Protein AF-0000000070833199 (afdb_homodimer)

Nearest PDB structures (foldseek):
  9csi-assembly1_A  TM=8.867E-01  e=7.851E-19  Acinetobacter baumannii
  9baa-assembly1_B  TM=6.553E-01  e=3.895E-17  Acetivibrio thermocellus ATCC 27405
  7vr5-assembly1_A  TM=7.333E-01  e=3.443E-16  Cyanidioschyzon merolae strain 10D
  3wme-assembly1_A  TM=7.287E-01  e=1.284E-15  Cyanidioschyzon merolae strain 10D
  9baa-assembly1_A  TM=7.705E-01  e=5.854E-10  Acetivibrio thermocellus ATCC 27405

Secondary structure (DSSP, 8-state):
--------SSGGGHHHHHHHHHHHHHH-----HHHHHHHTT--TTS---HHHHHHHHHHTTEEEEEEE--HHHHHT---SS-EEEEEE-TTS-EEEEEEEEEETTEEEEE-TTSSS-EEEEHHHHHHHEEEEEEEEEE------SS--GGGGGGGGGGGHHHHHHHHHHHHHHHHHHHHHHTHHHHHHHHTTT--HHHHHHHHHHHHHHHHHHHHHHHHHHHHHHHHHHHHHHHHHHHHHHHHTT--HHHHHHS-GGGHHHHHHHHHHHHHIIIIIHHHHHHHHHHHHHHHHHHHHH-HHHHHHHHHHHHHHHHHHHHHHHHHHHHHHHHHHHHHHHHHHHHHHHHTHHHHHHTT-HHHHHHHHHHHHHHHHHHHHHHHHHHHHHHHHHHHHHHHHHHHHHHHHHHHHHTTSS-HHHHHHHHHHHHHHHHHHHHHHHHHHTHHHHHHHHHHHHHHHT-------------SS--EEEEEEEEEEETTEEEEEEEEEEEESEEEEE--TTSSHHHHHHHHTTSS---EEEEEETTTEEGGGS-HHHHHHHEEEE-TTPPPPSSBHHHHHTTT-TTS-THHHH-HHHHHHHHHTT--TTPBP-TTTTTS-HHHHHHHHHHHHHTS--SEEEEESTTTTS-HHHHHHHHHHHHHHTTTSEEEEEE--HHHHTT-SEEEEHHHHHHHHH-/--------SSGGGHHHHHHHHHHHHHH-----HHHHHHHTT--TTS---HHHHHHHHHHTTEEEEEEE--HHHHHH---SS-EEEEEE-TTS-EEEEEEEEEETTEEEEE-TTSSS-EEEEHHHHHHHEEEEEEEEEE------SS--GGGGGGGGGGGHHHHHHHHHHHHHHHHHHHHHHTHHHHHHHHTTT--HHHHHHHHHHHHHHHHHHHHHHHHHHHHHHHHHHHHHHHHHHHHHHHHTT--HHHHHHS-GGGHHHHHHHHHHHHHIIIIIHHHHHHHHHHHHHHHHHHHHH-HHHHHHHHHHHHHHHHHHHHHHHHHHHHHHHHHHHHHHHHHHHHHHHHTHHHHHHTT-HHHHHHHHHHHHHHHHHHHHHHHHHHHHHHHHHHHHHHHHHHHHHHHHHHHHHTTSS-HHHHHHHHHHHHHHHHHHHHHHHHHHTHHHHHHHHHHHHHHHT-------------SS--EEEEEEEEEEETTEEEEEEEEEEEESEEEEE--TTSSHHHHHHHHTTSS---EEEEEETTTEEGGGS-HHHHHHHEEEE-TTPPPPSSBHHHHHTTT-TTS-THHHH-HHHHHHHHHTT--TTPBP-TTTTTS-HHHHHHHHHHHHHT---SEEEEESTTTTS-HHHHHHHHHHHHHHTTTSEEEEEE--HHHHTT-SEEEEHHHHHHHHH-

Solvent-accessible surface area (backbone atoms only — not comparable to full-atom values): 72791 Å² total; per-residue (Å²): 136,84,76,60,80,43,65,37,89,49,92,64,30,25,59,49,14,43,48,26,24,49,44,23,51,73,66,68,48,89,60,47,53,65,53,54,34,60,73,65,69,51,73,90,83,56,81,70,48,72,65,55,48,33,53,55,31,45,78,66,32,24,44,51,42,66,30,81,37,52,70,73,54,51,70,68,56,77,61,88,48,49,27,41,32,37,30,45,45,100,86,70,43,83,38,45,28,32,37,56,42,73,56,94,65,27,32,37,30,41,39,15,90,41,93,55,78,39,76,39,46,45,68,62,47,57,71,28,46,65,42,36,37,23,43,51,41,76,46,67,78,53,78,67,94,61,93,52,80,71,61,65,54,59,70,45,59,89,43,48,67,60,52,48,51,51,51,52,52,44,52,52,35,48,51,43,49,54,57,57,53,42,47,62,21,54,49,62,68,37,60,90,69,58,50,74,69,57,50,52,51,52,53,52,52,51,50,49,46,51,52,49,35,53,50,47,48,48,53,47,51,53,52,44,50,54,49,26,51,53,39,35,48,51,55,50,51,41,33,58,54,34,55,70,63,51,44,51,61,58,48,69,70,44,69,72,86,47,51,66,59,50,52,51,31,49,50,49,51,26,41,39,66,38,44,52,49,52,51,52,52,48,36,50,50,46,33,52,55,40,49,56,55,37,62,72,71,39,65,69,60,44,52,53,55,52,51,50,45,50,49,41,50,54,51,20,56,55,47,22,64,53,38,46,57,47,48,52,52,31,51,54,35,48,52,53,32,52,54,41,52,50,48,57,66,73,28,49,66,43,24,53,35,62,62,37,50,53,53,52,49,47,55,41,51,51,40,47,51,50,32,52,51,35,48,47,53,48,52,51,51,50,48,52,52,53,48,53,52,50,52,51,54,53,53,50,51,51,50,51,58,58,58,42,51,61,36,37,76,70,70,73,41,53,74,21,54,52,54,33,47,56,58,46,51,48,43,47,48,49,35,38,49,52,51,25,50,49,49,33,44,41,57,61,52,53,52,35,42,66,72,43,47,70,44,52,50,45,57,68,75,73,72,53,65,89,56,85,72,66,93,69,51,61,32,43,36,37,43,41,31,29,36,64,56,95,85,42,73,66,37,55,55,38,65,51,74,49,55,43,52,32,28,39,30,54,54,49,81,60,42,69,69,56,51,50,31,40,75,67,64,38,38,76,88,60,46,63,47,42,24,41,63,81,68,43,50,56,90,52,45,35,64,69,64,49,36,64,35,34,39,53,43,50,61,82,61,65,41,62,73,39,31,43,46,45,53,24,36,65,77,36,92,82,33,44,63,64,58,64,68,35,67,70,47,46,48,51,31,60,74,47,68,58,57,53,77,43,72,32,44,80,56,36,67,89,48,53,70,27,51,48,30,52,47,53,48,46,21,56,68,18,49,88,50,37,31,39,40,37,35,47,45,53,59,60,40,38,67,70,60,42,52,53,53,52,51,47,47,55,66,75,43,64,86,23,24,33,43,38,35,44,77,54,63,77,62,48,67,75,38,89,36,77,45,52,50,47,61,54,52,54,61,44,75,103,134,84,77,60,80,41,63,37,90,50,90,63,29,26,57,48,14,44,48,25,24,48,43,22,53,75,67,68,48,89,59,48,53,64,53,56,34,61,73,65,68,50,75,88,83,55,79,70,46,72,65,54,48,33,52,56,31,46,78,66,32,24,42,52,43,65,31,81,38,52,72,72,54,51,71,68,58,77,63,88,46,51,25,41,31,36,29,45,45,100,87,70,44,84,38,46,27,31,36,56,40,72,56,92,64,29,33,37,30,41,39,15,91,41,94,54,78,39,76,38,47,45,68,63,46,57,71,27,46,64,41,36,36,23,42,52,42,76,46,68,79,53,79,66,96,62,93,52,78,70,60,64,56,60,70,45,60,88,43,49,68,60,51,50,49,50,50,53,53,46,51,50,35,46,52,43,50,54,56,57,54,44,46,61,21,54,48,60,69,38,61,89,71,58,51,75,69,56,48,54,50,51,53,52,52,50,51,50,47,52,53,50,35,52,50,47,47,48,53,47,52,54,52,44,50,54,49,25,50,53,39,35,48,51,54,50,50,40,33,57,55,33,56,70,64,51,43,51,62,58,48,68,70,45,68,73,86,46,51,65,59,49,54,51,31,49,50,51,53,24,41,39,66,38,43,52,49,52,50,50,51,47,36,50,50,46,33,50,54,42,50,58,55,37,62,72,71,39,64,70,61,44,50,52,54,50,51,51,47,51,50,42,50,53,51,19,55,56,46,21,63,53,38,46,57,47,48,51,53,31,51,54,34,47,51,54,32,52,53,40,52,53,49,57,65,73,29,49,64,44,23,55,36,65,62,36,51,53,53,53,48,48,55,40,51,51,39,47,52,50,32,51,50,35,48,49,51,47,52,50,50,53,48,51,53,52,49,53,52,51,52,52,51,54,53,50,53,50,51,51,56,57,58,42,52,61,37,38,75,72,69,75,40,53,74,21,53,52,53,32,48,57,58,46,50,49,44,47,50,52,36,38,48,52,51,25,50,49,50,34,44,40,58,60,54,53,53,36,42,66,73,42,48,70,44,51,49,45,57,69,74,73,71,53,66,89,55,85,71,66,92,70,52,62,32,42,37,36,43,40,30,27,36,65,57,96,84,42,71,66,37,55,57,39,64,50,75,49,56,42,52,31,29,39,30,54,54,48,83,60,42,70,69,57,52,51,31,41,76,67,63,39,39,79,89,59,44,63,46,43,23,42,64,82,68,44,48,57,89,54,45,35,65,69,63,50,36,65,34,33,40,53,41,51,62,83,62,65,40,64,73,39,30,43,44,45,53,25,35,64,78,36,92,81,33,46,63,66,57,65,68,34,66,70,48,45,49,51,31,59,72,47,70,57,57,54,78,42,72,33,44,81,57,35,68,89,49,54,71,26,53,49,30,50,46,55,49,45,22,57,68,18,48,88,49,37,30,39,41,37,34,47,44,55,58,61,39,39,68,69,59,43,52,52,53,52,50,45,47,56,65,74,43,64,86,24,24,34,43,38,35,44,76,55,65,76,63,49,68,76,38,88,36,76,46,52,51,46,60,54,51,54,60,44,76,102

Structure (mmCIF, N/CA/C/O backbone):
data_AF-0000000070833199-model_v1
#
loop_
_entity.id
_entity.type
_entity.pdbx_description
1 polymer 'Bacteriocin ABC transporter'
#
loop_
_atom_site.group_PDB
_atom_site.id
_atom_site.type_symbol
_atom_site.label_atom_id
_atom_site.label_alt_id
_atom_site.label_comp_id
_atom_site.label_asym_id
_atom_site.label_entity_id
_atom_site.label_seq_id
_atom_site.pdbx_PDB_ins_code
_atom_site.Cartn_x
_atom_site.Cartn_y
_atom_site.Cartn_z
_atom_site.occupancy
_atom_site.B_iso_or_equiv
_atom_site.auth_seq_id
_atom_site.auth_comp_id
_atom_site.auth_asym_id
_atom_site.auth_atom_id
_atom_site.pdbx_PDB_model_num
ATOM 1 N N . MET A 1 1 ? 36.531 -11.039 -6.582 1 52.81 1 MET A N 1
ATOM 2 C CA . MET A 1 1 ? 36.25 -9.617 -6.344 1 52.81 1 MET A CA 1
ATOM 3 C C . MET A 1 1 ? 37.562 -8.859 -6.156 1 52.81 1 MET A C 1
ATOM 5 O O . MET A 1 1 ? 38.438 -9.281 -5.387 1 52.81 1 MET A O 1
ATOM 9 N N . TRP A 1 2 ? 38 -8.07 -7.051 1 72.06 2 TRP A N 1
ATOM 10 C CA . TRP A 1 2 ? 39.219 -7.27 -7.055 1 72.06 2 TRP A CA 1
ATOM 11 C C . TRP A 1 2 ? 39.062 -6.059 -6.141 1 72.06 2 TRP A C 1
ATOM 13 O O . TRP A 1 2 ? 38.094 -5.301 -6.242 1 72.06 2 TRP A O 1
ATOM 23 N N . TYR A 1 3 ? 39.875 -6.086 -5.074 1 80.56 3 TYR A N 1
ATOM 24 C CA . TYR A 1 3 ? 39.906 -4.941 -4.172 1 80.56 3 TYR A CA 1
ATOM 25 C C . TYR A 1 3 ? 41.156 -4.102 -4.391 1 80.56 3 TYR A C 1
ATOM 27 O O . TYR A 1 3 ? 42.281 -4.508 -4.004 1 80.56 3 TYR A O 1
ATOM 35 N N . PRO A 1 4 ? 41 -2.961 -4.992 1 84.81 4 PRO A N 1
ATOM 36 C CA . PRO A 1 4 ? 42.156 -2.098 -5.227 1 84.81 4 PRO A CA 1
ATOM 37 C C . PRO A 1 4 ? 42.75 -1.541 -3.932 1 84.81 4 PRO A C 1
ATOM 39 O O . PRO A 1 4 ? 42.031 -1.306 -2.967 1 84.81 4 PRO A O 1
ATOM 42 N N . PHE A 1 5 ? 44.094 -1.429 -3.924 1 88.81 5 PHE A N 1
ATOM 43 C CA . PHE A 1 5 ? 44.781 -0.857 -2.773 1 88.81 5 PHE A CA 1
ATOM 44 C C . PHE A 1 5 ? 45.812 0.176 -3.217 1 88.81 5 PHE A C 1
ATOM 46 O O . PHE A 1 5 ? 46.562 -0.068 -4.145 1 88.81 5 PHE A O 1
ATOM 53 N N . VAL A 1 6 ? 45.688 1.379 -2.678 1 86.81 6 VAL A N 1
ATOM 54 C CA . VAL A 1 6 ? 46.625 2.461 -2.932 1 86.81 6 VAL A CA 1
ATOM 55 C C . VAL A 1 6 ? 47.25 2.947 -1.612 1 86.81 6 VAL A C 1
ATOM 57 O O . VAL A 1 6 ? 46.5 3.268 -0.674 1 86.81 6 VAL A O 1
ATOM 60 N N . GLN A 1 7 ? 48.531 2.904 -1.512 1 85.56 7 GLN A N 1
ATOM 61 C CA . GLN A 1 7 ? 49.219 3.365 -0.31 1 85.56 7 GLN A CA 1
ATOM 62 C C . GLN A 1 7 ? 49.438 4.879 -0.338 1 85.56 7 GLN A C 1
ATOM 64 O O . GLN A 1 7 ? 49.719 5.449 -1.391 1 85.56 7 GLN A O 1
ATOM 69 N N . GLN A 1 8 ? 49.188 5.449 0.843 1 83.31 8 GLN A N 1
ATOM 70 C CA . GLN A 1 8 ? 49.406 6.891 0.907 1 83.31 8 GLN A CA 1
ATOM 71 C C . GLN A 1 8 ? 50.875 7.25 0.849 1 83.31 8 GLN A C 1
ATOM 73 O O . GLN A 1 8 ? 51.719 6.488 1.313 1 83.31 8 GLN A O 1
ATOM 78 N N . GLU A 1 9 ? 51.281 8.32 0.238 1 75.5 9 GLU A N 1
ATOM 79 C CA . GLU A 1 9 ? 52.656 8.789 0.122 1 75.5 9 GLU A CA 1
ATO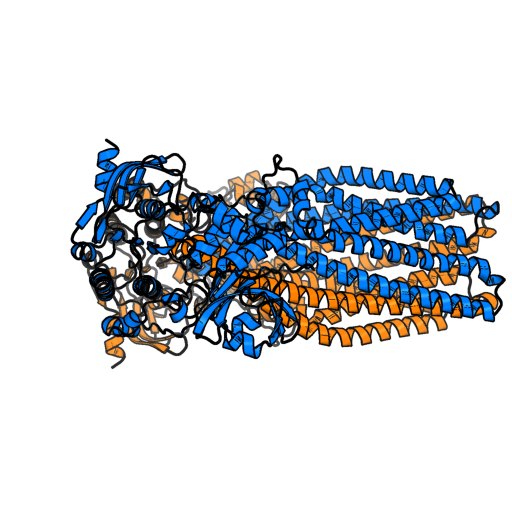M 80 C C . GLU A 1 9 ? 53 9.742 1.261 1 75.5 9 GLU A C 1
ATOM 82 O O . GLU A 1 9 ? 54.094 9.648 1.838 1 75.5 9 GLU A O 1
ATOM 87 N N . GLN A 1 10 ? 52.031 10.594 1.594 1 75.94 10 GLN A N 1
ATOM 88 C CA . GLN A 1 10 ? 52.188 11.531 2.701 1 75.94 10 GLN A CA 1
ATOM 89 C C . GLN A 1 10 ? 51.125 11.289 3.775 1 75.94 10 GLN A C 1
ATOM 91 O O . GLN A 1 10 ? 50.094 10.672 3.514 1 75.94 10 GLN A O 1
ATOM 96 N N . THR A 1 11 ? 51.375 11.68 4.961 1 70.5 11 THR A N 1
ATOM 97 C CA . THR A 1 11 ? 50.5 11.43 6.105 1 70.5 11 THR A CA 1
ATOM 98 C C . THR A 1 11 ? 49.125 12.016 5.875 1 70.5 11 THR A C 1
ATOM 100 O O . THR A 1 11 ? 48.125 11.445 6.316 1 70.5 11 THR A O 1
ATOM 103 N N . ASN A 1 12 ? 49.031 13.062 5.191 1 71.75 12 ASN A N 1
ATOM 104 C CA . ASN A 1 12 ? 47.75 13.734 5.027 1 71.75 12 ASN A CA 1
ATOM 105 C C . ASN A 1 12 ? 47.062 13.305 3.734 1 71.75 12 ASN A C 1
ATOM 107 O O . ASN A 1 12 ? 46.062 13.891 3.344 1 71.75 12 ASN A O 1
ATOM 111 N N . ASP A 1 13 ? 47.562 12.242 3.15 1 80.19 13 ASP A N 1
ATOM 112 C CA . ASP A 1 13 ? 47 11.844 1.855 1 80.19 13 ASP A CA 1
ATOM 113 C C . ASP A 1 13 ? 46 10.703 2.01 1 80.19 13 ASP A C 1
ATOM 115 O O . ASP A 1 13 ? 45.688 10 1.045 1 80.19 13 ASP A O 1
ATOM 119 N N . CYS A 1 14 ? 45.562 10.484 3.189 1 83.75 14 CYS A N 1
ATOM 120 C CA . CYS A 1 14 ? 44.719 9.336 3.395 1 83.75 14 CYS A CA 1
ATOM 121 C C . CYS A 1 14 ? 43.406 9.492 2.627 1 83.75 14 CYS A C 1
ATOM 123 O O . CYS A 1 14 ? 42.906 8.531 2.031 1 83.75 14 CYS A O 1
ATOM 125 N N . ALA A 1 15 ? 42.844 10.648 2.592 1 84.88 15 ALA A N 1
ATOM 126 C CA . ALA A 1 15 ? 41.562 10.883 1.901 1 84.88 15 ALA A CA 1
ATOM 127 C C . ALA A 1 15 ? 41.719 10.68 0.396 1 84.88 15 ALA A C 1
ATOM 129 O O . ALA A 1 15 ? 40.875 10.07 -0.244 1 84.88 15 ALA A O 1
ATOM 130 N N . TYR A 1 16 ? 42.844 11.117 -0.097 1 84 16 TYR A N 1
ATOM 131 C CA . TYR A 1 16 ? 43.094 10.984 -1.528 1 84 16 TYR A CA 1
ATOM 132 C C . TYR A 1 16 ? 43.344 9.523 -1.907 1 84 16 TYR A C 1
ATOM 134 O O . TYR A 1 16 ? 42.906 9.078 -2.971 1 84 16 TYR A O 1
ATOM 142 N N . ALA A 1 17 ? 44.031 8.898 -1.017 1 87.25 17 ALA A N 1
ATOM 143 C CA . ALA A 1 17 ? 44.25 7.473 -1.257 1 87.25 17 ALA A CA 1
ATOM 144 C C . ALA A 1 17 ? 42.938 6.703 -1.285 1 87.25 17 ALA A C 1
ATOM 146 O O . ALA A 1 17 ? 42.719 5.836 -2.141 1 87.25 17 ALA A O 1
ATOM 147 N N . CYS A 1 18 ? 42.062 7.004 -0.346 1 88.88 18 CYS A N 1
ATOM 148 C CA . CYS A 1 18 ? 40.75 6.352 -0.312 1 88.88 18 CYS A CA 1
ATOM 149 C C . CYS A 1 18 ? 39.969 6.648 -1.58 1 88.88 18 CYS A C 1
ATOM 151 O O . CYS A 1 18 ? 39.312 5.762 -2.139 1 88.88 18 CYS A O 1
ATOM 153 N N . LEU A 1 19 ? 40.031 7.848 -1.994 1 87.94 19 LEU A N 1
ATOM 154 C CA . LEU A 1 19 ? 39.344 8.219 -3.221 1 87.94 19 LEU A CA 1
ATOM 155 C C . LEU A 1 19 ? 39.906 7.453 -4.418 1 87.94 19 LEU A C 1
ATOM 157 O O . LEU A 1 19 ? 39.156 6.977 -5.266 1 87.94 19 LEU A O 1
ATOM 161 N N . ALA A 1 20 ? 41.219 7.426 -4.457 1 86.5 20 ALA A N 1
ATOM 162 C CA . ALA A 1 20 ? 41.844 6.672 -5.539 1 86.5 20 ALA A CA 1
ATOM 163 C C . ALA A 1 20 ? 41.406 5.219 -5.535 1 86.5 20 ALA A C 1
ATOM 165 O O . ALA A 1 20 ? 41.062 4.656 -6.586 1 86.5 20 ALA A O 1
ATOM 166 N N . MET A 1 21 ? 41.344 4.707 -4.367 1 90 21 MET A N 1
ATOM 167 C CA . MET A 1 21 ? 40.906 3.316 -4.242 1 90 21 MET A CA 1
ATOM 168 C C . MET A 1 21 ? 39.469 3.15 -4.684 1 90 21 MET A C 1
ATOM 170 O O . MET A 1 21 ? 39.125 2.16 -5.332 1 90 21 MET A O 1
ATOM 174 N N . LEU A 1 22 ? 38.594 4.035 -4.363 1 88.38 22 LEU A N 1
ATOM 175 C CA . LEU A 1 22 ? 37.188 3.988 -4.742 1 88.38 22 LEU A CA 1
ATOM 176 C C . LEU A 1 22 ? 37.031 4.117 -6.25 1 88.38 22 LEU A C 1
ATOM 178 O O . LEU A 1 22 ? 36.25 3.393 -6.859 1 88.38 22 LEU A O 1
ATOM 182 N N . VAL A 1 23 ? 37.781 5.039 -6.832 1 85 23 VAL A N 1
ATOM 183 C CA . VAL A 1 23 ? 37.719 5.23 -8.281 1 85 23 VAL A CA 1
ATOM 184 C C . VAL A 1 23 ? 38.188 3.963 -8.984 1 85 23 VAL A C 1
ATOM 186 O O . VAL A 1 23 ? 37.562 3.525 -9.969 1 85 23 VAL A O 1
ATOM 189 N N . ASN A 1 24 ? 39.281 3.455 -8.414 1 85.81 24 ASN A N 1
ATOM 190 C CA . ASN A 1 24 ? 39.812 2.225 -9 1 85.81 24 ASN A CA 1
ATOM 191 C C . ASN A 1 24 ? 38.812 1.066 -8.844 1 85.81 24 ASN A C 1
ATOM 193 O O . ASN A 1 24 ? 38.719 0.215 -9.734 1 85.81 24 ASN A O 1
ATOM 197 N N . TYR A 1 25 ? 38.094 1.082 -7.793 1 86.06 25 TYR A N 1
ATOM 198 C CA . TYR A 1 25 ? 37.125 0.024 -7.539 1 86.06 25 TYR A CA 1
ATOM 199 C C . TYR A 1 25 ? 35.906 0.152 -8.469 1 86.06 25 TYR A C 1
ATOM 201 O O . TYR A 1 25 ? 35.531 -0.818 -9.125 1 86.06 25 TYR A O 1
ATOM 209 N N . TYR A 1 26 ? 35.312 1.272 -8.617 1 80.62 26 TYR A N 1
ATOM 210 C CA . TYR A 1 26 ? 34.062 1.467 -9.352 1 80.62 26 TYR A CA 1
ATOM 211 C C . TYR A 1 26 ? 34.312 1.62 -10.844 1 80.62 26 TYR A C 1
ATOM 213 O O . TYR A 1 26 ? 33.531 1.175 -11.672 1 80.62 26 TYR A O 1
ATOM 221 N N . HIS A 1 27 ? 35.406 2.297 -11.234 1 77.81 27 HIS A N 1
ATOM 222 C CA . HIS A 1 27 ? 35.656 2.605 -12.633 1 77.81 27 HIS A CA 1
ATOM 223 C C . HIS A 1 27 ? 36.75 1.739 -13.203 1 77.81 27 HIS A C 1
ATOM 225 O O . HIS A 1 27 ? 37.094 1.855 -14.383 1 77.81 27 HIS A O 1
ATOM 231 N N . HIS A 1 28 ? 37.312 0.886 -12.461 1 77.12 28 HIS A N 1
ATOM 232 C CA . HIS A 1 28 ? 38.375 -0.015 -12.867 1 77.12 28 HIS A CA 1
ATOM 233 C C . HIS A 1 28 ? 39.5 0.745 -13.57 1 77.12 28 HIS A C 1
ATOM 235 O O . HIS A 1 28 ? 39.938 0.354 -14.656 1 77.12 28 HIS A O 1
ATOM 241 N N . ARG A 1 29 ? 39.875 1.802 -13.016 1 76.56 29 ARG A N 1
ATOM 242 C CA . ARG A 1 29 ? 41 2.586 -13.477 1 76.56 29 ARG A CA 1
ATOM 243 C C . ARG A 1 29 ? 42.219 2.385 -12.555 1 76.56 29 ARG A C 1
ATOM 245 O O . ARG A 1 29 ? 42.125 1.664 -11.555 1 76.56 29 ARG A O 1
ATOM 252 N N . ASN A 1 30 ? 43.312 2.684 -12.961 1 78.38 30 ASN A N 1
ATOM 253 C CA . ASN A 1 30 ? 44.5 2.66 -12.141 1 78.38 30 ASN A CA 1
ATOM 254 C C . ASN A 1 30 ? 45 4.07 -11.844 1 78.38 30 ASN A C 1
ATOM 256 O O . ASN A 1 30 ? 46.062 4.473 -12.328 1 78.38 30 ASN A O 1
ATOM 260 N N . LEU A 1 31 ? 44.219 4.754 -10.977 1 80.38 31 LEU A N 1
ATOM 261 C CA . LEU A 1 31 ? 44.562 6.129 -10.641 1 80.38 31 LEU A CA 1
ATOM 262 C C . LEU A 1 31 ? 45.5 6.168 -9.43 1 80.38 31 LEU A C 1
ATOM 264 O O . LEU A 1 31 ? 45.312 5.418 -8.469 1 80.38 31 LEU A O 1
ATOM 268 N N . SER A 1 32 ? 46.5 6.945 -9.555 1 80.06 32 SER A N 1
ATOM 269 C CA . SER A 1 32 ? 47.406 7.184 -8.43 1 80.06 32 SER A CA 1
ATOM 270 C C . SER A 1 32 ? 47 8.438 -7.664 1 80.06 32 SER A C 1
ATOM 272 O O . SER A 1 32 ? 46.188 9.234 -8.141 1 80.06 32 SER A O 1
ATOM 274 N N . ILE A 1 33 ? 47.469 8.547 -6.453 1 84.69 33 ILE A N 1
ATOM 275 C CA . ILE A 1 33 ? 47.219 9.703 -5.602 1 84.69 33 ILE A CA 1
ATOM 276 C C . ILE A 1 33 ? 47.688 10.977 -6.305 1 84.69 33 ILE A C 1
ATOM 278 O O . ILE A 1 33 ? 47.031 12.008 -6.266 1 84.69 33 ILE A O 1
ATOM 282 N N . SER A 1 34 ? 48.844 10.867 -6.957 1 77.81 34 SER A N 1
ATOM 283 C CA . SER A 1 34 ? 49.406 12.031 -7.633 1 77.81 34 SER A CA 1
ATOM 284 C C . SER A 1 34 ? 48.5 12.516 -8.766 1 77.81 34 SER A C 1
ATOM 286 O O . SER A 1 34 ? 48.344 13.719 -8.969 1 77.81 34 SER A O 1
ATOM 288 N N . GLU A 1 35 ? 47.906 11.609 -9.367 1 79.81 35 GLU A N 1
ATOM 289 C CA . GLU A 1 35 ? 47 11.969 -10.461 1 79.81 35 GLU A CA 1
ATOM 290 C C . GLU A 1 35 ? 45.781 12.695 -9.945 1 79.81 35 GLU A C 1
ATOM 292 O O . GLU A 1 35 ? 45.312 13.648 -10.57 1 79.81 35 GLU A O 1
ATOM 297 N N . ILE A 1 36 ? 45.281 12.258 -8.867 1 80.88 36 ILE A N 1
ATOM 298 C CA . ILE A 1 36 ? 44.125 12.898 -8.281 1 80.88 36 ILE A CA 1
ATOM 299 C C . ILE A 1 36 ? 44.469 14.32 -7.836 1 80.88 36 ILE A C 1
ATOM 301 O O . ILE A 1 36 ? 43.719 15.258 -8.078 1 80.88 36 ILE A O 1
ATOM 305 N N . LYS A 1 37 ? 45.625 14.453 -7.305 1 77.19 37 LYS A N 1
ATOM 306 C CA . LYS A 1 37 ? 46.062 15.75 -6.809 1 77.19 37 LYS A CA 1
ATOM 307 C C . LYS A 1 37 ? 46.344 16.719 -7.961 1 77.19 37 LYS A C 1
ATOM 309 O O . LYS A 1 37 ? 45.969 17.891 -7.895 1 77.19 37 LYS A O 1
ATOM 314 N N . THR A 1 38 ? 46.938 16.188 -8.93 1 72.94 38 THR A N 1
ATOM 315 C CA . THR A 1 38 ? 47.281 17.016 -10.078 1 72.94 38 THR A CA 1
ATOM 316 C C . THR A 1 38 ? 46.031 17.422 -10.844 1 72.94 38 THR A C 1
ATOM 318 O O . THR A 1 38 ? 45.906 18.578 -11.266 1 72.94 38 THR A O 1
ATOM 321 N N . THR A 1 39 ? 45.156 16.516 -11 1 71.75 39 THR A N 1
ATOM 322 C CA . THR A 1 39 ? 43.969 16.766 -11.789 1 71.75 39 THR A CA 1
ATOM 323 C C . THR A 1 39 ? 43.062 17.781 -11.086 1 71.75 39 THR A C 1
ATOM 325 O O . THR A 1 39 ? 42.406 18.578 -11.742 1 71.75 39 THR A O 1
ATOM 328 N N . ASN A 1 40 ? 42.969 17.719 -9.844 1 70.81 40 ASN A N 1
ATOM 329 C CA . ASN A 1 40 ? 42.062 18.578 -9.109 1 70.81 40 ASN A CA 1
ATOM 330 C C . ASN A 1 40 ? 42.781 19.766 -8.492 1 70.81 40 ASN A C 1
ATOM 332 O O . ASN A 1 40 ? 42.188 20.531 -7.719 1 70.81 40 ASN A O 1
ATOM 336 N N . GLN A 1 41 ? 44.031 20.031 -8.922 1 61.22 41 GLN A N 1
ATOM 337 C CA . GLN A 1 41 ? 44.875 21.156 -8.5 1 61.22 41 GLN A CA 1
ATOM 338 C C . GLN A 1 41 ? 44.812 21.344 -6.984 1 61.22 41 GLN A C 1
ATOM 340 O O . GLN A 1 41 ? 44.625 22.453 -6.5 1 61.22 41 GLN A O 1
ATOM 345 N N . LEU A 1 42 ? 44.781 20.328 -6.285 1 65 42 LEU A N 1
ATOM 346 C CA . LEU A 1 42 ? 44.688 20.391 -4.832 1 65 42 LEU A CA 1
ATOM 347 C C . LEU A 1 42 ? 46.062 20.594 -4.199 1 65 42 LEU A C 1
ATOM 349 O O . LEU A 1 42 ? 47.062 20.094 -4.715 1 65 42 LEU A O 1
ATOM 353 N N . ASN A 1 43 ? 46.156 21.547 -3.283 1 56.72 43 ASN A N 1
ATOM 354 C CA . ASN A 1 43 ? 47.406 21.828 -2.598 1 56.72 43 ASN A CA 1
ATOM 355 C C . ASN A 1 43 ? 47.812 20.688 -1.688 1 56.72 43 ASN A C 1
ATOM 357 O O . ASN A 1 43 ? 46.969 19.984 -1.139 1 56.72 43 ASN A O 1
ATOM 361 N N . SER A 1 44 ? 49.031 20.219 -1.688 1 55 44 SER A N 1
ATOM 362 C CA . SER A 1 44 ? 49.719 19.047 -1.133 1 55 44 SER A CA 1
ATOM 363 C C . SER A 1 44 ? 49.5 18.953 0.375 1 55 44 SER A C 1
ATOM 365 O O . SER A 1 44 ? 49.562 17.859 0.951 1 55 44 SER A O 1
ATOM 367 N N . ASN A 1 45 ? 49.406 20 1.142 1 55.69 45 ASN A N 1
ATOM 368 C CA . ASN A 1 45 ? 49.656 19.891 2.576 1 55.69 45 ASN A CA 1
ATOM 369 C C . ASN A 1 45 ? 48.344 19.969 3.371 1 55.69 45 ASN A C 1
ATOM 371 O O . ASN A 1 45 ? 48.375 20.062 4.602 1 55.69 45 ASN A O 1
ATOM 375 N N . GLY A 1 46 ? 47.125 20.125 2.844 1 53.84 46 GLY A N 1
ATOM 376 C CA . GLY A 1 46 ? 46.031 20.375 3.744 1 53.84 46 GLY A CA 1
ATOM 377 C C . GLY A 1 46 ? 45.156 19.156 3.996 1 53.84 46 GLY A C 1
ATOM 378 O O . GLY A 1 46 ? 45.156 18.219 3.205 1 53.84 46 GLY A O 1
ATOM 379 N N . ASP A 1 47 ? 44.656 19 5.305 1 60.38 47 ASP A N 1
ATOM 380 C CA . ASP A 1 47 ? 43.688 17.984 5.703 1 60.38 47 ASP A CA 1
ATOM 381 C C . ASP A 1 47 ? 42.406 18.125 4.895 1 60.38 47 ASP A C 1
ATOM 383 O O . ASP A 1 47 ? 41.906 19.234 4.703 1 60.38 47 ASP A O 1
ATOM 387 N N . VAL A 1 48 ? 42.062 17.078 4.121 1 67.44 48 VAL A N 1
ATOM 388 C CA . VAL A 1 48 ? 40.844 17.062 3.33 1 67.44 48 VAL A CA 1
ATOM 389 C C . VAL A 1 48 ? 39.656 16.75 4.234 1 67.44 48 VAL A C 1
ATOM 391 O O . VAL A 1 48 ? 39.656 15.766 4.965 1 67.44 48 VAL A O 1
ATOM 394 N N . SER A 1 49 ? 38.844 17.734 4.336 1 66.88 49 SER A N 1
ATOM 395 C CA . SER A 1 49 ? 37.594 17.516 5.082 1 66.88 49 SER A CA 1
ATOM 396 C C . SER A 1 49 ? 36.688 16.531 4.363 1 66.88 49 SER A C 1
ATOM 398 O O . SER A 1 49 ? 36.875 16.25 3.18 1 66.88 49 SER A O 1
ATOM 400 N N . ILE A 1 50 ? 35.812 15.859 5.137 1 74.31 50 ILE A N 1
ATOM 401 C CA . ILE A 1 50 ? 34.844 14.938 4.586 1 74.31 50 ILE A CA 1
ATOM 402 C C . ILE A 1 50 ? 34.062 15.609 3.449 1 74.31 50 ILE A C 1
ATOM 404 O O . ILE A 1 50 ? 33.812 14.992 2.416 1 74.31 50 ILE A O 1
ATOM 408 N N . TYR A 1 51 ? 33.844 16.828 3.605 1 66.69 51 TYR A N 1
ATOM 409 C CA . TYR A 1 51 ? 33.094 17.578 2.602 1 66.69 51 TYR A CA 1
ATOM 410 C C . TYR A 1 51 ? 33.875 17.656 1.295 1 66.69 51 TYR A C 1
ATOM 412 O O . TYR A 1 51 ? 33.312 17.484 0.213 1 66.69 51 TYR A O 1
ATOM 420 N N . GLU A 1 52 ? 35.156 18 1.449 1 69 52 GLU A N 1
ATOM 421 C CA . GLU A 1 52 ? 36 18.094 0.267 1 69 52 GLU A CA 1
ATOM 422 C C . GLU A 1 52 ? 36.125 16.734 -0.439 1 69 52 GLU A C 1
ATOM 424 O O . GLU A 1 52 ? 36.125 16.672 -1.67 1 69 52 GLU A O 1
ATOM 429 N N . LEU A 1 53 ? 36.125 15.734 0.431 1 78.94 53 LEU A N 1
ATOM 430 C CA . LEU A 1 53 ? 36.219 14.398 -0.134 1 78.94 53 LEU A CA 1
ATOM 431 C C . LEU A 1 53 ? 34.969 14.055 -0.921 1 78.94 53 LEU A C 1
ATOM 433 O O . LEU A 1 53 ? 35.031 13.469 -2.002 1 78.94 53 LEU A O 1
ATOM 437 N N . VAL A 1 54 ? 33.875 14.352 -0.375 1 75.44 54 VAL A N 1
ATOM 438 C CA . VAL A 1 54 ? 32.594 14.102 -1.034 1 75.44 54 VAL A CA 1
ATOM 439 C C . VAL A 1 54 ? 32.531 14.836 -2.369 1 75.44 54 VAL A C 1
ATOM 441 O O . VAL A 1 54 ? 32.125 14.273 -3.385 1 75.44 54 VAL A O 1
ATOM 444 N N . LYS A 1 55 ? 33.094 16.016 -2.4 1 70.69 55 LYS A N 1
ATOM 445 C CA . LYS A 1 55 ? 33.125 16.828 -3.613 1 70.69 55 LYS A CA 1
ATOM 446 C C . LYS A 1 55 ? 34.031 16.219 -4.664 1 70.69 55 LYS A C 1
ATOM 448 O O . LYS A 1 55 ? 33.688 16.156 -5.844 1 70.69 55 LYS A O 1
ATOM 453 N N . LEU A 1 56 ? 35.156 15.883 -4.152 1 76.88 56 LEU A N 1
ATOM 454 C CA . LEU A 1 56 ? 36.125 15.312 -5.059 1 76.88 56 LEU A CA 1
ATOM 455 C C . LEU A 1 56 ? 35.625 14.023 -5.688 1 76.88 56 LEU A C 1
ATOM 457 O O . LEU A 1 56 ? 35.875 13.766 -6.867 1 76.88 56 LEU A O 1
ATOM 461 N N . ALA A 1 57 ? 34.906 13.336 -4.867 1 81.25 57 ALA A N 1
ATOM 462 C CA . ALA A 1 57 ? 34.375 12.055 -5.348 1 81.25 57 ALA A CA 1
ATOM 463 C C . ALA A 1 57 ? 33.344 12.258 -6.457 1 81.25 57 ALA A C 1
ATOM 465 O O . ALA A 1 57 ? 33.25 11.453 -7.383 1 81.25 57 ALA A O 1
ATOM 466 N N . GLN A 1 58 ? 32.625 13.273 -6.375 1 73.75 58 GLN A N 1
ATOM 467 C CA . GLN A 1 58 ? 31.594 13.562 -7.383 1 73.75 58 GLN A CA 1
ATOM 468 C C . GLN A 1 58 ? 32.25 13.781 -8.75 1 73.75 58 GLN A C 1
ATOM 470 O O . GLN A 1 58 ? 31.641 13.438 -9.781 1 73.75 58 GLN A O 1
ATOM 475 N N . ASN A 1 59 ? 33.5 14.359 -8.742 1 72.06 59 ASN A N 1
ATOM 476 C CA . ASN A 1 59 ? 34.219 14.555 -9.984 1 72.06 59 ASN A CA 1
ATOM 477 C C . ASN A 1 59 ? 34.531 13.227 -10.672 1 72.06 59 ASN A C 1
ATOM 479 O O . ASN A 1 59 ? 34.75 13.188 -11.883 1 72.06 59 ASN A O 1
ATOM 483 N N . TYR A 1 60 ? 34.531 12.305 -9.875 1 76.88 60 TYR A N 1
ATOM 484 C CA . TYR A 1 60 ? 34.844 10.984 -10.414 1 76.88 60 TYR A CA 1
ATOM 485 C C . TYR A 1 60 ? 33.562 10.125 -10.484 1 76.88 60 TYR A C 1
ATOM 487 O O . TYR A 1 60 ? 33.656 8.891 -10.484 1 76.88 60 TYR A O 1
ATOM 495 N N . GLN A 1 61 ? 32.344 10.766 -10.453 1 73.69 61 GLN A N 1
ATOM 496 C CA . GLN A 1 61 ? 31.047 10.117 -10.578 1 73.69 61 GLN A CA 1
ATOM 497 C C . GLN A 1 61 ? 30.812 9.125 -9.445 1 73.69 61 GLN A C 1
ATOM 499 O O . GLN A 1 61 ? 30.344 8.008 -9.68 1 73.69 61 GLN A O 1
ATOM 504 N N . ILE A 1 62 ? 31.375 9.414 -8.352 1 80.19 62 ILE A N 1
ATOM 505 C CA . ILE A 1 62 ? 31.125 8.633 -7.148 1 80.19 62 ILE A CA 1
ATOM 506 C C . ILE A 1 62 ? 30.406 9.5 -6.109 1 80.19 62 ILE A C 1
ATOM 508 O O . ILE A 1 62 ? 30.828 10.641 -5.855 1 80.19 62 ILE A O 1
ATOM 512 N N . THR A 1 63 ? 29.359 9.023 -5.727 1 76.31 63 THR A N 1
ATOM 513 C CA . THR A 1 63 ? 28.656 9.734 -4.672 1 76.31 63 THR A CA 1
ATOM 514 C C . THR A 1 63 ? 29 9.172 -3.301 1 76.31 63 THR A C 1
ATOM 516 O O . THR A 1 63 ? 28.953 7.957 -3.09 1 76.31 63 THR A O 1
ATOM 519 N N . LEU A 1 64 ? 29.625 10.086 -2.457 1 76.12 64 LEU A N 1
ATOM 520 C CA . LEU A 1 64 ? 29.906 9.734 -1.07 1 76.12 64 LEU A CA 1
ATOM 521 C C . LEU A 1 64 ? 28.828 10.289 -0.14 1 76.12 64 LEU A C 1
ATOM 523 O O . LEU A 1 64 ? 28.484 11.461 -0.223 1 76.12 64 LEU A O 1
ATOM 527 N N . SER A 1 65 ? 28.234 9.438 0.515 1 71.56 65 SER A N 1
ATOM 528 C CA . SER A 1 65 ? 27.219 9.852 1.48 1 71.56 65 SER A CA 1
ATOM 529 C C . SER A 1 65 ? 27.672 9.578 2.91 1 71.56 65 SER A C 1
ATOM 531 O O . SER A 1 65 ? 27.562 8.445 3.395 1 71.56 65 SER A O 1
ATOM 533 N N . PRO A 1 66 ? 28.297 10.617 3.57 1 71.81 66 PRO A N 1
ATOM 534 C CA . PRO A 1 66 ? 28.75 10.43 4.953 1 71.81 66 PRO A CA 1
ATOM 535 C C . PRO A 1 66 ? 27.578 10.32 5.941 1 71.81 66 PRO A C 1
ATOM 537 O O . PRO A 1 66 ? 26.578 11.016 5.793 1 71.81 66 PRO A O 1
ATOM 540 N N . TYR A 1 67 ? 27.781 9.297 6.793 1 67.06 67 TYR A N 1
ATOM 541 C CA . TYR A 1 67 ? 26.781 9.07 7.828 1 67.06 67 TYR A CA 1
ATOM 542 C C . TYR A 1 67 ? 27.438 8.906 9.195 1 67.06 67 TYR A C 1
ATOM 544 O O . TYR A 1 67 ? 28.5 8.305 9.305 1 67.06 67 TYR A O 1
ATOM 552 N N . GLN A 1 68 ? 26.781 9.594 10.148 1 68.06 68 GLN A N 1
ATOM 553 C CA . GLN A 1 68 ? 27.203 9.289 11.516 1 68.06 68 GLN A CA 1
ATOM 554 C C . GLN A 1 68 ? 26.5 8.039 12.039 1 68.06 68 GLN A C 1
ATOM 556 O O . GLN A 1 68 ? 25.266 7.969 12.039 1 68.06 68 GLN A O 1
ATOM 561 N N . VAL A 1 69 ? 27.203 7.047 12.273 1 70.31 69 VAL A N 1
ATOM 562 C CA . VAL A 1 69 ? 26.641 5.773 12.711 1 70.31 69 VAL A CA 1
ATOM 563 C C . VAL A 1 69 ? 27.25 5.367 14.055 1 70.31 69 VAL A C 1
ATOM 565 O O . VAL A 1 69 ? 28.438 5.566 14.289 1 70.31 69 VAL A O 1
ATOM 568 N N . THR A 1 70 ? 26.375 4.945 14.945 1 68.75 70 THR A N 1
ATOM 569 C CA . THR A 1 70 ? 26.875 4.402 16.203 1 68.75 70 THR A CA 1
ATOM 570 C C . THR A 1 70 ? 27.531 3.045 15.977 1 68.75 70 THR A C 1
ATOM 572 O O . THR A 1 70 ? 27.391 2.449 14.906 1 68.75 70 THR A O 1
ATOM 575 N N . LYS A 1 71 ? 28.344 2.641 16.969 1 75.81 71 LYS A N 1
ATOM 576 C CA . LYS A 1 71 ? 29.047 1.358 16.891 1 75.81 71 LYS A CA 1
ATOM 577 C C . LYS A 1 71 ? 28.047 0.205 16.75 1 75.81 71 LYS A C 1
ATOM 579 O O . LYS A 1 71 ? 28.281 -0.722 15.969 1 75.81 71 LYS A O 1
ATOM 584 N N . THR A 1 72 ? 26.938 0.381 17.391 1 73.44 72 THR A N 1
ATOM 585 C CA . THR A 1 72 ? 25.938 -0.678 17.375 1 73.44 72 THR A CA 1
ATOM 586 C C . THR A 1 72 ? 25.234 -0.719 16.016 1 73.44 72 THR A C 1
ATOM 588 O O . THR A 1 72 ? 24.953 -1.798 15.492 1 73.44 72 THR A O 1
ATOM 591 N N . GLU A 1 73 ? 25.094 0.429 15.516 1 71.88 73 GLU A N 1
ATOM 592 C CA . GLU A 1 73 ? 24.453 0.51 14.211 1 71.88 73 GLU A CA 1
ATOM 593 C C . GLU A 1 73 ? 25.359 -0.016 13.109 1 71.88 73 GLU A C 1
ATOM 595 O O . GLU A 1 73 ? 24.906 -0.664 12.164 1 71.88 73 GLU A O 1
ATOM 600 N N . PHE A 1 74 ? 26.594 0.237 13.266 1 77.19 74 PHE A N 1
ATOM 601 C CA . PHE A 1 74 ? 27.562 -0.156 12.25 1 77.19 74 PHE A CA 1
ATOM 602 C C . PHE A 1 74 ? 27.641 -1.674 12.133 1 77.19 74 PHE A C 1
ATOM 604 O O . PHE A 1 74 ? 27.828 -2.209 11.039 1 77.19 74 PHE A O 1
ATOM 611 N N . LEU A 1 75 ? 27.438 -2.303 13.297 1 76.19 75 LEU A N 1
ATOM 612 C CA . LEU A 1 75 ? 27.531 -3.758 13.32 1 76.19 75 LEU A CA 1
ATOM 613 C C . LEU A 1 75 ? 26.406 -4.391 12.5 1 76.19 75 LEU A C 1
ATOM 615 O O . LEU A 1 75 ? 26.562 -5.492 11.969 1 76.19 75 LEU A O 1
ATOM 619 N N . LYS A 1 76 ? 25.438 -3.643 12.305 1 68.94 76 LYS A N 1
ATOM 620 C CA . LYS A 1 76 ? 24.266 -4.191 11.625 1 68.94 76 LYS A CA 1
ATOM 621 C C . LYS A 1 76 ? 24.297 -3.881 10.125 1 68.94 76 LYS A C 1
ATOM 623 O O . LYS A 1 76 ? 23.484 -4.402 9.359 1 68.94 76 LYS A O 1
ATOM 628 N N . ILE A 1 77 ? 25.266 -3.066 9.797 1 67.5 77 ILE A N 1
ATOM 629 C CA . ILE A 1 77 ? 25.344 -2.652 8.398 1 67.5 77 ILE A CA 1
ATOM 630 C C . ILE A 1 77 ? 25.906 -3.789 7.551 1 67.5 77 ILE A C 1
ATOM 632 O O . ILE A 1 77 ? 26.922 -4.379 7.895 1 67.5 77 ILE A O 1
ATOM 636 N N . LYS A 1 78 ? 25.141 -4.238 6.59 1 63.41 78 LYS A N 1
ATOM 637 C CA . LYS A 1 78 ? 25.672 -5.148 5.578 1 63.41 78 LYS A CA 1
ATOM 638 C C . LYS A 1 78 ? 26.297 -4.375 4.422 1 63.41 78 LYS A C 1
ATOM 640 O O . LYS A 1 78 ? 25.703 -3.414 3.918 1 63.41 78 LYS A O 1
ATOM 645 N N . THR A 1 79 ? 27.531 -4.668 4.168 1 64.62 79 THR A N 1
ATOM 646 C CA . THR A 1 79 ? 28.281 -3.91 3.176 1 64.62 79 THR A CA 1
ATOM 647 C C . THR A 1 79 ? 28.078 -4.492 1.78 1 64.62 79 THR A C 1
ATOM 649 O O . THR A 1 79 ? 28.484 -5.625 1.509 1 64.62 79 THR A O 1
ATOM 652 N N . PHE A 1 80 ? 27.234 -3.861 1.01 1 61.62 80 PHE A N 1
ATOM 653 C CA . PHE A 1 80 ? 27.109 -4.266 -0.386 1 61.62 80 PHE A CA 1
ATOM 654 C C . PHE A 1 80 ? 28.094 -3.498 -1.259 1 61.62 80 PHE A C 1
ATOM 656 O O . PHE A 1 80 ? 28.453 -3.959 -2.344 1 61.62 80 PHE A O 1
ATOM 663 N N . SER A 1 81 ? 28.516 -2.365 -0.843 1 74.94 81 SER A N 1
ATOM 664 C CA . SER A 1 81 ? 29.469 -1.496 -1.531 1 74.94 81 SER A CA 1
ATOM 665 C C . SER A 1 81 ? 30.547 -1.002 -0.58 1 74.94 81 SER A C 1
ATOM 667 O O . SER A 1 81 ? 30.375 -1.024 0.64 1 74.94 81 SER A O 1
ATOM 669 N N . PRO A 1 82 ? 31.703 -0.713 -1.178 1 85.94 82 PRO A N 1
ATOM 670 C CA . PRO A 1 82 ? 32.75 -0.178 -0.307 1 85.94 82 PRO A CA 1
ATOM 671 C C . PRO A 1 82 ? 32.281 1.046 0.484 1 85.94 82 PRO A C 1
ATOM 673 O O . PRO A 1 82 ? 31.516 1.862 -0.026 1 85.94 82 PRO A O 1
ATOM 676 N N . MET A 1 83 ? 32.75 1.07 1.688 1 88 83 MET A N 1
ATOM 677 C CA . MET A 1 83 ? 32.469 2.191 2.57 1 88 83 MET A CA 1
ATOM 678 C C . MET A 1 83 ? 33.719 2.867 3.059 1 88 83 MET A C 1
ATOM 680 O O . MET A 1 83 ? 34.75 2.199 3.295 1 88 83 MET A O 1
ATOM 684 N N . VAL A 1 84 ? 33.719 4.191 3.125 1 88.75 84 VAL A N 1
ATOM 685 C CA . VAL A 1 84 ? 34.812 4.922 3.74 1 88.75 84 VAL A CA 1
ATOM 686 C C . VAL A 1 84 ? 34.5 5.176 5.215 1 88.75 84 VAL A C 1
ATOM 688 O O . VAL A 1 84 ? 33.406 5.637 5.559 1 88.75 84 VAL A O 1
ATOM 691 N N . VAL A 1 85 ? 35.344 4.73 5.992 1 88.19 85 VAL A N 1
ATOM 692 C CA . VAL A 1 85 ? 35.156 4.922 7.426 1 88.19 85 VAL A CA 1
ATOM 693 C C . VAL A 1 85 ? 36.281 5.762 8 1 88.19 85 VAL A C 1
ATOM 695 O O . VAL A 1 85 ? 37.406 5.766 7.469 1 88.19 85 VAL A O 1
ATOM 698 N N . TYR A 1 86 ? 35.906 6.492 8.977 1 85.19 86 TYR A N 1
ATOM 699 C CA . TYR A 1 86 ? 36.844 7.332 9.688 1 85.19 86 TYR A CA 1
ATOM 700 C C . TYR A 1 86 ? 37.344 6.652 10.969 1 85.19 86 TYR A C 1
ATOM 702 O O . TYR A 1 86 ? 36.531 6.359 11.859 1 85.19 86 TYR A O 1
ATOM 710 N N . LEU A 1 87 ? 38.656 6.254 11.016 1 86.5 87 LEU A N 1
ATOM 711 C CA . LEU A 1 87 ? 39.25 5.562 12.164 1 86.5 87 LEU A CA 1
ATOM 712 C C . LEU A 1 87 ? 40.312 6.426 12.844 1 86.5 87 LEU A C 1
ATOM 714 O O . LEU A 1 87 ? 40.875 7.305 12.211 1 86.5 87 LEU A O 1
ATOM 718 N N . LEU A 1 88 ? 40.438 6.168 14.109 1 82.75 88 LEU A N 1
ATOM 719 C CA . LEU A 1 88 ? 41.531 6.789 14.844 1 82.75 88 LEU A CA 1
ATOM 720 C C . LEU A 1 88 ? 42.781 5.898 14.82 1 82.75 88 LEU A C 1
ATOM 722 O O . LEU A 1 88 ? 42.688 4.699 15.094 1 82.75 88 LEU A O 1
ATOM 726 N N . THR A 1 89 ? 43.938 6.449 14.32 1 77 89 THR A N 1
ATOM 727 C CA . THR A 1 89 ? 45.188 5.695 14.328 1 77 89 THR A CA 1
ATOM 728 C C . THR A 1 89 ? 45.719 5.547 15.75 1 77 89 THR A C 1
ATOM 730 O O . THR A 1 89 ? 45.219 6.176 16.688 1 77 89 THR A O 1
ATOM 733 N N . LYS A 1 90 ? 46.75 4.676 16.016 1 73.19 90 LYS A N 1
ATOM 734 C CA . LYS A 1 90 ? 47.375 4.441 17.297 1 73.19 90 LYS A CA 1
ATOM 735 C C . LYS A 1 90 ? 47.969 5.734 17.875 1 73.19 90 LYS A C 1
ATOM 737 O O . LYS A 1 90 ? 48.062 5.906 19.094 1 73.19 90 LYS A O 1
ATOM 742 N N . GLU A 1 91 ? 48.219 6.758 16.969 1 70.5 91 GLU A N 1
ATOM 743 C CA . GLU A 1 91 ? 48.812 8.039 17.359 1 70.5 91 GLU A CA 1
ATOM 744 C C . GLU A 1 91 ? 47.719 9.055 17.672 1 70.5 91 GLU A C 1
ATOM 746 O O . GLU A 1 91 ? 48 10.203 18.016 1 70.5 91 GLU A O 1
ATOM 751 N N . GLY A 1 92 ? 46.406 8.664 17.609 1 70.19 92 GLY A N 1
ATOM 752 C CA . GLY A 1 92 ? 45.312 9.531 17.953 1 70.19 92 GLY A CA 1
ATOM 753 C C . GLY A 1 92 ? 44.875 10.445 16.828 1 70.19 92 GLY A C 1
ATOM 754 O O . GLY A 1 92 ? 44.219 11.453 17.047 1 70.19 92 GLY A O 1
ATOM 755 N N . GLN A 1 93 ? 45.375 10.242 15.648 1 75.06 93 GLN A N 1
ATOM 756 C CA . GLN A 1 93 ? 45 11.086 14.516 1 75.06 93 GLN A CA 1
ATOM 757 C C . GLN A 1 93 ? 43.906 10.438 13.703 1 75.06 93 GLN A C 1
ATOM 759 O O . GLN A 1 93 ? 43.844 9.219 13.562 1 75.06 93 GLN A O 1
ATOM 764 N N . GLY A 1 94 ? 42.938 11.234 13.305 1 78.38 94 GLY A N 1
ATOM 765 C CA . GLY A 1 94 ? 41.875 10.758 12.438 1 78.38 94 GLY A CA 1
ATOM 766 C C . GLY A 1 94 ? 42.344 10.328 11.07 1 78.38 94 GLY A C 1
ATOM 767 O O . GLY A 1 94 ? 43.219 10.961 10.492 1 78.38 94 GLY A O 1
ATOM 768 N N . HIS A 1 95 ? 41.906 9.109 10.641 1 81.88 95 HIS A N 1
ATOM 769 C CA . HIS A 1 95 ? 42.344 8.508 9.391 1 81.88 95 HIS A CA 1
ATOM 770 C C . HIS A 1 95 ? 41.188 7.906 8.625 1 81.88 95 HIS A C 1
ATOM 772 O O . HIS A 1 95 ? 40.312 7.262 9.219 1 81.88 95 HIS A O 1
ATOM 778 N N . PHE A 1 96 ? 41.156 8.172 7.266 1 87.81 96 PHE A N 1
ATOM 779 C CA . PHE A 1 96 ? 40.156 7.562 6.41 1 87.81 96 PHE A CA 1
ATOM 780 C C . PHE A 1 96 ? 40.625 6.191 5.93 1 87.81 96 PHE A C 1
ATOM 782 O O . PHE A 1 96 ? 41.75 6.02 5.531 1 87.81 96 PHE A O 1
ATOM 789 N N . VAL A 1 97 ? 39.75 5.215 6.043 1 89.12 97 VAL A N 1
ATOM 790 C CA . VAL A 1 97 ? 40.031 3.869 5.539 1 89.12 97 VAL A CA 1
ATOM 791 C C . VAL A 1 97 ? 38.812 3.357 4.77 1 89.12 97 VAL A C 1
ATOM 793 O O . VAL A 1 97 ? 37.688 3.836 4.973 1 89.12 97 VAL A O 1
ATOM 796 N N . ILE A 1 98 ? 39.062 2.469 3.812 1 91.12 98 ILE A N 1
ATOM 797 C CA . ILE A 1 98 ? 37.969 1.878 3.049 1 91.12 98 ILE A CA 1
ATOM 798 C C . ILE A 1 98 ? 37.625 0.496 3.605 1 91.12 98 ILE A C 1
ATOM 800 O O . ILE A 1 98 ? 38.531 -0.3 3.885 1 91.12 98 ILE A O 1
ATOM 804 N N . LEU A 1 99 ? 36.375 0.348 3.807 1 89.44 99 LEU A N 1
ATOM 805 C CA . LEU A 1 99 ? 35.875 -0.959 4.184 1 89.44 99 LEU A CA 1
ATOM 806 C C . LEU A 1 99 ? 35.25 -1.66 2.982 1 89.44 99 LEU A C 1
ATOM 808 O O . LEU A 1 99 ? 34.25 -1.176 2.416 1 89.44 99 LEU A O 1
ATOM 812 N N . TYR A 1 100 ? 35.781 -2.818 2.586 1 86.81 100 TYR A N 1
ATOM 813 C CA . TYR A 1 100 ? 35.312 -3.49 1.378 1 86.81 100 TYR A CA 1
ATOM 814 C C . TYR A 1 100 ? 34.281 -4.566 1.712 1 86.81 100 TYR A C 1
ATOM 816 O O . TYR A 1 100 ? 33.281 -4.711 1.013 1 86.81 100 TYR A O 1
ATOM 824 N N . GLN A 1 101 ? 34.594 -5.363 2.727 1 83.88 101 GLN A N 1
ATOM 825 C CA . GLN A 1 101 ? 33.75 -6.504 3.018 1 83.88 101 GLN A CA 1
ATOM 826 C C . GLN A 1 101 ? 33.781 -6.848 4.504 1 83.88 101 GLN A C 1
ATOM 828 O O . GLN A 1 101 ? 34.75 -6.559 5.195 1 83.88 101 GLN A O 1
ATOM 833 N N . LYS A 1 102 ? 32.625 -7.312 4.906 1 81.12 102 LYS A N 1
ATOM 834 C CA . LYS A 1 102 ? 32.531 -7.844 6.262 1 81.12 102 LYS A CA 1
ATOM 835 C C . LYS A 1 102 ? 32.312 -9.359 6.246 1 81.12 102 LYS A C 1
ATOM 837 O O . LYS A 1 102 ? 31.422 -9.867 5.566 1 81.12 102 LYS A O 1
ATOM 842 N N . LYS A 1 103 ? 33.281 -10.156 6.805 1 76.06 103 LYS A N 1
ATOM 843 C CA . LYS A 1 103 ? 33.188 -11.609 6.926 1 76.06 103 LYS A CA 1
ATOM 844 C C . LYS A 1 103 ? 33.188 -12.039 8.391 1 76.06 103 LYS A C 1
ATOM 846 O O . LYS A 1 103 ? 34.188 -11.93 9.07 1 76.06 103 LYS A O 1
ATOM 851 N N . ARG A 1 104 ? 32.188 -12.586 8.922 1 77.38 104 ARG A N 1
ATOM 852 C CA . ARG A 1 104 ? 32.031 -13 10.312 1 77.38 104 ARG A CA 1
ATOM 853 C C . ARG A 1 104 ? 32.344 -11.859 11.266 1 77.38 104 ARG A C 1
ATOM 855 O O . ARG A 1 104 ? 31.734 -10.797 11.219 1 77.38 104 ARG A O 1
ATOM 862 N N . HIS A 1 105 ? 33.344 -11.977 11.969 1 82.56 105 HIS A N 1
ATOM 863 C CA . HIS A 1 105 ? 33.75 -10.969 12.945 1 82.56 105 HIS A CA 1
ATOM 864 C C . HIS A 1 105 ? 35 -10.227 12.5 1 82.56 105 HIS A C 1
ATOM 866 O O . HIS A 1 105 ? 35.75 -9.734 13.336 1 82.56 105 HIS A O 1
ATOM 872 N N . HIS A 1 106 ? 35.219 -10.133 11.188 1 88.56 106 HIS A N 1
ATOM 873 C CA . HIS A 1 106 ? 36.344 -9.391 10.648 1 88.56 106 HIS A CA 1
ATOM 874 C C . HIS A 1 106 ? 35.906 -8.477 9.508 1 88.56 106 HIS A C 1
ATOM 876 O O . HIS A 1 106 ? 34.969 -8.781 8.781 1 88.56 106 HIS A O 1
ATOM 882 N N . TYR A 1 107 ? 36.562 -7.348 9.406 1 89 107 TYR A N 1
ATOM 883 C CA . TYR A 1 107 ? 36.312 -6.395 8.328 1 89 107 TYR A CA 1
ATOM 884 C C . TYR A 1 107 ? 37.531 -6.32 7.41 1 89 107 TYR A C 1
ATOM 886 O O . TYR A 1 107 ? 38.688 -6.277 7.879 1 89 107 TYR A O 1
ATOM 894 N N . LEU A 1 108 ? 37.344 -6.465 6.184 1 89.25 108 LEU A N 1
ATOM 895 C CA . LEU A 1 108 ? 38.438 -6.227 5.227 1 89.25 108 LEU A CA 1
ATOM 896 C C . LEU A 1 108 ? 38.625 -4.734 4.992 1 89.25 108 LEU A C 1
ATOM 898 O O . LEU A 1 108 ? 37.781 -4.078 4.387 1 89.25 108 LEU A O 1
ATOM 902 N N . ILE A 1 109 ? 39.719 -4.242 5.465 1 89.94 109 ILE A N 1
ATOM 903 C CA . ILE A 1 109 ? 39.938 -2.805 5.438 1 89.94 109 ILE A CA 1
ATOM 904 C C . ILE A 1 109 ? 41.156 -2.502 4.555 1 89.94 109 ILE A C 1
ATOM 906 O O . ILE A 1 109 ? 42.156 -3.24 4.57 1 89.94 109 ILE A O 1
ATOM 910 N N . ALA A 1 110 ? 41.031 -1.457 3.787 1 90.56 110 ALA A N 1
ATOM 911 C CA . ALA A 1 110 ? 42.156 -0.881 3.045 1 90.56 110 ALA A CA 1
ATOM 912 C C . ALA A 1 110 ? 42.656 0.39 3.719 1 90.56 110 ALA A C 1
ATOM 914 O O . ALA A 1 110 ? 42.125 1.478 3.494 1 90.56 110 ALA A O 1
ATOM 915 N N . ASN A 1 111 ? 43.594 0.263 4.5 1 85.94 111 ASN A N 1
ATOM 916 C CA . ASN A 1 111 ? 44.25 1.392 5.168 1 85.94 111 ASN A CA 1
ATOM 917 C C . ASN A 1 111 ? 45.375 1.968 4.328 1 85.94 111 ASN A C 1
ATOM 919 O O . ASN A 1 111 ? 46.406 1.306 4.113 1 85.94 111 ASN A O 1
ATOM 923 N N . PRO A 1 112 ? 45.125 3.15 3.877 1 86 112 PRO A N 1
ATOM 924 C CA . PRO A 1 112 ? 46.188 3.744 3.053 1 86 112 PRO A CA 1
ATOM 925 C C . PRO A 1 112 ? 47.531 3.877 3.795 1 86 112 PRO A C 1
ATOM 927 O O . PRO A 1 112 ? 48.562 3.979 3.166 1 86 112 PRO A O 1
ATOM 930 N N . GLY A 1 113 ? 47.469 3.939 5.098 1 79.56 113 GLY A N 1
ATOM 931 C CA . GLY A 1 113 ? 48.688 4.031 5.883 1 79.56 113 GLY A CA 1
ATOM 932 C C . GLY A 1 113 ? 49.438 2.709 5.996 1 79.56 113 GLY A C 1
ATOM 933 O O . GLY A 1 113 ? 50.625 2.68 6.328 1 79.56 113 GLY A O 1
ATOM 934 N N . ALA A 1 114 ? 48.75 1.711 5.691 1 79.12 114 ALA A N 1
ATOM 935 C CA . ALA A 1 114 ? 49.375 0.386 5.75 1 79.12 114 ALA A CA 1
ATOM 936 C C . ALA A 1 114 ? 49.844 -0.066 4.371 1 79.12 114 ALA A C 1
ATOM 938 O O . ALA A 1 114 ? 49.688 0.671 3.391 1 79.12 114 ALA A O 1
ATOM 939 N N . GLN A 1 115 ? 50.562 -1.135 4.344 1 74.31 115 GLN A N 1
ATOM 940 C CA . GLN A 1 115 ? 51.156 -1.579 3.088 1 74.31 115 GLN A CA 1
ATOM 941 C C . GLN A 1 115 ? 50.188 -2.473 2.312 1 74.31 115 GLN A C 1
ATOM 943 O O . GLN A 1 115 ? 50.375 -2.703 1.115 1 74.31 115 GLN A O 1
ATOM 948 N N . SER A 1 116 ? 49.156 -3.018 2.844 1 77.5 116 SER A N 1
ATOM 949 C CA . SER A 1 116 ? 48.281 -3.924 2.137 1 77.5 116 SER A CA 1
ATOM 950 C C . SER A 1 116 ? 46.906 -3.979 2.805 1 77.5 116 SER A C 1
ATOM 952 O O . SER A 1 116 ? 46.688 -3.35 3.844 1 77.5 116 SER A O 1
ATOM 954 N N . LEU A 1 117 ? 45.969 -4.688 2.062 1 87.62 117 LEU A N 1
ATOM 955 C CA . LEU A 1 117 ? 44.656 -4.984 2.617 1 87.62 117 LEU A CA 1
ATOM 956 C C . LEU A 1 117 ? 44.781 -5.816 3.891 1 87.62 117 LEU A C 1
ATOM 958 O O . LEU A 1 117 ? 45.625 -6.723 3.969 1 87.62 117 LEU A O 1
ATOM 962 N N . GLN A 1 118 ? 44.156 -5.391 4.93 1 86.75 118 GLN A N 1
ATOM 963 C CA . GLN A 1 118 ? 44.25 -6.098 6.207 1 86.75 118 GLN A CA 1
ATOM 964 C C . GLN A 1 118 ? 42.875 -6.488 6.715 1 86.75 118 GLN A C 1
ATOM 966 O O . GLN A 1 118 ? 41.906 -5.754 6.52 1 86.75 118 GLN A O 1
ATOM 971 N N . TRP A 1 119 ? 42.781 -7.652 7.215 1 89.12 119 TRP A N 1
ATOM 972 C CA . TRP A 1 119 ? 41.594 -8.062 7.941 1 89.12 119 TRP A CA 1
ATOM 973 C C . TRP A 1 119 ? 41.625 -7.598 9.391 1 89.12 119 TRP A C 1
ATOM 975 O O . TRP A 1 119 ? 42.562 -7.938 10.125 1 89.12 119 TRP A O 1
ATOM 985 N N . MET A 1 120 ? 40.844 -6.691 9.719 1 88.31 120 MET A N 1
ATOM 986 C CA . MET A 1 120 ? 40.812 -6.145 11.07 1 88.31 120 MET A CA 1
ATOM 987 C C . MET A 1 120 ? 39.688 -6.793 11.875 1 88.31 120 MET A C 1
ATOM 989 O O . MET A 1 120 ? 38.531 -6.895 11.398 1 88.31 120 MET A O 1
ATOM 993 N N . PRO A 1 121 ? 40.031 -7.352 13.039 1 89.5 121 PRO A N 1
ATOM 994 C CA . PRO A 1 121 ? 38.938 -7.887 13.883 1 89.5 121 PRO A CA 1
ATOM 995 C C . PRO A 1 121 ? 37.906 -6.832 14.273 1 89.5 121 PRO A C 1
ATOM 997 O O . PRO A 1 121 ? 38.25 -5.648 14.391 1 89.5 121 PRO A O 1
ATOM 1000 N N . GLU A 1 122 ? 36.719 -7.25 14.398 1 88.62 122 GLU A N 1
ATOM 1001 C CA . GLU A 1 122 ? 35.562 -6.398 14.664 1 88.62 122 GLU A CA 1
ATOM 1002 C C . GLU A 1 122 ? 35.781 -5.539 15.906 1 88.62 122 GLU A C 1
ATOM 1004 O O . GLU A 1 122 ? 35.438 -4.352 15.914 1 88.62 122 GLU A O 1
ATOM 1009 N N . ASP A 1 123 ? 36.375 -6.129 17 1 85.44 123 ASP A N 1
ATOM 1010 C CA . ASP A 1 123 ? 36.594 -5.402 18.25 1 85.44 123 ASP A CA 1
ATOM 1011 C C . ASP A 1 123 ? 37.594 -4.254 18.062 1 85.44 123 ASP A C 1
ATOM 1013 O O . ASP A 1 123 ? 37.375 -3.152 18.562 1 85.44 123 ASP A O 1
ATOM 1017 N N . ASP A 1 124 ? 38.656 -4.5 17.359 1 86.75 124 ASP A N 1
ATOM 1018 C CA . ASP A 1 124 ? 39.656 -3.475 17.094 1 86.75 124 ASP A CA 1
ATOM 1019 C C . ASP A 1 124 ? 39.094 -2.361 16.219 1 86.75 124 ASP A C 1
ATOM 1021 O O . ASP A 1 124 ? 39.375 -1.184 16.422 1 86.75 124 ASP A O 1
ATOM 1025 N N . PHE A 1 125 ? 38.312 -2.777 15.297 1 88.94 125 PHE A N 1
ATOM 1026 C CA . PHE A 1 125 ? 37.688 -1.807 14.398 1 88.94 125 PHE A CA 1
ATOM 1027 C C . PHE A 1 125 ? 36.75 -0.888 15.164 1 88.94 125 PHE A C 1
ATOM 1029 O O . PHE A 1 125 ? 36.812 0.335 15.023 1 88.94 125 PHE A O 1
ATOM 1036 N N . LEU A 1 126 ? 35.875 -1.441 15.977 1 86.75 126 LEU A N 1
ATOM 1037 C CA . LEU A 1 126 ? 34.875 -0.662 16.703 1 86.75 126 LEU A CA 1
ATOM 1038 C C . LEU A 1 126 ? 35.562 0.268 17.703 1 86.75 126 LEU A C 1
ATOM 1040 O O . LEU A 1 126 ? 35.031 1.35 18 1 86.75 126 LEU A O 1
ATOM 1044 N N . GLY A 1 127 ? 36.688 -0.207 18.25 1 84.12 127 GLY A N 1
ATOM 1045 C CA . GLY A 1 127 ? 37.438 0.636 19.172 1 84.12 127 GLY A CA 1
ATOM 1046 C C . GLY A 1 127 ? 38 1.872 18.5 1 84.12 127 GLY A C 1
ATOM 1047 O O . GLY A 1 127 ? 38.062 2.938 19.125 1 84.12 127 GLY A O 1
ATOM 1048 N N . ALA A 1 128 ? 38.375 1.781 17.203 1 86.44 128 ALA A N 1
ATOM 1049 C CA . ALA A 1 128 ? 39 2.875 16.484 1 86.44 128 ALA A CA 1
ATOM 1050 C C . ALA A 1 128 ? 38 3.688 15.688 1 86.44 128 ALA A C 1
ATOM 1052 O O . ALA A 1 128 ? 38.281 4.801 15.25 1 86.44 128 ALA A O 1
ATOM 1053 N N . PHE A 1 129 ? 36.875 3.201 15.523 1 87.44 129 PHE A N 1
ATOM 1054 C CA . PHE A 1 129 ? 35.844 3.785 14.68 1 87.44 129 PHE A CA 1
ATOM 1055 C C . PHE A 1 129 ? 35.344 5.09 15.281 1 87.44 129 PHE A C 1
ATOM 1057 O O . PHE A 1 129 ? 35.031 5.148 16.469 1 87.44 129 PHE A O 1
ATOM 1064 N N . GLN A 1 130 ? 35.281 6.219 14.453 1 78.94 130 GLN A N 1
ATOM 1065 C CA . GLN A 1 130 ? 34.875 7.543 14.914 1 78.94 130 GLN A CA 1
ATOM 1066 C C . GLN A 1 130 ? 33.469 7.871 14.469 1 78.94 130 GLN A C 1
ATOM 1068 O O . GLN A 1 130 ? 33.188 9 14.062 1 78.94 130 GLN A O 1
ATOM 1073 N N . HIS A 1 131 ? 32.594 6.914 14.352 1 73.81 131 HIS A N 1
ATOM 1074 C CA . HIS A 1 131 ? 31.156 7.051 14.172 1 73.81 131 HIS A CA 1
ATOM 1075 C C . HIS A 1 131 ? 30.812 7.707 12.836 1 73.81 131 HIS A C 1
ATOM 1077 O O . HIS A 1 131 ? 29.797 8.383 12.711 1 73.81 131 HIS A O 1
ATOM 1083 N N . VAL A 1 132 ? 31.719 7.754 11.914 1 79.56 132 VAL A N 1
ATOM 1084 C CA . VAL A 1 132 ? 31.422 8.297 10.594 1 79.56 132 VAL A CA 1
ATOM 1085 C C . VAL A 1 132 ? 31.609 7.215 9.531 1 79.56 132 VAL A C 1
ATOM 1087 O O . VAL A 1 132 ? 32.688 6.598 9.445 1 79.56 132 VAL A O 1
ATOM 1090 N N . ALA A 1 133 ? 30.578 6.945 8.906 1 82.25 133 ALA A N 1
ATOM 1091 C CA . ALA A 1 133 ? 30.609 6.031 7.77 1 82.25 133 ALA A CA 1
ATOM 1092 C C . ALA A 1 133 ? 30.141 6.727 6.496 1 82.25 133 ALA A C 1
ATOM 1094 O O . ALA A 1 133 ? 29.125 7.438 6.512 1 82.25 133 ALA A O 1
ATOM 1095 N N . ILE A 1 134 ? 30.984 6.594 5.473 1 82.5 134 ILE A N 1
ATOM 1096 C CA . ILE A 1 134 ? 30.656 7.211 4.195 1 82.5 134 ILE A CA 1
ATOM 1097 C C . ILE A 1 134 ? 30.281 6.129 3.182 1 82.5 134 ILE A C 1
ATOM 1099 O O . ILE A 1 134 ? 31.125 5.332 2.777 1 82.5 134 ILE A O 1
ATOM 1103 N N . PHE A 1 135 ? 29.094 6.121 2.826 1 77.38 135 PHE A N 1
ATOM 1104 C CA . PHE A 1 135 ? 28.625 5.184 1.811 1 77.38 135 PHE A CA 1
ATOM 1105 C C . PHE A 1 135 ? 28.969 5.684 0.413 1 77.38 135 PHE A C 1
ATOM 1107 O O . PHE A 1 135 ? 28.938 6.891 0.154 1 77.38 135 PHE A O 1
ATOM 1114 N N . THR A 1 136 ? 29.422 4.758 -0.406 1 79.44 136 THR A N 1
ATOM 1115 C CA . THR A 1 136 ? 29.875 5.137 -1.741 1 79.44 136 THR A CA 1
ATOM 1116 C C . THR A 1 136 ? 28.969 4.527 -2.809 1 79.44 136 THR A C 1
ATOM 1118 O O . THR A 1 136 ? 28.438 3.428 -2.631 1 79.44 136 THR A O 1
ATOM 1121 N N . LYS A 1 137 ? 28.656 5.301 -3.785 1 71.81 137 LYS A N 1
ATOM 1122 C CA . LYS A 1 137 ? 27.891 4.84 -4.945 1 71.81 137 LYS A CA 1
ATOM 1123 C C . LYS A 1 137 ? 28.469 5.414 -6.238 1 71.81 137 LYS A C 1
ATOM 1125 O O . LYS A 1 137 ? 28.906 6.566 -6.277 1 71.81 137 LYS A O 1
ATOM 1130 N N . LYS A 1 138 ? 28.625 4.566 -7.215 1 69.5 138 LYS A N 1
ATOM 1131 C CA . LYS A 1 138 ? 29.031 5.047 -8.531 1 69.5 138 LYS A CA 1
ATOM 1132 C C . LYS A 1 138 ? 27.922 5.824 -9.211 1 69.5 138 LYS A C 1
ATOM 1134 O O . LYS A 1 138 ? 26.781 5.332 -9.312 1 69.5 138 LYS A O 1
ATOM 1139 N N . ASN A 1 139 ? 28.141 7.16 -9.367 1 62.03 139 ASN A N 1
ATOM 1140 C CA . ASN A 1 139 ? 27.172 7.977 -10.109 1 62.03 139 ASN A CA 1
ATOM 1141 C C . ASN A 1 139 ? 27.312 7.777 -11.617 1 62.03 139 ASN A C 1
ATOM 1143 O O . ASN A 1 139 ? 28.406 7.953 -12.172 1 62.03 139 ASN A O 1
ATOM 1147 N N . GLU A 1 140 ? 26.688 6.949 -12.211 1 57 140 GLU A N 1
ATOM 1148 C CA . GLU A 1 140 ? 26.781 6.871 -13.664 1 57 140 GLU A CA 1
ATOM 1149 C C . GLU A 1 140 ? 25.859 7.887 -14.328 1 57 140 GLU A C 1
ATOM 1151 O O . GLU A 1 140 ? 24.703 8.039 -13.93 1 57 140 GLU A O 1
ATOM 1156 N N . ASN A 1 141 ? 26.469 9.031 -14.773 1 55.78 141 ASN A N 1
ATOM 1157 C CA . ASN A 1 141 ? 25.672 9.883 -15.641 1 55.78 141 ASN A CA 1
ATOM 1158 C C . ASN A 1 141 ? 24.984 9.078 -16.734 1 55.78 141 ASN A C 1
ATOM 1160 O O . ASN A 1 141 ? 25.594 8.773 -17.766 1 55.78 141 ASN A O 1
ATOM 1164 N N . LEU A 1 142 ? 23.969 8.43 -16.359 1 58.19 142 LEU A N 1
ATOM 1165 C CA . LEU A 1 142 ? 23.281 7.625 -17.344 1 58.19 142 LEU A CA 1
ATOM 1166 C C . LEU A 1 142 ? 22.453 8.508 -18.281 1 58.19 142 LEU A C 1
ATOM 1168 O O . LEU A 1 142 ? 21.375 8.984 -17.906 1 58.19 142 LEU A O 1
ATOM 1172 N N . LYS A 1 143 ? 23.094 9.266 -19.375 1 59.12 143 LYS A N 1
ATOM 1173 C CA . LYS A 1 143 ? 22.297 9.945 -20.391 1 59.12 143 LYS A CA 1
ATOM 1174 C C . LYS A 1 143 ? 21.906 8.992 -21.516 1 59.12 143 LYS A C 1
ATOM 1176 O O . LYS A 1 143 ? 22.75 8.578 -22.297 1 59.12 143 LYS A O 1
ATOM 1181 N N . PHE A 1 144 ? 20.641 8.43 -21.203 1 64.38 144 PHE A N 1
ATOM 1182 C CA . PHE A 1 144 ? 20.156 7.648 -22.344 1 64.38 144 PHE A CA 1
ATOM 1183 C C . PHE A 1 144 ? 19.625 8.555 -23.438 1 64.38 144 PHE A C 1
ATOM 1185 O O . PHE A 1 144 ? 18.969 9.562 -23.156 1 64.38 144 PHE A O 1
ATOM 1192 N N . LYS A 1 145 ? 20.156 8.57 -24.672 1 57.06 145 LYS A N 1
ATOM 1193 C CA . LYS A 1 145 ? 19.703 9.383 -25.812 1 57.06 145 LYS A CA 1
ATOM 119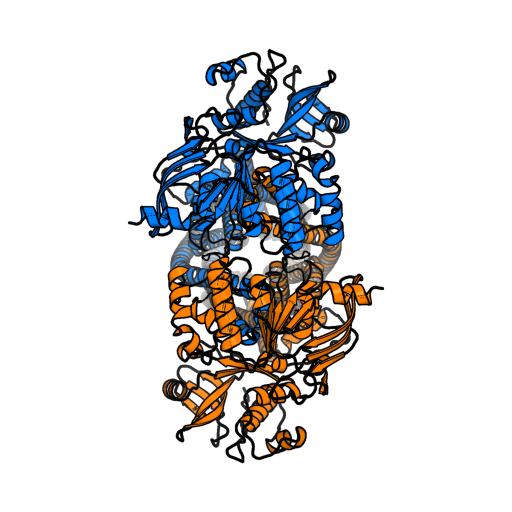4 C C . LYS A 1 145 ? 18.219 9.188 -26.078 1 57.06 145 LYS A C 1
ATOM 1196 O O . LYS A 1 145 ? 17.516 10.117 -26.469 1 57.06 145 LYS A O 1
ATOM 1201 N N . ASN A 1 146 ? 17.703 7.957 -25.766 1 65 146 ASN A N 1
ATOM 1202 C CA . ASN A 1 146 ? 16.312 7.629 -26.047 1 65 146 ASN A CA 1
ATOM 1203 C C . ASN A 1 146 ? 15.578 7.129 -24.797 1 65 146 ASN A C 1
ATOM 1205 O O . ASN A 1 146 ? 16.219 6.703 -23.844 1 65 146 ASN A O 1
ATOM 1209 N N . LYS A 1 147 ? 14.367 7.395 -24.75 1 73.62 147 LYS A N 1
ATOM 1210 C CA . LYS A 1 147 ? 13.5 6.922 -23.672 1 73.62 147 LYS A CA 1
ATOM 1211 C C . LYS A 1 147 ? 12.945 5.535 -23.984 1 73.62 147 LYS A C 1
ATOM 1213 O O . LYS A 1 147 ? 11.75 5.293 -23.812 1 73.62 147 LYS A O 1
ATOM 1218 N N . SER A 1 148 ? 13.773 4.738 -24.312 1 81.75 148 SER A N 1
ATOM 1219 C CA . SER A 1 148 ? 13.336 3.395 -24.688 1 81.75 148 SER A CA 1
ATOM 1220 C C . SER A 1 148 ? 13.242 2.488 -23.453 1 81.75 148 SER A C 1
ATOM 1222 O O . SER A 1 148 ? 13.984 2.664 -22.484 1 81.75 148 SER A O 1
ATOM 1224 N N . PHE A 1 149 ? 12.32 1.461 -23.547 1 88 149 PHE A N 1
ATOM 1225 C CA . PHE A 1 149 ? 12.094 0.483 -22.484 1 88 149 PHE A CA 1
ATOM 1226 C C . PHE A 1 149 ? 13.352 -0.351 -22.25 1 88 149 PHE A C 1
ATOM 1228 O O . PHE A 1 149 ? 13.594 -0.815 -21.125 1 88 149 PHE A O 1
ATOM 1235 N N . ALA A 1 150 ? 14.188 -0.44 -23.156 1 85.56 150 ALA A N 1
ATOM 1236 C CA . ALA A 1 150 ? 15.383 -1.274 -23.109 1 85.56 150 ALA A CA 1
ATOM 1237 C C . ALA A 1 150 ? 16.406 -0.707 -22.109 1 85.56 150 ALA A C 1
ATOM 1239 O O . ALA A 1 150 ? 17.297 -1.418 -21.656 1 85.56 150 ALA A O 1
ATOM 1240 N N . ASN A 1 151 ? 16.281 0.495 -21.703 1 86.69 151 ASN A N 1
ATOM 1241 C CA . ASN A 1 151 ? 17.203 1.13 -20.766 1 86.69 151 ASN A CA 1
ATOM 1242 C C . ASN A 1 151 ? 17.172 0.469 -19.391 1 86.69 151 ASN A C 1
ATOM 1244 O O . ASN A 1 151 ? 18.125 0.597 -18.625 1 86.69 151 ASN A O 1
ATOM 1248 N N . ILE A 1 152 ? 16.094 -0.242 -19.234 1 88.12 152 ILE A N 1
ATOM 1249 C CA . ILE A 1 152 ? 15.953 -0.847 -17.906 1 88.12 152 ILE A CA 1
ATOM 1250 C C . ILE A 1 152 ? 16.984 -1.961 -17.734 1 88.12 152 ILE A C 1
ATOM 1252 O O . ILE A 1 152 ? 17.328 -2.32 -16.609 1 88.12 152 ILE A O 1
ATOM 1256 N N . PHE A 1 153 ? 17.516 -2.422 -18.812 1 89.19 153 PHE A N 1
ATOM 1257 C CA . PHE A 1 153 ? 18.469 -3.518 -18.766 1 89.19 153 PHE A CA 1
ATOM 1258 C C . PHE A 1 153 ? 19.828 -3.025 -18.297 1 89.19 153 PHE A C 1
ATOM 1260 O O . PHE A 1 153 ? 20.75 -3.822 -18.094 1 89.19 153 PHE A O 1
ATOM 1267 N N . TYR A 1 154 ? 19.922 -1.783 -18.062 1 86.69 154 TYR A N 1
ATOM 1268 C CA . TYR A 1 154 ? 21.109 -1.193 -17.469 1 86.69 154 TYR A CA 1
ATOM 1269 C C . TYR A 1 154 ? 21.391 -1.791 -16.094 1 86.69 154 TYR A C 1
ATOM 1271 O O . TYR A 1 154 ? 22.547 -1.959 -15.711 1 86.69 154 TYR A O 1
ATOM 1279 N N . PHE A 1 155 ? 20.422 -2.186 -15.453 1 89.62 155 PHE A N 1
ATOM 1280 C CA . PHE A 1 155 ? 20.547 -2.674 -14.086 1 89.62 155 PHE A CA 1
ATOM 1281 C C . PHE A 1 155 ? 21.047 -4.113 -14.07 1 89.62 155 PHE A C 1
ATOM 1283 O O . PHE A 1 155 ? 21.438 -4.629 -13.016 1 89.62 155 PHE A O 1
ATOM 1290 N N . LEU A 1 156 ? 21.078 -4.707 -15.234 1 90.56 156 LEU A N 1
ATOM 1291 C CA . LEU A 1 156 ? 21.562 -6.082 -15.344 1 90.56 156 LEU A CA 1
ATOM 1292 C C . LEU A 1 156 ? 23.062 -6.117 -15.594 1 90.56 156 LEU A C 1
ATOM 1294 O O . LEU A 1 156 ? 23.703 -7.145 -15.383 1 90.56 156 LEU A O 1
ATOM 1298 N N . LYS A 1 157 ? 23.578 -5.047 -16.016 1 85.88 157 LYS A N 1
ATOM 1299 C CA . LYS A 1 157 ? 24.969 -4.977 -16.453 1 85.88 157 LYS A CA 1
ATOM 1300 C C . LYS A 1 157 ? 25.922 -5.391 -15.344 1 85.88 157 LYS A C 1
ATOM 1302 O O . LYS A 1 157 ? 26.828 -6.199 -15.562 1 85.88 157 LYS A O 1
ATOM 1307 N N . PRO A 1 158 ? 25.688 -4.898 -14.109 1 83.69 158 PRO A N 1
ATOM 1308 C CA . PRO A 1 158 ? 26.625 -5.285 -13.047 1 83.69 158 PRO A CA 1
ATOM 1309 C C . PRO A 1 158 ? 26.531 -6.77 -12.688 1 83.69 158 PRO A C 1
ATOM 1311 O O . PRO A 1 158 ? 27.469 -7.328 -12.117 1 83.69 158 PRO A O 1
ATOM 1314 N N . TYR A 1 159 ? 25.5 -7.477 -13.094 1 89.75 159 TYR A N 1
ATOM 1315 C CA . TYR A 1 159 ? 25.266 -8.859 -12.695 1 89.75 159 TYR A CA 1
ATOM 1316 C C . TYR A 1 159 ? 25.359 -9.797 -13.898 1 89.75 159 TYR A C 1
ATOM 1318 O O . TYR A 1 159 ? 24.703 -10.836 -13.938 1 89.75 159 TYR A O 1
ATOM 1326 N N . TRP A 1 160 ? 26.156 -9.523 -14.859 1 88.94 160 TRP A N 1
ATOM 1327 C CA . TRP A 1 160 ? 26.219 -10.32 -16.078 1 88.94 160 TRP A CA 1
ATOM 1328 C C . TRP A 1 160 ? 26.797 -11.703 -15.797 1 88.94 160 TRP A C 1
ATOM 1330 O O . TRP A 1 160 ? 26.359 -12.695 -16.391 1 88.94 160 TRP A O 1
ATOM 1340 N N . LYS A 1 161 ? 27.75 -11.789 -14.82 1 90.88 161 LYS A N 1
ATOM 1341 C CA . LYS A 1 161 ? 28.312 -13.086 -14.484 1 90.88 161 LYS A CA 1
ATOM 1342 C C . LYS A 1 161 ? 27.297 -13.984 -13.805 1 90.88 161 LYS A C 1
ATOM 1344 O O . LYS A 1 161 ? 27.188 -15.172 -14.117 1 90.88 161 LYS A O 1
ATOM 1349 N N . THR A 1 162 ? 26.594 -13.391 -12.906 1 92.94 162 THR A N 1
ATOM 1350 C CA . THR A 1 162 ? 25.562 -14.164 -12.234 1 92.94 162 THR A CA 1
ATOM 1351 C C . THR A 1 162 ? 24.469 -14.57 -13.211 1 92.94 162 THR A C 1
ATOM 1353 O O . THR A 1 162 ? 23.906 -15.664 -13.109 1 92.94 162 THR A O 1
ATOM 1356 N N . SER A 1 163 ? 24.125 -13.688 -14.148 1 93.06 163 SER A N 1
ATOM 1357 C CA . SER A 1 163 ? 23.125 -14.008 -15.164 1 93.06 163 SER A CA 1
ATOM 1358 C C . SER A 1 163 ? 23.578 -15.164 -16.047 1 93.06 163 SER A C 1
ATOM 1360 O O . SER A 1 163 ? 22.797 -16.062 -16.359 1 93.06 163 SER A O 1
ATOM 1362 N N . LEU A 1 164 ? 24.797 -15.195 -16.375 1 92.94 164 LEU A N 1
ATOM 1363 C CA . LEU A 1 164 ? 25.344 -16.266 -17.188 1 92.94 164 LEU A CA 1
ATOM 1364 C C . LEU A 1 164 ? 25.344 -17.594 -16.422 1 92.94 164 LEU A C 1
ATOM 1366 O O . LEU A 1 164 ? 25.031 -18.641 -16.969 1 92.94 164 LEU A O 1
ATOM 1370 N N . MET A 1 165 ? 25.719 -17.453 -15.18 1 94.31 165 MET A N 1
ATOM 1371 C CA . MET A 1 165 ? 25.688 -18.641 -14.336 1 94.31 165 MET A CA 1
ATOM 1372 C C . MET A 1 165 ? 24.281 -19.219 -14.227 1 94.31 165 MET A C 1
ATOM 1374 O O . MET A 1 165 ? 24.094 -20.422 -14.289 1 94.31 165 MET A O 1
ATOM 1378 N N . LEU A 1 166 ? 23.344 -18.375 -14.133 1 94.88 166 LEU A N 1
ATOM 1379 C CA . LEU A 1 166 ? 21.953 -18.797 -14.047 1 94.88 166 LEU A CA 1
ATOM 1380 C C . LEU A 1 166 ? 21.516 -19.469 -15.344 1 94.88 166 LEU A C 1
ATOM 1382 O O . LEU A 1 166 ? 20.781 -20.453 -15.312 1 94.88 166 LEU A O 1
ATOM 1386 N N . ILE A 1 167 ? 21.984 -18.984 -16.438 1 93.69 167 ILE A N 1
ATOM 1387 C CA . ILE A 1 167 ? 21.641 -19.547 -17.719 1 93.69 167 ILE A CA 1
ATOM 1388 C C . ILE A 1 167 ? 22.281 -20.938 -17.875 1 93.69 167 ILE A C 1
ATOM 1390 O O . ILE A 1 167 ? 21.625 -21.891 -18.297 1 93.69 167 ILE A O 1
ATOM 1394 N N . ILE A 1 168 ? 23.469 -21.078 -17.391 1 93.81 168 ILE A N 1
ATOM 1395 C CA . ILE A 1 168 ? 24.203 -22.344 -17.516 1 93.81 168 ILE A CA 1
ATOM 1396 C C . ILE A 1 168 ? 23.547 -23.391 -16.609 1 93.81 168 ILE A C 1
ATOM 1398 O O . ILE A 1 168 ? 23.25 -24.5 -17.047 1 93.81 168 ILE A O 1
ATOM 1402 N N . ILE A 1 169 ? 23.281 -23.047 -15.422 1 93.94 169 ILE A N 1
ATOM 1403 C CA . ILE A 1 169 ? 22.641 -23.984 -14.508 1 93.94 169 ILE A CA 1
ATOM 1404 C C . ILE A 1 169 ? 21.234 -24.328 -15.008 1 93.94 169 ILE A C 1
ATOM 1406 O O . ILE A 1 169 ? 20.797 -25.469 -14.93 1 93.94 169 ILE A O 1
ATOM 1410 N N . GLY A 1 170 ? 20.594 -23.312 -15.555 1 92.81 170 GLY A N 1
ATOM 1411 C CA . GLY A 1 170 ? 19.266 -23.531 -16.125 1 92.81 170 GLY A CA 1
ATOM 1412 C C . GLY A 1 170 ? 19.281 -24.516 -17.281 1 92.81 170 GLY A C 1
ATOM 1413 O O . GLY A 1 170 ? 18.375 -25.344 -17.406 1 92.81 170 GLY A O 1
ATOM 1414 N N . MET A 1 171 ? 20.281 -24.453 -18.047 1 92.69 171 MET A N 1
ATOM 1415 C CA . MET A 1 171 ? 20.406 -25.375 -19.172 1 92.69 171 MET A CA 1
ATOM 1416 C C . MET A 1 171 ? 20.625 -26.812 -18.672 1 92.69 171 MET A C 1
ATOM 1418 O O . MET A 1 171 ? 20.047 -27.75 -19.219 1 92.69 171 MET A O 1
ATOM 1422 N N . PHE A 1 172 ? 21.375 -26.938 -17.641 1 93.5 172 PHE A N 1
ATOM 1423 C CA . PHE A 1 172 ? 21.625 -28.266 -17.062 1 93.5 172 PHE A CA 1
ATOM 1424 C C . PHE A 1 172 ? 20.359 -28.844 -16.438 1 93.5 172 PHE A C 1
ATOM 1426 O O . PHE A 1 172 ? 20.094 -30.031 -16.562 1 93.5 172 PHE A O 1
ATOM 1433 N N . VAL A 1 173 ? 19.688 -28 -15.805 1 92.56 173 VAL A N 1
ATOM 1434 C CA . VAL A 1 173 ? 18.422 -28.438 -15.203 1 92.56 173 VAL A CA 1
ATOM 1435 C C . VAL A 1 173 ? 17.484 -28.938 -16.297 1 92.56 173 VAL A C 1
ATOM 1437 O O . VAL A 1 173 ? 16.859 -30 -16.141 1 92.56 173 VAL A O 1
ATOM 1440 N N . ASN A 1 174 ? 17.391 -28.219 -17.406 1 92.5 174 ASN A N 1
ATOM 1441 C CA . ASN A 1 174 ? 16.516 -28.594 -18.5 1 92.5 174 ASN A CA 1
ATOM 1442 C C . ASN A 1 174 ? 16.953 -29.906 -19.141 1 92.5 174 ASN A C 1
ATOM 1444 O O . ASN A 1 174 ? 16.125 -30.734 -19.516 1 92.5 174 ASN A O 1
ATOM 1448 N N . PHE A 1 175 ? 18.203 -30.125 -19.172 1 91.94 175 PHE A N 1
ATOM 1449 C CA . PHE A 1 175 ? 18.734 -31.359 -19.734 1 91.94 175 PHE A CA 1
ATOM 1450 C C . PHE A 1 175 ? 18.344 -32.562 -18.875 1 91.94 175 PHE A C 1
ATOM 1452 O O . PHE A 1 175 ? 17.859 -33.562 -19.391 1 91.94 175 PHE A O 1
ATOM 1459 N N . VAL A 1 176 ? 18.469 -32.375 -17.609 1 92.94 176 VAL A N 1
ATOM 1460 C CA . VAL A 1 176 ? 18.141 -33.469 -16.688 1 92.94 176 VAL A CA 1
ATOM 1461 C C . VAL A 1 176 ? 16.641 -33.688 -16.672 1 92.94 176 VAL A C 1
ATOM 1463 O O . VAL A 1 176 ? 16.172 -34.844 -16.531 1 92.94 176 VAL A O 1
ATOM 1466 N N . LEU A 1 177 ? 15.883 -32.625 -16.859 1 91.19 177 LEU A N 1
ATOM 1467 C CA . LEU A 1 177 ? 14.43 -32.75 -16.922 1 91.19 177 LEU A CA 1
ATOM 1468 C C . LEU A 1 177 ? 13.992 -33.562 -18.109 1 91.19 177 LEU A C 1
ATOM 1470 O O . LEU A 1 177 ? 13.086 -34.406 -18 1 91.19 177 LEU A O 1
ATOM 1474 N N . ILE A 1 178 ? 14.625 -33.375 -19.234 1 91.12 178 ILE A N 1
ATOM 1475 C CA . ILE A 1 178 ? 14.305 -34.125 -20.438 1 91.12 178 ILE A CA 1
ATOM 1476 C C . ILE A 1 178 ? 14.68 -35.594 -20.25 1 91.12 178 ILE A C 1
ATOM 1478 O O . ILE A 1 178 ? 13.93 -36.469 -20.641 1 91.12 178 ILE A O 1
ATOM 1482 N N . LEU A 1 179 ? 15.789 -35.781 -19.578 1 90.25 179 LEU A N 1
ATOM 1483 C CA . LEU A 1 179 ? 16.219 -37.156 -19.297 1 90.25 179 LEU A CA 1
ATOM 1484 C C . LEU A 1 179 ? 15.203 -37.875 -18.406 1 90.25 179 LEU A C 1
ATOM 1486 O O . LEU A 1 179 ? 14.914 -39.062 -18.594 1 90.25 179 LEU A O 1
ATOM 1490 N N . ASN A 1 180 ? 14.703 -37.156 -17.5 1 90.25 180 ASN A N 1
ATOM 1491 C CA . ASN A 1 180 ? 13.711 -37.719 -16.594 1 90.25 180 ASN A CA 1
ATOM 1492 C C . ASN A 1 180 ? 12.43 -38.094 -17.344 1 90.25 180 ASN A C 1
ATOM 1494 O O . ASN A 1 180 ? 11.797 -39.094 -17.031 1 90.25 180 ASN A O 1
ATOM 1498 N N . LYS A 1 181 ? 12.023 -37.312 -18.328 1 88.31 181 LYS A N 1
ATOM 1499 C CA . LYS A 1 181 ? 10.797 -37.562 -19.062 1 88.31 181 LYS A CA 1
ATOM 1500 C C . LYS A 1 181 ? 10.953 -38.781 -19.984 1 88.31 181 LYS A C 1
ATOM 1502 O O . LYS A 1 181 ? 9.961 -39.344 -20.438 1 88.31 181 LYS A O 1
ATOM 1507 N N . SER A 1 182 ? 12.211 -39.219 -20.219 1 90.06 182 SER A N 1
ATOM 1508 C CA . SER A 1 182 ? 12.445 -40.406 -21.047 1 90.06 182 SER A CA 1
ATOM 1509 C C . SER A 1 182 ? 12.148 -41.688 -20.297 1 90.06 182 SER A C 1
ATOM 1511 O O . SER A 1 182 ? 12.094 -42.75 -20.891 1 90.06 182 SER A O 1
ATOM 1513 N N . PHE A 1 183 ? 11.891 -41.594 -19.031 1 90.19 183 PHE A N 1
ATOM 1514 C CA . PHE A 1 183 ? 11.625 -42.781 -18.188 1 90.19 183 PHE A CA 1
ATOM 1515 C C . PHE A 1 183 ? 10.453 -43.594 -18.75 1 90.19 183 PHE A C 1
ATOM 1517 O O . PHE A 1 183 ? 10.562 -44.781 -18.922 1 90.19 183 PHE A O 1
ATOM 1524 N N . ILE A 1 184 ? 9.328 -42.844 -19.062 1 88.5 184 ILE A N 1
ATOM 1525 C CA . ILE A 1 184 ? 8.117 -43.562 -19.469 1 88.5 184 ILE A CA 1
ATOM 1526 C C . ILE A 1 184 ? 8.367 -44.281 -20.781 1 88.5 184 ILE A C 1
ATOM 1528 O O . ILE A 1 184 ? 7.895 -45.406 -20.969 1 88.5 184 ILE A O 1
ATOM 1532 N N . LYS A 1 185 ? 9.141 -43.75 -21.656 1 88.19 185 LYS A N 1
ATOM 1533 C CA . LYS A 1 185 ? 9.469 -44.406 -22.938 1 88.19 185 LYS A CA 1
ATOM 1534 C C . LYS A 1 185 ? 10.281 -45.656 -22.703 1 88.19 185 LYS A C 1
ATOM 1536 O O . LYS A 1 185 ? 9.93 -46.75 -23.203 1 88.19 185 LYS A O 1
ATOM 1541 N N . ILE A 1 186 ? 11.32 -45.531 -21.891 1 89.38 186 ILE A N 1
ATOM 1542 C CA . ILE A 1 186 ? 12.211 -46.688 -21.641 1 89.38 186 ILE A CA 1
ATOM 1543 C C . ILE A 1 186 ? 11.453 -47.781 -20.891 1 89.38 186 ILE A C 1
ATOM 1545 O O . ILE A 1 186 ? 11.578 -48.969 -21.219 1 89.38 186 ILE A O 1
ATOM 1549 N N . TYR A 1 187 ? 10.641 -47.344 -19.984 1 88.88 187 TYR A N 1
ATOM 1550 C CA . TYR A 1 187 ? 9.844 -48.281 -19.188 1 88.88 187 TYR A CA 1
ATOM 1551 C C . TYR A 1 187 ? 8.883 -49.062 -20.078 1 88.88 187 TYR A C 1
ATOM 1553 O O . TYR A 1 187 ? 8.82 -50.281 -20 1 88.88 187 TYR A O 1
ATOM 1561 N N . LEU A 1 188 ? 8.141 -48.438 -21 1 87.19 188 LEU A N 1
ATOM 1562 C CA . LEU A 1 188 ? 7.133 -49.094 -21.828 1 87.19 188 LEU A CA 1
ATOM 1563 C C . LEU A 1 188 ? 7.781 -49.938 -22.922 1 87.19 188 LEU A C 1
ATOM 1565 O O . LEU A 1 188 ? 7.273 -51.031 -23.25 1 87.19 188 LEU A O 1
ATOM 1569 N N . ASP A 1 189 ? 8.898 -49.5 -23.391 1 85.31 189 ASP A N 1
ATOM 1570 C CA . ASP A 1 189 ? 9.555 -50.219 -24.484 1 85.31 189 ASP A CA 1
ATOM 1571 C C . ASP A 1 189 ? 10.242 -51.5 -23.953 1 85.31 189 ASP A C 1
ATOM 1573 O O . ASP A 1 189 ? 10.336 -52.5 -24.672 1 85.31 189 ASP A O 1
ATOM 1577 N N . GLN A 1 190 ? 10.688 -51.469 -22.688 1 83.06 190 GLN A N 1
ATOM 1578 C CA . GLN A 1 190 ? 11.484 -52.562 -22.188 1 83.06 190 GLN A CA 1
ATOM 1579 C C . GLN A 1 190 ? 10.664 -53.469 -21.25 1 83.06 190 GLN A C 1
ATOM 1581 O O . GLN A 1 190 ? 11.172 -54.438 -20.719 1 83.06 190 GLN A O 1
ATOM 1586 N N . LEU A 1 191 ? 9.43 -53.125 -21 1 80.38 191 LEU A N 1
ATOM 1587 C CA . LEU A 1 191 ? 8.578 -53.781 -20.016 1 80.38 191 LEU A CA 1
ATOM 1588 C C . LEU A 1 191 ? 8.547 -55.281 -20.25 1 80.38 191 LEU A C 1
ATOM 1590 O O . LEU A 1 191 ? 8.625 -56.062 -19.297 1 80.38 191 LEU A O 1
ATOM 1594 N N . HIS A 1 192 ? 8.469 -55.75 -21.5 1 74.69 192 HIS A N 1
ATOM 1595 C CA . HIS A 1 192 ? 8.289 -57.188 -21.766 1 74.69 192 HIS A CA 1
ATOM 1596 C C . HIS A 1 192 ? 9.625 -57.875 -22 1 74.69 192 HIS A C 1
ATOM 1598 O O . HIS A 1 192 ? 9.688 -59.094 -22.094 1 74.69 192 HIS A O 1
ATOM 1604 N N . LYS A 1 193 ? 10.641 -57.062 -21.984 1 76.88 193 LYS A N 1
ATOM 1605 C CA . LYS A 1 193 ? 11.93 -57.656 -22.328 1 76.88 193 LYS A CA 1
ATOM 1606 C C . LYS A 1 193 ? 12.836 -57.75 -21.109 1 76.88 193 LYS A C 1
ATOM 1608 O O . LYS A 1 193 ? 13.758 -58.562 -21.078 1 76.88 193 LYS A O 1
ATOM 1613 N N . LEU A 1 194 ? 12.562 -56.969 -20.047 1 67.5 194 LEU A N 1
ATOM 1614 C CA . LEU A 1 194 ? 13.562 -56.781 -19.016 1 67.5 194 LEU A CA 1
ATOM 1615 C C . LEU A 1 194 ? 13.508 -57.938 -17.984 1 67.5 194 LEU A C 1
ATOM 1617 O O . LEU A 1 194 ? 12.422 -58.406 -17.641 1 67.5 194 LEU A O 1
ATOM 1621 N N . ILE A 1 195 ? 14.789 -58.312 -17.734 1 78.31 195 ILE A N 1
ATOM 1622 C CA . ILE A 1 195 ? 15.008 -59.25 -16.625 1 78.31 195 ILE A CA 1
ATOM 1623 C C . ILE A 1 195 ? 14.961 -58.469 -15.297 1 78.31 195 ILE A C 1
ATOM 1625 O O . ILE A 1 195 ? 15.062 -57.25 -15.273 1 78.31 195 ILE A O 1
ATOM 1629 N N . HIS A 1 196 ? 14.766 -59.25 -14.266 1 80.06 196 HIS A N 1
ATOM 1630 C CA . HIS A 1 196 ? 14.547 -58.656 -12.945 1 80.06 196 HIS A CA 1
ATOM 1631 C C . HIS A 1 196 ? 15.688 -57.719 -12.547 1 80.06 196 HIS A C 1
ATOM 1633 O O . HIS A 1 196 ? 15.445 -56.625 -12.031 1 80.06 196 HIS A O 1
ATOM 1639 N N . HIS A 1 197 ? 16.859 -58.062 -12.844 1 85.44 197 HIS A N 1
ATOM 1640 C CA . HIS A 1 197 ? 18.016 -57.25 -12.445 1 85.44 197 HIS A CA 1
ATOM 1641 C C . HIS A 1 197 ? 18.078 -55.969 -13.273 1 85.44 197 HIS A C 1
ATOM 1643 O O . HIS A 1 197 ? 18.484 -54.906 -12.758 1 85.44 197 HIS A O 1
ATOM 1649 N N . GLU A 1 198 ? 17.656 -55.938 -14.469 1 87.5 198 GLU A N 1
ATOM 1650 C CA . GLU A 1 198 ? 17.672 -54.781 -15.336 1 87.5 198 GLU A CA 1
ATOM 1651 C C . GLU A 1 198 ? 16.578 -53.781 -14.945 1 87.5 198 GLU A C 1
ATOM 1653 O O . GLU A 1 198 ? 16.766 -52.562 -15.086 1 87.5 198 GLU A O 1
ATOM 1658 N N . ILE A 1 199 ? 15.602 -54.312 -14.359 1 88.19 199 ILE A N 1
ATOM 1659 C CA . ILE A 1 199 ? 14.508 -53.469 -13.906 1 88.19 199 ILE A CA 1
ATOM 1660 C C . ILE A 1 199 ? 14.938 -52.656 -12.68 1 88.19 199 ILE A C 1
ATOM 1662 O O . ILE A 1 199 ? 14.688 -51.469 -12.594 1 88.19 199 ILE A O 1
ATOM 1666 N N . ILE A 1 200 ? 15.625 -53.312 -11.828 1 90.62 200 ILE A N 1
ATOM 1667 C CA . ILE A 1 200 ? 16.109 -52.656 -10.617 1 90.62 200 ILE A CA 1
ATOM 1668 C C . ILE A 1 200 ? 17.109 -51.562 -10.984 1 90.62 200 ILE A C 1
ATOM 1670 O O . ILE A 1 200 ? 17.094 -50.469 -10.414 1 90.62 200 ILE A O 1
ATOM 1674 N N . LEU A 1 201 ? 17.953 -51.844 -11.922 1 90.94 201 LEU A N 1
ATOM 1675 C CA . LEU A 1 201 ? 18.953 -50.875 -12.352 1 90.94 201 LEU A CA 1
ATOM 1676 C C . LEU A 1 201 ? 18.297 -49.656 -12.992 1 90.94 201 LEU A C 1
ATOM 1678 O O . LEU A 1 201 ? 18.734 -48.531 -12.773 1 90.94 201 LEU A O 1
ATOM 1682 N N . LEU A 1 202 ? 17.281 -49.844 -13.719 1 91.62 202 LEU A N 1
ATOM 1683 C CA . LEU A 1 202 ? 16.562 -48.75 -14.359 1 91.62 202 LEU A CA 1
ATOM 1684 C C . LEU A 1 202 ? 15.945 -47.812 -13.32 1 91.62 202 LEU A C 1
ATOM 1686 O O . LEU A 1 202 ? 16.094 -46.594 -13.422 1 91.62 202 LEU A O 1
ATOM 1690 N N . PHE A 1 203 ? 15.383 -48.406 -12.297 1 92.69 203 PHE A N 1
ATOM 1691 C CA . PHE A 1 203 ? 14.711 -47.594 -11.289 1 92.69 203 PHE A CA 1
ATOM 1692 C C . PHE A 1 203 ? 15.727 -46.906 -10.391 1 92.69 203 PHE A C 1
ATOM 1694 O O . PHE A 1 203 ? 15.484 -45.781 -9.93 1 92.69 203 PHE A O 1
ATOM 1701 N N . LEU A 1 204 ? 16.875 -47.562 -10.227 1 94.06 204 LEU A N 1
ATOM 1702 C CA . LEU A 1 204 ? 17.938 -46.906 -9.453 1 94.06 204 LEU A CA 1
ATOM 1703 C C . LEU A 1 204 ? 18.516 -45.719 -10.211 1 94.06 204 LEU A C 1
ATOM 1705 O O . LEU A 1 204 ? 18.766 -44.656 -9.617 1 94.06 204 LEU A O 1
ATOM 1709 N N . VAL A 1 205 ? 18.688 -45.844 -11.484 1 94.19 205 VAL A N 1
ATOM 1710 C CA . VAL A 1 205 ? 19.234 -44.75 -12.312 1 94.19 205 VAL A CA 1
ATOM 1711 C C . VAL A 1 205 ? 18.266 -43.594 -12.336 1 94.19 205 VAL A C 1
ATOM 1713 O O . VAL A 1 205 ? 18.688 -42.438 -12.188 1 94.19 205 VAL A O 1
ATOM 1716 N N . PHE A 1 206 ? 17.031 -43.844 -12.438 1 94.19 206 PHE A N 1
ATOM 1717 C CA . PHE A 1 206 ? 16.078 -42.75 -12.547 1 94.19 206 PHE A CA 1
ATOM 1718 C C . PHE A 1 206 ? 15.805 -42.125 -11.18 1 94.19 206 PHE A C 1
ATOM 1720 O O . PHE A 1 206 ? 15.43 -40.938 -11.094 1 94.19 206 PHE A O 1
ATOM 1727 N N . THR A 1 207 ? 16 -42.938 -10.117 1 95.31 207 THR A N 1
ATOM 1728 C CA . THR A 1 207 ? 15.969 -42.344 -8.781 1 95.31 207 THR A CA 1
ATOM 1729 C C . THR A 1 207 ? 17.094 -41.344 -8.617 1 95.31 207 THR A C 1
ATOM 1731 O O . THR A 1 207 ? 16.875 -40.25 -8.086 1 95.31 207 THR A O 1
ATOM 1734 N N . LEU A 1 208 ? 18.234 -41.688 -9.164 1 95.88 208 LEU A N 1
ATOM 1735 C CA . LEU A 1 208 ? 19.375 -40.781 -9.102 1 95.88 208 LEU A CA 1
ATOM 1736 C C . LEU A 1 208 ? 19.141 -39.531 -9.961 1 95.88 208 LEU A C 1
ATOM 1738 O O . LEU A 1 208 ? 19.531 -38.438 -9.586 1 95.88 208 LEU A O 1
ATOM 1742 N N . ILE A 1 209 ? 18.516 -39.688 -11.055 1 95.75 209 ILE A N 1
ATOM 1743 C CA . ILE A 1 209 ? 18.219 -38.562 -11.953 1 95.75 209 ILE A CA 1
ATOM 1744 C C . ILE A 1 209 ? 17.234 -37.625 -11.289 1 95.75 209 ILE A C 1
ATOM 1746 O O . ILE A 1 209 ? 17.391 -36.406 -11.375 1 95.75 209 ILE A O 1
ATOM 1750 N N . ILE A 1 210 ? 16.281 -38.156 -10.594 1 94.81 210 ILE A N 1
ATOM 1751 C CA . ILE A 1 210 ? 15.273 -37.344 -9.914 1 94.81 210 ILE A CA 1
ATOM 1752 C C . ILE A 1 210 ? 15.93 -36.562 -8.797 1 94.81 210 ILE A C 1
ATOM 1754 O O . ILE A 1 210 ? 15.656 -35.375 -8.633 1 94.81 210 ILE A O 1
ATOM 1758 N N . LEU A 1 211 ? 16.828 -37.188 -8.102 1 95.38 211 LEU A N 1
ATOM 1759 C CA . LEU A 1 211 ? 17.531 -36.5 -7.008 1 95.38 211 LEU A CA 1
ATOM 1760 C C . LEU A 1 211 ? 18.453 -35.406 -7.543 1 95.38 211 LEU A C 1
ATOM 1762 O O . LEU A 1 211 ? 18.516 -34.312 -6.984 1 95.38 211 LEU A O 1
ATOM 1766 N N . LEU A 1 212 ? 19.125 -35.719 -8.633 1 95.06 212 LEU A N 1
ATOM 1767 C CA . LEU A 1 212 ? 20.016 -34.719 -9.258 1 95.06 212 LEU A CA 1
ATOM 1768 C C . LEU A 1 212 ? 19.203 -33.562 -9.797 1 95.06 212 LEU A C 1
ATOM 1770 O O . LEU A 1 212 ? 19.594 -32.406 -9.609 1 95.06 212 LEU A O 1
ATOM 1774 N N . LYS A 1 213 ? 18.141 -33.812 -10.445 1 93.25 213 LYS A N 1
ATOM 1775 C CA . LYS A 1 213 ? 17.25 -32.781 -10.984 1 93.25 213 LYS A CA 1
ATOM 1776 C C . LYS A 1 213 ? 16.75 -31.875 -9.875 1 93.25 213 LYS A C 1
ATOM 1778 O O . LYS A 1 213 ? 16.766 -30.656 -10.016 1 93.25 213 LYS A O 1
ATOM 1783 N N . SER A 1 214 ? 16.328 -32.5 -8.781 1 92.44 214 SER A N 1
ATOM 1784 C CA . SER A 1 214 ? 15.773 -31.75 -7.664 1 92.44 214 SER A CA 1
ATOM 1785 C C . SER A 1 214 ? 16.844 -30.875 -7.012 1 92.44 214 SER A C 1
ATOM 1787 O O . SER A 1 214 ? 16.578 -29.734 -6.621 1 92.44 214 SER A O 1
ATOM 1789 N N . PHE A 1 215 ? 18.016 -31.406 -6.941 1 92.94 215 PHE A N 1
ATOM 1790 C CA . PHE A 1 215 ? 19.125 -30.656 -6.363 1 92.94 215 PHE A CA 1
ATOM 1791 C C . PHE A 1 215 ? 19.484 -29.469 -7.246 1 92.94 215 PHE A C 1
ATOM 1793 O O . PHE A 1 215 ? 19.625 -28.344 -6.754 1 92.94 215 PHE A O 1
ATOM 1800 N N . LEU A 1 216 ? 19.609 -29.672 -8.523 1 93 216 LEU A N 1
ATOM 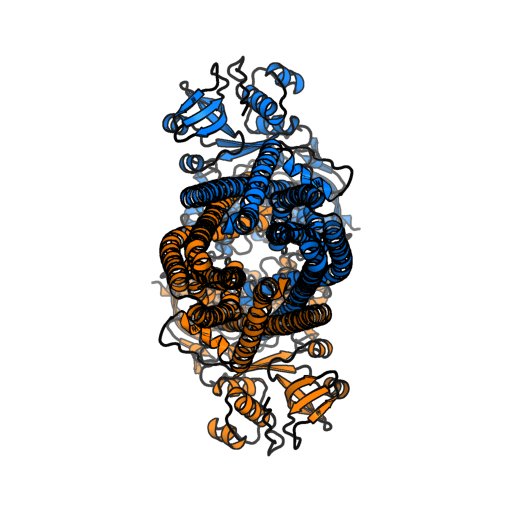1801 C CA . LEU A 1 216 ? 19.953 -28.594 -9.453 1 93 216 LEU A CA 1
ATOM 1802 C C . LEU A 1 216 ? 18.859 -27.531 -9.484 1 93 216 LEU A C 1
ATOM 1804 O O . LEU A 1 216 ? 19.172 -26.328 -9.539 1 93 216 LEU A O 1
ATOM 1808 N N . ASN A 1 217 ? 17.656 -27.984 -9.438 1 92.25 217 ASN A N 1
ATOM 1809 C CA . ASN A 1 217 ? 16.547 -27.047 -9.422 1 92.25 217 ASN A CA 1
ATOM 1810 C C . ASN A 1 217 ? 16.562 -26.188 -8.156 1 92.25 217 ASN A C 1
ATOM 1812 O O . ASN A 1 217 ? 16.25 -25 -8.211 1 92.25 217 ASN A O 1
ATOM 1816 N N . PHE A 1 218 ? 16.922 -26.812 -7.094 1 90.38 218 PHE A N 1
ATOM 1817 C CA . PHE A 1 218 ? 17 -26.094 -5.824 1 90.38 218 PHE A CA 1
ATOM 1818 C C . PHE A 1 218 ? 18.094 -25.031 -5.871 1 90.38 218 PHE A C 1
ATOM 1820 O O . PHE A 1 218 ? 17.875 -23.891 -5.453 1 90.38 218 PHE A O 1
ATOM 1827 N N . CYS A 1 219 ? 19.219 -25.391 -6.371 1 91.25 219 CYS A N 1
ATOM 1828 C CA . CYS A 1 219 ? 20.328 -24.453 -6.48 1 91.25 219 CYS A CA 1
ATOM 1829 C C . CYS A 1 219 ? 19.984 -23.312 -7.422 1 91.25 219 CYS A C 1
ATOM 1831 O O . CYS A 1 219 ? 20.281 -22.156 -7.129 1 91.25 219 CYS A O 1
ATOM 1833 N N . TRP A 1 220 ? 19.328 -23.609 -8.445 1 93.19 220 TRP A N 1
ATOM 1834 C CA . TRP A 1 220 ? 18.938 -22.594 -9.422 1 93.19 220 TRP A CA 1
ATOM 1835 C C . TRP A 1 220 ? 17.953 -21.609 -8.812 1 93.19 220 TRP A C 1
ATOM 1837 O O . TRP A 1 220 ? 18.078 -20.391 -9 1 93.19 220 TRP A O 1
ATOM 1847 N N . GLN A 1 221 ? 17.016 -22.156 -8.07 1 91.88 221 GLN A N 1
ATOM 1848 C CA . GLN A 1 221 ? 16 -21.297 -7.477 1 91.88 221 GLN A CA 1
ATOM 1849 C C . GLN A 1 221 ? 16.609 -20.391 -6.414 1 91.88 221 GLN A C 1
ATOM 1851 O O . GLN A 1 221 ? 16.219 -19.219 -6.301 1 91.88 221 GLN A O 1
ATOM 1856 N N . LYS A 1 222 ? 17.484 -20.953 -5.66 1 91.12 222 LYS A N 1
ATOM 1857 C CA . LYS A 1 222 ? 18.156 -20.156 -4.629 1 91.12 222 LYS A CA 1
ATOM 1858 C C . LYS A 1 222 ? 18.969 -19.031 -5.242 1 91.12 222 LYS A C 1
ATOM 1860 O O . LYS A 1 222 ? 18.906 -17.891 -4.777 1 91.12 222 LYS A O 1
ATOM 1865 N N . LEU A 1 223 ? 19.688 -19.312 -6.277 1 92.94 223 LEU A N 1
ATOM 1866 C CA . LEU A 1 223 ? 20.5 -18.297 -6.945 1 92.94 223 LEU A CA 1
ATOM 1867 C C . LEU A 1 223 ? 19.625 -17.25 -7.633 1 92.94 223 LEU A C 1
ATOM 1869 O O . LEU A 1 223 ? 19.953 -16.062 -7.641 1 92.94 223 LEU A O 1
ATOM 1873 N N . LEU A 1 224 ? 18.578 -17.719 -8.195 1 94.25 224 LEU A N 1
ATOM 1874 C CA . LEU A 1 224 ? 17.656 -16.812 -8.867 1 94.25 224 LEU A CA 1
ATOM 1875 C C . LEU A 1 224 ? 17.047 -15.82 -7.879 1 94.25 224 LEU A C 1
ATOM 1877 O O . LEU A 1 224 ? 16.906 -14.633 -8.18 1 94.25 224 LEU A O 1
ATOM 1881 N N . LEU A 1 225 ? 16.703 -16.312 -6.719 1 92.81 225 LEU A N 1
ATOM 1882 C CA . LEU A 1 225 ? 16.094 -15.469 -5.695 1 92.81 225 LEU A CA 1
ATOM 1883 C C . LEU A 1 225 ? 17.078 -14.406 -5.219 1 92.81 225 LEU A C 1
ATOM 1885 O O . LEU A 1 225 ? 16.703 -13.242 -5.066 1 92.81 225 LEU A O 1
ATOM 1889 N N . LYS A 1 226 ? 18.266 -14.852 -4.984 1 91.12 226 LYS A N 1
ATOM 1890 C CA . LYS A 1 226 ? 19.281 -13.898 -4.559 1 91.12 226 LYS A CA 1
ATOM 1891 C C . LYS A 1 226 ? 19.531 -12.836 -5.629 1 91.12 226 LYS A C 1
ATOM 1893 O O . LYS A 1 226 ? 19.688 -11.656 -5.316 1 91.12 226 LYS A O 1
ATOM 1898 N N . PHE A 1 227 ? 19.547 -13.273 -6.855 1 93.62 227 PHE A N 1
ATOM 1899 C CA . PHE A 1 227 ? 19.734 -12.391 -8 1 93.62 227 PHE A CA 1
ATOM 1900 C C . PHE A 1 227 ? 18.594 -11.383 -8.086 1 93.62 227 PHE A C 1
ATOM 1902 O O . PHE A 1 227 ? 18.828 -10.18 -8.242 1 93.62 227 PHE A O 1
ATOM 1909 N N . GLN A 1 228 ? 17.406 -11.836 -7.953 1 93.69 228 GLN A N 1
ATOM 1910 C CA . GLN A 1 228 ? 16.219 -10.984 -8.039 1 93.69 228 GLN A CA 1
ATOM 1911 C C . GLN A 1 228 ? 16.219 -9.93 -6.934 1 93.69 228 GLN A C 1
ATOM 1913 O O . GLN A 1 228 ? 15.883 -8.773 -7.176 1 93.69 228 GLN A O 1
ATOM 1918 N N . PHE A 1 229 ? 16.656 -10.32 -5.777 1 92.12 229 PHE A N 1
ATOM 1919 C CA . PHE A 1 229 ? 16.609 -9.414 -4.637 1 92.12 229 PHE A CA 1
ATOM 1920 C C . PHE A 1 229 ? 17.688 -8.336 -4.762 1 92.12 229 PHE A C 1
ATOM 1922 O O . PHE A 1 229 ? 17.469 -7.188 -4.383 1 92.12 229 PHE A O 1
ATOM 1929 N N . ARG A 1 230 ? 18.766 -8.711 -5.309 1 89.81 230 ARG A N 1
ATOM 1930 C CA . ARG A 1 230 ? 19.828 -7.727 -5.516 1 89.81 230 ARG A CA 1
ATOM 1931 C C . ARG A 1 230 ? 19.422 -6.691 -6.562 1 89.81 230 ARG A C 1
ATOM 1933 O O . ARG A 1 230 ? 19.641 -5.492 -6.371 1 89.81 230 ARG A O 1
ATOM 1940 N N . ILE A 1 231 ? 18.812 -7.141 -7.578 1 92.94 231 ILE A N 1
ATOM 1941 C CA . ILE A 1 231 ? 18.375 -6.234 -8.633 1 92.94 231 ILE A CA 1
ATOM 1942 C C . ILE A 1 231 ? 17.281 -5.32 -8.102 1 92.94 231 ILE A C 1
ATOM 1944 O O . ILE A 1 231 ? 17.266 -4.117 -8.375 1 92.94 231 ILE A O 1
ATOM 1948 N N . THR A 1 232 ? 16.375 -5.949 -7.375 1 93.94 232 THR A N 1
ATOM 1949 C CA . THR A 1 232 ? 15.289 -5.16 -6.805 1 93.94 232 THR A CA 1
ATOM 1950 C C . THR A 1 232 ? 15.836 -4.055 -5.91 1 93.94 232 THR A C 1
ATOM 1952 O O . THR A 1 232 ? 15.383 -2.91 -5.977 1 93.94 232 THR A O 1
ATOM 1955 N N . HIS A 1 233 ? 16.781 -4.426 -5.121 1 91.69 233 HIS A N 1
ATOM 1956 C CA . HIS A 1 233 ? 17.406 -3.438 -4.246 1 91.69 233 HIS A CA 1
ATOM 1957 C C . HIS A 1 233 ? 18.016 -2.299 -5.051 1 91.69 233 HIS A C 1
ATOM 1959 O O . HIS A 1 233 ? 17.812 -1.124 -4.738 1 91.69 233 HIS A O 1
ATOM 1965 N N . ASP A 1 234 ? 18.688 -2.629 -6.094 1 90.25 234 ASP A N 1
ATOM 1966 C CA . ASP A 1 234 ? 19.391 -1.621 -6.875 1 90.25 234 ASP A CA 1
ATOM 1967 C C . ASP A 1 234 ? 18.422 -0.693 -7.594 1 90.25 234 ASP A C 1
ATOM 1969 O O . ASP A 1 234 ? 18.641 0.519 -7.656 1 90.25 234 ASP A O 1
ATOM 1973 N N . VAL A 1 235 ? 17.406 -1.205 -8.078 1 93.5 235 VAL A N 1
ATOM 1974 C CA . VAL A 1 235 ? 16.422 -0.416 -8.805 1 93.5 235 VAL A CA 1
ATOM 1975 C C . VAL A 1 235 ? 15.734 0.557 -7.859 1 93.5 235 VAL A C 1
ATOM 1977 O O . VAL A 1 235 ? 15.656 1.756 -8.133 1 93.5 235 VAL A O 1
ATOM 1980 N N . VAL A 1 236 ? 15.312 0.07 -6.734 1 93.06 236 VAL A N 1
ATOM 1981 C CA . VAL A 1 236 ? 14.578 0.901 -5.789 1 93.06 236 VAL A CA 1
ATOM 1982 C C . VAL A 1 236 ? 15.516 1.921 -5.152 1 93.06 236 VAL A C 1
ATOM 1984 O O . VAL A 1 236 ? 15.148 3.084 -4.969 1 93.06 236 VAL A O 1
ATOM 1987 N N . ALA A 1 237 ? 16.688 1.444 -4.844 1 88.88 237 ALA A N 1
ATOM 1988 C CA . ALA A 1 237 ? 17.672 2.342 -4.234 1 88.88 237 ALA A CA 1
ATOM 1989 C C . ALA A 1 237 ? 18.016 3.49 -5.176 1 88.88 237 ALA A C 1
ATOM 1991 O O . ALA A 1 237 ? 18.188 4.633 -4.738 1 88.88 237 ALA A O 1
ATOM 1992 N N . SER A 1 238 ? 18.125 3.186 -6.457 1 87.94 238 SER A N 1
ATOM 1993 C CA . SER A 1 238 ? 18.422 4.223 -7.438 1 87.94 238 SER A CA 1
ATOM 1994 C C . SER A 1 238 ? 17.297 5.246 -7.516 1 87.94 238 SER A C 1
ATOM 1996 O O . SER A 1 238 ? 17.547 6.453 -7.559 1 87.94 238 SER A O 1
ATOM 1998 N N . PHE A 1 239 ? 16.109 4.832 -7.523 1 91.44 239 PHE A N 1
ATOM 1999 C CA . PHE A 1 239 ? 14.938 5.695 -7.57 1 91.44 239 PHE A CA 1
ATOM 2000 C C . PHE A 1 239 ? 14.891 6.605 -6.348 1 91.44 239 PHE A C 1
ATOM 2002 O O . PHE A 1 239 ? 14.68 7.812 -6.473 1 91.44 239 PHE A O 1
ATOM 2009 N N . MET A 1 240 ? 15.141 6.008 -5.141 1 88.81 240 MET A N 1
ATOM 2010 C CA . MET A 1 240 ? 15.062 6.754 -3.889 1 88.81 240 MET A CA 1
ATOM 2011 C C . MET A 1 240 ? 16.203 7.758 -3.783 1 88.81 240 MET A C 1
ATOM 2013 O O . MET A 1 240 ? 16.031 8.852 -3.252 1 88.81 240 MET A O 1
ATOM 2017 N N . ASN A 1 241 ? 17.281 7.348 -4.262 1 84.06 241 ASN A N 1
ATOM 2018 C CA . ASN A 1 241 ? 18.422 8.266 -4.25 1 84.06 241 ASN A CA 1
ATOM 2019 C C . ASN A 1 241 ? 18.203 9.453 -5.18 1 84.06 241 ASN A C 1
ATOM 2021 O O . ASN A 1 241 ? 18.547 10.586 -4.84 1 84.06 241 ASN A O 1
ATOM 2025 N N . ASN A 1 242 ? 17.641 9.164 -6.324 1 85.75 242 ASN A N 1
ATOM 2026 C CA . ASN A 1 242 ? 17.375 10.227 -7.289 1 85.75 242 ASN A CA 1
ATOM 2027 C C . ASN A 1 242 ? 16.266 11.156 -6.805 1 85.75 242 ASN A C 1
ATOM 2029 O O . ASN A 1 242 ? 16.203 12.328 -7.203 1 85.75 242 ASN A O 1
ATOM 2033 N N . LEU A 1 243 ? 15.469 10.664 -5.984 1 86.56 243 LEU A N 1
ATOM 2034 C CA . LEU A 1 243 ? 14.43 11.484 -5.383 1 86.56 243 LEU A CA 1
ATOM 2035 C C . LEU A 1 243 ? 15.039 12.625 -4.574 1 86.56 243 LEU A C 1
ATOM 2037 O O . LEU A 1 243 ? 14.508 13.742 -4.559 1 86.56 243 LEU A O 1
ATOM 2041 N N . ASN A 1 244 ? 16.141 12.336 -3.996 1 83.19 244 ASN A N 1
ATOM 2042 C CA . ASN A 1 244 ? 16.812 13.328 -3.152 1 83.19 244 ASN A CA 1
ATOM 2043 C C . ASN A 1 244 ? 17.422 14.445 -3.982 1 83.19 244 ASN A C 1
ATOM 2045 O O . ASN A 1 244 ? 17.703 15.531 -3.461 1 83.19 244 ASN A O 1
ATOM 2049 N N . SER A 1 245 ? 17.562 14.195 -5.215 1 78.44 245 SER A N 1
ATOM 2050 C CA . SER A 1 245 ? 18.188 15.203 -6.066 1 78.44 245 SER A CA 1
ATOM 2051 C C . SER A 1 245 ? 17.141 16.141 -6.672 1 78.44 245 SER A C 1
ATOM 2053 O O . SER A 1 245 ? 17.5 17.156 -7.273 1 78.44 245 SER A O 1
ATOM 2055 N N . LEU A 1 246 ? 15.914 15.93 -6.383 1 80.94 246 LEU A N 1
ATOM 2056 C CA . LEU A 1 246 ? 14.852 16.75 -6.953 1 80.94 246 LEU A CA 1
ATOM 2057 C C . LEU A 1 246 ? 14.781 18.109 -6.254 1 80.94 246 LEU A C 1
ATOM 2059 O O . LEU A 1 246 ? 15.016 18.203 -5.043 1 80.94 246 LEU A O 1
ATOM 2063 N N . SER A 1 247 ? 14.516 19.109 -7.051 1 78.62 247 SER A N 1
ATOM 2064 C CA . SER A 1 247 ? 14.195 20.406 -6.48 1 78.62 247 SER A CA 1
ATOM 2065 C C . SER A 1 247 ? 12.789 20.406 -5.879 1 78.62 247 SER A C 1
ATOM 2067 O O . SER A 1 247 ? 11.992 19.516 -6.145 1 78.62 247 SER A O 1
ATOM 2069 N N . LEU A 1 248 ? 12.555 21.297 -5.051 1 83 248 LEU A N 1
ATOM 2070 C CA . LEU A 1 248 ? 11.234 21.406 -4.441 1 83 248 LEU A CA 1
ATOM 2071 C C . LEU A 1 248 ? 10.156 21.609 -5.504 1 83 248 LEU A C 1
ATOM 2073 O O . LEU A 1 248 ? 9.055 21.062 -5.383 1 83 248 LEU A O 1
ATOM 2077 N N . THR A 1 249 ? 10.492 22.312 -6.539 1 75.06 249 THR A N 1
ATOM 2078 C CA . THR A 1 249 ? 9.523 22.562 -7.605 1 75.06 249 THR A CA 1
ATOM 2079 C C . THR A 1 249 ? 9.188 21.266 -8.344 1 75.06 249 THR A C 1
ATOM 2081 O O . THR A 1 249 ? 8.023 21.031 -8.688 1 75.06 249 THR A O 1
ATOM 2084 N N . GLU A 1 250 ? 10.211 20.531 -8.562 1 76.94 250 GLU A N 1
ATOM 2085 C CA . GLU A 1 250 ? 9.992 19.234 -9.227 1 76.94 250 GLU A CA 1
ATOM 2086 C C . GLU A 1 250 ? 9.211 18.281 -8.328 1 76.94 250 GLU A C 1
ATOM 2088 O O . GLU A 1 250 ? 8.352 17.531 -8.812 1 76.94 250 GLU A O 1
ATOM 2093 N N . TYR A 1 251 ? 9.562 18.359 -7.09 1 81.5 251 TYR A N 1
ATOM 2094 C CA . TYR A 1 251 ? 8.898 17.484 -6.129 1 81.5 251 TYR A CA 1
ATOM 2095 C C . TYR A 1 251 ? 7.422 17.828 -6.008 1 81.5 251 TYR A C 1
ATOM 2097 O O . TYR A 1 251 ? 6.586 16.938 -5.848 1 81.5 251 TYR A O 1
ATOM 2105 N N . GLU A 1 252 ? 7.113 19.094 -6.012 1 74.56 252 GLU A N 1
ATOM 2106 C CA . GLU A 1 252 ? 5.727 19.547 -5.875 1 74.56 252 GLU A CA 1
ATOM 2107 C C . GLU A 1 252 ? 4.891 19.109 -7.074 1 74.56 252 GLU A C 1
ATOM 2109 O O . GLU A 1 252 ? 3.672 18.953 -6.965 1 74.56 252 GLU A O 1
ATOM 2114 N N . LYS A 1 253 ? 5.523 18.906 -8.156 1 68.69 253 LYS A N 1
ATOM 2115 C CA . LYS A 1 253 ? 4.82 18.438 -9.344 1 68.69 253 LYS A CA 1
ATOM 2116 C C . LYS A 1 253 ? 4.578 16.922 -9.289 1 68.69 253 LYS A C 1
ATOM 2118 O O . LYS A 1 253 ? 3.719 16.406 -9.992 1 68.69 253 LYS A O 1
ATOM 2123 N N . PHE A 1 254 ? 5.332 16.406 -8.367 1 69.81 254 PHE A N 1
ATOM 2124 C CA . PHE A 1 254 ? 5.23 14.961 -8.156 1 69.81 254 PHE A CA 1
ATOM 2125 C C . PHE A 1 254 ? 4.039 14.633 -7.27 1 69.81 254 PHE A C 1
ATOM 2127 O O . PHE A 1 254 ? 3.859 15.234 -6.211 1 69.81 254 PHE A O 1
ATOM 2134 N N . ASP A 1 255 ? 3.018 13.906 -7.773 1 65.44 255 ASP A N 1
ATOM 2135 C CA . ASP A 1 255 ? 1.899 13.492 -6.93 1 65.44 255 ASP A CA 1
ATOM 2136 C C . ASP A 1 255 ? 2.35 12.5 -5.863 1 65.44 255 ASP A C 1
ATOM 2138 O O . ASP A 1 255 ? 2.703 11.359 -6.176 1 65.44 255 ASP A O 1
ATOM 2142 N N . HIS A 1 256 ? 2.422 12.969 -4.727 1 64.44 256 HIS A N 1
ATOM 2143 C CA . HIS A 1 256 ? 2.969 12.18 -3.629 1 64.44 256 HIS A CA 1
ATOM 2144 C C . HIS A 1 256 ? 1.968 11.133 -3.154 1 64.44 256 HIS A C 1
ATOM 2146 O O . HIS A 1 256 ? 2.328 10.219 -2.412 1 64.44 256 HIS A O 1
ATOM 2152 N N . SER A 1 257 ? 0.806 11.289 -3.701 1 65.44 257 SER A N 1
ATOM 2153 C CA . SER A 1 257 ? -0.198 10.352 -3.219 1 65.44 257 SER A CA 1
ATOM 2154 C C . SER A 1 257 ? -0.061 8.992 -3.906 1 65.44 257 SER A C 1
ATOM 2156 O O . SER A 1 257 ? -0.593 7.992 -3.428 1 65.44 257 SER A O 1
ATOM 2158 N N . ASP A 1 258 ? 0.814 9.039 -4.922 1 76.25 258 ASP A N 1
ATOM 2159 C CA . ASP A 1 258 ? 0.874 7.793 -5.684 1 76.25 258 ASP A CA 1
ATOM 2160 C C . ASP A 1 258 ? 2.17 7.039 -5.402 1 76.25 258 ASP A C 1
ATOM 2162 O O . ASP A 1 258 ? 2.641 6.266 -6.242 1 76.25 258 ASP A O 1
ATOM 2166 N N . TRP A 1 259 ? 2.852 7.316 -4.25 1 79 259 TRP A N 1
ATOM 2167 C CA . TRP A 1 259 ? 4.145 6.703 -3.975 1 79 259 TRP A CA 1
ATOM 2168 C C . TRP A 1 259 ? 4.016 5.184 -3.893 1 79 259 TRP A C 1
ATOM 2170 O O . TRP A 1 259 ? 4.91 4.453 -4.336 1 79 259 TRP A O 1
ATOM 2180 N N . LEU A 1 260 ? 2.902 4.77 -3.393 1 80.31 260 LEU A N 1
ATOM 2181 C CA . LEU A 1 260 ? 2.684 3.334 -3.275 1 80.31 260 LEU A CA 1
ATOM 2182 C C . LEU A 1 260 ? 2.654 2.676 -4.652 1 80.31 260 LEU A C 1
ATOM 2184 O O . LEU A 1 260 ? 3.246 1.611 -4.848 1 80.31 260 LEU A O 1
ATOM 2188 N N . LYS A 1 261 ? 1.981 3.33 -5.535 1 83 261 LYS A N 1
ATOM 2189 C CA . LYS A 1 261 ? 1.88 2.777 -6.883 1 83 261 LYS A CA 1
ATOM 2190 C C . LYS A 1 261 ? 3.23 2.803 -7.594 1 83 261 LYS A C 1
ATOM 2192 O O . LYS A 1 261 ? 3.545 1.904 -8.375 1 83 261 LYS A O 1
ATOM 2197 N N . ARG A 1 262 ? 4.016 3.748 -7.309 1 85.88 262 ARG A N 1
ATOM 2198 C CA . ARG A 1 262 ? 5.348 3.826 -7.902 1 85.88 262 ARG A CA 1
ATOM 2199 C C . ARG A 1 262 ? 6.254 2.732 -7.352 1 85.88 262 ARG A C 1
ATOM 2201 O O . ARG A 1 262 ? 7.043 2.141 -8.094 1 85.88 262 ARG A O 1
ATOM 2208 N N . MET A 1 263 ? 6.09 2.494 -6.059 1 87.44 263 MET A N 1
ATOM 2209 C CA . MET A 1 263 ? 6.863 1.408 -5.465 1 87.44 263 MET A CA 1
ATOM 2210 C C . MET A 1 263 ? 6.473 0.065 -6.074 1 87.44 263 MET A C 1
ATOM 2212 O O . MET A 1 263 ? 7.328 -0.79 -6.305 1 87.44 263 MET A O 1
ATOM 2216 N N . GLU A 1 264 ? 5.207 -0.072 -6.336 1 87.94 264 GLU A N 1
ATOM 2217 C CA . GLU A 1 264 ? 4.73 -1.294 -6.98 1 87.94 264 GLU A CA 1
ATOM 2218 C C . GLU A 1 264 ? 5.273 -1.418 -8.398 1 87.94 264 GLU A C 1
ATOM 2220 O O . GLU A 1 264 ? 5.629 -2.512 -8.844 1 87.94 264 GLU A O 1
ATOM 2225 N N . ASP A 1 265 ? 5.289 -0.29 -9.109 1 90.75 265 ASP A N 1
ATOM 2226 C CA . ASP A 1 265 ? 5.828 -0.275 -10.469 1 90.75 265 ASP A CA 1
ATOM 2227 C C . ASP A 1 265 ? 7.305 -0.665 -10.477 1 90.75 265 ASP A C 1
ATOM 2229 O O . ASP A 1 265 ? 7.742 -1.438 -11.336 1 90.75 265 ASP A O 1
ATOM 2233 N N . LEU A 1 266 ? 8.062 -0.134 -9.523 1 93.88 266 LEU A N 1
ATOM 2234 C CA . LEU A 1 266 ? 9.484 -0.445 -9.438 1 93.88 266 LEU A CA 1
ATOM 2235 C C . LEU A 1 266 ? 9.703 -1.926 -9.141 1 93.88 266 LEU A C 1
ATOM 2237 O O . LEU A 1 266 ? 10.586 -2.557 -9.727 1 93.88 266 LEU A O 1
ATOM 2241 N N . ALA A 1 267 ? 8.891 -2.428 -8.234 1 90.94 267 ALA A N 1
ATOM 2242 C CA . ALA A 1 267 ? 8.977 -3.852 -7.926 1 90.94 267 ALA A CA 1
ATOM 2243 C C . ALA A 1 267 ? 8.641 -4.699 -9.148 1 90.94 267 ALA A C 1
ATOM 2245 O O . ALA A 1 267 ? 9.281 -5.719 -9.406 1 90.94 267 ALA A O 1
ATOM 2246 N N . LEU A 1 268 ? 7.629 -4.301 -9.938 1 93.25 268 LEU A N 1
ATOM 2247 C CA . LEU A 1 268 ? 7.223 -4.992 -11.156 1 93.25 268 LEU A CA 1
ATOM 2248 C C . LEU A 1 268 ? 8.359 -5.004 -12.18 1 93.25 268 LEU A C 1
ATOM 2250 O O . LEU A 1 268 ? 8.641 -6.039 -12.789 1 93.25 268 LEU A O 1
ATOM 2254 N N . LEU A 1 269 ? 9 -3.873 -12.352 1 94.5 269 LEU A N 1
ATOM 2255 C CA . LEU A 1 269 ? 10.102 -3.76 -13.305 1 94.5 269 LEU A CA 1
ATOM 2256 C C . LEU A 1 269 ? 11.305 -4.582 -12.852 1 94.5 269 LEU A C 1
ATOM 2258 O O . LEU A 1 269 ? 11.945 -5.246 -13.672 1 94.5 269 LEU A O 1
ATOM 2262 N N . ALA A 1 270 ? 11.57 -4.504 -11.555 1 93.94 270 ALA A N 1
ATOM 2263 C CA . ALA A 1 270 ? 12.672 -5.301 -11.016 1 93.94 270 ALA A CA 1
ATOM 2264 C C . ALA A 1 270 ? 12.414 -6.793 -11.211 1 93.94 270 ALA A C 1
ATOM 2266 O O . ALA A 1 270 ? 13.328 -7.547 -11.547 1 93.94 270 ALA A O 1
ATOM 2267 N N . ASN A 1 271 ? 11.195 -7.207 -11.023 1 92.69 271 ASN A N 1
ATOM 2268 C CA . ASN A 1 271 ? 10.828 -8.602 -11.227 1 92.69 271 ASN A CA 1
ATOM 2269 C C . ASN A 1 271 ? 10.93 -8.992 -12.703 1 92.69 271 ASN A C 1
ATOM 2271 O O . ASN A 1 271 ? 11.281 -10.133 -13.023 1 92.69 271 ASN A O 1
ATOM 2275 N N . PHE A 1 272 ? 10.562 -8.102 -13.508 1 93.75 272 PHE A N 1
ATOM 2276 C CA . PHE A 1 272 ? 10.656 -8.352 -14.945 1 93.75 272 PHE A CA 1
ATOM 2277 C C . PHE A 1 272 ? 12.102 -8.633 -15.344 1 93.75 272 PHE A C 1
ATOM 2279 O O . PHE A 1 272 ? 12.383 -9.625 -16.016 1 93.75 272 PHE A O 1
ATOM 2286 N N . ILE A 1 273 ? 13.023 -7.84 -14.867 1 92.69 273 ILE A N 1
ATOM 2287 C CA . ILE A 1 273 ? 14.438 -7.957 -15.227 1 92.69 273 ILE A CA 1
ATOM 2288 C C . ILE A 1 273 ? 15.062 -9.133 -14.477 1 92.69 273 ILE A C 1
ATOM 2290 O O . ILE A 1 273 ? 15.859 -9.883 -15.047 1 92.69 273 ILE A O 1
ATOM 2294 N N . GLY A 1 274 ? 14.711 -9.281 -13.258 1 90.12 274 GLY A N 1
ATOM 2295 C CA . GLY A 1 274 ? 15.375 -10.242 -12.398 1 90.12 274 GLY A CA 1
ATOM 2296 C C . GLY A 1 274 ? 14.859 -11.656 -12.578 1 90.12 274 GLY A C 1
ATOM 2297 O O . GLY A 1 274 ? 15.625 -12.617 -12.484 1 90.12 274 GLY A O 1
ATOM 2298 N N . THR A 1 275 ? 13.531 -11.797 -12.898 1 91.75 275 THR A N 1
ATOM 2299 C CA . THR A 1 275 ? 12.969 -13.141 -12.906 1 91.75 275 THR A CA 1
ATOM 2300 C C . THR A 1 275 ? 12.297 -13.438 -14.242 1 91.75 275 THR A C 1
ATOM 2302 O O . THR A 1 275 ? 12.641 -14.414 -14.906 1 91.75 275 THR A O 1
ATOM 2305 N N . THR A 1 276 ? 11.43 -12.625 -14.727 1 92.25 276 THR A N 1
ATOM 2306 C CA . THR A 1 276 ? 10.602 -12.914 -15.891 1 92.25 276 THR A CA 1
ATOM 2307 C C . THR A 1 276 ? 11.461 -13.07 -17.141 1 92.25 276 THR A C 1
ATOM 2309 O O . THR A 1 276 ? 11.281 -14.016 -17.906 1 92.25 276 THR A O 1
ATOM 2312 N N . MET A 1 277 ? 12.398 -12.219 -17.312 1 90.62 277 MET A N 1
ATOM 2313 C CA . MET A 1 277 ? 13.234 -12.273 -18.516 1 90.62 277 MET A CA 1
ATOM 2314 C C . MET A 1 277 ? 14.141 -13.5 -18.484 1 90.62 277 MET A C 1
ATOM 2316 O O . MET A 1 277 ? 14.305 -14.172 -19.5 1 90.62 277 MET A O 1
ATOM 2320 N N . LEU A 1 278 ? 14.711 -13.82 -17.391 1 90.62 278 LEU A N 1
ATOM 2321 C CA . LEU A 1 278 ? 15.586 -14.984 -17.281 1 90.62 278 LEU A CA 1
ATOM 2322 C C . LEU A 1 278 ? 14.797 -16.281 -17.422 1 90.62 278 LEU A C 1
ATOM 2324 O O . LEU A 1 278 ? 15.266 -17.234 -18.062 1 90.62 278 LEU A O 1
ATOM 2328 N N . THR A 1 279 ? 13.617 -16.328 -16.859 1 91.81 279 THR A N 1
ATOM 2329 C CA . THR A 1 279 ? 12.766 -17.5 -17 1 91.81 279 THR A CA 1
ATOM 2330 C C . THR A 1 279 ? 12.328 -17.672 -18.453 1 91.81 279 THR A C 1
ATOM 2332 O O . THR A 1 279 ? 12.25 -18.797 -18.953 1 91.81 279 THR A O 1
ATOM 2335 N N . ALA A 1 280 ? 12.055 -16.562 -19.094 1 92.12 280 ALA A N 1
ATOM 2336 C CA . ALA A 1 280 ? 11.688 -16.625 -20.5 1 92.12 280 ALA A CA 1
ATOM 2337 C C . ALA A 1 280 ? 12.836 -17.188 -21.344 1 92.12 280 ALA A C 1
ATOM 2339 O O . ALA A 1 280 ? 12.609 -17.984 -22.25 1 92.12 280 ALA A O 1
ATOM 2340 N N . LEU A 1 281 ? 14.016 -16.812 -20.984 1 91.75 281 LEU A N 1
ATOM 2341 C CA . LEU A 1 281 ? 15.188 -17.312 -21.703 1 91.75 281 LEU A CA 1
ATOM 2342 C C . LEU A 1 281 ? 15.375 -18.797 -21.484 1 91.75 281 LEU A C 1
ATOM 2344 O O . LEU A 1 281 ? 15.648 -19.547 -22.422 1 91.75 281 LEU A O 1
ATOM 2348 N N . ILE A 1 282 ? 15.188 -19.203 -20.312 1 92.12 282 ILE A N 1
ATOM 2349 C CA . ILE A 1 282 ? 15.352 -20.625 -19.969 1 92.12 282 ILE A CA 1
ATOM 2350 C C . ILE A 1 282 ? 14.273 -21.453 -20.672 1 92.12 282 ILE A C 1
ATOM 2352 O O . ILE A 1 282 ? 14.539 -22.547 -21.141 1 92.12 282 ILE A O 1
ATOM 2356 N N . ARG A 1 283 ? 13.031 -20.969 -20.688 1 92.06 283 ARG A N 1
ATOM 2357 C CA . ARG A 1 283 ? 11.938 -21.672 -21.344 1 92.06 283 ARG A CA 1
ATOM 2358 C C . ARG A 1 283 ? 12.156 -21.75 -22.844 1 92.06 283 ARG A C 1
ATOM 2360 O O . ARG A 1 283 ? 11.758 -22.719 -23.5 1 92.06 283 ARG A O 1
ATOM 2367 N N . THR A 1 284 ? 12.828 -20.734 -23.422 1 92.56 284 THR A N 1
ATOM 2368 C CA . THR A 1 284 ? 13.18 -20.75 -24.844 1 92.56 284 THR A CA 1
ATOM 2369 C C . THR A 1 284 ? 14.219 -21.828 -25.125 1 92.56 284 THR A C 1
ATOM 2371 O O . THR A 1 284 ? 14.094 -22.578 -26.109 1 92.56 284 THR A O 1
ATOM 2374 N N . ILE A 1 285 ? 15.109 -21.938 -24.219 1 92.5 285 ILE A N 1
ATOM 2375 C CA . ILE A 1 285 ? 16.141 -22.953 -24.375 1 92.5 285 ILE A CA 1
ATOM 2376 C C . ILE A 1 285 ? 15.5 -24.344 -24.281 1 92.5 285 ILE A C 1
ATOM 2378 O O . ILE A 1 285 ? 15.812 -25.234 -25.094 1 92.5 285 ILE A O 1
ATOM 2382 N N . MET A 1 286 ? 14.617 -24.484 -23.344 1 91.88 286 MET A N 1
ATOM 2383 C CA . MET A 1 286 ? 13.914 -25.75 -23.188 1 91.88 286 MET A CA 1
ATOM 2384 C C . MET A 1 286 ? 13.117 -26.078 -24.438 1 91.88 286 MET A C 1
ATOM 2386 O O . MET A 1 286 ? 13.062 -27.234 -24.859 1 91.88 286 MET A O 1
ATOM 2390 N N . MET A 1 287 ? 12.484 -25.109 -25.062 1 90.81 287 MET A N 1
ATOM 2391 C CA . MET A 1 287 ? 11.711 -25.297 -26.281 1 90.81 287 MET A CA 1
ATOM 2392 C C . MET A 1 287 ? 12.617 -25.703 -27.438 1 90.81 287 MET A C 1
ATOM 2394 O O . MET A 1 287 ? 12.273 -26.594 -28.219 1 90.81 287 MET A O 1
ATOM 2398 N N . VAL A 1 288 ? 13.773 -25.141 -27.516 1 91.19 288 VAL A N 1
ATOM 2399 C CA . VAL A 1 288 ? 14.727 -25.453 -28.594 1 91.19 288 VAL A CA 1
ATOM 2400 C C . VAL A 1 288 ? 15.258 -26.875 -28.422 1 91.19 288 VAL A C 1
ATOM 2402 O O . VAL A 1 288 ? 15.336 -27.625 -29.391 1 91.19 288 VAL A O 1
ATOM 2405 N N . MET A 1 289 ? 15.57 -27.234 -27.203 1 90.94 289 MET A N 1
ATOM 2406 C CA . MET A 1 289 ? 16.047 -28.594 -26.938 1 90.94 289 MET A CA 1
ATOM 2407 C C . MET A 1 289 ? 14.969 -29.609 -27.281 1 90.94 289 MET A C 1
ATOM 2409 O O . MET A 1 289 ? 15.273 -30.656 -27.891 1 90.94 289 MET A O 1
ATOM 2413 N N . SER A 1 290 ? 13.758 -29.344 -26.938 1 90.5 290 SER A N 1
ATOM 2414 C CA . SER A 1 290 ? 12.656 -30.25 -27.25 1 90.5 290 SER A CA 1
ATOM 2415 C C . SER A 1 290 ? 12.414 -30.312 -28.75 1 90.5 290 SER A C 1
ATOM 2417 O O . SER A 1 290 ? 12.078 -31.375 -29.281 1 90.5 290 SER A O 1
ATOM 2419 N N . PHE A 1 291 ? 12.555 -29.234 -29.391 1 90.88 291 PHE A N 1
ATOM 2420 C CA . PHE A 1 291 ? 12.406 -29.156 -30.844 1 90.88 291 PHE A CA 1
ATOM 2421 C C . PHE A 1 291 ? 13.398 -30.078 -31.531 1 90.88 291 PHE A C 1
ATOM 2423 O O . PHE A 1 291 ? 13.023 -30.844 -32.438 1 90.88 291 PHE A O 1
ATOM 2430 N N . ILE A 1 292 ? 14.617 -30.094 -31.078 1 90.5 292 ILE A N 1
ATOM 2431 C CA . ILE A 1 292 ? 15.672 -30.922 -31.672 1 90.5 292 ILE A CA 1
ATOM 2432 C C . ILE A 1 292 ? 15.367 -32.406 -31.453 1 90.5 292 ILE A C 1
ATOM 2434 O O . ILE A 1 292 ? 15.5 -33.219 -32.375 1 90.5 292 ILE A O 1
ATOM 2438 N N . LEU A 1 293 ? 14.867 -32.688 -30.344 1 89.38 293 LEU A N 1
ATOM 2439 C CA . LEU A 1 293 ? 14.57 -34.094 -30.031 1 89.38 293 LEU A CA 1
ATOM 2440 C C . LEU A 1 293 ? 13.359 -34.562 -30.828 1 89.38 293 LEU A C 1
ATOM 2442 O O . LEU A 1 293 ? 13.336 -35.719 -31.281 1 89.38 293 LEU A O 1
ATOM 2446 N N . LEU A 1 294 ? 12.367 -33.75 -31 1 88.19 294 LEU A N 1
ATOM 2447 C CA . LEU A 1 294 ? 11.172 -34.125 -31.734 1 88.19 294 LEU A CA 1
ATOM 2448 C C . LEU A 1 294 ? 11.484 -34.312 -33.219 1 88.19 294 LEU A C 1
ATOM 2450 O O . LEU A 1 294 ? 10.852 -35.125 -33.906 1 88.19 294 LEU A O 1
ATOM 2454 N N . LEU A 1 295 ? 12.445 -33.594 -33.75 1 88.44 295 LEU A N 1
ATOM 2455 C CA . LEU A 1 295 ? 12.875 -33.719 -35.125 1 88.44 295 LEU A CA 1
ATOM 2456 C C . LEU A 1 295 ? 13.398 -35.125 -35.406 1 88.44 295 LEU A C 1
ATOM 2458 O O . LEU A 1 295 ? 13.227 -35.656 -36.5 1 88.44 295 LEU A O 1
ATOM 2462 N N . THR A 1 296 ? 13.953 -35.781 -34.344 1 86.5 296 THR A N 1
ATOM 2463 C CA . THR A 1 296 ? 14.523 -37.094 -34.531 1 86.5 296 THR A CA 1
ATOM 2464 C C . THR A 1 296 ? 13.438 -38.156 -34.438 1 86.5 296 THR A C 1
ATOM 2466 O O . THR A 1 296 ? 13.617 -39.281 -34.938 1 86.5 296 THR A O 1
ATOM 2469 N N . ILE A 1 297 ? 12.312 -37.844 -33.906 1 85.62 297 ILE A N 1
ATOM 2470 C CA . ILE A 1 297 ? 11.273 -38.844 -33.719 1 85.62 297 ILE A CA 1
ATOM 2471 C C . ILE A 1 297 ? 10.297 -38.844 -34.875 1 85.62 297 ILE A C 1
ATOM 2473 O O . ILE A 1 297 ? 10.172 -39.844 -35.594 1 85.62 297 ILE A O 1
ATOM 2477 N N . SER A 1 298 ? 9.547 -37.688 -35.156 1 86 298 SER A N 1
ATOM 2478 C CA . SER A 1 298 ? 8.57 -37.594 -36.219 1 86 298 SER A CA 1
ATOM 2479 C C . SER A 1 298 ? 8.422 -36.188 -36.719 1 86 298 SER A C 1
ATOM 2481 O O . SER A 1 298 ? 8.086 -35.281 -35.969 1 86 298 SER A O 1
ATOM 2483 N N . ASN A 1 299 ? 8.414 -36 -38 1 87.56 299 ASN A N 1
ATOM 2484 C CA . ASN A 1 299 ? 8.266 -34.688 -38.625 1 87.56 299 ASN A CA 1
ATOM 2485 C C . ASN A 1 299 ? 6.805 -34.219 -38.625 1 87.56 299 ASN A C 1
ATOM 2487 O O . ASN A 1 299 ? 6.516 -33.031 -38.594 1 87.56 299 ASN A O 1
ATOM 2491 N N . VAL A 1 300 ? 5.922 -35.156 -38.656 1 86.62 300 VAL A N 1
ATOM 2492 C CA . VAL A 1 300 ? 4.504 -34.844 -38.75 1 86.62 300 VAL A CA 1
ATOM 2493 C C . VAL A 1 300 ? 4.016 -34.281 -37.438 1 86.62 300 VAL A C 1
ATOM 2495 O O . VAL A 1 300 ? 3.309 -33.25 -37.406 1 86.62 300 VAL A O 1
ATOM 2498 N N . ILE A 1 301 ? 4.492 -34.875 -36.375 1 87.19 301 ILE A N 1
ATOM 2499 C CA . ILE A 1 301 ? 4.094 -34.406 -35.031 1 87.19 301 ILE A CA 1
ATOM 2500 C C . ILE A 1 301 ? 4.723 -33.031 -34.75 1 87.19 301 ILE A C 1
ATOM 2502 O O . ILE A 1 301 ? 4.086 -32.156 -34.156 1 87.19 301 ILE A O 1
ATOM 2506 N N . LEU A 1 302 ? 5.875 -32.844 -35.25 1 89.06 302 LEU A N 1
ATOM 2507 C CA . LEU A 1 302 ? 6.559 -31.562 -35.062 1 89.06 302 LEU A CA 1
ATOM 2508 C C . LEU A 1 302 ? 5.801 -30.438 -35.75 1 89.06 302 LEU A C 1
ATOM 2510 O O . LEU A 1 302 ? 5.688 -29.328 -35.219 1 89.06 302 LEU A O 1
ATOM 2514 N N . LEU A 1 303 ? 5.273 -30.719 -36.875 1 91.38 303 LEU A N 1
ATOM 2515 C CA . LEU A 1 303 ? 4.523 -29.719 -37.625 1 91.38 303 LEU A CA 1
ATOM 2516 C C . LEU A 1 303 ? 3.273 -29.281 -36.844 1 91.38 303 LEU A C 1
ATOM 2518 O O . LEU A 1 303 ? 2.912 -28.109 -36.875 1 91.38 303 LEU A O 1
ATOM 2522 N N . ILE A 1 304 ? 2.688 -30.172 -36.156 1 90 304 ILE A N 1
ATOM 2523 C CA . ILE A 1 304 ? 1.481 -29.875 -35.375 1 90 304 ILE A CA 1
ATOM 2524 C C . ILE A 1 304 ? 1.835 -29 -34.188 1 90 304 ILE A C 1
ATOM 2526 O O . ILE A 1 304 ? 1.109 -28.047 -33.875 1 90 304 ILE A O 1
ATOM 2530 N N . VAL A 1 305 ? 2.973 -29.328 -33.562 1 89.31 305 VAL A N 1
ATOM 2531 C CA . VAL A 1 305 ? 3.402 -28.578 -32.406 1 89.31 305 VAL A CA 1
ATOM 2532 C C . VAL A 1 305 ? 3.775 -27.141 -32.812 1 89.31 305 VAL A C 1
ATOM 2534 O O . VAL A 1 305 ? 3.484 -26.188 -32.094 1 89.31 305 VAL A O 1
ATOM 2537 N N . ILE A 1 306 ? 4.316 -26.969 -33.969 1 90.12 306 ILE A N 1
ATOM 2538 C CA . ILE A 1 306 ? 4.684 -25.656 -34.469 1 90.12 306 ILE A CA 1
ATOM 2539 C C . ILE A 1 306 ? 3.42 -24.859 -34.781 1 90.12 306 ILE A C 1
ATOM 2541 O O . ILE A 1 306 ? 3.344 -23.656 -34.469 1 90.12 306 ILE A O 1
ATOM 2545 N N . LEU A 1 307 ? 2.457 -25.531 -35.344 1 89.81 307 LEU A N 1
ATOM 2546 C CA . LEU A 1 307 ? 1.193 -24.875 -35.656 1 89.81 307 LEU A CA 1
ATOM 2547 C C . LEU A 1 307 ? 0.496 -24.406 -34.375 1 89.81 307 LEU A C 1
ATOM 2549 O O . LEU A 1 307 ? -0.125 -23.344 -34.344 1 89.81 307 LEU A O 1
ATOM 2553 N N . GLU A 1 308 ? 0.642 -25.188 -33.344 1 88.19 308 GLU A N 1
ATOM 2554 C CA . GLU A 1 308 ? 0.08 -24.812 -32.062 1 88.19 308 GLU A CA 1
ATOM 2555 C C . GLU A 1 308 ? 0.757 -23.562 -31.5 1 88.19 308 GLU A C 1
ATOM 2557 O O . GLU A 1 308 ? 0.088 -22.672 -30.984 1 88.19 308 GLU A O 1
ATOM 2562 N N . THR A 1 309 ? 2.047 -23.484 -31.625 1 89.19 309 THR A N 1
ATOM 2563 C CA . THR A 1 309 ? 2.809 -22.344 -31.109 1 89.19 309 THR A CA 1
ATOM 2564 C C . THR A 1 309 ? 2.445 -21.078 -31.875 1 89.19 309 THR A C 1
ATOM 2566 O O . THR A 1 309 ? 2.307 -20 -31.266 1 89.19 309 THR A O 1
ATOM 2569 N N . ILE A 1 310 ? 2.219 -21.234 -33.125 1 90.69 310 ILE A N 1
ATOM 2570 C CA . ILE A 1 310 ? 1.856 -20.078 -33.938 1 90.69 310 ILE A CA 1
ATOM 2571 C C . ILE A 1 310 ? 0.458 -19.594 -33.562 1 90.69 310 ILE A C 1
ATOM 2573 O O . ILE A 1 310 ? 0.226 -18.391 -33.438 1 90.69 310 ILE A O 1
ATOM 2577 N N . PHE A 1 311 ? -0.392 -20.531 -33.375 1 89.62 311 PHE A N 1
ATOM 2578 C CA . PHE A 1 311 ? -1.753 -20.172 -32.969 1 89.62 311 PHE A CA 1
ATOM 2579 C C . PHE A 1 311 ? -1.764 -19.453 -31.641 1 89.62 311 PHE A C 1
ATOM 2581 O O . PHE A 1 311 ? -2.471 -18.469 -31.469 1 89.62 311 PHE A O 1
ATOM 2588 N N . ASN A 1 312 ? -0.987 -19.953 -30.719 1 89.25 312 ASN A N 1
ATOM 2589 C CA . ASN A 1 312 ? -0.918 -19.344 -29.406 1 89.25 312 ASN A CA 1
ATOM 2590 C C . ASN A 1 312 ? -0.378 -17.922 -29.469 1 89.25 312 ASN A C 1
ATOM 2592 O O . ASN A 1 312 ? -0.838 -17.031 -28.75 1 89.25 312 ASN A O 1
ATOM 2596 N N . PHE A 1 313 ? 0.504 -17.656 -30.344 1 89 313 PHE A N 1
ATOM 2597 C CA . PHE A 1 313 ? 1.069 -16.328 -30.5 1 89 313 PHE A CA 1
ATOM 2598 C C . PHE A 1 313 ? 0.046 -15.375 -31.109 1 89 313 PHE A C 1
ATOM 2600 O O . PHE A 1 313 ? -0.049 -14.219 -30.703 1 89 313 PHE A O 1
ATOM 2607 N N . LEU A 1 314 ? -0.75 -15.867 -32.062 1 91.31 314 LEU A N 1
ATOM 2608 C CA . LEU A 1 314 ? -1.779 -15.047 -32.688 1 91.31 314 LEU A CA 1
ATOM 2609 C C . LEU A 1 314 ? -2.877 -14.695 -31.703 1 91.31 314 LEU A C 1
ATOM 2611 O O . LEU A 1 314 ? -3.342 -13.555 -31.656 1 91.31 314 LEU A O 1
ATOM 2615 N N . LEU A 1 315 ? -3.211 -15.695 -30.953 1 89.81 315 LEU A N 1
ATOM 2616 C CA . LEU A 1 315 ? -4.211 -15.461 -29.922 1 89.81 315 LEU A CA 1
ATOM 2617 C C . LEU A 1 315 ? -3.705 -14.453 -28.891 1 89.81 315 LEU A C 1
ATOM 2619 O O . LEU A 1 315 ? -4.473 -13.625 -28.406 1 89.81 315 LEU A O 1
ATOM 2623 N N . ALA A 1 316 ? -2.43 -14.547 -28.531 1 88.88 316 ALA A N 1
ATOM 2624 C CA . ALA A 1 316 ? -1.828 -13.633 -27.562 1 88.88 316 ALA A CA 1
ATOM 2625 C C . ALA A 1 316 ? -1.871 -12.195 -28.062 1 88.88 316 ALA A C 1
ATOM 2627 O O . ALA A 1 316 ? -2.078 -11.258 -27.281 1 88.88 316 ALA A O 1
ATOM 2628 N N . LEU A 1 317 ? -1.737 -11.977 -29.391 1 90 317 LEU A N 1
ATOM 2629 C CA . LEU A 1 317 ? -1.771 -10.641 -29.969 1 90 317 LEU A CA 1
ATOM 2630 C C . LEU A 1 317 ? -3.176 -10.047 -29.891 1 90 317 LEU A C 1
ATOM 2632 O O . LEU A 1 317 ? -3.342 -8.859 -29.625 1 90 317 LEU A O 1
ATOM 2636 N N . ILE A 1 318 ? -4.164 -10.906 -30.047 1 90.38 318 ILE A N 1
ATOM 2637 C CA . ILE A 1 318 ? -5.551 -10.461 -29.953 1 90.38 318 ILE A CA 1
ATOM 2638 C C . ILE A 1 318 ? -5.867 -10.055 -28.516 1 90.38 318 ILE A C 1
ATOM 2640 O O . ILE A 1 318 ? -6.445 -8.992 -28.281 1 90.38 318 ILE A O 1
ATOM 2644 N N . PHE A 1 319 ? -5.453 -10.859 -27.594 1 89.12 319 PHE A N 1
ATOM 2645 C CA . PHE A 1 319 ? -5.754 -10.586 -26.188 1 89.12 319 PHE A CA 1
ATOM 2646 C C . PHE A 1 319 ? -4.945 -9.398 -25.688 1 89.12 319 PHE A C 1
ATOM 2648 O O . PHE A 1 319 ? -5.355 -8.719 -24.734 1 89.12 319 PHE A O 1
ATOM 2655 N N . TRP A 1 320 ? -3.814 -9.133 -26.281 1 88.69 320 TRP A N 1
ATOM 2656 C CA . TRP A 1 320 ? -3.01 -7.973 -25.922 1 88.69 320 TRP A CA 1
ATOM 2657 C C . TRP A 1 320 ? -3.779 -6.68 -26.172 1 88.69 320 TRP A C 1
ATOM 2659 O O . TRP A 1 320 ? -3.77 -5.773 -25.328 1 88.69 320 TRP A O 1
ATOM 2669 N N . GLN A 1 321 ? -4.52 -6.57 -27.266 1 88.38 321 GLN A N 1
ATOM 2670 C CA . GLN A 1 321 ? -5.277 -5.371 -27.594 1 88.38 321 GLN A CA 1
ATOM 2671 C C . GLN A 1 321 ? -6.426 -5.156 -26.625 1 88.38 321 GLN A C 1
ATOM 2673 O O . GLN A 1 321 ? -6.727 -4.023 -26.234 1 88.38 321 GLN A O 1
ATOM 2678 N N . ILE A 1 322 ? -6.973 -6.223 -26.156 1 89.56 322 ILE A N 1
ATOM 2679 C CA . ILE A 1 322 ? -8.078 -6.137 -25.219 1 89.56 322 ILE A CA 1
ATOM 2680 C C . ILE A 1 322 ? -7.551 -5.785 -23.828 1 89.56 322 ILE A C 1
ATOM 2682 O O . ILE A 1 322 ? -8.094 -4.914 -23.141 1 89.56 322 ILE A O 1
ATOM 2686 N N . ASN A 1 323 ? -6.457 -6.422 -23.469 1 90.06 323 ASN A N 1
ATOM 2687 C CA . ASN A 1 323 ? -5.895 -6.238 -22.141 1 90.06 323 ASN A CA 1
ATOM 2688 C C . ASN A 1 323 ? -5.375 -4.816 -21.938 1 90.06 323 ASN A C 1
ATOM 2690 O O . ASN A 1 323 ? -5.438 -4.277 -20.828 1 90.06 323 ASN A O 1
ATOM 2694 N N . LYS A 1 324 ? -4.922 -4.266 -23 1 89.5 324 LYS A N 1
ATOM 2695 C CA . LYS A 1 324 ? -4.379 -2.91 -22.922 1 89.5 324 LYS A CA 1
ATOM 2696 C C . LYS A 1 324 ? -5.43 -1.924 -22.422 1 89.5 324 LYS A C 1
ATOM 2698 O O . LYS A 1 324 ? -5.164 -1.13 -21.516 1 89.5 324 LYS A O 1
ATOM 2703 N N . ILE A 1 325 ? -6.648 -1.988 -22.891 1 90.12 325 ILE A N 1
ATOM 2704 C CA . ILE A 1 325 ? -7.723 -1.065 -22.547 1 90.12 325 ILE A CA 1
ATOM 2705 C C . ILE A 1 325 ? -8.227 -1.378 -21.141 1 90.12 325 ILE A C 1
ATOM 2707 O O . ILE A 1 325 ? -8.438 -0.469 -20.328 1 90.12 325 ILE A O 1
ATOM 2711 N N . ILE A 1 326 ? -8.383 -2.648 -20.812 1 91.94 326 ILE A N 1
ATOM 2712 C CA . ILE A 1 326 ? -8.922 -3.07 -19.531 1 91.94 326 ILE A CA 1
ATOM 2713 C C . ILE A 1 326 ? -7.938 -2.717 -18.422 1 91.94 326 ILE A C 1
ATOM 2715 O O . ILE A 1 326 ? -8.344 -2.244 -17.344 1 91.94 326 ILE A O 1
ATOM 2719 N N . TYR A 1 327 ? -6.68 -2.844 -18.719 1 89.12 327 TYR A N 1
ATOM 2720 C CA . TYR A 1 327 ? -5.668 -2.557 -17.703 1 89.12 327 TYR A CA 1
ATOM 2721 C C . TYR A 1 327 ? -5.602 -1.063 -17.406 1 89.12 327 TYR A C 1
ATOM 2723 O O . TYR A 1 327 ? -5.434 -0.66 -16.25 1 89.12 327 TYR A O 1
ATOM 2731 N N . TYR A 1 328 ? -5.703 -0.296 -18.484 1 88 328 TYR A N 1
ATOM 2732 C CA . TYR A 1 328 ? -5.672 1.148 -18.281 1 88 328 TYR A CA 1
ATOM 2733 C C . TYR A 1 328 ? -6.816 1.604 -17.391 1 88 328 TYR A C 1
ATOM 2735 O O . TYR A 1 328 ? -6.617 2.404 -16.469 1 88 328 TYR A O 1
ATOM 2743 N N . ARG A 1 329 ? -7.941 1.033 -17.656 1 89.62 329 ARG A N 1
ATOM 2744 C CA . ARG A 1 329 ? -9.102 1.38 -16.844 1 89.62 329 ARG A CA 1
ATOM 2745 C C . ARG A 1 329 ? -8.922 0.916 -15.398 1 89.62 329 ARG A C 1
ATOM 2747 O O . ARG A 1 329 ? -9.25 1.645 -14.461 1 89.62 329 ARG A O 1
ATOM 2754 N N . TRP A 1 330 ? -8.398 -0.234 -15.219 1 92.19 330 TRP A N 1
ATOM 2755 C CA . TRP A 1 330 ? -8.164 -0.769 -13.883 1 92.19 330 TRP A CA 1
ATOM 2756 C C . TRP A 1 330 ? -7.152 0.087 -13.125 1 92.19 330 TRP A C 1
ATOM 2758 O O . TRP A 1 330 ? -7.344 0.383 -11.938 1 92.19 330 TRP A O 1
ATOM 2768 N N . TYR A 1 331 ? -6.133 0.538 -13.844 1 87.94 331 TYR A N 1
ATOM 2769 C CA . TYR A 1 331 ? -5.094 1.337 -13.203 1 87.94 331 TYR A CA 1
ATOM 2770 C C . TYR A 1 331 ? -5.648 2.678 -12.734 1 87.94 331 TYR A C 1
ATOM 2772 O O . TYR A 1 331 ? -5.355 3.123 -11.625 1 87.94 331 TYR A O 1
ATOM 2780 N N . GLU A 1 332 ? -6.457 3.293 -13.555 1 88.12 332 GLU A N 1
ATOM 2781 C CA . GLU A 1 332 ? -7.062 4.574 -13.203 1 88.12 332 GLU A CA 1
ATOM 2782 C C . GLU A 1 332 ? -7.969 4.441 -11.984 1 88.12 332 GLU A C 1
ATOM 2784 O O . GLU A 1 332 ? -7.922 5.273 -11.078 1 88.12 332 GLU A O 1
ATOM 2789 N N . LYS A 1 333 ? -8.773 3.375 -11.977 1 90.62 333 LYS A N 1
ATOM 2790 C CA . LYS A 1 333 ? -9.68 3.164 -10.852 1 90.62 333 LYS A CA 1
ATOM 2791 C C . LYS A 1 333 ? -8.898 2.805 -9.586 1 90.62 333 LYS A C 1
ATOM 2793 O O . LYS A 1 333 ? -9.305 3.172 -8.477 1 90.62 333 LYS A O 1
ATOM 2798 N N . SER A 1 334 ? -7.836 2.092 -9.781 1 90.31 334 SER A N 1
ATOM 2799 C CA . SER A 1 334 ? -6.996 1.734 -8.641 1 90.31 334 SER A CA 1
ATOM 2800 C C . SER A 1 334 ? -6.367 2.973 -8.016 1 90.31 334 SER A C 1
ATOM 2802 O O . SER A 1 334 ? -6.266 3.068 -6.789 1 90.31 334 SER A O 1
ATOM 2804 N N . LEU A 1 335 ? -6.008 3.965 -8.828 1 86.12 335 LEU A N 1
ATOM 2805 C CA . LEU A 1 335 ? -5.426 5.211 -8.344 1 86.12 335 LEU A CA 1
ATOM 2806 C C . LEU A 1 335 ? -6.469 6.043 -7.602 1 86.12 335 LEU A C 1
ATOM 2808 O O . LEU A 1 335 ? -6.191 6.586 -6.531 1 86.12 335 LEU A O 1
ATOM 2812 N N . SER A 1 336 ? -7.598 6.109 -8.203 1 86.31 336 SER A N 1
ATOM 2813 C CA . SER A 1 336 ? -8.68 6.867 -7.578 1 86.31 336 SER A CA 1
ATOM 2814 C C . SER A 1 336 ? -9.078 6.262 -6.238 1 86.31 336 SER A C 1
ATOM 2816 O O . SER A 1 336 ? -9.289 6.984 -5.262 1 86.31 336 SER A O 1
ATOM 2818 N N . TYR A 1 337 ? -9.125 4.934 -6.129 1 89.88 337 TYR A N 1
ATOM 2819 C CA . TYR A 1 337 ? -9.484 4.242 -4.895 1 89.88 337 TYR A CA 1
ATOM 2820 C C . TYR A 1 337 ? -8.445 4.492 -3.811 1 89.88 337 TYR A C 1
ATOM 2822 O O . TYR A 1 337 ? -8.789 4.734 -2.654 1 89.88 337 TYR A O 1
ATOM 2830 N N . GLN A 1 338 ? -7.25 4.406 -4.215 1 85.56 338 GLN A N 1
ATOM 2831 C CA . GLN A 1 338 ? -6.176 4.613 -3.25 1 85.56 338 GLN A CA 1
ATOM 2832 C C . GLN A 1 338 ? -6.246 6.016 -2.645 1 85.56 338 GLN A C 1
ATOM 2834 O O . GLN A 1 338 ? -6.07 6.184 -1.437 1 85.56 338 GLN A O 1
ATOM 2839 N N . SER A 1 339 ? -6.492 6.969 -3.48 1 83.69 339 SER A N 1
ATOM 2840 C CA . SER A 1 339 ? -6.605 8.344 -3.004 1 83.69 339 SER A CA 1
ATOM 2841 C C . SER A 1 339 ? -7.797 8.5 -2.064 1 83.69 339 SER A C 1
ATOM 2843 O O . SER A 1 339 ? -7.699 9.188 -1.041 1 83.69 339 SER A O 1
ATOM 2845 N N . GLN A 1 340 ? -8.906 7.836 -2.395 1 86.62 340 GLN A N 1
ATOM 2846 C CA . GLN A 1 340 ? -10.117 7.957 -1.589 1 86.62 340 GLN A CA 1
ATOM 2847 C C . GLN A 1 340 ? -9.953 7.25 -0.246 1 86.62 340 GLN A C 1
ATOM 2849 O O . GLN A 1 340 ? -10.477 7.711 0.771 1 86.62 340 GLN A O 1
ATOM 2854 N N . VAL A 1 341 ? -9.32 6.125 -0.272 1 86.94 341 VAL A N 1
ATOM 2855 C CA . VAL A 1 341 ? -9.117 5.379 0.965 1 86.94 341 VAL A CA 1
ATOM 2856 C C . VAL A 1 341 ? -8.219 6.176 1.911 1 86.94 341 VAL A C 1
ATOM 2858 O O . VAL A 1 341 ? -8.492 6.254 3.111 1 86.94 341 VAL A O 1
ATOM 2861 N N . LEU A 1 342 ? -7.188 6.746 1.396 1 82.5 342 LEU A N 1
ATOM 2862 C CA . LEU A 1 342 ? -6.309 7.57 2.217 1 82.5 342 LEU A CA 1
ATOM 2863 C C . LEU A 1 342 ? -7.066 8.75 2.812 1 82.5 342 LEU A C 1
ATOM 2865 O O . LEU A 1 342 ? -6.922 9.055 3.998 1 82.5 342 LEU A O 1
ATOM 2869 N N . GLN A 1 343 ? -7.848 9.391 1.986 1 85.69 343 GLN A N 1
ATOM 2870 C CA . GLN A 1 343 ? -8.672 10.5 2.455 1 85.69 343 GLN A CA 1
ATOM 2871 C C . GLN A 1 343 ? -9.633 10.047 3.549 1 85.69 343 GLN A C 1
ATOM 2873 O O . GLN A 1 343 ? -9.828 10.75 4.543 1 85.69 343 GLN A O 1
ATOM 2878 N N . TYR A 1 344 ? -10.211 8.883 3.344 1 87.75 344 TYR A N 1
ATOM 2879 C CA . TYR A 1 344 ? -11.188 8.359 4.289 1 87.75 344 TYR A CA 1
ATOM 2880 C C . TYR A 1 344 ? -10.547 8.125 5.656 1 87.75 344 TYR A C 1
ATOM 2882 O O . TYR A 1 344 ? -11.141 8.461 6.688 1 87.75 344 TYR A O 1
ATOM 2890 N N . PHE A 1 345 ? -9.336 7.668 5.742 1 84.31 345 PHE A N 1
ATOM 2891 C CA . PHE A 1 345 ? -8.664 7.363 7.004 1 84.31 345 PHE A CA 1
ATOM 2892 C C . PHE A 1 345 ? -8.117 8.633 7.645 1 84.31 345 PHE A C 1
ATOM 2894 O O . PHE A 1 345 ? -8.227 8.82 8.859 1 84.31 345 PHE A O 1
ATOM 2901 N N . THR A 1 346 ? -7.625 9.531 6.863 1 81.88 346 THR A N 1
ATOM 2902 C CA . THR A 1 346 ? -6.957 10.703 7.406 1 81.88 346 THR A CA 1
ATOM 2903 C C . THR A 1 346 ? -7.977 11.758 7.832 1 81.88 346 THR A C 1
ATOM 2905 O O . THR A 1 346 ? -7.691 12.594 8.695 1 81.88 346 THR A O 1
ATOM 2908 N N . SER A 1 347 ? -9.203 11.703 7.227 1 88.25 347 SER A N 1
ATOM 2909 C CA . SER A 1 347 ? -10.195 12.742 7.5 1 88.25 347 SER A CA 1
ATOM 2910 C C . SER A 1 347 ? -11.188 12.289 8.57 1 88.25 347 SER A C 1
ATOM 2912 O O . SER A 1 347 ? -12.289 12.828 8.664 1 88.25 347 SER A O 1
ATOM 2914 N N . PHE A 1 348 ? -10.844 11.336 9.375 1 86.12 348 PHE A N 1
ATOM 2915 C CA . PHE A 1 348 ? -11.758 10.734 10.336 1 86.12 348 PHE A CA 1
ATOM 2916 C C . PHE A 1 348 ? -12.352 11.789 11.258 1 86.12 348 PHE A C 1
ATOM 2918 O O . PHE A 1 348 ? -13.578 11.867 11.414 1 86.12 348 PHE A O 1
ATOM 2925 N N . ILE A 1 349 ? -11.531 12.672 11.828 1 84.62 349 ILE A N 1
ATOM 2926 C CA . ILE A 1 349 ? -11.977 13.664 12.797 1 84.62 349 ILE A CA 1
ATOM 2927 C C . ILE A 1 349 ? -12.852 14.703 12.102 1 84.62 349 ILE A C 1
ATOM 2929 O O . ILE A 1 349 ? -13.922 15.055 12.602 1 84.62 349 ILE A O 1
ATOM 2933 N N . SER A 1 350 ? -12.383 15.102 10.953 1 88.25 350 SER A N 1
ATOM 2934 C CA . SER A 1 350 ? -13.109 16.125 10.219 1 88.25 350 SER A CA 1
ATOM 2935 C C . SER A 1 350 ? -14.461 15.609 9.727 1 88.25 350 SER A C 1
ATOM 2937 O O . SER A 1 350 ? -15.453 16.328 9.734 1 88.25 350 SER A O 1
ATOM 2939 N N . ARG A 1 351 ? -14.477 14.375 9.32 1 87.06 351 ARG A N 1
ATOM 2940 C CA . ARG A 1 351 ? -15.719 13.789 8.836 1 87.06 351 ARG A CA 1
ATOM 2941 C C . ARG A 1 351 ? -16.75 13.711 9.953 1 87.06 351 ARG A C 1
ATOM 2943 O O . ARG A 1 351 ? -17.938 14.016 9.742 1 87.06 351 ARG A O 1
ATOM 2950 N N . LYS A 1 352 ? -16.312 13.352 11.055 1 83.44 352 LYS A N 1
ATOM 2951 C CA . LYS A 1 352 ? -17.219 13.227 12.188 1 83.44 352 LYS A CA 1
ATOM 2952 C C . LYS A 1 352 ? -17.656 14.594 12.703 1 83.44 352 LYS A C 1
ATOM 2954 O O . LYS A 1 352 ? -18.828 14.805 12.992 1 83.44 352 LYS A O 1
ATOM 2959 N N . SER A 1 353 ? -16.672 15.477 12.805 1 85.25 353 SER A N 1
ATOM 2960 C CA . SER A 1 353 ? -16.953 16.797 13.359 1 85.25 353 SER A CA 1
ATOM 2961 C C . SER A 1 353 ? -17.875 17.594 12.445 1 85.25 353 SER A C 1
ATOM 2963 O O . SER A 1 353 ? -18.672 18.406 12.922 1 85.25 353 SER A O 1
ATOM 2965 N N . ARG A 1 354 ? -17.828 17.328 11.164 1 85.75 354 ARG A N 1
ATOM 2966 C CA . ARG A 1 354 ? -18.609 18.094 10.195 1 85.75 354 ARG A CA 1
ATOM 2967 C C . ARG A 1 354 ? -19.781 17.281 9.68 1 85.75 354 ARG A C 1
ATOM 2969 O O . ARG A 1 354 ? -20.422 17.656 8.695 1 85.75 354 ARG A O 1
ATOM 2976 N N . ASN A 1 355 ? -20.016 16.203 10.312 1 80.75 355 ASN A N 1
ATOM 2977 C CA . ASN A 1 355 ? -21.156 15.352 9.977 1 80.75 355 ASN A CA 1
ATOM 2978 C C . ASN A 1 355 ? -21.141 14.945 8.508 1 80.75 355 ASN A C 1
ATOM 2980 O O . ASN A 1 355 ? -22.141 15.078 7.812 1 80.75 355 ASN A O 1
ATOM 2984 N N . LEU A 1 356 ? -19.984 14.555 8.039 1 82.44 356 LEU A N 1
ATOM 2985 C CA . LEU A 1 356 ? -19.812 14.164 6.645 1 82.44 356 LEU A CA 1
ATOM 2986 C C . LEU A 1 356 ? -19.5 12.672 6.535 1 82.44 356 LEU A C 1
ATOM 2988 O O . LEU A 1 356 ? -19.031 12.203 5.492 1 82.44 356 LEU A O 1
ATOM 2992 N N . THR A 1 357 ? -19.703 11.875 7.574 1 82.62 357 THR A N 1
ATOM 2993 C CA . THR A 1 357 ? -19.344 10.461 7.609 1 82.62 357 THR A CA 1
ATOM 2994 C C . THR A 1 357 ? -20.109 9.68 6.551 1 82.62 357 THR A C 1
ATOM 2996 O O . THR A 1 357 ? -19.516 8.914 5.785 1 82.62 357 THR A O 1
ATOM 2999 N N . ALA A 1 358 ? -21.328 9.938 6.434 1 74.44 358 ALA A N 1
ATOM 3000 C CA . ALA A 1 358 ? -22.156 9.211 5.48 1 74.44 358 ALA A CA 1
ATOM 3001 C C . ALA A 1 358 ? -21.781 9.57 4.043 1 74.44 358 ALA A C 1
ATOM 3003 O O . ALA A 1 358 ? -21.719 8.695 3.176 1 74.44 358 ALA A O 1
ATOM 3004 N N . HIS A 1 359 ? -21.547 10.797 3.869 1 77.88 359 HIS A N 1
ATOM 3005 C CA . HIS A 1 359 ? -21.219 11.273 2.529 1 77.88 359 HIS A CA 1
ATOM 3006 C C . HIS A 1 359 ? -19.938 10.633 2.018 1 77.88 359 HIS A C 1
ATOM 3008 O O . HIS A 1 359 ? -19.891 10.125 0.896 1 77.88 359 HIS A O 1
ATOM 3014 N N . PHE A 1 360 ? -19.031 10.648 2.797 1 84.88 360 PHE A N 1
ATOM 3015 C CA . PHE A 1 360 ? -17.734 10.18 2.314 1 84.88 360 PHE A CA 1
ATOM 3016 C C . PHE A 1 360 ? -17.656 8.656 2.371 1 84.88 360 PHE A C 1
ATOM 3018 O O . PHE A 1 360 ? -16.859 8.039 1.66 1 84.88 360 PHE A O 1
ATOM 3025 N N . TYR A 1 361 ? -18.438 8.016 3.201 1 83.62 361 TYR A N 1
ATOM 3026 C CA . TYR A 1 361 ? -18.562 6.562 3.119 1 83.62 361 TYR A CA 1
ATOM 3027 C C . TYR A 1 361 ? -19.141 6.137 1.779 1 83.62 361 TYR A C 1
ATOM 3029 O O . TYR A 1 361 ? -18.672 5.176 1.165 1 83.62 361 TYR A O 1
ATOM 3037 N N . TYR A 1 362 ? -20.078 6.914 1.366 1 77.69 362 TYR A N 1
ATOM 3038 C CA . TYR A 1 362 ? -20.703 6.617 0.082 1 77.69 362 TYR A CA 1
ATOM 3039 C C . TYR A 1 362 ? -19.719 6.805 -1.062 1 77.69 362 TYR A C 1
ATOM 3041 O O . TYR A 1 362 ? -19.641 5.965 -1.964 1 77.69 362 TYR A O 1
ATOM 3049 N N . GLN A 1 363 ? -19.109 7.902 -1.016 1 81.38 363 GLN A N 1
ATOM 3050 C CA . GLN A 1 363 ? -18.125 8.172 -2.064 1 81.38 363 GLN A CA 1
ATOM 3051 C C . GLN A 1 363 ? -17.047 7.09 -2.107 1 81.38 363 GLN A C 1
ATOM 3053 O O . GLN A 1 363 ? -16.672 6.633 -3.186 1 81.38 363 GLN A O 1
ATOM 3058 N N . TRP A 1 364 ? -16.609 6.668 -0.952 1 87.56 364 TRP A N 1
ATOM 3059 C CA . TRP A 1 364 ? -15.609 5.609 -0.873 1 87.56 364 TRP A CA 1
ATOM 3060 C C . TRP A 1 364 ? -16.156 4.297 -1.412 1 87.56 364 TRP A C 1
ATOM 3062 O O . TRP A 1 364 ? -15.492 3.605 -2.188 1 87.56 364 TRP A O 1
ATOM 3072 N N . ASN A 1 365 ? -17.359 3.949 -0.979 1 86.12 365 ASN A N 1
ATOM 3073 C CA . ASN A 1 365 ? -17.969 2.688 -1.385 1 86.12 365 ASN A CA 1
ATOM 3074 C C . ASN A 1 365 ? -18.172 2.623 -2.896 1 86.12 365 ASN A C 1
ATOM 3076 O O . ASN A 1 365 ? -18 1.565 -3.504 1 86.12 365 ASN A O 1
ATOM 3080 N N . LYS A 1 366 ? -18.531 3.723 -3.439 1 82.5 366 LYS A N 1
ATOM 3081 C CA . LYS A 1 366 ? -18.703 3.793 -4.887 1 82.5 366 LYS A CA 1
ATOM 3082 C C . LYS A 1 366 ? -17.375 3.533 -5.609 1 82.5 366 LYS A C 1
ATOM 3084 O O . LYS A 1 366 ? -17.328 2.738 -6.551 1 82.5 366 LYS A O 1
ATOM 3089 N N . GLU A 1 367 ? -16.391 4.215 -5.199 1 88.56 367 GLU A N 1
ATOM 3090 C CA . GLU A 1 367 ? -15.086 4.039 -5.82 1 88.56 367 GLU A CA 1
ATOM 3091 C C . GLU A 1 367 ? -14.562 2.619 -5.617 1 88.56 367 GLU A C 1
ATOM 3093 O O . GLU A 1 367 ? -13.898 2.066 -6.496 1 88.56 367 GLU A O 1
ATOM 3098 N N . TYR A 1 368 ? -14.875 2.008 -4.465 1 92.12 368 TYR A N 1
ATOM 3099 C CA . TYR A 1 368 ? -14.438 0.643 -4.184 1 92.12 368 TYR A CA 1
ATOM 3100 C C . TYR A 1 368 ? -15.164 -0.352 -5.086 1 92.12 368 TYR A C 1
ATOM 3102 O O . TYR A 1 368 ? -14.539 -1.276 -5.621 1 92.12 368 TYR A O 1
ATOM 3110 N N . GLN A 1 369 ? -16.422 -0.143 -5.305 1 88.75 369 GLN A N 1
ATOM 3111 C CA . GLN A 1 369 ? -17.172 -1.005 -6.207 1 88.75 369 GLN A CA 1
ATOM 3112 C C . GLN A 1 369 ? -16.656 -0.895 -7.637 1 88.75 369 GLN A C 1
ATOM 3114 O O . GLN A 1 369 ? -16.562 -1.9 -8.344 1 88.75 369 GLN A O 1
ATOM 3119 N N . ASP A 1 370 ? -16.344 0.297 -7.996 1 90.19 370 ASP A N 1
ATOM 3120 C CA . ASP A 1 370 ? -15.789 0.503 -9.328 1 90.19 370 ASP A CA 1
ATOM 3121 C C . ASP A 1 370 ? -14.461 -0.228 -9.492 1 90.19 370 ASP A C 1
ATOM 3123 O O . ASP A 1 370 ? -14.195 -0.817 -10.547 1 90.19 370 ASP A O 1
ATOM 3127 N N . LEU A 1 371 ? -13.695 -0.169 -8.469 1 93.69 371 LEU A N 1
ATOM 3128 C CA . LEU A 1 371 ? -12.414 -0.875 -8.516 1 93.69 371 LEU A CA 1
ATOM 3129 C C . LEU A 1 371 ? -12.633 -2.383 -8.602 1 93.69 371 LEU A C 1
ATOM 3131 O O . LEU A 1 371 ? -11.969 -3.064 -9.383 1 93.69 371 LEU A O 1
ATOM 3135 N N . LEU A 1 372 ? -13.562 -2.912 -7.816 1 92.5 372 LEU A N 1
ATOM 3136 C CA . LEU A 1 372 ? -13.836 -4.344 -7.824 1 92.5 372 LEU A CA 1
ATOM 3137 C C . LEU A 1 372 ? -14.359 -4.789 -9.188 1 92.5 372 LEU A C 1
ATOM 3139 O O . LEU A 1 372 ? -13.984 -5.852 -9.688 1 92.5 372 LEU A O 1
ATOM 3143 N N . GLN A 1 373 ? -15.141 -3.961 -9.789 1 91.06 373 GLN A N 1
ATOM 3144 C CA . GLN A 1 373 ? -15.656 -4.285 -11.117 1 91.06 373 GLN A CA 1
ATOM 3145 C C . GLN A 1 373 ? -14.539 -4.277 -12.156 1 91.06 373 GLN A C 1
ATOM 3147 O O . GLN A 1 373 ? -14.508 -5.141 -13.039 1 91.06 373 GLN A O 1
ATOM 3152 N N . ALA A 1 374 ? -13.695 -3.273 -12.109 1 93.06 374 ALA A N 1
ATOM 3153 C CA . ALA A 1 374 ? -12.562 -3.225 -13.023 1 93.06 374 ALA A CA 1
ATOM 3154 C C . ALA A 1 374 ? -11.633 -4.422 -12.805 1 93.06 374 ALA A C 1
ATOM 3156 O O . ALA A 1 374 ? -11.094 -4.973 -13.773 1 93.06 374 ALA A O 1
ATOM 3157 N N . THR A 1 375 ? -11.484 -4.859 -11.594 1 92.75 375 THR A N 1
ATOM 3158 C CA . THR A 1 375 ? -10.656 -6.023 -11.281 1 92.75 375 THR A CA 1
ATOM 3159 C C . THR A 1 375 ? -11.305 -7.301 -11.805 1 92.75 375 THR A C 1
ATOM 3161 O O . THR A 1 375 ? -10.617 -8.188 -12.32 1 92.75 375 THR A O 1
ATOM 3164 N N . TYR A 1 376 ? -12.586 -7.32 -11.641 1 91.88 376 TYR A N 1
ATOM 3165 C CA . TYR A 1 376 ? -13.336 -8.453 -12.172 1 91.88 376 TYR A CA 1
ATOM 3166 C C . TYR A 1 376 ? -13.133 -8.578 -13.68 1 91.88 376 TYR A C 1
ATOM 3168 O O . TYR A 1 376 ? -12.891 -9.672 -14.188 1 91.88 376 TYR A O 1
ATOM 3176 N N . GLN A 1 377 ? -13.164 -7.531 -14.359 1 91.81 377 GLN A N 1
ATOM 3177 C CA . GLN A 1 377 ? -12.992 -7.551 -15.812 1 91.81 377 GLN A CA 1
ATOM 3178 C C . GLN A 1 377 ? -11.578 -7.973 -16.188 1 91.81 377 GLN A C 1
ATOM 3180 O O . GLN A 1 377 ? -11.375 -8.711 -17.156 1 91.81 377 GLN A O 1
ATOM 3185 N N . LEU A 1 378 ? -10.656 -7.523 -15.453 1 91.56 378 LEU A N 1
ATOM 3186 C CA . LEU A 1 378 ? -9.266 -7.875 -15.711 1 91.56 378 LEU A CA 1
ATOM 3187 C C . LEU A 1 378 ? -9.039 -9.367 -15.5 1 91.56 378 LEU A C 1
ATOM 3189 O O . LEU A 1 378 ? -8.422 -10.031 -16.344 1 91.56 378 LEU A O 1
ATOM 3193 N N . GLU A 1 379 ? -9.539 -9.914 -14.414 1 90.94 379 GLU A N 1
ATOM 3194 C CA . GLU A 1 379 ? -9.375 -11.336 -14.117 1 90.94 379 GLU A CA 1
ATOM 3195 C C . GLU A 1 379 ? -10.164 -12.203 -15.094 1 90.94 379 GLU A C 1
ATOM 3197 O O . GLU A 1 379 ? -9.695 -13.273 -15.5 1 90.94 379 GLU A O 1
ATOM 3202 N N . LYS A 1 380 ? -11.328 -11.727 -15.422 1 90.06 380 LYS A N 1
ATOM 3203 C CA . LYS A 1 380 ? -12.141 -12.445 -16.406 1 90.06 380 LYS A CA 1
ATOM 3204 C C . LYS A 1 380 ? -11.422 -12.547 -17.734 1 90.06 380 LYS A C 1
ATOM 3206 O O . LYS A 1 380 ? -11.43 -13.609 -18.375 1 90.06 380 LYS A O 1
ATOM 3211 N N . ASP A 1 381 ? -10.805 -11.492 -18.141 1 89.88 381 ASP A N 1
ATOM 3212 C CA . ASP A 1 381 ? -10.055 -11.5 -19.406 1 89.88 381 ASP A CA 1
ATOM 3213 C C . ASP A 1 381 ? -8.875 -12.469 -19.328 1 89.88 381 ASP A C 1
ATOM 3215 O O . ASP A 1 381 ? -8.602 -13.18 -20.297 1 89.88 381 ASP A O 1
ATOM 3219 N N . SER A 1 382 ? -8.195 -12.469 -18.219 1 87.56 382 SER A N 1
ATOM 3220 C CA . SER A 1 382 ? -7.082 -13.398 -18.031 1 87.56 382 SER A CA 1
ATOM 3221 C C . SER A 1 382 ? -7.559 -14.844 -18.094 1 87.56 382 SER A C 1
ATOM 3223 O O . SER A 1 382 ? -6.906 -15.695 -18.703 1 87.56 382 SER A O 1
ATOM 3225 N N . TYR A 1 383 ? -8.711 -15.117 -17.562 1 87.94 383 TYR A N 1
ATOM 3226 C CA . TYR A 1 383 ? -9.258 -16.469 -17.578 1 87.94 383 TYR A CA 1
ATOM 3227 C C . TYR A 1 383 ? -9.664 -16.859 -19 1 87.94 383 TYR A C 1
ATOM 3229 O O . TYR A 1 383 ? -9.492 -18.016 -19.406 1 87.94 383 TYR A O 1
ATOM 3237 N N . HIS A 1 384 ? -10.219 -15.883 -19.75 1 90.25 384 HIS A N 1
ATOM 3238 C CA . HIS A 1 384 ? -10.578 -16.156 -21.141 1 90.25 384 HIS A CA 1
ATOM 3239 C C . HIS A 1 384 ? -9.352 -16.531 -21.953 1 90.25 384 HIS A C 1
ATOM 3241 O O . HIS A 1 384 ? -9.391 -17.484 -22.734 1 90.25 384 HIS A O 1
ATOM 3247 N N . GLN A 1 385 ? -8.344 -15.82 -21.719 1 88.19 385 GLN A N 1
ATOM 3248 C CA . GLN A 1 385 ? -7.117 -16.094 -22.453 1 88.19 385 GLN A CA 1
ATOM 3249 C C . GLN A 1 385 ? -6.555 -17.469 -22.094 1 88.19 385 GLN A C 1
ATOM 3251 O O . GLN A 1 385 ? -6.234 -18.266 -22.984 1 88.19 385 GLN A O 1
ATOM 3256 N N . GLN A 1 386 ? -6.473 -17.766 -20.781 1 86.75 386 GLN A N 1
ATOM 3257 C CA . GLN A 1 386 ? -5.91 -19.047 -20.328 1 86.75 386 GLN A CA 1
ATOM 3258 C C . GLN A 1 386 ? -6.77 -20.219 -20.797 1 86.75 386 GLN A C 1
ATOM 3260 O O . GLN A 1 386 ? -6.246 -21.25 -21.203 1 86.75 386 GLN A O 1
ATOM 3265 N N . SER A 1 387 ? -8.094 -20.031 -20.734 1 89 387 SER A N 1
ATOM 3266 C CA . SER A 1 387 ? -9.008 -21.078 -21.172 1 89 387 SER A CA 1
ATOM 3267 C C . SER A 1 387 ? -8.875 -21.344 -22.672 1 89 387 SER A C 1
ATOM 3269 O O . SER A 1 387 ? -8.859 -22.5 -23.109 1 89 387 SER A O 1
ATOM 3271 N N . ALA A 1 388 ? -8.766 -20.297 -23.438 1 89.5 388 ALA A N 1
ATOM 3272 C CA . ALA A 1 388 ? -8.625 -20.453 -24.875 1 89.5 388 ALA A CA 1
ATOM 3273 C C . ALA A 1 388 ? -7.332 -21.188 -25.234 1 89.5 388 ALA A C 1
ATOM 3275 O O . ALA A 1 388 ? -7.332 -22.094 -26.078 1 89.5 388 ALA A O 1
ATOM 3276 N N . LEU A 1 389 ? -6.238 -20.891 -24.562 1 88.81 389 LEU A N 1
ATOM 3277 C CA . LEU A 1 389 ? -4.957 -21.531 -24.797 1 88.81 389 LEU A CA 1
ATOM 3278 C C . LEU A 1 389 ? -5.004 -23 -24.391 1 88.81 389 LEU A C 1
ATOM 3280 O O . LEU A 1 389 ? -4.516 -23.875 -25.125 1 88.81 389 LEU A O 1
ATOM 3284 N N . ASN A 1 390 ? -5.676 -23.25 -23.25 1 87.94 390 ASN A N 1
ATOM 3285 C CA . ASN A 1 390 ? -5.75 -24.625 -22.75 1 87.94 390 ASN A CA 1
ATOM 3286 C C . ASN A 1 390 ? -6.621 -25.5 -23.641 1 87.94 390 ASN A C 1
ATOM 3288 O O . ASN A 1 390 ? -6.289 -26.656 -23.891 1 87.94 390 ASN A O 1
ATOM 3292 N N . ILE A 1 391 ? -7.758 -24.984 -24.141 1 91.12 391 ILE A N 1
ATOM 3293 C CA . ILE A 1 391 ? -8.656 -25.734 -25.016 1 91.12 391 ILE A CA 1
ATOM 3294 C C . ILE A 1 391 ? -7.926 -26.094 -26.312 1 91.12 391 ILE A C 1
ATOM 3296 O O . ILE A 1 391 ? -7.973 -27.25 -26.75 1 91.12 391 ILE A O 1
ATOM 3300 N N . PHE A 1 392 ? -7.277 -25.172 -26.812 1 89.88 392 PHE A N 1
ATOM 3301 C CA . PHE A 1 392 ? -6.578 -25.406 -28.062 1 89.88 392 PHE A CA 1
ATOM 3302 C C . PHE A 1 392 ? -5.469 -26.438 -27.891 1 89.88 392 PHE A C 1
ATOM 3304 O O . PHE A 1 392 ? -5.297 -27.312 -28.734 1 89.88 392 PHE A O 1
ATOM 3311 N N . SER A 1 393 ? -4.719 -26.297 -26.797 1 88.44 393 SER A N 1
ATOM 3312 C CA . SER A 1 393 ? -3.635 -27.234 -26.531 1 88.44 393 SER A CA 1
ATOM 3313 C C . SER A 1 393 ? -4.168 -28.656 -26.359 1 88.44 393 SER A C 1
ATOM 3315 O O . SER A 1 393 ? -3.584 -29.609 -26.875 1 88.44 393 SER A O 1
ATOM 3317 N N . GLN A 1 394 ? -5.285 -28.812 -25.672 1 89.88 394 GLN A N 1
ATOM 3318 C CA . GLN A 1 394 ? -5.852 -30.141 -25.438 1 89.88 394 GLN A CA 1
ATOM 3319 C C . GLN A 1 394 ? -6.414 -30.734 -26.719 1 89.88 394 GLN A C 1
ATOM 3321 O O . GLN A 1 394 ? -6.285 -31.938 -26.969 1 89.88 394 GLN A O 1
ATOM 3326 N N . LEU A 1 395 ? -7.043 -29.953 -27.578 1 91.44 395 LEU A N 1
ATOM 3327 C CA . LEU A 1 395 ? -7.578 -30.438 -28.859 1 91.44 395 LEU A CA 1
ATOM 3328 C C . LEU A 1 395 ? -6.453 -30.875 -29.781 1 91.44 395 LEU A C 1
ATOM 3330 O O . LEU A 1 395 ? -6.566 -31.922 -30.438 1 91.44 395 LEU A O 1
ATOM 3334 N N . LEU A 1 396 ? -5.402 -30.156 -29.75 1 89.69 396 LEU A N 1
ATOM 3335 C CA . LEU A 1 396 ? -4.281 -30.516 -30.609 1 89.69 396 LEU A CA 1
ATOM 3336 C C . LEU A 1 396 ? -3.607 -31.781 -30.125 1 89.69 396 LEU A C 1
ATOM 3338 O O . LEU A 1 396 ? -3.102 -32.594 -30.922 1 89.69 396 LEU A O 1
ATOM 3342 N N . ASN A 1 397 ? -3.566 -31.922 -28.797 1 89.88 397 ASN A N 1
ATOM 3343 C CA . ASN A 1 397 ? -3.039 -33.188 -28.25 1 89.88 397 ASN A CA 1
ATOM 3344 C C . ASN A 1 397 ? -3.854 -34.375 -28.734 1 89.88 397 ASN A C 1
ATOM 3346 O O . ASN A 1 397 ? -3.295 -35.438 -29.031 1 89.88 397 ASN A O 1
ATOM 3350 N N . LEU A 1 398 ? -5.18 -34.25 -28.859 1 91.44 398 LEU A N 1
ATOM 3351 C CA . LEU A 1 398 ? -6.031 -35.312 -29.375 1 91.44 398 LEU A CA 1
ATOM 3352 C C . LEU A 1 398 ? -5.715 -35.625 -30.828 1 91.44 398 LEU A C 1
ATOM 3354 O O . LEU A 1 398 ? -5.711 -36.781 -31.25 1 91.44 398 LEU A O 1
ATOM 3358 N N . VAL A 1 399 ? -5.441 -34.562 -31.531 1 90.44 399 VAL A N 1
ATOM 3359 C CA . VAL A 1 399 ? -5.113 -34.75 -32.938 1 90.44 399 VAL A CA 1
ATOM 3360 C C . VAL A 1 399 ? -3.801 -35.5 -33.094 1 90.44 399 VAL A C 1
ATOM 3362 O O . VAL A 1 399 ? -3.668 -36.375 -33.969 1 90.44 399 VAL A O 1
ATOM 3365 N N . ILE A 1 400 ? -2.857 -35.25 -32.25 1 89.69 400 ILE A N 1
ATOM 3366 C CA . ILE A 1 400 ? -1.574 -35.938 -32.281 1 89.69 400 ILE A CA 1
ATOM 3367 C C . ILE A 1 400 ? -1.785 -37.438 -32 1 89.69 400 ILE A C 1
ATOM 3369 O O . ILE A 1 400 ? -1.24 -38.281 -32.719 1 89.69 400 ILE A O 1
ATOM 3373 N N . PHE A 1 401 ? -2.604 -37.719 -30.969 1 90.88 401 PHE A N 1
ATOM 3374 C CA . PHE A 1 401 ? -2.867 -39.125 -30.641 1 90.88 401 PHE A CA 1
ATOM 3375 C C . PHE A 1 401 ? -3.611 -39.812 -31.766 1 90.88 401 PHE A C 1
ATOM 3377 O O . PHE A 1 401 ? -3.402 -41.031 -32 1 90.88 401 PHE A O 1
ATOM 3384 N N . TYR A 1 402 ? -4.484 -39.094 -32.438 1 89.88 402 TYR A N 1
ATOM 3385 C CA . TYR A 1 402 ? -5.211 -39.656 -33.562 1 89.88 402 TYR A CA 1
ATOM 3386 C C . TYR A 1 402 ? -4.262 -40 -34.688 1 89.88 402 TYR A C 1
ATOM 3388 O O . TYR A 1 402 ? -4.32 -41.125 -35.25 1 89.88 402 TYR A O 1
ATOM 3396 N N . LEU A 1 403 ? -3.381 -39.156 -35.031 1 88.19 403 LEU A N 1
ATOM 3397 C CA . LEU A 1 403 ? -2.439 -39.375 -36.125 1 88.19 403 LEU A CA 1
ATOM 3398 C C . LEU A 1 403 ? -1.434 -40.438 -35.781 1 88.19 403 LEU A C 1
ATOM 3400 O O . LEU A 1 403 ? -0.948 -41.156 -36.656 1 88.19 403 LEU A O 1
ATOM 3404 N N . ALA A 1 404 ? -1.136 -40.594 -34.469 1 88.38 404 ALA A N 1
ATOM 3405 C CA . ALA A 1 404 ? -0.152 -41.594 -34 1 88.38 404 ALA A CA 1
ATOM 3406 C C . ALA A 1 404 ? -0.668 -43 -34.188 1 88.38 404 ALA A C 1
ATOM 3408 O O . ALA A 1 404 ? 0.119 -43.938 -34.25 1 88.38 404 ALA A O 1
ATOM 3409 N N . VAL A 1 405 ? -2.01 -43.188 -34.281 1 85.75 405 VAL A N 1
ATOM 3410 C CA . VAL A 1 405 ? -2.574 -44.531 -34.469 1 85.75 405 VAL A CA 1
ATOM 3411 C C . VAL A 1 405 ? -2.027 -45.156 -35.75 1 85.75 405 VAL A C 1
ATOM 3413 O O . VAL A 1 405 ? -1.561 -46.281 -35.75 1 85.75 405 VAL A O 1
ATOM 3416 N N . ASN A 1 406 ? -2.08 -44.312 -36.75 1 83.88 406 ASN A N 1
ATOM 3417 C CA . ASN A 1 406 ? -1.593 -44.812 -38.062 1 83.88 406 ASN A CA 1
ATOM 3418 C C . ASN A 1 406 ? -0.081 -45.031 -38.031 1 83.88 406 ASN A C 1
ATOM 3420 O O . ASN A 1 406 ? 0.424 -46 -38.625 1 83.88 406 ASN A O 1
ATOM 3424 N N . LEU A 1 407 ? 0.614 -44.281 -37.312 1 86.56 407 LEU A N 1
ATOM 3425 C CA . LEU A 1 407 ? 2.07 -44.375 -37.25 1 86.56 407 LEU A CA 1
ATOM 3426 C C . LEU A 1 407 ? 2.514 -45.594 -36.406 1 86.56 407 LEU A C 1
ATOM 3428 O O . LEU A 1 407 ? 3.551 -46.188 -36.688 1 86.56 407 LEU A O 1
ATOM 3432 N N . ILE A 1 408 ? 1.779 -45.938 -35.438 1 87.12 408 ILE A N 1
ATOM 3433 C CA . ILE A 1 408 ? 2.113 -47.062 -34.562 1 87.12 408 ILE A CA 1
ATOM 3434 C C . ILE A 1 408 ? 1.791 -48.375 -35.281 1 87.12 408 ILE A C 1
ATOM 3436 O O . ILE A 1 408 ? 2.568 -49.312 -35.219 1 87.12 408 ILE A O 1
ATOM 3440 N N . THR A 1 409 ? 0.638 -48.406 -36.031 1 84.12 409 THR A N 1
ATOM 3441 C CA . THR A 1 409 ? 0.229 -49.625 -36.719 1 84.12 409 THR A CA 1
ATOM 3442 C C . THR A 1 409 ? 1.19 -49.938 -37.875 1 84.12 409 THR A C 1
ATOM 3444 O O . THR A 1 409 ? 1.417 -51.094 -38.188 1 84.12 409 THR A O 1
ATOM 3447 N N . THR A 1 410 ? 1.81 -48.875 -38.438 1 84.25 410 THR A N 1
ATOM 3448 C CA . THR A 1 410 ? 2.752 -49.094 -39.531 1 84.25 410 THR A CA 1
ATOM 3449 C C . THR A 1 410 ? 4.164 -49.312 -39 1 84.25 410 THR A C 1
ATOM 3451 O O . THR A 1 410 ? 5.121 -49.406 -39.75 1 84.25 410 THR A O 1
ATOM 3454 N N . GLN A 1 411 ? 4.383 -49.375 -37.625 1 80.44 411 GLN A N 1
ATOM 3455 C CA . GLN A 1 411 ? 5.617 -49.719 -36.906 1 80.44 411 GLN A CA 1
ATOM 3456 C C . GLN A 1 411 ? 6.672 -48.625 -37.125 1 80.44 411 GLN A C 1
ATOM 3458 O O . GLN A 1 411 ? 7.867 -48.906 -37.188 1 80.44 411 GLN A O 1
ATOM 3463 N N . HIS A 1 412 ? 6.23 -47.406 -37.25 1 81.75 412 HIS A N 1
ATOM 3464 C CA . HIS A 1 412 ? 7.156 -46.312 -37.344 1 81.75 412 HIS A CA 1
ATOM 3465 C C . HIS A 1 412 ? 7.352 -45.625 -36 1 81.75 412 HIS A C 1
ATOM 3467 O O . HIS A 1 412 ? 8.336 -44.906 -35.781 1 81.75 412 HIS A O 1
ATOM 3473 N N . LEU A 1 413 ? 6.398 -45.875 -35.125 1 87.19 413 LEU A N 1
ATOM 3474 C CA . LEU A 1 413 ? 6.398 -45.188 -33.844 1 87.19 413 LEU A CA 1
ATOM 3475 C C . LEU A 1 413 ? 5.984 -46.156 -32.719 1 87.19 413 LEU A C 1
ATOM 3477 O O . LEU A 1 413 ? 5.07 -46.969 -32.906 1 87.19 413 LEU A O 1
ATOM 3481 N N . SER A 1 414 ? 6.723 -46.156 -31.609 1 86.88 414 SER A N 1
ATOM 3482 C CA . SER A 1 414 ? 6.332 -47 -30.469 1 86.88 414 SER A CA 1
ATOM 3483 C C . SER A 1 414 ? 5.398 -46.25 -29.531 1 86.88 414 SER A C 1
ATOM 3485 O O . SER A 1 414 ? 5.238 -45.031 -29.656 1 86.88 414 SER A O 1
ATOM 3487 N N . ILE A 1 415 ? 4.742 -47.031 -28.688 1 86.94 415 ILE A N 1
ATOM 3488 C CA . ILE A 1 415 ? 3.902 -46.406 -27.656 1 86.94 415 ILE A CA 1
ATOM 3489 C C . ILE A 1 415 ? 4.754 -45.531 -26.75 1 86.94 415 ILE A C 1
ATOM 3491 O O . ILE A 1 415 ? 4.316 -44.438 -26.344 1 86.94 415 ILE A O 1
ATOM 3495 N N . GLY A 1 416 ? 5.949 -45.938 -26.484 1 85.94 416 GLY A N 1
ATOM 3496 C CA . GLY A 1 416 ? 6.879 -45.125 -25.703 1 85.94 416 GLY A CA 1
ATOM 3497 C C . GLY A 1 416 ? 7.262 -43.812 -26.375 1 85.94 416 GLY A C 1
ATOM 3498 O O . GLY A 1 416 ? 7.332 -42.781 -25.719 1 85.94 416 GLY A O 1
ATOM 3499 N N . ASP A 1 417 ? 7.426 -43.844 -27.656 1 87.75 417 ASP A N 1
ATOM 3500 C CA . ASP A 1 417 ? 7.727 -42.656 -28.406 1 87.75 417 ASP A CA 1
ATOM 3501 C C . ASP A 1 417 ? 6.578 -41.656 -28.328 1 87.75 417 ASP A C 1
ATOM 3503 O O . ASP A 1 417 ? 6.805 -40.438 -28.203 1 87.75 417 ASP A O 1
ATOM 3507 N N . LEU A 1 418 ? 5.387 -42.188 -28.391 1 86.5 418 LEU A N 1
ATOM 3508 C CA . LEU A 1 418 ? 4.215 -41.312 -28.344 1 86.5 418 LEU A CA 1
ATOM 3509 C C . LEU A 1 418 ? 4.105 -40.625 -26.984 1 86.5 418 LEU A C 1
ATOM 3511 O O . LEU A 1 418 ? 3.822 -39.438 -26.922 1 86.5 418 LEU A O 1
ATOM 3515 N N . MET A 1 419 ? 4.375 -41.375 -25.938 1 87.56 419 MET A N 1
ATOM 3516 C CA . MET A 1 419 ? 4.301 -40.781 -24.609 1 87.56 419 MET A CA 1
ATOM 3517 C C . MET A 1 419 ? 5.41 -39.781 -24.391 1 87.56 419 MET A C 1
ATOM 3519 O O . MET A 1 419 ? 5.195 -38.75 -23.734 1 87.56 419 MET A O 1
ATOM 3523 N N . PHE A 1 420 ? 6.48 -40.094 -24.922 1 87.19 420 PHE A N 1
ATOM 3524 C CA . PHE A 1 420 ? 7.598 -39.156 -24.828 1 87.19 420 PHE A CA 1
ATOM 3525 C C . PHE A 1 420 ? 7.305 -37.875 -25.594 1 87.19 420 PHE A C 1
ATOM 3527 O O . PHE A 1 420 ? 7.598 -36.781 -25.125 1 87.19 420 PHE A O 1
ATOM 3534 N N . TYR A 1 421 ? 6.723 -38.062 -26.719 1 85.81 421 TYR A N 1
ATOM 3535 C CA . TYR A 1 421 ? 6.324 -36.906 -27.516 1 85.81 421 TYR A CA 1
ATOM 3536 C C . TYR A 1 421 ? 5.324 -36.031 -26.766 1 85.81 421 TYR A C 1
ATOM 3538 O O . TYR A 1 421 ? 5.426 -34.812 -26.766 1 85.81 421 TYR A O 1
ATOM 3546 N N . SER A 1 422 ? 4.383 -36.688 -26.141 1 84.62 422 SER A N 1
ATOM 3547 C CA . SER A 1 422 ? 3.377 -35.938 -25.391 1 84.62 422 SER A CA 1
ATOM 3548 C C . SER A 1 422 ? 4.008 -35.188 -24.234 1 84.62 422 SER A C 1
ATOM 3550 O O . SER A 1 422 ? 3.586 -34.062 -23.922 1 84.62 422 SER A O 1
ATOM 3552 N N . ALA A 1 423 ? 5.051 -35.719 -23.656 1 86.25 423 ALA A N 1
ATOM 3553 C CA . ALA A 1 423 ? 5.762 -35.062 -22.578 1 86.25 423 ALA A CA 1
ATOM 3554 C C . ALA A 1 423 ? 6.547 -33.875 -23.078 1 86.25 423 ALA A C 1
ATOM 3556 O O . ALA A 1 423 ? 6.586 -32.812 -22.422 1 86.25 423 ALA A O 1
ATOM 3557 N N . LEU A 1 424 ? 7.129 -33.938 -24.234 1 87.31 424 LEU A N 1
ATOM 3558 C CA . LEU A 1 424 ? 7.91 -32.844 -24.812 1 87.31 424 LEU A CA 1
ATOM 3559 C C . LEU A 1 424 ? 7 -31.719 -25.297 1 87.31 424 LEU A C 1
ATOM 3561 O O . LEU A 1 424 ? 7.367 -30.547 -25.219 1 87.31 424 LEU A O 1
ATOM 3565 N N . ALA A 1 425 ? 5.816 -32.094 -25.766 1 85.44 425 ALA A N 1
ATOM 3566 C CA . ALA A 1 425 ? 4.855 -31.109 -26.234 1 85.44 425 ALA A CA 1
ATOM 3567 C C . ALA A 1 425 ? 4.434 -30.172 -25.109 1 85.44 425 ALA A C 1
ATOM 3569 O O . ALA A 1 425 ? 4.098 -29.016 -25.359 1 85.44 425 ALA A O 1
ATOM 3570 N N . LEU A 1 426 ? 4.535 -30.688 -23.891 1 84.38 426 LEU A N 1
ATOM 3571 C CA . LEU A 1 426 ? 4.188 -29.875 -22.734 1 84.38 426 LEU A CA 1
ATOM 3572 C C . LEU A 1 426 ? 5.148 -28.703 -22.594 1 84.38 426 LEU A C 1
ATOM 3574 O O . LEU A 1 426 ? 4.746 -27.609 -22.172 1 84.38 426 LEU A O 1
ATOM 3578 N N . TYR A 1 427 ? 6.383 -28.875 -22.969 1 87.5 427 TYR A N 1
ATOM 3579 C CA . TYR A 1 427 ? 7.367 -27.812 -22.844 1 87.5 427 TYR A CA 1
ATOM 3580 C C . TYR A 1 427 ? 7.117 -26.719 -23.891 1 87.5 427 TYR A C 1
ATOM 3582 O O . TYR A 1 427 ? 7.387 -25.547 -23.641 1 87.5 427 TYR A O 1
ATOM 3590 N N . PHE A 1 428 ? 6.57 -27.109 -25.062 1 86.69 428 PHE A N 1
ATOM 3591 C CA . PHE A 1 428 ? 6.164 -26.125 -26.062 1 86.69 428 PHE A CA 1
ATOM 3592 C C . PHE A 1 428 ? 4.988 -25.297 -25.562 1 86.69 428 PHE A C 1
ATOM 3594 O O . PHE A 1 428 ? 4.945 -24.078 -25.766 1 86.69 428 PHE A O 1
ATOM 3601 N N . ASN A 1 429 ? 4.176 -26.016 -24.906 1 86 429 ASN A N 1
ATOM 3602 C CA . ASN A 1 429 ? 3.023 -25.312 -24.344 1 86 429 ASN A CA 1
ATOM 3603 C C . ASN A 1 429 ? 3.436 -24.328 -23.25 1 86 429 ASN A C 1
ATOM 3605 O O . ASN A 1 429 ? 2.879 -23.234 -23.156 1 86 429 ASN A O 1
ATOM 3609 N N . ASP A 1 430 ? 4.375 -24.75 -22.438 1 87.75 430 ASP A N 1
ATOM 3610 C CA . ASP A 1 430 ? 4.863 -23.875 -21.375 1 87.75 430 ASP A CA 1
ATOM 3611 C C . ASP A 1 430 ? 5.5 -22.609 -21.953 1 87.75 430 ASP A C 1
ATOM 3613 O O . ASP A 1 430 ? 5.281 -21.516 -21.453 1 87.75 430 ASP A O 1
ATOM 3617 N N . PHE A 1 431 ? 6.266 -22.812 -22.953 1 90.44 431 PHE A N 1
ATOM 3618 C CA . PHE A 1 431 ? 6.895 -21.688 -23.641 1 90.44 431 PHE A CA 1
ATOM 3619 C C . PHE A 1 431 ? 5.84 -20.766 -24.234 1 90.44 431 PHE A C 1
ATOM 3621 O O . PHE A 1 431 ? 5.891 -19.547 -24.031 1 90.44 431 PHE A O 1
ATOM 3628 N N . SER A 1 432 ? 4.879 -21.328 -24.891 1 88.31 432 SER A N 1
ATOM 3629 C CA . SER A 1 432 ? 3.842 -20.531 -25.547 1 88.31 432 SER A CA 1
ATOM 3630 C C . SER A 1 432 ? 3.002 -19.781 -24.516 1 88.31 432 SER A C 1
ATOM 3632 O O . SER A 1 432 ? 2.646 -18.625 -24.734 1 88.31 432 SER A O 1
ATOM 3634 N N . ASN A 1 433 ? 2.75 -20.438 -23.438 1 87.06 433 ASN A N 1
ATOM 3635 C CA . ASN A 1 433 ? 1.948 -19.812 -22.391 1 87.06 433 ASN A CA 1
ATOM 3636 C C . ASN A 1 433 ? 2.689 -18.641 -21.75 1 87.06 433 ASN A C 1
ATOM 3638 O O . ASN A 1 433 ? 2.1 -17.578 -21.5 1 87.06 433 ASN A O 1
ATOM 3642 N N . LEU A 1 434 ? 3.924 -18.812 -21.469 1 90 434 LEU A N 1
ATOM 3643 C CA . LEU A 1 434 ? 4.723 -17.75 -20.859 1 90 434 LEU A CA 1
ATOM 3644 C C . LEU A 1 434 ? 4.809 -16.531 -21.781 1 90 434 LEU A C 1
ATOM 3646 O O . LEU A 1 434 ? 4.594 -15.406 -21.344 1 90 434 LEU A O 1
ATOM 3650 N N . PHE A 1 435 ? 5.039 -16.781 -23.016 1 89.06 435 PHE A N 1
ATOM 3651 C CA . PHE A 1 435 ? 5.207 -15.672 -23.953 1 89.06 435 PHE A CA 1
ATOM 3652 C C . PHE A 1 435 ? 3.865 -15.023 -24.25 1 89.06 435 PHE A C 1
ATOM 3654 O O . PHE A 1 435 ? 3.791 -13.805 -24.453 1 89.06 435 PHE A O 1
ATOM 3661 N N . ALA A 1 436 ? 2.838 -15.875 -24.297 1 87.5 436 ALA A N 1
ATOM 3662 C CA . ALA A 1 436 ? 1.506 -15.297 -24.453 1 87.5 436 ALA A CA 1
ATOM 3663 C C . ALA A 1 436 ? 1.164 -14.359 -23.297 1 87.5 436 ALA A C 1
ATOM 3665 O O . ALA A 1 436 ? 0.615 -13.281 -23.516 1 87.5 436 ALA A O 1
ATOM 3666 N N . ASN A 1 437 ? 1.549 -14.797 -22.172 1 85.81 437 ASN A N 1
ATOM 3667 C CA . ASN A 1 437 ? 1.299 -13.969 -21 1 85.81 437 ASN A CA 1
ATOM 3668 C C . ASN A 1 437 ? 2.15 -12.703 -21.016 1 85.81 437 ASN A C 1
ATOM 3670 O O . ASN A 1 437 ? 1.683 -11.633 -20.625 1 85.81 437 ASN A O 1
ATOM 3674 N N . LEU A 1 438 ? 3.359 -12.766 -21.453 1 90.06 438 LEU A N 1
ATOM 3675 C CA . LEU A 1 438 ? 4.254 -11.617 -21.547 1 90.06 438 LEU A CA 1
ATOM 3676 C C . LEU A 1 438 ? 3.727 -10.586 -22.547 1 90.06 438 LEU A C 1
ATOM 3678 O O . LEU A 1 438 ? 3.748 -9.383 -22.266 1 90.06 438 LEU A O 1
ATOM 3682 N N . ILE A 1 439 ? 3.193 -11.133 -23.594 1 88.5 439 ILE A N 1
ATOM 3683 C CA . ILE A 1 439 ? 2.678 -10.242 -24.641 1 88.5 439 ILE A CA 1
ATOM 3684 C C . ILE A 1 439 ? 1.389 -9.578 -24.156 1 88.5 439 ILE A C 1
ATOM 3686 O O . ILE A 1 439 ? 1.21 -8.375 -24.312 1 88.5 439 ILE A O 1
ATOM 3690 N N . ALA A 1 440 ? 0.597 -10.383 -23.5 1 82.94 440 ALA A N 1
ATOM 3691 C CA . ALA A 1 440 ? -0.671 -9.852 -23 1 82.94 440 ALA A CA 1
ATOM 3692 C C . ALA A 1 440 ? -0.441 -8.766 -21.969 1 82.94 440 ALA A C 1
ATOM 3694 O O . ALA A 1 440 ? -1.192 -7.789 -21.891 1 82.94 440 ALA A O 1
ATOM 3695 N N . ASN A 1 441 ? 0.699 -8.891 -21.188 1 84.94 441 ASN A N 1
ATOM 3696 C CA . ASN A 1 441 ? 0.957 -7.949 -20.094 1 84.94 441 ASN A CA 1
ATOM 3697 C C . ASN A 1 441 ? 2.029 -6.93 -20.484 1 84.94 441 ASN A C 1
ATOM 3699 O O . ASN A 1 441 ? 2.594 -6.262 -19.609 1 84.94 441 ASN A O 1
ATOM 3703 N N . LYS A 1 442 ? 2.303 -6.824 -21.688 1 86.44 442 LYS A N 1
ATOM 3704 C CA . LYS A 1 442 ? 3.348 -5.922 -22.156 1 86.44 442 LYS A CA 1
ATOM 3705 C C . LYS A 1 442 ? 3.055 -4.48 -21.75 1 86.44 442 LYS A C 1
ATOM 3707 O O . LYS A 1 442 ? 3.951 -3.762 -21.297 1 86.44 442 LYS A O 1
ATOM 3712 N N . SER A 1 443 ? 1.811 -4.086 -21.828 1 85.06 443 SER A N 1
ATOM 3713 C CA . SER A 1 443 ? 1.431 -2.713 -21.516 1 85.06 443 SER A CA 1
ATOM 3714 C C . SER A 1 443 ? 1.629 -2.402 -20.047 1 85.06 443 SER A C 1
ATOM 3716 O O . SER A 1 443 ? 1.939 -1.268 -19.672 1 85.06 443 SER A O 1
ATOM 3718 N N . HIS A 1 444 ? 1.505 -3.502 -19.25 1 88.69 444 HIS A N 1
ATOM 3719 C CA . HIS A 1 444 ? 1.717 -3.316 -17.812 1 88.69 444 HIS A CA 1
ATOM 3720 C C . HIS A 1 444 ? 3.156 -2.91 -17.516 1 88.69 444 HIS A C 1
ATOM 3722 O O . HIS A 1 444 ? 3.398 -1.99 -16.734 1 88.69 444 HIS A O 1
ATOM 3728 N N . PHE A 1 445 ? 4.09 -3.443 -18.203 1 91.06 445 PHE A N 1
ATOM 3729 C CA . PHE A 1 445 ? 5.508 -3.184 -17.984 1 91.06 445 PHE A CA 1
ATOM 3730 C C . PHE A 1 445 ? 5.918 -1.85 -18.594 1 91.06 445 PHE A C 1
ATOM 3732 O O . PHE A 1 445 ? 6.617 -1.059 -17.953 1 91.06 445 PHE A O 1
ATOM 3739 N N . VAL A 1 446 ? 5.422 -1.605 -19.734 1 88.94 446 VAL A N 1
ATOM 3740 C CA . VAL A 1 446 ? 5.812 -0.396 -20.453 1 88.94 446 VAL A CA 1
ATOM 3741 C C . VAL A 1 446 ? 5.25 0.832 -19.734 1 88.94 446 VAL A C 1
ATOM 3743 O O . VAL A 1 446 ? 5.953 1.829 -19.562 1 88.94 446 VAL A O 1
ATOM 3746 N N . ASN A 1 447 ? 4.008 0.738 -19.328 1 87.62 447 ASN A N 1
ATOM 3747 C CA . ASN A 1 447 ? 3.404 1.859 -18.609 1 87.62 447 ASN A CA 1
ATOM 3748 C C . ASN A 1 447 ? 4.07 2.092 -17.266 1 87.62 447 ASN A C 1
ATOM 3750 O O . ASN A 1 447 ? 4.262 3.236 -16.844 1 87.62 447 ASN A O 1
ATOM 3754 N N . ALA A 1 448 ? 4.363 0.985 -16.609 1 90.56 448 ALA A N 1
ATOM 3755 C CA . ALA A 1 448 ? 5.07 1.119 -15.344 1 90.56 448 ALA A CA 1
ATOM 3756 C C . ALA A 1 448 ? 6.41 1.825 -15.531 1 90.56 448 ALA A C 1
ATOM 3758 O O . ALA A 1 448 ? 6.773 2.701 -14.742 1 90.56 448 ALA A O 1
ATOM 3759 N N . TYR A 1 449 ? 7.082 1.498 -16.578 1 91.75 449 TYR A N 1
ATOM 3760 C CA . TYR A 1 449 ? 8.375 2.105 -16.891 1 91.75 449 TYR A CA 1
ATOM 3761 C C . TYR A 1 449 ? 8.219 3.592 -17.188 1 91.75 449 TYR A C 1
ATOM 3763 O O . TYR A 1 449 ? 8.992 4.414 -16.688 1 91.75 449 TYR A O 1
ATOM 3771 N N . GLN A 1 450 ? 7.281 3.939 -17.906 1 87.56 450 GLN A N 1
ATOM 3772 C CA . GLN A 1 450 ? 7.066 5.332 -18.297 1 87.56 450 GLN A CA 1
ATOM 3773 C C . GLN A 1 450 ? 6.773 6.199 -17.078 1 87.56 450 GLN A C 1
ATOM 3775 O O . GLN A 1 450 ? 7.156 7.371 -17.031 1 87.56 450 GLN A O 1
ATOM 3780 N N . ARG A 1 451 ? 6.227 5.645 -16.141 1 85.56 451 ARG A N 1
ATOM 3781 C CA . ARG A 1 451 ? 5.836 6.406 -14.953 1 85.56 451 ARG A CA 1
ATOM 3782 C C . ARG A 1 451 ? 7.039 6.672 -14.055 1 85.56 451 ARG A C 1
ATOM 3784 O O . ARG A 1 451 ? 7.066 7.664 -13.32 1 85.56 451 ARG A O 1
ATOM 3791 N N . VAL A 1 452 ? 8.062 5.785 -14.141 1 89.38 452 VAL A N 1
ATOM 3792 C CA . VAL A 1 452 ? 9.133 5.922 -13.164 1 89.38 452 VAL A CA 1
ATOM 3793 C C . VAL A 1 452 ? 10.438 6.277 -13.867 1 89.38 452 VAL A C 1
ATOM 3795 O O . VAL A 1 452 ? 11.414 6.66 -13.219 1 89.38 452 VAL A O 1
ATOM 3798 N N . GLU A 1 453 ? 10.508 6.172 -15.227 1 86.69 453 GLU A N 1
ATOM 3799 C CA . GLU A 1 453 ? 11.742 6.32 -15.992 1 86.69 453 GLU A CA 1
ATOM 3800 C C . GLU A 1 453 ? 12.391 7.68 -15.734 1 86.69 453 GLU A C 1
ATOM 3802 O O . GLU A 1 453 ? 13.617 7.781 -15.641 1 86.69 453 GLU A O 1
ATOM 3807 N N . TRP A 1 454 ? 11.625 8.742 -15.578 1 81.38 454 TRP A N 1
ATOM 3808 C CA . TRP A 1 454 ? 12.156 10.102 -15.453 1 81.38 454 TRP A CA 1
ATOM 3809 C C . TRP A 1 454 ? 12.953 10.25 -14.164 1 81.38 454 TRP A C 1
ATOM 3811 O O . TRP A 1 454 ? 13.961 10.961 -14.125 1 81.38 454 TRP A O 1
ATOM 3821 N N . LEU A 1 455 ? 12.578 9.523 -13.188 1 85.88 455 LEU A N 1
ATOM 3822 C CA . LEU A 1 455 ? 13.266 9.641 -11.906 1 85.88 455 LEU A CA 1
ATOM 3823 C C . LEU A 1 455 ? 14.312 8.547 -11.742 1 85.88 455 LEU A C 1
ATOM 3825 O O . LEU A 1 455 ? 15.336 8.75 -11.094 1 85.88 455 LEU A O 1
ATOM 3829 N N . LEU A 1 456 ? 14.047 7.48 -12.367 1 87.44 456 LEU A N 1
ATOM 3830 C CA . LEU A 1 456 ? 14.953 6.34 -12.266 1 87.44 456 LEU A CA 1
ATOM 3831 C C . LEU A 1 456 ? 16.328 6.676 -12.852 1 87.44 456 LEU A C 1
ATOM 3833 O O . LEU A 1 456 ? 17.344 6.234 -12.328 1 87.44 456 LEU A O 1
ATOM 3837 N N . PHE A 1 457 ? 16.297 7.449 -13.906 1 80.88 457 PHE A N 1
ATOM 3838 C CA . PHE A 1 457 ? 17.547 7.73 -14.609 1 80.88 457 PHE A CA 1
ATOM 3839 C C . PHE A 1 457 ? 17.875 9.219 -14.555 1 80.88 457 PHE A C 1
ATOM 3841 O O . PHE A 1 457 ? 18.578 9.734 -15.414 1 80.88 457 PHE A O 1
ATOM 3848 N N . LYS A 1 458 ? 17.266 9.891 -13.531 1 76.62 458 LYS A N 1
ATOM 3849 C CA . LYS A 1 458 ? 17.578 11.312 -13.391 1 76.62 458 LYS A CA 1
ATOM 3850 C C . LYS A 1 458 ? 19.047 11.516 -13.023 1 76.62 458 LYS A C 1
ATOM 3852 O O . LYS A 1 458 ? 19.594 10.789 -12.188 1 76.62 458 LYS A O 1
ATOM 3857 N N . ASN A 1 459 ? 19.672 12.211 -13.953 1 60.06 459 ASN A N 1
ATOM 3858 C CA . ASN A 1 459 ? 21.078 12.539 -13.719 1 60.06 459 ASN A CA 1
ATOM 3859 C C . ASN A 1 459 ? 21.234 13.531 -12.562 1 60.06 459 ASN A C 1
ATOM 3861 O O . ASN A 1 459 ? 20.422 14.445 -12.406 1 60.06 459 ASN A O 1
ATOM 3865 N N . CYS A 1 460 ? 21.812 13.094 -11.445 1 54.03 460 CYS A N 1
ATOM 3866 C CA . CYS A 1 460 ? 22.156 14.039 -10.383 1 54.03 460 CYS A CA 1
ATOM 3867 C C . CYS A 1 460 ? 22.953 15.219 -10.938 1 54.03 460 CYS A C 1
ATOM 3869 O O . CYS A 1 460 ? 23.875 15.031 -11.719 1 54.03 460 CYS A O 1
ATOM 3871 N N . GLU A 1 461 ? 22.297 16.281 -11.188 1 48.69 461 GLU A N 1
ATOM 3872 C CA . GLU A 1 461 ? 23.062 17.453 -11.641 1 48.69 461 GLU A CA 1
ATOM 3873 C C . GLU A 1 461 ? 24.391 17.562 -10.891 1 48.69 461 GLU A C 1
ATOM 3875 O O . GLU A 1 461 ? 24.453 17.281 -9.695 1 48.69 461 GLU A O 1
ATOM 3880 N N . SER A 1 462 ? 25.453 17.453 -11.727 1 46.06 462 SER A N 1
ATOM 3881 C CA . SER A 1 462 ? 26.812 17.719 -11.281 1 46.06 462 SER A CA 1
ATOM 3882 C C . SER A 1 462 ? 26.875 18.953 -10.383 1 46.06 462 SER A C 1
ATOM 3884 O O . SER A 1 462 ? 26.188 19.938 -10.633 1 46.06 462 SER A O 1
ATOM 3886 N N . ALA A 1 463 ? 27.266 18.766 -9.211 1 46.22 463 ALA A N 1
ATOM 3887 C CA . ALA A 1 463 ? 27.562 19.859 -8.297 1 46.22 463 ALA A CA 1
ATOM 3888 C C . ALA A 1 463 ? 28.25 21.016 -9.039 1 46.22 463 ALA A C 1
ATOM 3890 O O . ALA A 1 463 ? 29.172 20.781 -9.82 1 46.22 463 ALA A O 1
ATOM 3891 N N . PRO A 1 464 ? 27.609 22.188 -9.188 1 46.09 464 PRO A N 1
ATOM 3892 C CA . PRO A 1 464 ? 28.406 23.297 -9.727 1 46.09 464 PRO A CA 1
ATOM 3893 C C . PRO A 1 464 ? 29.812 23.328 -9.148 1 46.09 464 PRO A C 1
ATOM 3895 O O . PRO A 1 464 ? 30.094 22.703 -8.125 1 46.09 464 PRO A O 1
ATOM 3898 N N . ALA A 1 465 ? 30.875 23.906 -9.844 1 44.12 465 ALA A N 1
ATOM 3899 C CA . ALA A 1 465 ? 32.25 24.156 -9.43 1 44.12 465 ALA A CA 1
ATOM 3900 C C . ALA A 1 465 ? 32.312 24.672 -7.996 1 44.12 465 ALA A C 1
ATOM 3902 O O . ALA A 1 465 ? 31.391 25.344 -7.531 1 44.12 465 ALA A O 1
ATOM 3903 N N . PRO A 1 466 ? 33.156 24.031 -7.129 1 46.69 466 PRO A N 1
ATOM 3904 C CA . PRO A 1 466 ? 33.375 24.531 -5.77 1 46.69 466 PRO A CA 1
ATOM 3905 C C . PRO A 1 466 ? 33.406 26.047 -5.703 1 46.69 466 PRO A C 1
ATOM 3907 O O . PRO A 1 466 ? 34.188 26.688 -6.414 1 46.69 466 PRO A O 1
ATOM 3910 N N . ASN A 1 467 ? 32.281 26.719 -5.773 1 56.94 467 ASN A N 1
ATOM 3911 C CA . ASN A 1 467 ? 32.406 28.172 -5.578 1 56.94 467 ASN A CA 1
ATOM 3912 C C . ASN A 1 467 ? 32.719 28.5 -4.117 1 56.94 467 ASN A C 1
ATOM 3914 O O . ASN A 1 467 ? 32.375 27.719 -3.219 1 56.94 467 ASN A O 1
ATOM 3918 N N . ASN A 1 468 ? 33.625 29.391 -3.803 1 64 468 ASN A N 1
ATOM 3919 C CA . ASN A 1 468 ? 34.156 30 -2.588 1 64 468 ASN A CA 1
ATOM 3920 C C . ASN A 1 468 ? 33.062 30.672 -1.766 1 64 468 ASN A C 1
ATOM 3922 O O . ASN A 1 468 ? 32.844 31.875 -1.896 1 64 468 ASN A O 1
ATOM 3926 N N . LEU A 1 469 ? 32.094 29.859 -1.135 1 78.81 469 LEU A N 1
ATOM 3927 C CA . LEU A 1 469 ? 31.188 30.5 -0.18 1 78.81 469 LEU A CA 1
ATOM 3928 C C . LEU A 1 469 ? 31.984 31.141 0.964 1 78.81 469 LEU A C 1
ATOM 3930 O O . LEU A 1 469 ? 32.906 30.531 1.485 1 78.81 469 LEU A O 1
ATOM 3934 N N . PRO A 1 470 ? 31.703 32.312 1.148 1 84.69 470 PRO A N 1
ATOM 3935 C CA . PRO A 1 470 ? 32.406 32.969 2.27 1 84.69 470 PRO A CA 1
ATOM 3936 C C . PRO A 1 470 ? 32.125 32.25 3.604 1 84.69 470 PRO A C 1
ATOM 3938 O O . PRO A 1 470 ? 31.094 31.609 3.766 1 84.69 470 PRO A O 1
ATOM 3941 N N . THR A 1 471 ? 33.062 32.344 4.48 1 84.88 471 THR A N 1
ATOM 3942 C CA . THR A 1 471 ? 32.938 31.719 5.797 1 84.88 471 THR A CA 1
ATOM 3943 C C . THR A 1 471 ? 31.812 32.375 6.59 1 84.88 471 THR A C 1
ATOM 3945 O O . THR A 1 471 ? 31.031 31.672 7.25 1 84.88 471 THR A O 1
ATOM 3948 N N . LYS A 1 472 ? 31.75 33.688 6.438 1 91.88 472 LYS A N 1
ATOM 3949 C CA . LYS A 1 472 ? 30.688 34.406 7.137 1 91.88 472 LYS A CA 1
ATOM 3950 C C . LYS A 1 472 ? 29.719 35.062 6.152 1 91.88 472 LYS A C 1
ATOM 3952 O O . LYS A 1 472 ? 30.125 35.594 5.129 1 91.88 472 LYS A O 1
ATOM 3957 N N . ILE A 1 473 ? 28.516 34.906 6.406 1 95.06 473 ILE A N 1
ATOM 3958 C CA . ILE A 1 473 ? 27.484 35.531 5.574 1 95.06 473 ILE A CA 1
ATOM 3959 C C . ILE A 1 473 ? 26.891 36.75 6.281 1 95.06 473 ILE A C 1
ATOM 3961 O O . ILE A 1 473 ? 26.156 36.594 7.262 1 95.06 473 ILE A O 1
ATOM 3965 N N . LYS A 1 474 ? 27.188 37.844 5.699 1 93.38 474 LYS A N 1
ATOM 3966 C CA . LYS A 1 474 ? 26.781 39.094 6.363 1 93.38 474 LYS A CA 1
ATOM 3967 C C . LYS A 1 474 ? 25.547 39.688 5.715 1 93.38 474 LYS A C 1
ATOM 3969 O O . LYS A 1 474 ? 24.781 40.406 6.363 1 93.38 474 LYS A O 1
ATOM 3974 N N . GLU A 1 475 ? 25.547 39.406 4.457 1 95.12 475 GLU A N 1
ATOM 3975 C CA . GLU A 1 475 ? 24.469 40.062 3.727 1 95.12 475 GLU A CA 1
ATOM 3976 C C . GLU A 1 475 ? 24 39.188 2.553 1 95.12 475 GLU A C 1
ATOM 3978 O O . GLU A 1 475 ? 24.797 38.5 1.917 1 95.12 475 GLU A O 1
ATOM 3983 N N . ILE A 1 476 ? 22.625 39.25 2.301 1 96.75 476 ILE A N 1
ATOM 3984 C CA . ILE A 1 476 ? 22.016 38.656 1.106 1 96.75 476 ILE A CA 1
ATOM 3985 C C . ILE A 1 476 ? 21.234 39.75 0.343 1 96.75 476 ILE A C 1
ATOM 3987 O O . ILE A 1 476 ? 20.359 40.406 0.904 1 96.75 476 ILE A O 1
ATOM 3991 N N . THR A 1 477 ? 21.609 39.938 -0.886 1 97.12 477 THR A N 1
ATOM 3992 C CA . THR A 1 477 ? 21 40.969 -1.695 1 97.12 477 THR A CA 1
ATOM 3993 C C . THR A 1 477 ? 20.25 40.375 -2.879 1 97.12 477 THR A C 1
ATOM 3995 O O . THR A 1 477 ? 20.797 39.562 -3.627 1 97.12 477 THR A O 1
ATOM 3998 N N . ILE A 1 478 ? 19 40.719 -2.992 1 96.81 478 ILE A N 1
ATOM 3999 C CA . ILE A 1 478 ? 18.156 40.312 -4.117 1 96.81 478 ILE A CA 1
ATOM 4000 C C . ILE A 1 478 ? 18.062 41.469 -5.125 1 96.81 478 ILE A C 1
ATOM 4002 O O . ILE A 1 478 ? 17.656 42.562 -4.777 1 96.81 478 ILE A O 1
ATOM 4006 N N . ASN A 1 479 ? 18.453 41.156 -6.336 1 95.62 479 ASN A N 1
ATOM 4007 C CA . ASN A 1 479 ? 18.375 42.125 -7.406 1 95.62 479 ASN A CA 1
ATOM 4008 C C . ASN A 1 479 ? 17.391 41.719 -8.484 1 95.62 479 ASN A C 1
ATOM 4010 O O . ASN A 1 479 ? 17.641 40.781 -9.234 1 95.62 479 ASN A O 1
ATOM 4014 N N . ASN A 1 480 ? 16.25 42.375 -8.641 1 94.31 480 ASN A N 1
ATOM 4015 C CA . ASN A 1 480 ? 15.25 42.219 -9.688 1 94.31 480 ASN A CA 1
ATOM 4016 C C . ASN A 1 480 ? 14.773 40.781 -9.781 1 94.31 480 ASN A C 1
ATOM 4018 O O . ASN A 1 480 ? 14.812 40.156 -10.859 1 94.31 480 ASN A O 1
ATOM 4022 N N . LEU A 1 481 ? 14.391 40.281 -8.68 1 95.25 481 LEU A N 1
ATOM 4023 C CA . LEU A 1 481 ? 13.898 38.906 -8.633 1 95.25 481 LEU A CA 1
ATOM 4024 C C . LEU A 1 481 ? 12.508 38.812 -9.25 1 95.25 481 LEU A C 1
ATOM 4026 O O . LEU A 1 481 ? 11.602 39.531 -8.875 1 95.25 481 LEU A O 1
ATOM 4030 N N . THR A 1 482 ? 12.414 38.031 -10.273 1 93.25 482 THR A N 1
ATOM 4031 C CA . THR A 1 482 ? 11.125 37.688 -10.875 1 93.25 482 THR A CA 1
ATOM 4032 C C . THR A 1 482 ? 10.875 36.188 -10.812 1 93.25 482 THR A C 1
ATOM 4034 O O . THR A 1 482 ? 11.734 35.375 -11.195 1 93.25 482 THR A O 1
ATOM 4037 N N . TYR A 1 483 ? 9.82 35.812 -10.211 1 92.19 483 TYR A N 1
ATOM 4038 C CA . TYR A 1 483 ? 9.492 34.406 -10.023 1 92.19 483 TYR A CA 1
ATOM 4039 C C . TYR A 1 483 ? 8.031 34.156 -10.344 1 92.19 483 TYR A C 1
ATOM 4041 O O . TYR A 1 483 ? 7.145 34.875 -9.891 1 92.19 483 TYR A O 1
ATOM 4049 N N . GLU A 1 484 ? 7.824 33.188 -11.156 1 83.56 484 GLU A N 1
ATOM 4050 C CA . GLU A 1 484 ? 6.477 32.844 -11.586 1 83.56 484 GLU A CA 1
ATOM 4051 C C . GLU A 1 484 ? 6.082 31.453 -11.07 1 83.56 484 GLU A C 1
ATOM 4053 O O . GLU A 1 484 ? 6.906 30.531 -11.062 1 83.56 484 GLU A O 1
ATOM 4058 N N . ILE A 1 485 ? 4.902 31.344 -10.492 1 74.62 485 ILE A N 1
ATOM 4059 C CA . ILE A 1 485 ? 4.328 30.062 -10.109 1 74.62 485 ILE A CA 1
ATOM 4060 C C . ILE A 1 485 ? 3.109 29.766 -10.977 1 74.62 485 ILE A C 1
ATOM 4062 O O . ILE A 1 485 ? 2.135 30.516 -10.969 1 74.62 485 ILE A O 1
ATOM 4066 N N . ASN A 1 486 ? 3.102 28.703 -11.664 1 63.03 486 ASN A N 1
ATOM 4067 C CA . ASN A 1 486 ? 1.996 28.281 -12.516 1 63.03 486 ASN A CA 1
ATOM 4068 C C . ASN A 1 486 ? 1.543 29.391 -13.445 1 63.03 486 ASN A C 1
ATOM 4070 O O . ASN A 1 486 ? 0.345 29.656 -13.57 1 63.03 486 ASN A O 1
ATOM 4074 N N . GLY A 1 487 ? 2.4 30.172 -13.906 1 62.09 487 GLY A N 1
ATOM 4075 C CA . GLY A 1 487 ? 2.109 31.203 -14.898 1 62.09 487 GLY A CA 1
ATOM 4076 C C . GLY A 1 487 ? 1.797 32.562 -14.289 1 62.09 487 GLY A C 1
ATOM 4077 O O . GLY A 1 487 ? 1.672 33.531 -15 1 62.09 487 GLY A O 1
ATOM 4078 N N . ILE A 1 488 ? 1.614 32.625 -13.023 1 70.31 488 ILE A N 1
ATOM 4079 C CA . ILE A 1 488 ? 1.325 33.906 -12.352 1 70.31 488 ILE A CA 1
ATOM 4080 C C . ILE A 1 488 ? 2.594 34.438 -11.688 1 70.31 488 ILE A C 1
ATOM 4082 O O . ILE A 1 488 ? 3.299 33.688 -11 1 70.31 488 ILE A O 1
ATOM 4086 N N . ASN A 1 489 ? 2.828 35.656 -12.031 1 79.31 489 ASN A N 1
ATOM 4087 C CA . ASN A 1 489 ? 4.004 36.281 -11.43 1 79.31 489 ASN A CA 1
ATOM 4088 C C . ASN A 1 489 ? 3.801 36.531 -9.938 1 79.31 489 ASN A C 1
ATOM 4090 O O . ASN A 1 489 ? 2.971 37.375 -9.555 1 79.31 489 ASN A O 1
ATOM 4094 N N . LEU A 1 490 ? 4.512 35.812 -9.125 1 86.06 490 LEU A N 1
ATOM 4095 C CA . LEU A 1 490 ? 4.465 36.062 -7.688 1 86.06 490 LEU A CA 1
ATOM 4096 C C . LEU A 1 490 ? 5.316 37.281 -7.312 1 86.06 490 LEU A C 1
ATOM 4098 O O . LEU A 1 490 ? 4.891 38.125 -6.523 1 86.06 490 LEU A O 1
ATOM 4102 N N . PHE A 1 491 ? 6.562 37.312 -7.914 1 92.56 491 PHE A N 1
ATOM 4103 C CA . PHE A 1 491 ? 7.469 38.438 -7.754 1 92.56 491 PHE A CA 1
ATOM 4104 C C . PHE A 1 491 ? 7.824 39.062 -9.109 1 92.56 491 PHE A C 1
ATOM 4106 O O . PHE A 1 491 ? 8.023 38.312 -10.086 1 92.56 491 PHE A O 1
ATOM 4113 N N . LYS A 1 492 ? 7.75 40.344 -9.211 1 91.75 492 LYS A N 1
ATOM 4114 C CA . LYS A 1 492 ? 8.172 41.094 -10.406 1 91.75 492 LYS A CA 1
ATOM 4115 C C . LYS A 1 492 ? 9.227 42.125 -10.062 1 91.75 492 LYS A C 1
ATOM 4117 O O . LYS A 1 492 ? 8.922 43.156 -9.484 1 91.75 492 LYS A O 1
ATOM 4122 N N . ASN A 1 493 ? 10.391 41.906 -10.438 1 92.62 493 ASN A N 1
ATOM 4123 C CA . ASN A 1 493 ? 11.516 42.812 -10.273 1 92.62 493 ASN A CA 1
ATOM 4124 C C . ASN A 1 493 ? 11.68 43.219 -8.812 1 92.62 493 ASN A C 1
ATOM 4126 O O . ASN A 1 493 ? 11.781 44.406 -8.508 1 92.62 493 ASN A O 1
ATOM 4130 N N . LEU A 1 494 ? 11.641 42.281 -7.902 1 94.56 494 LEU A N 1
ATOM 4131 C CA . LEU A 1 494 ? 11.773 42.531 -6.473 1 94.56 494 LEU A CA 1
ATOM 4132 C C . LEU A 1 494 ? 13.242 42.719 -6.086 1 94.56 494 LEU A C 1
ATOM 4134 O O . LEU A 1 494 ? 14.086 41.875 -6.441 1 94.56 494 LEU A O 1
ATOM 4138 N N . SER A 1 495 ? 13.578 43.812 -5.48 1 95.12 495 SER A N 1
ATOM 4139 C CA . SER A 1 495 ? 14.93 44.062 -4.992 1 95.12 495 SER A CA 1
ATOM 4140 C C . SER A 1 495 ? 14.93 44.344 -3.494 1 95.12 495 SER A C 1
ATOM 4142 O O . SER A 1 495 ? 14.242 45.25 -3.031 1 95.12 495 SER A O 1
ATOM 4144 N N . LEU A 1 496 ? 15.602 43.531 -2.744 1 95.56 496 LEU A N 1
ATOM 4145 C CA . LEU A 1 496 ? 15.672 43.625 -1.291 1 95.56 496 LEU A CA 1
ATOM 4146 C C . LEU A 1 496 ? 17.078 43.312 -0.794 1 95.56 496 LEU A C 1
ATOM 4148 O O . LEU A 1 496 ? 17.828 42.562 -1.445 1 95.56 496 LEU A O 1
ATOM 4152 N N . THR A 1 497 ? 17.422 43.844 0.311 1 95.31 497 THR A N 1
ATOM 4153 C CA . THR A 1 497 ? 18.672 43.531 0.979 1 95.31 497 THR A CA 1
ATOM 4154 C C . THR A 1 497 ? 18.422 43.094 2.426 1 95.31 497 THR A C 1
ATOM 4156 O O . THR A 1 497 ? 17.688 43.781 3.154 1 95.31 497 THR A O 1
ATOM 4159 N N . PHE A 1 498 ? 18.984 41.969 2.797 1 96 498 PHE A N 1
ATOM 4160 C CA . PHE A 1 498 ? 18.844 41.438 4.148 1 96 498 PHE A CA 1
ATOM 4161 C C . PHE A 1 498 ? 20.172 41.5 4.891 1 96 498 PHE A C 1
ATOM 4163 O O . PHE A 1 498 ? 21.172 40.938 4.414 1 96 498 PHE A O 1
ATOM 4170 N N . GLN A 1 499 ? 20.156 42.125 6.039 1 94.12 499 GLN A N 1
ATOM 4171 C CA . GLN A 1 499 ? 21.328 42.188 6.906 1 94.12 499 GLN A CA 1
ATOM 4172 C C . GLN A 1 499 ? 20.938 41.969 8.367 1 94.12 499 GLN A C 1
ATOM 4174 O O . GLN A 1 499 ? 19.859 42.375 8.797 1 94.12 499 GLN A O 1
ATOM 4179 N N . HIS A 1 500 ? 21.781 41.25 9.094 1 93.5 500 HIS A N 1
ATOM 4180 C CA . HIS A 1 500 ? 21.609 41.031 10.523 1 93.5 500 HIS A CA 1
ATOM 4181 C C . HIS A 1 500 ? 20.281 40.344 10.805 1 93.5 500 HIS A C 1
ATOM 4183 O O . HIS A 1 500 ? 19.969 39.281 10.227 1 93.5 500 HIS A O 1
ATOM 4189 N N . HIS A 1 501 ? 19.484 40.938 11.742 1 96.31 501 HIS A N 1
ATOM 4190 C CA . HIS A 1 501 ? 18.219 40.344 12.133 1 96.31 501 HIS A CA 1
ATOM 4191 C C . HIS A 1 501 ? 17.047 41.094 11.531 1 96.31 501 HIS A C 1
ATOM 4193 O O . HIS A 1 501 ? 16.828 42.281 11.852 1 96.31 501 HIS A O 1
ATOM 4199 N N . ILE A 1 502 ? 16.281 40.375 10.648 1 95.94 502 ILE A N 1
ATOM 4200 C CA . ILE A 1 502 ? 15.203 41.031 9.914 1 95.94 502 ILE A CA 1
ATOM 4201 C C . ILE A 1 502 ? 13.875 40.344 10.195 1 95.94 502 ILE A C 1
ATOM 4203 O O . ILE A 1 502 ? 13.812 39.125 10.266 1 95.94 502 ILE A O 1
ATOM 4207 N N . PHE A 1 503 ? 12.875 41.125 10.484 1 95.88 503 PHE A N 1
ATOM 4208 C CA . PHE A 1 503 ? 11.492 40.656 10.516 1 95.88 503 PHE A CA 1
ATOM 4209 C C . PHE A 1 503 ? 10.797 40.969 9.188 1 95.88 503 PHE A C 1
ATOM 4211 O O . PHE A 1 503 ? 10.648 42.125 8.805 1 95.88 503 PHE A O 1
ATOM 4218 N N . LEU A 1 504 ? 10.445 39.938 8.5 1 95 504 LEU A N 1
ATOM 4219 C CA . LEU A 1 504 ? 9.766 40.062 7.211 1 95 504 LEU A CA 1
ATOM 4220 C C . LEU A 1 504 ? 8.258 39.906 7.367 1 95 504 LEU A C 1
ATOM 4222 O O . LEU A 1 504 ? 7.773 38.781 7.531 1 95 504 LEU A O 1
ATOM 4226 N N . LYS A 1 505 ? 7.531 40.938 7.285 1 90.25 505 LYS A N 1
ATOM 4227 C CA . LYS A 1 505 ? 6.082 40.906 7.441 1 90.25 505 LYS A CA 1
ATOM 4228 C C . LYS A 1 505 ? 5.379 40.938 6.09 1 90.25 505 LYS A C 1
ATOM 4230 O O . LYS A 1 505 ? 5.996 41.281 5.074 1 90.25 505 LYS A O 1
ATOM 4235 N N . GLY A 1 506 ? 4.121 40.5 6.023 1 83.69 506 GLY A N 1
ATOM 4236 C CA . GLY A 1 506 ? 3.328 40.5 4.805 1 83.69 506 GLY A CA 1
ATOM 4237 C C . GLY A 1 506 ? 2.012 39.781 4.949 1 83.69 506 GLY A C 1
ATOM 4238 O O . GLY A 1 506 ? 1.84 38.969 5.879 1 83.69 506 GLY A O 1
ATOM 4239 N N . THR A 1 507 ? 1.149 39.969 3.971 1 78.56 507 THR A N 1
ATOM 4240 C CA . THR A 1 507 ? -0.156 39.344 3.969 1 78.56 507 THR A CA 1
ATOM 4241 C C . THR A 1 507 ? -0.028 37.875 3.566 1 78.56 507 THR A C 1
ATOM 4243 O O . THR A 1 507 ? 0.997 37.469 3.018 1 78.56 507 THR A O 1
ATOM 4246 N N . SER A 1 508 ? -1.062 37.094 3.928 1 76.69 508 SER A N 1
ATOM 4247 C CA . SER A 1 508 ? -1.045 35.688 3.564 1 76.69 508 SER A CA 1
ATOM 4248 C C . SER A 1 508 ? -1.067 35.5 2.051 1 76.69 508 SER A C 1
ATOM 4250 O O . SER A 1 508 ? -1.854 36.156 1.354 1 76.69 508 SER A O 1
ATOM 4252 N N . GLY A 1 509 ? -0.177 34.75 1.528 1 77 509 GLY A N 1
ATOM 4253 C CA . GLY A 1 509 ? -0.155 34.406 0.11 1 77 509 GLY A CA 1
ATOM 4254 C C . GLY A 1 509 ? 0.69 35.375 -0.707 1 77 509 GLY A C 1
ATOM 4255 O O . GLY A 1 509 ? 0.81 35.219 -1.924 1 77 509 GLY A O 1
ATOM 4256 N N . VAL A 1 510 ? 1.352 36.25 -0.01 1 82.69 510 VAL A N 1
ATOM 4257 C CA . VAL A 1 510 ? 2.125 37.25 -0.743 1 82.69 510 VAL A CA 1
ATOM 4258 C C . VAL A 1 510 ? 3.408 36.625 -1.277 1 82.69 510 VAL A C 1
ATOM 4260 O O . VAL A 1 510 ? 4 37.125 -2.236 1 82.69 510 VAL A O 1
ATOM 4263 N N . GLY A 1 511 ? 3.867 35.531 -0.633 1 87.69 511 GLY A N 1
ATOM 4264 C CA . GLY A 1 511 ? 5.027 34.844 -1.155 1 87.69 511 GLY A CA 1
ATOM 4265 C C . GLY A 1 511 ? 6.152 34.719 -0.148 1 87.69 511 GLY A C 1
ATOM 4266 O O . GLY A 1 511 ? 7.301 34.469 -0.521 1 87.69 511 GLY A O 1
ATOM 4267 N N . LYS A 1 512 ? 5.98 34.938 1.123 1 89.56 512 LYS A N 1
ATOM 4268 C CA . LYS A 1 512 ? 7.008 34.844 2.156 1 89.56 512 LYS A CA 1
ATOM 4269 C C . LYS A 1 512 ? 7.695 33.5 2.139 1 89.56 512 LYS A C 1
ATOM 4271 O O . LYS A 1 512 ? 8.922 33.406 2.129 1 89.56 512 LYS A O 1
ATOM 4276 N N . THR A 1 513 ? 6.82 32.375 2.113 1 87.5 513 THR A N 1
ATOM 4277 C CA . THR A 1 513 ? 7.332 31.016 2.121 1 87.5 513 THR A CA 1
ATOM 4278 C C . THR A 1 513 ? 8.125 30.734 0.852 1 87.5 513 THR A C 1
ATOM 4280 O O . THR A 1 513 ? 9.172 30.078 0.903 1 87.5 513 THR A O 1
ATOM 4283 N N . THR A 1 514 ? 7.668 31.266 -0.253 1 88.94 514 THR A N 1
ATOM 4284 C CA . THR A 1 514 ? 8.344 31.062 -1.528 1 88.94 514 THR A CA 1
ATOM 4285 C C . THR A 1 514 ? 9.688 31.781 -1.552 1 88.94 514 THR A C 1
ATOM 4287 O O . THR A 1 514 ? 10.68 31.25 -2.057 1 88.94 514 THR A O 1
ATOM 4290 N N . LEU A 1 515 ? 9.664 33 -1.056 1 94.06 515 LEU A N 1
ATOM 4291 C CA . LEU A 1 515 ? 10.906 33.75 -1.016 1 94.06 515 LEU A CA 1
ATOM 4292 C C . LEU A 1 515 ? 11.961 33.031 -0.187 1 94.06 515 LEU A C 1
ATOM 4294 O O . LEU A 1 515 ? 13.117 32.938 -0.604 1 94.06 515 LEU A O 1
ATOM 4298 N N . LEU A 1 516 ? 11.57 32.531 0.979 1 93.56 516 LEU A N 1
ATOM 4299 C CA . LEU A 1 516 ? 12.5 31.812 1.832 1 93.56 516 LEU A CA 1
ATOM 4300 C C . LEU A 1 516 ? 13 30.547 1.141 1 93.56 516 LEU A C 1
ATOM 4302 O O . LEU A 1 516 ? 14.164 30.172 1.288 1 93.56 516 LEU A O 1
ATOM 4306 N N . ALA A 1 517 ? 12.117 29.922 0.415 1 91.12 517 ALA A N 1
ATOM 4307 C CA . ALA A 1 517 ? 12.5 28.703 -0.311 1 91.12 517 ALA A CA 1
ATOM 4308 C C . ALA A 1 517 ? 13.523 29.031 -1.396 1 91.12 517 ALA A C 1
ATOM 4310 O O . ALA A 1 517 ? 14.43 28.234 -1.653 1 91.12 517 ALA A O 1
ATOM 4311 N N . ILE A 1 518 ? 13.336 30.156 -2.037 1 92.94 518 ILE A N 1
ATOM 4312 C CA . ILE A 1 518 ? 14.281 30.594 -3.059 1 92.94 518 ILE A CA 1
ATOM 4313 C C . ILE A 1 518 ? 15.633 30.891 -2.414 1 92.94 518 ILE A C 1
ATOM 4315 O O . ILE A 1 518 ? 16.672 30.438 -2.9 1 92.94 518 ILE A O 1
ATOM 4319 N N . LEU A 1 519 ? 15.562 31.578 -1.294 1 94.88 519 LEU A N 1
ATOM 4320 C CA . LEU A 1 519 ? 16.781 31.938 -0.588 1 94.88 519 LEU A CA 1
ATOM 4321 C C . LEU A 1 519 ? 17.484 30.688 -0.063 1 94.88 519 LEU A C 1
ATOM 4323 O O . LEU A 1 519 ? 18.719 30.656 0.033 1 94.88 519 LEU A O 1
ATOM 4327 N N . GLY A 1 520 ? 16.703 29.703 0.293 1 92.19 520 GLY A N 1
ATOM 4328 C CA . GLY A 1 520 ? 17.25 28.453 0.787 1 92.19 520 GLY A CA 1
ATOM 4329 C C . GLY A 1 520 ? 17.703 27.516 -0.322 1 92.19 520 GLY A C 1
ATOM 4330 O O . GLY A 1 520 ? 18.172 26.406 -0.056 1 92.19 520 GLY A O 1
ATOM 4331 N N . ARG A 1 521 ? 17.516 27.906 -1.562 1 89.44 521 ARG A N 1
ATOM 4332 C CA . ARG A 1 521 ? 17.891 27.141 -2.748 1 89.44 521 ARG A CA 1
ATOM 4333 C C . ARG A 1 521 ? 17.047 25.875 -2.871 1 89.44 521 ARG A C 1
ATOM 4335 O O . ARG A 1 521 ? 17.562 24.828 -3.281 1 89.44 521 ARG A O 1
ATOM 4342 N N . LEU A 1 522 ? 15.938 25.906 -2.332 1 87.75 522 LEU A N 1
ATOM 4343 C CA . LEU A 1 522 ? 14.977 24.828 -2.506 1 87.75 522 LEU A CA 1
ATOM 4344 C C . LEU A 1 522 ? 14.203 25 -3.811 1 87.75 522 LEU A C 1
ATOM 4346 O O . LEU A 1 522 ? 13.789 24 -4.418 1 87.75 522 LEU A O 1
ATOM 4350 N N . LYS A 1 523 ? 13.898 26.219 -4.148 1 88.06 523 LYS A N 1
ATOM 4351 C CA . LYS A 1 523 ? 13.266 26.562 -5.418 1 88.06 523 LYS A CA 1
ATOM 4352 C C . LYS A 1 523 ? 14.25 27.266 -6.348 1 88.06 523 LYS A C 1
ATOM 4354 O O . LYS A 1 523 ? 15.047 28.094 -5.902 1 88.06 523 LYS A O 1
ATOM 4359 N N . GLU A 1 524 ? 14.117 26.75 -7.617 1 82.5 524 GLU A N 1
ATOM 4360 C CA . GLU A 1 524 ? 15.039 27.312 -8.602 1 82.5 524 GLU A CA 1
ATOM 4361 C C . GLU A 1 524 ? 14.281 27.953 -9.758 1 82.5 524 GLU A C 1
ATOM 4363 O O . GLU A 1 524 ? 13.102 28.281 -9.633 1 82.5 524 GLU A O 1
ATOM 4368 N N . ASN A 1 525 ? 14.969 28.422 -10.773 1 81.31 525 ASN A N 1
ATOM 4369 C CA . ASN A 1 525 ? 14.422 28.953 -12.023 1 81.31 525 ASN A CA 1
ATOM 4370 C C . ASN A 1 525 ? 13.789 30.328 -11.82 1 81.31 525 ASN A C 1
ATOM 4372 O O . ASN A 1 525 ? 12.641 30.547 -12.203 1 81.31 525 ASN A O 1
ATOM 4376 N N . TYR A 1 526 ? 14.453 31.094 -11.062 1 89.12 526 TYR A N 1
ATOM 4377 C CA . TYR A 1 526 ? 14.055 32.5 -10.938 1 89.12 526 TYR A CA 1
ATOM 4378 C C . TYR A 1 526 ? 14.883 33.375 -11.844 1 89.12 526 TYR A C 1
ATOM 4380 O O . TYR A 1 526 ? 15.945 32.969 -12.32 1 89.12 526 TYR A O 1
ATOM 4388 N N . GLN A 1 527 ? 14.312 34.5 -12.219 1 90.5 527 GLN A N 1
ATOM 4389 C CA . GLN A 1 527 ? 15.047 35.531 -12.953 1 90.5 527 GLN A CA 1
ATOM 4390 C C . GLN A 1 527 ? 15.609 36.594 -12.008 1 90.5 527 GLN A C 1
ATOM 4392 O O . GLN A 1 527 ? 15.07 36.781 -10.922 1 90.5 527 GLN A O 1
ATOM 4397 N N . GLY A 1 528 ? 16.719 37.125 -12.375 1 93.38 528 GLY A N 1
ATOM 4398 C CA . GLY A 1 528 ? 17.422 38.062 -11.5 1 93.38 528 GLY A CA 1
ATOM 4399 C C . GLY A 1 528 ? 18.625 37.438 -10.82 1 93.38 528 GLY A C 1
ATOM 4400 O O . GLY A 1 528 ? 19.109 36.406 -11.234 1 93.38 528 GLY A O 1
ATOM 4401 N N . GLU A 1 529 ? 19.125 38.219 -9.844 1 94.06 529 GLU A N 1
ATOM 4402 C CA . GLU A 1 529 ? 20.312 37.75 -9.164 1 94.06 529 GLU A CA 1
ATOM 4403 C C . GLU A 1 529 ? 20.188 37.844 -7.652 1 94.06 529 GLU A C 1
ATOM 4405 O O . GLU A 1 529 ? 19.609 38.812 -7.145 1 94.06 529 GLU A O 1
ATOM 4410 N N . ILE A 1 530 ? 20.609 36.906 -6.988 1 96 530 ILE A N 1
ATOM 4411 C CA . ILE A 1 530 ? 20.719 36.906 -5.531 1 96 530 ILE A CA 1
ATOM 4412 C C . ILE A 1 530 ? 22.172 36.75 -5.125 1 96 530 ILE A C 1
ATOM 4414 O O . ILE A 1 530 ? 22.828 35.75 -5.457 1 96 530 ILE A O 1
ATOM 4418 N N . LEU A 1 531 ? 22.656 37.75 -4.445 1 95.88 531 LEU A N 1
ATOM 4419 C CA . LEU A 1 531 ? 24.078 37.812 -4.133 1 95.88 531 LEU A CA 1
ATOM 4420 C C . LEU A 1 531 ? 24.312 37.625 -2.635 1 95.88 531 LEU A C 1
ATOM 4422 O O . LEU A 1 531 ? 23.562 38.156 -1.818 1 95.88 531 LEU A O 1
ATOM 4426 N N . ILE A 1 532 ? 25.344 36.875 -2.34 1 95.56 532 ILE A N 1
ATOM 4427 C CA . ILE A 1 532 ? 25.797 36.688 -0.968 1 95.56 532 ILE A CA 1
ATOM 4428 C C . ILE A 1 532 ? 27 37.594 -0.708 1 95.56 532 ILE A C 1
ATOM 4430 O O . ILE A 1 532 ? 28.016 37.5 -1.401 1 95.56 532 ILE A O 1
ATOM 4434 N N . ASN A 1 533 ? 26.938 38.406 0.239 1 95.5 533 ASN A N 1
ATOM 4435 C CA . ASN A 1 533 ? 27.984 39.375 0.549 1 95.5 533 ASN A CA 1
ATOM 4436 C C . ASN A 1 533 ? 28.375 40.188 -0.681 1 95.5 533 ASN A C 1
ATOM 4438 O O . ASN A 1 533 ? 29.562 40.438 -0.913 1 95.5 533 ASN A O 1
ATOM 4442 N N . LYS A 1 534 ? 27.422 40.344 -1.602 1 92.31 534 LYS A N 1
ATOM 4443 C CA . LYS A 1 534 ? 27.578 41.156 -2.807 1 92.31 534 LYS A CA 1
ATOM 4444 C C . LYS A 1 534 ? 28.625 40.531 -3.746 1 92.31 534 LYS A C 1
ATOM 4446 O O . LYS A 1 534 ? 29.125 41.219 -4.633 1 92.31 534 LYS A O 1
ATOM 4451 N N . GLN A 1 535 ? 28.906 39.375 -3.539 1 89.44 535 GLN A N 1
ATOM 4452 C CA . GLN A 1 535 ? 30 38.781 -4.316 1 89.44 535 GLN A CA 1
ATOM 4453 C C . GLN A 1 535 ? 29.562 37.5 -4.992 1 89.44 535 GLN A C 1
ATOM 4455 O O . GLN A 1 535 ? 29.781 37.312 -6.191 1 89.44 535 GLN A O 1
ATOM 4460 N N . VAL A 1 536 ? 29.016 36.625 -4.227 1 91.56 536 VAL A N 1
ATOM 4461 C CA . VAL A 1 536 ? 28.75 35.281 -4.723 1 91.56 536 VAL A CA 1
ATOM 4462 C C . VAL A 1 536 ? 27.281 35.156 -5.137 1 91.56 536 VAL A C 1
ATOM 4464 O O . VAL A 1 536 ? 26.391 35.5 -4.363 1 91.56 536 VAL A O 1
ATOM 4467 N N . ASN A 1 537 ? 27.109 34.688 -6.324 1 91.88 537 ASN A N 1
ATOM 4468 C CA . ASN A 1 537 ? 25.75 34.438 -6.797 1 91.88 537 ASN A CA 1
ATOM 4469 C C . ASN A 1 537 ? 25.203 33.125 -6.246 1 91.88 537 ASN A C 1
ATOM 4471 O O . ASN A 1 537 ? 25.812 32.062 -6.43 1 91.88 537 ASN A O 1
ATOM 4475 N N . LEU A 1 538 ? 24.047 33.188 -5.617 1 92.5 538 LEU A N 1
ATOM 4476 C CA . LEU A 1 538 ? 23.438 32.062 -4.961 1 92.5 538 LEU A CA 1
ATOM 4477 C C . LEU A 1 538 ? 23.188 30.922 -5.957 1 92.5 538 LEU A C 1
ATOM 4479 O O . LEU A 1 538 ? 23.312 29.75 -5.609 1 92.5 538 LEU A O 1
ATOM 4483 N N . ALA A 1 539 ? 22.906 31.266 -7.168 1 86.25 539 ALA A N 1
ATOM 4484 C CA . ALA A 1 539 ? 22.562 30.281 -8.195 1 86.25 539 ALA A CA 1
ATOM 4485 C C . ALA A 1 539 ? 23.766 29.406 -8.523 1 86.25 539 ALA A C 1
ATOM 4487 O O . ALA A 1 539 ? 23.609 28.281 -9 1 86.25 539 ALA A O 1
ATOM 4488 N N . THR A 1 540 ? 24.938 29.906 -8.219 1 82.81 540 THR A N 1
ATOM 4489 C CA . THR A 1 540 ? 26.156 29.188 -8.586 1 82.81 540 THR A CA 1
ATOM 4490 C C . THR A 1 540 ? 26.703 28.406 -7.395 1 82.81 540 THR A C 1
ATOM 4492 O O . THR A 1 540 ? 27.656 27.625 -7.535 1 82.81 540 THR A O 1
ATOM 4495 N N . VAL A 1 541 ? 26.125 28.609 -6.254 1 83.75 541 VAL A N 1
ATOM 4496 C CA . VAL A 1 541 ? 26.609 27.938 -5.047 1 83.75 541 VAL A CA 1
ATOM 4497 C C . VAL A 1 541 ? 26.094 26.5 -5.016 1 83.75 541 VAL A C 1
ATOM 4499 O O . VAL A 1 541 ? 24.953 26.219 -5.41 1 83.75 541 VAL A O 1
ATOM 4502 N N . ASP A 1 542 ? 26.938 25.688 -4.531 1 75 542 ASP A N 1
ATOM 4503 C CA . ASP A 1 542 ? 26.547 24.297 -4.344 1 75 542 ASP A CA 1
ATOM 4504 C C . ASP A 1 542 ? 25.469 24.172 -3.273 1 75 542 ASP A C 1
ATOM 4506 O O . ASP A 1 542 ? 25.547 24.797 -2.221 1 75 542 ASP A O 1
ATOM 4510 N N . GLU A 1 543 ? 24.453 23.391 -3.529 1 76.94 543 GLU A N 1
ATOM 4511 C CA . GLU A 1 543 ? 23.297 23.266 -2.645 1 76.94 543 GLU A CA 1
ATOM 4512 C C . GLU A 1 543 ? 23.688 22.688 -1.29 1 76.94 543 GLU A C 1
ATOM 4514 O O . GLU A 1 543 ? 23.203 23.125 -0.251 1 76.94 543 GLU A O 1
ATOM 4519 N N . ALA A 1 544 ? 24.547 21.703 -1.357 1 70.31 544 ALA A N 1
ATOM 4520 C CA . ALA A 1 544 ? 24.938 21.047 -0.114 1 70.31 544 ALA A CA 1
ATOM 4521 C C . ALA A 1 544 ? 25.734 22 0.775 1 70.31 544 ALA A C 1
ATOM 4523 O O . ALA A 1 544 ? 25.578 22 1.998 1 70.31 544 ALA A O 1
ATOM 4524 N N . GLU A 1 545 ? 26.578 22.797 0.141 1 75.75 545 GLU A N 1
ATOM 4525 C CA . GLU A 1 545 ? 27.359 23.781 0.885 1 75.75 545 GLU A CA 1
ATOM 4526 C C . GLU A 1 545 ? 26.469 24.859 1.495 1 75.75 545 GLU A C 1
ATOM 4528 O O . GLU A 1 545 ? 26.688 25.297 2.625 1 75.75 545 GLU A O 1
ATOM 4533 N N . TRP A 1 546 ? 25.562 25.234 0.69 1 86.88 546 TRP A N 1
ATOM 4534 C CA . TRP A 1 546 ? 24.625 26.234 1.177 1 86.88 546 TRP A CA 1
ATOM 4535 C C . TRP A 1 546 ? 23.812 25.688 2.359 1 86.88 546 TRP A C 1
ATOM 4537 O O . TRP A 1 546 ? 23.641 26.391 3.361 1 86.88 546 TRP A O 1
ATOM 4547 N N . ARG A 1 547 ? 23.5 24.469 2.271 1 81.38 547 ARG A N 1
ATOM 4548 C CA . ARG A 1 547 ? 22.641 23.875 3.297 1 81.38 547 ARG A CA 1
ATOM 4549 C C . ARG A 1 547 ? 23.422 23.641 4.59 1 81.38 547 ARG A C 1
ATOM 4551 O O . ARG A 1 547 ? 22.844 23.562 5.668 1 81.38 547 ARG A O 1
ATOM 4558 N N . ALA A 1 548 ? 24.672 23.594 4.418 1 79.81 548 ALA A N 1
ATOM 4559 C CA . ALA A 1 548 ? 25.516 23.453 5.598 1 79.81 548 ALA A CA 1
ATOM 4560 C C . ALA A 1 548 ? 25.578 24.75 6.398 1 79.81 548 ALA A C 1
ATOM 4562 O O . ALA A 1 548 ? 25.797 24.734 7.609 1 79.81 548 ALA A O 1
ATOM 4563 N N . LYS A 1 549 ? 25.297 25.828 5.734 1 89.06 549 LYS A N 1
ATOM 4564 C CA . LYS A 1 549 ? 25.453 27.141 6.379 1 89.06 549 LYS A CA 1
ATOM 4565 C C . LYS A 1 549 ? 24.094 27.734 6.746 1 89.06 549 LYS A C 1
ATOM 4567 O O . LYS A 1 549 ? 24.016 28.656 7.559 1 89.06 549 LYS A O 1
ATOM 4572 N N . VAL A 1 550 ? 23.125 27.156 6.199 1 92.88 550 VAL A N 1
ATOM 4573 C CA . VAL A 1 550 ? 21.797 27.766 6.344 1 92.88 550 VAL A CA 1
ATOM 4574 C C . VAL A 1 550 ? 20.859 26.781 7.02 1 92.88 550 VAL A C 1
ATOM 4576 O O . VAL A 1 550 ? 20.969 25.562 6.82 1 92.88 550 VAL A O 1
ATOM 4579 N N . MET A 1 551 ? 19.984 27.234 7.898 1 92.25 551 MET A N 1
ATOM 4580 C CA . MET A 1 551 ? 18.891 26.453 8.484 1 92.25 551 MET A CA 1
ATOM 4581 C C . MET A 1 551 ? 17.547 27.078 8.148 1 92.25 551 MET A C 1
ATOM 4583 O O . MET A 1 551 ? 17.375 28.297 8.25 1 92.25 551 MET A O 1
ATOM 4587 N N . ILE A 1 552 ? 16.75 26.312 7.625 1 93.44 552 ILE A N 1
ATOM 4588 C CA . ILE A 1 552 ? 15.414 26.797 7.285 1 93.44 552 ILE A CA 1
ATOM 4589 C C . ILE A 1 552 ? 14.375 26.094 8.148 1 93.44 552 ILE A C 1
ATOM 4591 O O . ILE A 1 552 ? 14.352 24.859 8.219 1 93.44 552 ILE A O 1
ATOM 4595 N N . LEU A 1 553 ? 13.609 26.781 8.852 1 93.25 553 LEU A N 1
ATOM 4596 C CA . LEU A 1 553 ? 12.469 26.266 9.602 1 93.25 553 LEU A CA 1
ATOM 4597 C C . LEU A 1 553 ? 11.156 26.641 8.93 1 93.25 553 LEU A C 1
ATOM 4599 O O . LEU A 1 553 ? 10.797 27.812 8.867 1 93.25 553 LEU A O 1
ATOM 4603 N N . HIS A 1 554 ? 10.484 25.609 8.484 1 88.12 554 HIS A N 1
ATOM 4604 C CA . HIS A 1 554 ? 9.234 25.828 7.773 1 88.12 554 HIS A CA 1
ATOM 4605 C C . HIS A 1 554 ? 8.055 25.906 8.742 1 88.12 554 HIS A C 1
ATOM 4607 O O . HIS A 1 554 ? 8.188 25.562 9.914 1 88.12 554 HIS A O 1
ATOM 4613 N N . GLN A 1 555 ? 6.961 26.328 8.188 1 78.19 555 GLN A N 1
ATOM 4614 C CA . GLN A 1 555 ? 5.734 26.438 8.969 1 78.19 555 GLN A CA 1
ATOM 4615 C C . GLN A 1 555 ? 5.266 25.062 9.445 1 78.19 555 GLN A C 1
ATOM 4617 O O . GLN A 1 555 ? 4.801 24.906 10.578 1 78.19 555 GLN A O 1
ATOM 4622 N N . GLN A 1 556 ? 5.324 24.141 8.492 1 75.31 556 GLN A N 1
ATOM 4623 C CA . GLN A 1 556 ? 4.965 22.766 8.82 1 75.31 556 GLN A CA 1
ATOM 4624 C C . GLN A 1 556 ? 6.145 21.828 8.594 1 75.31 556 GLN A C 1
ATOM 4626 O O . GLN A 1 556 ? 6.098 20.969 7.719 1 75.31 556 GLN A O 1
ATOM 4631 N N . ASP A 1 557 ? 7.039 21.781 9.578 1 84.5 557 ASP A N 1
ATOM 4632 C CA . ASP A 1 557 ? 8.203 20.906 9.453 1 84.5 557 ASP A CA 1
ATOM 4633 C C . ASP A 1 557 ? 7.918 19.516 10.023 1 84.5 557 ASP A C 1
ATOM 4635 O O . ASP A 1 557 ? 6.984 19.344 10.805 1 84.5 557 ASP A O 1
ATOM 4639 N N . TYR A 1 558 ? 8.695 18.609 9.594 1 89.25 558 TYR A N 1
ATOM 4640 C CA . TYR A 1 558 ? 8.453 17.203 9.898 1 89.25 558 TYR A CA 1
ATOM 4641 C C . TYR A 1 558 ? 9.203 16.781 11.156 1 89.25 558 TYR A C 1
ATOM 4643 O O . TYR A 1 558 ? 10.367 17.156 11.344 1 89.25 558 TYR A O 1
ATOM 4651 N N . LEU A 1 559 ? 8.539 16.125 12.109 1 91.81 559 LEU A N 1
ATOM 4652 C CA . LEU A 1 559 ? 9.172 15.469 13.242 1 91.81 559 LEU A CA 1
ATOM 4653 C C . LEU A 1 559 ? 9.375 13.984 12.969 1 91.81 559 LEU A C 1
ATOM 4655 O O . LEU A 1 559 ? 8.398 13.234 12.812 1 91.81 559 LEU A O 1
ATOM 4659 N N . PHE A 1 560 ? 10.602 13.586 12.961 1 90.75 560 PHE A N 1
ATOM 4660 C CA . PHE A 1 560 ? 10.961 12.234 12.547 1 90.75 560 PHE A CA 1
ATOM 4661 C C . PHE A 1 560 ? 10.68 11.234 13.656 1 90.75 560 PHE A C 1
ATOM 4663 O O . PHE A 1 560 ? 10.633 11.594 14.828 1 90.75 560 PHE A O 1
ATOM 4670 N N . ALA A 1 561 ? 10.477 9.969 13.266 1 87.06 561 ALA A N 1
ATOM 4671 C CA . ALA A 1 561 ? 10.164 8.898 14.211 1 87.06 561 ALA A CA 1
ATOM 4672 C C . ALA A 1 561 ? 11.391 8.547 15.055 1 87.06 561 ALA A C 1
ATOM 4674 O O . ALA A 1 561 ? 12.133 7.617 14.719 1 87.06 561 ALA A O 1
ATOM 4675 N N . ASN A 1 562 ? 11.625 9.211 16.047 1 88.56 562 ASN A N 1
ATOM 4676 C CA . ASN A 1 562 ? 12.68 9.062 17.047 1 88.56 562 ASN A CA 1
ATOM 4677 C C . ASN A 1 562 ? 12.383 9.875 18.312 1 88.56 562 ASN A C 1
ATOM 4679 O O . ASN A 1 562 ? 11.273 10.375 18.484 1 88.56 562 ASN A O 1
ATOM 4683 N N . SER A 1 563 ? 13.273 10.008 19.172 1 89.38 563 SER A N 1
ATOM 4684 C CA . SER A 1 563 ? 13.047 10.727 20.422 1 89.38 563 SER A CA 1
ATOM 4685 C C . SER A 1 563 ? 12.961 12.227 20.203 1 89.38 563 SER A C 1
ATOM 4687 O O . SER A 1 563 ? 13.445 12.742 19.188 1 89.38 563 SER A O 1
ATOM 4689 N N . VAL A 1 564 ? 12.281 12.883 21.109 1 94.25 564 VAL A N 1
ATOM 4690 C CA . VAL A 1 564 ? 12.234 14.336 21.078 1 94.25 564 VAL A CA 1
ATOM 4691 C C . VAL A 1 564 ? 13.648 14.906 21.125 1 94.25 564 VAL A C 1
ATOM 4693 O O . VAL A 1 564 ? 13.969 15.844 20.391 1 94.25 564 VAL A O 1
ATOM 4696 N N . TYR A 1 565 ? 14.469 14.266 21.859 1 92.62 565 TYR A N 1
ATOM 4697 C CA . TYR A 1 565 ? 15.867 14.688 21.969 1 92.62 565 TYR A CA 1
ATOM 4698 C C . TYR A 1 565 ? 16.578 14.617 20.625 1 92.62 565 TYR A C 1
ATOM 4700 O O . TYR A 1 565 ? 17.219 15.578 20.203 1 92.62 565 TYR A O 1
ATOM 4708 N N . ASP A 1 566 ? 16.453 13.508 19.969 1 89.81 566 ASP A N 1
ATOM 4709 C CA . ASP A 1 566 ? 17.109 13.305 18.688 1 89.81 566 ASP A CA 1
ATOM 4710 C C . ASP A 1 566 ? 16.609 14.312 17.656 1 89.81 566 ASP A C 1
ATOM 4712 O O . ASP A 1 566 ? 17.391 14.781 16.812 1 89.81 566 ASP A O 1
ATOM 4716 N N . ASN A 1 567 ? 15.352 14.609 17.688 1 93.62 567 ASN A N 1
ATOM 4717 C CA . ASN A 1 567 ? 14.789 15.602 16.781 1 93.62 567 ASN A CA 1
ATOM 4718 C C . ASN A 1 567 ? 15.336 17 17.094 1 93.62 567 ASN A C 1
ATOM 4720 O O . ASN A 1 567 ? 15.586 17.781 16.172 1 93.62 567 ASN A O 1
ATOM 4724 N N . ILE A 1 568 ? 15.539 17.266 18.359 1 94.5 568 ILE A N 1
ATOM 4725 C CA . ILE A 1 568 ? 16.016 18.578 18.766 1 94.5 568 ILE A CA 1
ATOM 4726 C C . ILE A 1 568 ? 17.469 18.766 18.344 1 94.5 568 ILE A C 1
ATOM 4728 O O . ILE A 1 568 ? 17.844 19.812 17.812 1 94.5 568 ILE A O 1
ATOM 4732 N N . ILE A 1 569 ? 18.234 17.75 18.484 1 90.81 569 ILE A N 1
ATOM 4733 C CA . ILE A 1 569 ? 19.656 17.891 18.172 1 90.81 569 ILE A CA 1
ATOM 4734 C C . ILE A 1 569 ? 19.875 17.625 16.688 1 90.81 569 ILE A C 1
ATOM 4736 O O . ILE A 1 569 ? 21.016 17.578 16.219 1 90.81 569 ILE A O 1
ATOM 4740 N N . ASN A 1 570 ? 18.766 17.375 15.938 1 89.44 570 ASN A N 1
ATOM 4741 C CA . ASN A 1 570 ? 18.797 17.172 14.492 1 89.44 570 ASN A CA 1
ATOM 4742 C C . ASN A 1 570 ? 19.672 15.984 14.109 1 89.44 570 ASN A C 1
ATOM 4744 O O . ASN A 1 570 ? 20.344 16.016 13.086 1 89.44 570 ASN A O 1
ATOM 4748 N N . PHE A 1 571 ? 19.734 15.062 15.055 1 80.94 571 PHE A N 1
ATOM 4749 C CA . PHE A 1 571 ? 20.516 13.844 14.859 1 80.94 571 PHE A CA 1
ATOM 4750 C C . PHE A 1 571 ? 21.984 14.172 14.633 1 80.94 571 PHE A C 1
ATOM 4752 O O . PHE A 1 571 ? 22.672 13.477 13.891 1 80.94 571 PHE A O 1
ATOM 4759 N N . ASN A 1 572 ? 22.328 15.359 15.102 1 77.25 572 ASN A N 1
ATOM 4760 C CA . ASN A 1 572 ? 23.703 15.859 15.055 1 77.25 572 ASN A CA 1
ATOM 4761 C C . ASN A 1 572 ? 24.344 15.844 16.422 1 77.25 572 ASN A C 1
ATOM 4763 O O . ASN A 1 572 ? 23.984 16.641 17.297 1 77.25 572 ASN A O 1
ATOM 4767 N N . PRO A 1 573 ? 25.312 15.047 16.547 1 69.31 573 PRO A N 1
ATOM 4768 C CA . PRO A 1 573 ? 25.969 14.977 17.859 1 69.31 573 PRO A CA 1
ATOM 4769 C C . PRO A 1 573 ? 26.688 16.266 18.234 1 69.31 573 PRO A C 1
ATOM 4771 O O . PRO A 1 573 ? 26.969 16.5 19.406 1 69.31 573 PRO A O 1
ATOM 4774 N N . ASN A 1 574 ? 26.922 17.125 17.25 1 76.69 574 ASN A N 1
ATOM 4775 C CA . ASN A 1 574 ? 27.625 18.375 17.516 1 76.69 574 ASN A CA 1
ATOM 4776 C C . ASN A 1 574 ? 26.672 19.531 17.75 1 76.69 574 ASN A C 1
ATOM 4778 O O . ASN A 1 574 ? 27.078 20.688 17.781 1 76.69 574 ASN A O 1
ATOM 4782 N N . ALA A 1 575 ? 25.453 19.25 17.906 1 85.19 575 ALA A N 1
ATOM 4783 C CA . ALA A 1 575 ? 24.469 20.297 18.188 1 85.19 575 ALA A CA 1
ATOM 4784 C C . ALA A 1 575 ? 24.781 21.016 19.484 1 85.19 575 ALA A C 1
ATOM 4786 O O . ALA A 1 575 ? 25.531 20.5 20.328 1 85.19 575 ALA A O 1
ATOM 4787 N N . ASP A 1 576 ? 24.422 22.188 19.641 1 90 576 ASP A N 1
ATOM 4788 C CA . ASP A 1 576 ? 24.641 22.969 20.844 1 90 576 ASP A CA 1
ATOM 4789 C C . ASP A 1 576 ? 23.719 22.516 21.969 1 90 576 ASP A C 1
ATOM 4791 O O . ASP A 1 576 ? 22.672 23.125 22.203 1 90 576 ASP A O 1
ATOM 4795 N N . ILE A 1 577 ? 24.156 21.625 22.75 1 88.56 577 ILE A N 1
ATOM 4796 C CA . ILE A 1 577 ? 23.359 21.016 23.797 1 88.56 577 ILE A CA 1
ATOM 4797 C C . ILE A 1 577 ? 23.25 21.969 24.984 1 88.56 577 ILE A C 1
ATOM 4799 O O . ILE A 1 577 ? 22.344 21.828 25.812 1 88.56 577 ILE A O 1
ATOM 4803 N N . ALA A 1 578 ? 24.125 22.938 25.047 1 89.88 578 ALA A N 1
ATOM 4804 C CA . ALA A 1 578 ? 24.094 23.922 26.125 1 89.88 578 ALA A CA 1
ATOM 4805 C C . ALA A 1 578 ? 22.766 24.672 26.125 1 89.88 578 ALA A C 1
ATOM 4807 O O . ALA A 1 578 ? 22.297 25.094 27.188 1 89.88 578 ALA A O 1
ATOM 4808 N N . ILE A 1 579 ? 22.219 24.812 24.969 1 91.94 579 ILE A N 1
ATOM 4809 C CA . ILE A 1 579 ? 20.938 25.5 24.844 1 91.94 579 ILE A CA 1
ATOM 4810 C C . ILE A 1 579 ? 19.891 24.797 25.703 1 91.94 579 ILE A C 1
ATOM 4812 O O . ILE A 1 579 ? 19.031 25.438 26.312 1 91.94 579 ILE A O 1
ATOM 4816 N N . LEU A 1 580 ? 19.953 23.516 25.734 1 91.62 580 LEU A N 1
ATOM 4817 C CA . LEU A 1 580 ? 18.969 22.719 26.469 1 91.62 580 LEU A CA 1
ATOM 4818 C C . LEU A 1 580 ? 19.156 22.859 27.969 1 91.62 580 LEU A C 1
ATOM 4820 O O . LEU A 1 580 ? 18.234 22.594 28.75 1 91.62 580 LEU A O 1
ATOM 4824 N N . ARG A 1 581 ? 20.312 23.266 28.375 1 91.25 581 ARG A N 1
ATOM 4825 C CA . ARG A 1 581 ? 20.609 23.438 29.797 1 91.25 581 ARG A CA 1
ATOM 4826 C C . ARG A 1 581 ? 20.234 24.844 30.266 1 91.25 581 ARG A C 1
ATOM 4828 O O . ARG A 1 581 ? 20.188 25.109 31.469 1 91.25 581 ARG A O 1
ATOM 4835 N N . ASN A 1 582 ? 19.922 25.75 29.328 1 94 582 ASN A N 1
ATOM 4836 C CA . ASN A 1 582 ? 19.469 27.094 29.672 1 94 582 ASN A CA 1
ATOM 4837 C C . ASN A 1 582 ? 18.234 27.062 30.562 1 94 582 ASN A C 1
ATOM 4839 O O . ASN A 1 582 ? 17.281 26.344 30.281 1 94 582 ASN A O 1
ATOM 4843 N N . PRO A 1 583 ? 18.156 27.859 31.625 1 93.56 583 PRO A N 1
ATOM 4844 C CA . PRO A 1 583 ? 17.031 27.844 32.562 1 93.56 583 PRO A CA 1
ATOM 4845 C C . PRO A 1 583 ? 15.719 28.234 31.906 1 93.56 583 PRO A C 1
ATOM 4847 O O . PRO A 1 583 ? 14.664 27.688 32.281 1 93.56 583 PRO A O 1
ATOM 4850 N N . VAL A 1 584 ? 15.812 29.156 31.031 1 94.38 584 VAL A N 1
ATOM 4851 C CA . VAL A 1 584 ? 14.609 29.562 30.312 1 94.38 584 VAL A CA 1
ATOM 4852 C C . VAL A 1 584 ? 14.023 28.391 29.547 1 94.38 584 VAL A C 1
ATOM 4854 O O . VAL A 1 584 ? 12.812 28.172 29.562 1 94.38 584 VAL A O 1
ATOM 4857 N N . ILE A 1 585 ? 14.898 27.641 28.891 1 95.31 585 ILE A N 1
ATOM 4858 C CA . ILE A 1 585 ? 14.461 26.5 28.078 1 95.31 585 ILE A CA 1
ATOM 4859 C C . ILE A 1 585 ? 13.93 25.406 29 1 95.31 585 ILE A C 1
ATOM 4861 O O . ILE A 1 585 ? 12.93 24.75 28.672 1 95.31 585 ILE A O 1
ATOM 4865 N N . GLN A 1 586 ? 14.531 25.172 30.125 1 94.62 586 GLN A N 1
ATOM 4866 C CA . GLN A 1 586 ? 14.062 24.156 31.078 1 94.62 586 GLN A CA 1
ATOM 4867 C C . GLN A 1 586 ? 12.656 24.484 31.562 1 94.62 586 GLN A C 1
ATOM 4869 O O . GLN A 1 586 ? 11.82 23.594 31.703 1 94.62 586 GLN A O 1
ATOM 4874 N N . THR A 1 587 ? 12.461 25.719 31.828 1 93.5 587 THR A N 1
ATOM 4875 C CA . THR A 1 587 ? 11.141 26.156 32.25 1 93.5 587 THR A CA 1
ATOM 4876 C C . THR A 1 587 ? 10.102 25.922 31.172 1 93.5 587 THR A C 1
ATOM 4878 O O . THR A 1 587 ? 8.992 25.469 31.453 1 93.5 587 THR A O 1
ATOM 4881 N N . ILE A 1 588 ? 10.5 26.25 29.938 1 93.38 588 ILE A N 1
ATOM 4882 C CA . ILE A 1 588 ? 9.602 26.094 28.812 1 93.38 588 ILE A CA 1
ATOM 4883 C C . ILE A 1 588 ? 9.25 24.609 28.625 1 93.38 588 ILE A C 1
ATOM 4885 O O . ILE A 1 588 ? 8.086 24.266 28.391 1 93.38 588 ILE A O 1
ATOM 4889 N N . LEU A 1 589 ? 10.234 23.703 28.75 1 92.88 589 LEU A N 1
ATOM 4890 C CA . LEU A 1 589 ? 10.008 22.281 28.609 1 92.88 589 LEU A CA 1
ATOM 4891 C C . LEU A 1 589 ? 9.055 21.766 29.688 1 92.88 589 LEU A C 1
ATOM 4893 O O . LEU A 1 589 ? 8.148 20.984 29.391 1 92.88 589 LEU A O 1
ATOM 4897 N N . GLN A 1 590 ? 9.195 22.25 30.828 1 87.69 590 GLN A N 1
ATOM 4898 C CA . GLN A 1 590 ? 8.359 21.828 31.953 1 87.69 590 GLN A CA 1
ATOM 4899 C C . GLN A 1 590 ? 6.941 22.359 31.812 1 87.69 590 GLN A C 1
ATOM 4901 O O . GLN A 1 590 ? 5.973 21.609 31.969 1 87.69 590 GLN A O 1
ATOM 4906 N N . THR A 1 591 ? 6.875 23.656 31.5 1 84.31 591 THR A N 1
ATOM 4907 C CA . THR A 1 591 ? 5.574 24.312 31.438 1 84.31 591 THR A CA 1
ATOM 4908 C C . THR A 1 591 ? 4.727 23.719 30.312 1 84.31 591 THR A C 1
ATOM 4910 O O . THR A 1 591 ? 3.504 23.625 30.422 1 84.31 591 THR A O 1
ATOM 4913 N N . ASN A 1 592 ? 5.414 23.312 29.281 1 86.75 592 ASN A N 1
ATOM 4914 C CA . ASN A 1 592 ? 4.688 22.797 28.109 1 86.75 592 ASN A CA 1
ATOM 4915 C C . ASN A 1 592 ? 4.668 21.266 28.094 1 86.75 592 ASN A C 1
ATOM 4917 O O . ASN A 1 592 ? 4.281 20.656 27.094 1 86.75 592 ASN A O 1
ATOM 4921 N N . GLN A 1 593 ? 5.207 20.594 29.125 1 82.44 593 GLN A N 1
ATOM 4922 C CA . GLN A 1 593 ? 5.16 19.141 29.312 1 82.44 593 GLN A CA 1
ATOM 4923 C C . GLN A 1 593 ? 5.84 18.422 28.156 1 82.44 593 GLN A C 1
ATOM 4925 O O . GLN A 1 593 ? 5.266 17.5 27.562 1 82.44 593 GLN A O 1
ATOM 4930 N N . ILE A 1 594 ? 6.988 18.875 27.781 1 91.44 594 ILE A N 1
ATOM 4931 C CA . ILE A 1 594 ? 7.777 18.25 26.734 1 91.44 594 ILE A CA 1
ATOM 4932 C C . ILE A 1 594 ? 8.844 17.359 27.344 1 91.44 594 ILE A C 1
ATOM 4934 O O . ILE A 1 594 ? 9.742 17.828 28.031 1 91.44 594 ILE A O 1
ATOM 4938 N N . ASP A 1 595 ? 8.672 16.062 27.141 1 89.44 595 ASP A N 1
ATOM 4939 C CA . ASP A 1 595 ? 9.625 15.07 27.594 1 89.44 595 ASP A CA 1
ATOM 4940 C C . ASP A 1 595 ? 10.633 14.734 26.5 1 89.44 595 ASP A C 1
ATOM 4942 O O . ASP A 1 595 ? 10.258 14.25 25.438 1 89.44 595 ASP A O 1
ATOM 4946 N N . LEU A 1 596 ? 11.844 14.867 26.828 1 92.75 596 LEU A N 1
ATOM 4947 C CA . LEU A 1 596 ? 12.914 14.688 25.859 1 92.75 596 LEU A CA 1
ATOM 4948 C C . LEU A 1 596 ? 13.055 13.219 25.469 1 92.75 596 LEU A C 1
ATOM 4950 O O . LEU A 1 596 ? 13.555 12.898 24.391 1 92.75 596 LEU A O 1
ATOM 4954 N N . THR A 1 597 ? 12.586 12.336 26.25 1 88.69 597 THR A N 1
ATOM 4955 C CA . THR A 1 597 ? 12.766 10.914 26.016 1 88.69 597 THR A CA 1
ATOM 4956 C C . THR A 1 597 ? 11.562 10.336 25.266 1 88.69 597 THR A C 1
ATOM 4958 O O . THR A 1 597 ? 11.609 9.203 24.781 1 88.69 597 THR A O 1
ATOM 4961 N N . ARG A 1 598 ? 10.625 11.117 25.078 1 89.5 598 ARG A N 1
ATOM 4962 C CA . ARG A 1 598 ? 9.422 10.648 24.391 1 89.5 598 ARG A CA 1
ATOM 4963 C C . ARG A 1 598 ? 9.719 10.273 22.953 1 89.5 598 ARG A C 1
ATOM 4965 O O . ARG A 1 598 ? 10.406 11.016 22.234 1 89.5 598 ARG A O 1
ATOM 4972 N N . MET A 1 599 ? 9.242 9.094 22.625 1 88.12 599 MET A N 1
ATOM 4973 C CA . MET A 1 599 ? 9.398 8.633 21.234 1 88.12 599 MET A CA 1
ATOM 4974 C C . MET A 1 599 ? 8.281 9.18 20.359 1 88.12 599 MET A C 1
ATOM 4976 O O . MET A 1 599 ? 7.109 9.109 20.719 1 88.12 599 MET A O 1
ATOM 4980 N N . LEU A 1 600 ? 8.711 9.734 19.25 1 87.88 600 LEU A N 1
ATOM 4981 C CA . LEU A 1 600 ? 7.754 10.32 18.312 1 87.88 600 LEU A CA 1
ATOM 4982 C C . LEU A 1 600 ? 7.406 9.336 17.203 1 87.88 600 LEU A C 1
ATOM 4984 O O . LEU A 1 600 ? 8.234 8.5 16.828 1 87.88 600 LEU A O 1
ATOM 4988 N N . VAL A 1 601 ? 6.184 9.414 16.859 1 76.31 601 VAL A N 1
ATOM 4989 C CA . VAL A 1 601 ? 5.719 8.562 15.758 1 76.31 601 VAL A CA 1
ATOM 4990 C C . VAL A 1 601 ? 4.879 9.383 14.789 1 76.31 601 VAL A C 1
ATOM 4992 O O . VAL A 1 601 ? 4.277 10.391 15.172 1 76.31 601 VAL A O 1
ATOM 4995 N N . ASN A 1 602 ? 4.859 9.031 13.516 1 77.75 602 ASN A N 1
ATOM 4996 C CA . ASN A 1 602 ? 3.967 9.586 12.508 1 77.75 602 ASN A CA 1
ATOM 4997 C C . ASN A 1 602 ? 3.99 11.117 12.523 1 77.75 602 ASN A C 1
ATOM 4999 O O . ASN A 1 602 ? 2.947 11.758 12.672 1 77.75 602 ASN A O 1
ATOM 5003 N N . ASN A 1 603 ? 5.199 11.68 12.43 1 85.94 603 ASN A N 1
ATOM 5004 C CA . ASN A 1 603 ? 5.363 13.125 12.359 1 85.94 603 ASN A CA 1
ATOM 5005 C C . ASN A 1 603 ? 4.844 13.812 13.617 1 85.94 603 ASN A C 1
ATOM 5007 O O . ASN A 1 603 ? 4.191 14.852 13.539 1 85.94 603 ASN A O 1
ATOM 5011 N N . GLY A 1 604 ? 5.016 13.141 14.773 1 83.25 604 GLY A N 1
ATOM 5012 C CA . GLY A 1 604 ? 4.672 13.727 16.062 1 83.25 604 GLY A CA 1
ATOM 5013 C C . GLY A 1 604 ? 3.178 13.781 16.312 1 83.25 604 GLY A C 1
ATOM 5014 O O . GLY A 1 604 ? 2.672 14.75 16.875 1 83.25 604 GLY A O 1
ATOM 5015 N N . ASP A 1 605 ? 2.471 12.875 15.828 1 74.44 605 ASP A N 1
ATOM 5016 C CA . ASP A 1 605 ? 1.021 12.82 16 1 74.44 605 ASP A CA 1
ATOM 5017 C C . ASP A 1 605 ? 0.649 12.727 17.484 1 74.44 605 ASP A C 1
ATOM 5019 O O . ASP A 1 605 ? -0.475 13.062 17.859 1 74.44 605 ASP A O 1
ATOM 5023 N N . ASN A 1 606 ? 1.574 12.398 18.312 1 74.38 606 ASN A N 1
ATOM 5024 C CA . ASN A 1 606 ? 1.315 12.234 19.734 1 74.38 606 ASN A CA 1
ATOM 5025 C C . ASN A 1 606 ? 1.677 13.5 20.516 1 74.38 606 ASN A C 1
ATOM 5027 O O . ASN A 1 606 ? 1.844 13.445 21.734 1 74.38 606 ASN A O 1
ATOM 5031 N N . LEU A 1 607 ? 1.899 14.648 19.828 1 81.94 607 LEU A N 1
ATOM 5032 C CA . LEU A 1 607 ? 2.18 15.953 20.422 1 81.94 607 LEU A CA 1
ATOM 5033 C C . LEU A 1 607 ? 1.104 16.969 20.031 1 81.94 607 LEU A C 1
ATOM 5035 O O . LEU A 1 607 ? 0.431 16.812 19.016 1 81.94 607 LEU A O 1
ATOM 5039 N N . SER A 1 608 ? 0.958 17.906 20.922 1 78.06 608 SER A N 1
ATOM 5040 C CA . SER A 1 608 ? 0.137 19.047 20.531 1 78.06 608 SER A CA 1
ATOM 5041 C C . SER A 1 608 ? 0.844 19.906 19.484 1 78.06 608 SER A C 1
ATOM 5043 O O . SER A 1 608 ? 2.057 19.781 19.297 1 78.06 608 SER A O 1
ATOM 5045 N N . LYS A 1 609 ? 0.102 20.734 18.797 1 81.38 609 LYS A N 1
ATOM 5046 C CA . LYS A 1 609 ? 0.687 21.594 17.766 1 81.38 609 LYS A CA 1
ATOM 5047 C C . LYS A 1 609 ? 1.715 22.547 18.375 1 81.38 609 LYS A C 1
ATOM 5049 O O . LYS A 1 609 ? 2.748 22.812 17.75 1 81.38 609 LYS A O 1
ATOM 5054 N N . GLY A 1 610 ? 1.35 23.062 19.531 1 84.56 610 GLY A N 1
ATOM 5055 C CA . GLY A 1 610 ? 2.289 23.953 20.203 1 84.56 610 GLY A CA 1
ATOM 5056 C C . GLY A 1 610 ? 3.576 23.25 20.609 1 84.56 610 GLY A C 1
ATOM 5057 O O . GLY A 1 610 ? 4.664 23.797 20.438 1 84.56 610 GLY A O 1
ATOM 5058 N N . GLN A 1 611 ? 3.432 22.062 21.109 1 87.94 611 GLN A N 1
ATOM 5059 C CA . GLN A 1 611 ? 4.605 21.281 21.484 1 87.94 611 GLN A CA 1
ATOM 5060 C C . GLN A 1 611 ? 5.496 21.016 20.266 1 87.94 611 GLN A C 1
ATOM 5062 O O . GLN A 1 611 ? 6.719 21.141 20.344 1 87.94 611 GLN A O 1
ATOM 5067 N N . ARG A 1 612 ? 4.852 20.703 19.203 1 90.75 612 ARG A N 1
ATOM 5068 C CA . ARG A 1 612 ? 5.578 20.438 17.969 1 90.75 612 ARG A CA 1
ATOM 5069 C C . ARG A 1 612 ? 6.398 21.641 17.531 1 90.75 612 ARG A C 1
ATOM 5071 O O . ARG A 1 612 ? 7.574 21.5 17.188 1 90.75 612 ARG A O 1
ATOM 5078 N N . GLN A 1 613 ? 5.781 22.797 17.594 1 92.31 613 GLN A N 1
ATOM 5079 C CA . GLN A 1 613 ? 6.441 24.016 17.156 1 92.31 613 GLN A CA 1
ATOM 5080 C C . GLN A 1 613 ? 7.602 24.375 18.078 1 92.31 613 GLN A C 1
ATOM 5082 O O . GLN A 1 613 ? 8.648 24.844 17.625 1 92.31 613 GLN A O 1
ATOM 5087 N N . ILE A 1 614 ? 7.426 24.141 19.375 1 94.19 614 ILE A N 1
ATOM 5088 C CA . ILE A 1 614 ? 8.484 24.422 20.328 1 94.19 614 ILE A CA 1
ATOM 5089 C C . ILE A 1 614 ? 9.68 23.5 20.062 1 94.19 614 ILE A C 1
ATOM 5091 O O . ILE A 1 614 ? 10.828 23.969 20.031 1 94.19 614 ILE A O 1
ATOM 5095 N N . ILE A 1 615 ? 9.422 22.219 19.844 1 94.75 615 ILE A N 1
ATOM 5096 C CA . ILE A 1 615 ? 10.469 21.234 19.594 1 94.75 615 ILE A CA 1
ATOM 5097 C C . ILE A 1 615 ? 11.234 21.609 18.328 1 94.75 615 ILE A C 1
ATOM 5099 O O . ILE A 1 615 ? 12.469 21.562 18.312 1 94.75 615 ILE A O 1
ATOM 5103 N N . LEU A 1 616 ? 10.562 21.969 17.312 1 95.19 616 LEU A N 1
ATOM 5104 C CA . LEU A 1 616 ? 11.188 22.344 16.047 1 95.19 616 LEU A CA 1
ATOM 5105 C C . LEU A 1 616 ? 12.016 23.609 16.188 1 95.19 616 LEU A C 1
ATOM 5107 O O . LEU A 1 616 ? 13.078 23.75 15.586 1 95.19 616 LEU A O 1
ATOM 5111 N N . PHE A 1 617 ? 11.5 24.531 16.969 1 96 617 PHE A N 1
ATOM 5112 C CA . PHE A 1 617 ? 12.242 25.75 17.203 1 96 617 PHE A CA 1
ATOM 5113 C C . PHE A 1 617 ? 13.508 25.484 18 1 96 617 PHE A C 1
ATOM 5115 O O . PHE A 1 617 ? 14.555 26.078 17.734 1 96 617 PHE A O 1
ATOM 5122 N N . LEU A 1 618 ? 13.367 24.594 18.969 1 95.81 618 LEU A N 1
ATOM 5123 C CA . LEU A 1 618 ? 14.547 24.188 19.719 1 95.81 618 LEU A CA 1
ATOM 5124 C C . LEU A 1 618 ? 15.578 23.531 18.812 1 95.81 618 LEU A C 1
ATOM 5126 O O . LEU A 1 618 ? 16.781 23.672 19.016 1 95.81 618 LEU A O 1
ATOM 5130 N N . ASN A 1 619 ? 15.102 22.781 17.875 1 95.06 619 ASN A N 1
ATOM 5131 C CA . ASN A 1 619 ? 15.984 22.203 16.875 1 95.06 619 ASN A CA 1
ATOM 5132 C C . ASN A 1 619 ? 16.797 23.266 16.156 1 95.06 619 ASN A C 1
ATOM 5134 O O . ASN A 1 619 ? 18 23.094 15.945 1 95.06 619 ASN A O 1
ATOM 5138 N N . LEU A 1 620 ? 16.125 24.266 15.766 1 94.69 620 LEU A N 1
ATOM 5139 C CA . LEU A 1 620 ? 16.781 25.391 15.109 1 94.69 620 LEU A CA 1
ATOM 5140 C C . LEU A 1 620 ? 17.797 26.047 16.047 1 94.69 620 LEU A C 1
ATOM 5142 O O . LEU A 1 620 ? 18.922 26.344 15.633 1 94.69 620 LEU A O 1
ATOM 5146 N N . LEU A 1 621 ? 17.469 26.266 17.328 1 95.56 621 LEU A N 1
ATOM 5147 C CA . LEU A 1 621 ? 18.312 26.938 18.297 1 95.56 621 LEU A CA 1
ATOM 5148 C C . LEU A 1 621 ? 19.594 26.141 18.578 1 95.56 621 LEU A C 1
ATOM 5150 O O . LEU A 1 621 ? 20.641 26.719 18.844 1 95.56 621 LEU A O 1
ATOM 5154 N N . CYS A 1 622 ? 19.453 24.891 18.484 1 94.69 622 CYS A N 1
ATOM 5155 C CA . CYS A 1 622 ? 20.562 24.016 18.844 1 94.69 622 CYS A CA 1
ATOM 5156 C C . CYS A 1 622 ? 21.547 23.875 17.688 1 94.69 622 CYS A C 1
ATOM 5158 O O . CYS A 1 622 ? 22.594 23.25 17.828 1 94.69 622 CYS A O 1
ATOM 5160 N N . GLN A 1 623 ? 21.219 24.469 16.547 1 92.5 623 GLN A N 1
ATOM 5161 C CA . GLN A 1 623 ? 22.125 24.391 15.406 1 92.5 623 GLN A CA 1
ATOM 5162 C C . GLN A 1 623 ? 22.953 25.672 15.281 1 92.5 623 GLN A C 1
ATOM 5164 O O . GLN A 1 623 ? 22.469 26.766 15.57 1 92.5 623 GLN A O 1
ATOM 5169 N N . ARG A 1 624 ? 24.219 25.484 14.883 1 91.19 624 ARG A N 1
ATOM 5170 C CA . ARG A 1 624 ? 25.094 26.625 14.602 1 91.19 624 ARG A CA 1
ATOM 5171 C C . ARG A 1 624 ? 25.219 26.859 13.102 1 91.19 624 ARG A C 1
ATOM 5173 O O . ARG A 1 624 ? 25.922 26.125 12.406 1 91.19 624 ARG A O 1
ATOM 5180 N N . LYS A 1 625 ? 24.531 27.891 12.648 1 93.44 625 LYS A N 1
ATOM 5181 C CA . LYS A 1 625 ? 24.516 28.234 11.227 1 93.44 625 LYS A CA 1
ATOM 5182 C C . LYS A 1 625 ? 24.797 29.719 11.016 1 93.44 625 LYS A C 1
ATOM 5184 O O . LYS A 1 625 ? 24.766 30.5 11.961 1 93.44 625 LYS A O 1
ATOM 5189 N N . GLU A 1 626 ? 25.125 30.031 9.828 1 94.75 626 GLU A N 1
ATOM 5190 C CA . GLU A 1 626 ? 25.406 31.422 9.492 1 94.75 626 GLU A CA 1
ATOM 5191 C C . GLU A 1 626 ? 24.125 32.188 9.18 1 94.75 626 GLU A C 1
ATOM 5193 O O . GLU A 1 626 ? 24.047 33.406 9.406 1 94.75 626 GLU A O 1
ATOM 5198 N N . VAL A 1 627 ? 23.203 31.484 8.672 1 96.31 627 VAL A N 1
ATOM 5199 C CA . VAL A 1 627 ? 21.953 32.125 8.266 1 96.31 627 VAL A CA 1
ATOM 5200 C C . VAL A 1 627 ? 20.766 31.281 8.742 1 96.31 627 VAL A C 1
ATOM 5202 O O . VAL A 1 627 ? 20.812 30.047 8.688 1 96.31 627 VAL A O 1
ATOM 5205 N N . TYR A 1 628 ? 19.719 31.938 9.258 1 96.56 628 TYR A N 1
ATOM 5206 C CA . TYR A 1 628 ? 18.484 31.281 9.703 1 96.56 628 TYR A CA 1
ATOM 5207 C C . TYR A 1 628 ? 17.281 31.875 8.992 1 96.56 628 TYR A C 1
ATOM 5209 O O . TYR A 1 628 ? 17.047 33.062 9.039 1 96.56 628 TYR A O 1
ATOM 5217 N N . PHE A 1 629 ? 16.609 31.031 8.25 1 96.5 629 PHE A N 1
ATOM 5218 C CA . PHE A 1 629 ? 15.336 31.391 7.66 1 96.5 629 PHE A CA 1
ATOM 5219 C C . PHE A 1 629 ? 14.18 30.781 8.453 1 96.5 629 PHE A C 1
ATOM 5221 O O . PHE A 1 629 ? 14.07 29.547 8.555 1 96.5 629 PHE A O 1
ATOM 5228 N N . ILE A 1 630 ? 13.297 31.516 9.023 1 95.81 630 ILE A N 1
ATOM 5229 C CA . ILE A 1 630 ? 12.203 31.031 9.867 1 95.81 630 ILE A CA 1
ATOM 5230 C C . ILE A 1 630 ? 10.867 31.469 9.273 1 95.81 630 ILE A C 1
ATOM 5232 O O . ILE A 1 630 ? 10.625 32.656 9.07 1 95.81 630 ILE A O 1
ATOM 5236 N N . ASP A 1 631 ? 10.008 30.5 8.961 1 91.44 631 ASP A N 1
ATOM 5237 C CA . ASP A 1 631 ? 8.719 30.75 8.32 1 91.44 631 ASP A CA 1
ATOM 5238 C C . ASP A 1 631 ? 7.57 30.562 9.305 1 91.44 631 ASP A C 1
ATOM 5240 O O . ASP A 1 631 ? 6.949 29.484 9.336 1 91.44 631 ASP A O 1
ATOM 5244 N N . GLU A 1 632 ? 7.109 31.469 10 1 80.69 632 GLU A N 1
ATOM 5245 C CA . GLU A 1 632 ? 5.957 31.484 10.898 1 80.69 632 GLU A CA 1
ATOM 5246 C C . GLU A 1 632 ? 5.895 30.219 11.742 1 80.69 632 GLU A C 1
ATOM 5248 O O . GLU A 1 632 ? 4.852 29.562 11.812 1 80.69 632 GLU A O 1
ATOM 5253 N N . SER A 1 633 ? 6.863 29.922 12.469 1 83.38 633 SER A N 1
ATOM 5254 C CA . SER A 1 633 ? 7.035 28.594 13.023 1 83.38 633 SER A CA 1
ATOM 5255 C C . SER A 1 633 ? 6.535 28.516 14.469 1 83.38 633 SER A C 1
ATOM 5257 O O . SER A 1 633 ? 6.594 27.469 15.102 1 83.38 633 SER A O 1
ATOM 5259 N N . LEU A 1 634 ? 5.945 29.594 15.039 1 88.69 634 LEU A N 1
ATOM 5260 C CA . LEU A 1 634 ? 5.488 29.594 16.422 1 88.69 634 LEU A CA 1
ATOM 5261 C C . LEU A 1 634 ? 4.055 30.094 16.531 1 88.69 634 LEU A C 1
ATOM 5263 O O . LEU A 1 634 ? 3.676 30.703 17.531 1 88.69 634 LEU A O 1
ATOM 5267 N N . SER A 1 635 ? 3.297 29.859 15.523 1 80.06 635 SER A N 1
ATOM 5268 C CA . SER A 1 635 ? 1.96 30.438 15.414 1 80.06 635 SER A CA 1
ATOM 5269 C C . SER A 1 635 ? 1.014 29.844 16.453 1 80.06 635 SER A C 1
ATOM 5271 O O . SER A 1 635 ? 0.054 30.484 16.875 1 80.06 635 SER A O 1
ATOM 5273 N N . ASN A 1 636 ? 1.3 28.625 16.938 1 79.69 636 ASN A N 1
ATOM 5274 C CA . ASN A 1 636 ? 0.396 27.953 17.859 1 79.69 636 ASN A CA 1
ATOM 5275 C C . ASN A 1 636 ? 0.971 27.906 19.281 1 79.69 636 ASN A C 1
ATOM 5277 O O . ASN A 1 636 ? 0.488 27.156 20.125 1 79.69 636 ASN A O 1
ATOM 5281 N N . VAL A 1 637 ? 1.967 28.703 19.516 1 85.56 637 VAL A N 1
ATOM 5282 C CA . VAL A 1 637 ? 2.615 28.781 20.828 1 85.56 637 VAL A CA 1
ATOM 5283 C C . VAL A 1 637 ? 2.117 30 21.594 1 85.56 637 VAL A C 1
ATOM 5285 O O . VAL A 1 637 ? 1.789 31.031 20.984 1 85.56 637 VAL A O 1
ATOM 5288 N N . ASP A 1 638 ? 2.004 29.875 22.891 1 82.44 638 ASP A N 1
ATOM 5289 C CA . ASP A 1 638 ? 1.537 30.984 23.719 1 82.44 638 ASP A CA 1
ATOM 5290 C C . ASP A 1 638 ? 2.502 32.156 23.641 1 82.44 638 ASP A C 1
ATOM 5292 O O . ASP A 1 638 ? 3.695 31.984 23.391 1 82.44 638 ASP A O 1
ATOM 5296 N N . GLU A 1 639 ? 1.992 33.312 23.922 1 83.06 639 GLU A N 1
ATOM 5297 C CA . GLU A 1 639 ? 2.713 34.562 23.703 1 83.06 639 GLU A CA 1
ATOM 5298 C C . GLU A 1 639 ? 3.979 34.625 24.562 1 83.06 639 GLU A C 1
ATOM 5300 O O . GLU A 1 639 ? 5.039 35.031 24.078 1 83.06 639 GLU A O 1
ATOM 5305 N N . LYS A 1 640 ? 3.795 34.281 25.766 1 85.31 640 LYS A N 1
ATOM 5306 C CA . LYS A 1 640 ? 4.938 34.344 26.688 1 85.31 640 LYS A CA 1
ATOM 5307 C C . LYS A 1 640 ? 6.07 33.438 26.203 1 85.31 640 LYS A C 1
ATOM 5309 O O . LYS A 1 640 ? 7.23 33.844 26.172 1 85.31 640 LYS A O 1
ATOM 5314 N N . THR A 1 641 ? 5.773 32.281 25.875 1 90.69 641 THR A N 1
ATOM 5315 C CA . THR A 1 641 ? 6.762 31.312 25.406 1 90.69 641 THR A CA 1
ATOM 5316 C C . THR A 1 641 ? 7.352 31.75 24.062 1 90.69 641 THR A C 1
ATOM 5318 O O . THR A 1 641 ? 8.562 31.641 23.859 1 90.69 641 THR A O 1
ATOM 5321 N N . LYS A 1 642 ? 6.562 32.25 23.188 1 91.81 642 LYS A N 1
ATOM 5322 C CA . LYS A 1 642 ? 6.988 32.75 21.891 1 91.81 642 LYS A CA 1
ATOM 5323 C C . LYS A 1 642 ? 8.062 33.812 22.031 1 91.81 642 LYS A C 1
ATOM 5325 O O . LYS A 1 642 ? 9.109 33.75 21.375 1 91.81 642 LYS A O 1
ATOM 5330 N N . LEU A 1 643 ? 7.719 34.75 22.891 1 91.94 643 LEU A N 1
ATOM 5331 C CA . LEU A 1 643 ? 8.633 35.875 23.078 1 91.94 643 LEU A CA 1
ATOM 5332 C C . LEU A 1 643 ? 9.945 35.438 23.688 1 91.94 643 LEU A C 1
ATOM 5334 O O . LEU A 1 643 ? 11.016 35.906 23.312 1 91.94 643 LEU A O 1
ATOM 5338 N N . ALA A 1 644 ? 9.836 34.531 24.609 1 94.25 644 ALA A N 1
ATOM 5339 C CA . ALA A 1 644 ? 11.039 34 25.234 1 94.25 644 ALA A CA 1
ATOM 5340 C C . ALA A 1 644 ? 11.93 33.281 24.219 1 94.25 644 ALA A C 1
ATOM 5342 O O . ALA A 1 644 ? 13.148 33.469 24.234 1 94.25 644 ALA A O 1
ATOM 5343 N N . LEU A 1 645 ? 11.375 32.5 23.406 1 95.44 645 LEU A N 1
ATOM 5344 C CA . LEU A 1 645 ? 12.117 31.734 22.406 1 95.44 645 LEU A CA 1
ATOM 5345 C C . LEU A 1 645 ? 12.75 32.656 21.375 1 95.44 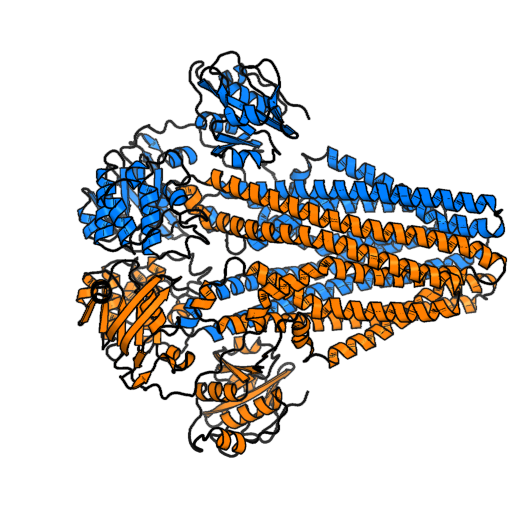645 LEU A C 1
ATOM 5347 O O . LEU A 1 645 ? 13.914 32.469 21 1 95.44 645 LEU A O 1
ATOM 5351 N N . VAL A 1 646 ? 12.039 33.625 20.891 1 95.62 646 VAL A N 1
ATOM 5352 C CA . VAL A 1 646 ? 12.539 34.562 19.875 1 95.62 646 VAL A CA 1
ATOM 5353 C C . VAL A 1 646 ? 13.672 35.406 20.469 1 95.62 646 VAL A C 1
ATOM 5355 O O . VAL A 1 646 ? 14.688 35.625 19.797 1 95.62 646 VAL A O 1
ATOM 5358 N N . ASN A 1 647 ? 13.461 35.844 21.688 1 94.81 647 ASN A N 1
ATOM 5359 C CA . ASN A 1 647 ? 14.516 36.625 22.344 1 94.81 647 ASN A CA 1
ATOM 5360 C C . ASN A 1 647 ? 15.789 35.812 22.5 1 94.81 647 ASN A C 1
ATOM 5362 O O . ASN A 1 647 ? 16.891 36.312 22.328 1 94.81 647 ASN A O 1
ATOM 5366 N N . LEU A 1 648 ? 15.602 34.594 22.859 1 94.94 648 LEU A N 1
ATOM 5367 C CA . LEU A 1 648 ? 16.766 33.719 22.984 1 94.94 648 LEU A CA 1
ATOM 5368 C C . LEU A 1 648 ? 17.453 33.562 21.641 1 94.94 648 LEU A C 1
ATOM 5370 O O . LEU A 1 648 ? 18.688 33.5 21.578 1 94.94 648 LEU A O 1
ATOM 5374 N N . LEU A 1 649 ? 16.734 33.406 20.578 1 95.56 649 LEU A N 1
ATOM 5375 C CA . LEU A 1 649 ? 17.297 33.312 19.234 1 95.56 649 LEU A CA 1
ATOM 5376 C C . LEU A 1 649 ? 18.141 34.531 18.891 1 95.56 649 LEU A C 1
ATOM 5378 O O . LEU A 1 649 ? 19.266 34.406 18.438 1 95.56 649 LEU A O 1
ATOM 5382 N N . LEU A 1 650 ? 17.578 35.688 19.172 1 95.44 650 LEU A N 1
ATOM 5383 C CA . LEU A 1 650 ? 18.234 36.938 18.812 1 95.44 650 LEU A CA 1
ATOM 5384 C C . LEU A 1 650 ? 19.5 37.156 19.641 1 95.44 650 LEU A C 1
ATOM 5386 O O . LEU A 1 650 ? 20.484 37.688 19.156 1 95.44 650 LEU A O 1
ATOM 5390 N N . THR A 1 651 ? 19.453 36.688 20.875 1 93.69 651 THR A N 1
ATOM 5391 C CA . THR A 1 651 ? 20.594 36.906 21.75 1 93.69 651 THR A CA 1
ATOM 5392 C C . THR A 1 651 ? 21.672 35.844 21.531 1 93.69 651 THR A C 1
ATOM 5394 O O . THR A 1 651 ? 22.859 36.125 21.641 1 93.69 651 THR A O 1
ATOM 5397 N N . SER A 1 652 ? 21.234 34.625 21.281 1 93.25 652 SER A N 1
ATOM 5398 C CA . SER A 1 652 ? 22.188 33.531 21.125 1 93.25 652 SER A CA 1
ATOM 5399 C C . SER A 1 652 ? 22.812 33.531 19.734 1 93.25 652 SER A C 1
ATOM 5401 O O . SER A 1 652 ? 23.906 32.969 19.531 1 93.25 652 SER A O 1
ATOM 5403 N N . LYS A 1 653 ? 22.141 34.125 18.719 1 94.62 653 LYS A N 1
ATOM 5404 C CA . LYS A 1 653 ? 22.609 34.094 17.328 1 94.62 653 LYS A CA 1
ATOM 5405 C C . LYS A 1 653 ? 22.906 35.5 16.828 1 94.62 653 LYS A C 1
ATOM 5407 O O . LYS A 1 653 ? 22.484 35.906 15.742 1 94.62 653 LYS A O 1
ATOM 5412 N N . GLN A 1 654 ? 23.625 36.188 17.562 1 92.5 654 GLN A N 1
ATOM 5413 C CA . GLN A 1 654 ? 23.906 37.594 17.266 1 92.5 654 GLN A CA 1
ATOM 5414 C C . GLN A 1 654 ? 24.75 37.75 16.016 1 92.5 654 GLN A C 1
ATOM 5416 O O . GLN A 1 654 ? 24.594 38.719 15.273 1 92.5 654 GLN A O 1
ATOM 5421 N N . ASP A 1 655 ? 25.562 36.781 15.773 1 92.25 655 ASP A N 1
ATOM 5422 C CA . ASP A 1 655 ? 26.516 36.875 14.672 1 92.25 655 ASP A CA 1
ATOM 5423 C C . ASP A 1 655 ? 25.922 36.281 13.391 1 92.25 655 ASP A C 1
ATOM 5425 O O . ASP A 1 655 ? 26.531 36.344 12.328 1 92.25 655 ASP A O 1
ATOM 5429 N N . SER A 1 656 ? 24.781 35.781 13.414 1 95.56 656 SER A N 1
ATOM 5430 C CA . SER A 1 656 ? 24.156 35.156 12.258 1 95.56 656 SER A CA 1
ATOM 5431 C C . SER A 1 656 ? 23.156 36.062 11.594 1 95.56 656 SER A C 1
ATOM 5433 O O . SER A 1 656 ? 22.703 37.031 12.195 1 95.56 656 SER A O 1
ATOM 5435 N N . LEU A 1 657 ? 22.891 35.844 10.336 1 96.44 657 LEU A N 1
ATOM 5436 C CA . LEU A 1 657 ? 21.812 36.531 9.625 1 96.44 657 LEU A CA 1
ATOM 5437 C C . LEU A 1 657 ? 20.484 35.812 9.844 1 96.44 657 LEU A C 1
ATOM 5439 O O . LEU A 1 657 ? 20.391 34.594 9.672 1 96.44 657 LEU A O 1
ATOM 5443 N N . ILE A 1 658 ? 19.484 36.531 10.367 1 97.06 658 ILE A N 1
ATOM 5444 C CA . ILE A 1 658 ? 18.188 35.938 10.672 1 97.06 658 ILE A CA 1
ATOM 5445 C C . ILE A 1 658 ? 17.094 36.656 9.875 1 97.06 658 ILE A C 1
ATOM 5447 O O . ILE A 1 658 ? 16.984 37.875 9.906 1 97.06 658 ILE A O 1
ATOM 5451 N N . ILE A 1 659 ? 16.406 35.906 9.094 1 96.75 659 ILE A N 1
ATOM 5452 C CA . ILE A 1 659 ? 15.18 36.406 8.461 1 96.75 659 ILE A CA 1
ATOM 5453 C C . ILE A 1 659 ? 13.969 35.688 9.055 1 96.75 659 ILE A C 1
ATOM 5455 O O . ILE A 1 659 ? 13.781 34.5 8.836 1 96.75 659 ILE A O 1
ATOM 5459 N N . TYR A 1 660 ? 13.164 36.344 9.805 1 96.19 660 TYR A N 1
ATOM 5460 C CA . TYR A 1 660 ? 11.984 35.812 10.469 1 96.19 660 TYR A CA 1
ATOM 5461 C C . TYR A 1 660 ? 10.703 36.312 9.812 1 96.19 660 TYR A C 1
ATOM 5463 O O . TYR A 1 660 ? 10.406 37.5 9.867 1 96.19 660 TYR A O 1
ATOM 5471 N N . CYS A 1 661 ? 9.953 35.375 9.195 1 92.94 661 CYS A N 1
ATOM 5472 C CA . CYS A 1 661 ? 8.688 35.719 8.578 1 92.94 661 CYS A CA 1
ATOM 5473 C C . CYS A 1 661 ? 7.539 35.594 9.57 1 92.94 661 CYS A C 1
ATOM 5475 O O . CYS A 1 661 ? 7.465 34.594 10.297 1 92.94 661 CYS A O 1
ATOM 5477 N N . GLY A 1 662 ? 6.668 36.531 9.656 1 85.94 662 GLY A N 1
ATOM 5478 C CA . GLY A 1 662 ? 5.516 36.438 10.531 1 85.94 662 GLY A CA 1
ATOM 5479 C C . GLY A 1 662 ? 4.578 37.625 10.445 1 85.94 662 GLY A C 1
ATOM 5480 O O . GLY A 1 662 ? 4.758 38.5 9.594 1 85.94 662 GLY A O 1
ATOM 5481 N N . HIS A 1 663 ? 3.574 37.594 11.32 1 77.25 663 HIS A N 1
ATOM 5482 C CA . HIS A 1 663 ? 2.6 38.688 11.359 1 77.25 663 HIS A CA 1
ATOM 5483 C C . HIS A 1 663 ? 2.404 39.188 12.789 1 77.25 663 HIS A C 1
ATOM 5485 O O . HIS A 1 663 ? 1.688 40.188 13.008 1 77.25 663 HIS A O 1
ATOM 5491 N N . ASP A 1 664 ? 3.078 38.688 13.703 1 79.25 664 ASP A N 1
ATOM 5492 C CA . ASP A 1 664 ? 2.867 39.031 15.102 1 79.25 664 ASP A CA 1
ATOM 5493 C C . ASP A 1 664 ? 3.547 40.344 15.461 1 79.25 664 ASP A C 1
ATOM 5495 O O . ASP A 1 664 ? 4.777 40.438 15.445 1 79.25 664 ASP A O 1
ATOM 5499 N N . PRO A 1 665 ? 2.809 41.281 15.82 1 80.69 665 PRO A N 1
ATOM 5500 C CA . PRO A 1 665 ? 3.393 42.594 16.109 1 80.69 665 PRO A CA 1
ATOM 5501 C C . PRO A 1 665 ? 4.348 42.562 17.297 1 80.69 665 PRO A C 1
ATOM 5503 O O . PRO A 1 665 ? 5.324 43.344 17.328 1 80.69 665 PRO A O 1
ATOM 5506 N N . LYS A 1 666 ? 4.027 41.812 18.281 1 82.56 666 LYS A N 1
ATOM 5507 C CA . LYS A 1 666 ? 4.902 41.75 19.438 1 82.56 666 LYS A CA 1
ATOM 5508 C C . LYS A 1 666 ? 6.273 41.188 19.078 1 82.56 666 LYS A C 1
ATOM 5510 O O . LYS A 1 666 ? 7.293 41.656 19.609 1 82.56 666 LYS A O 1
ATOM 5515 N N . ILE A 1 667 ? 6.277 40.25 18.234 1 89.38 667 ILE A N 1
ATOM 5516 C CA . ILE A 1 667 ? 7.539 39.688 17.781 1 89.38 667 ILE A CA 1
ATOM 5517 C C . ILE A 1 667 ? 8.266 40.688 16.875 1 89.38 667 ILE A C 1
ATOM 5519 O O . ILE A 1 667 ? 9.492 40.812 16.938 1 89.38 667 ILE A O 1
ATOM 5523 N N . GLU A 1 668 ? 7.473 41.344 16.109 1 90.81 668 GLU A N 1
ATOM 5524 C CA . GLU A 1 668 ? 8.016 42.375 15.219 1 90.81 668 GLU A CA 1
ATOM 5525 C C . GLU A 1 668 ? 8.844 43.375 15.992 1 90.81 668 GLU A C 1
ATOM 5527 O O . GLU A 1 668 ? 9.898 43.812 15.523 1 90.81 668 GLU A O 1
ATOM 5532 N N . GLN A 1 669 ? 8.43 43.719 17.156 1 91.31 669 GLN A N 1
ATOM 5533 C CA . GLN A 1 669 ? 9.062 44.75 17.969 1 91.31 669 GLN A CA 1
ATOM 5534 C C . GLN A 1 669 ? 10.438 44.281 18.453 1 91.31 669 GLN A C 1
ATOM 5536 O O . GLN A 1 669 ? 11.281 45.125 18.797 1 91.31 669 GLN A O 1
ATOM 5541 N N . SER A 1 670 ? 10.656 43.031 18.469 1 91.62 670 SER A N 1
ATOM 5542 C CA . SER A 1 670 ? 11.922 42.5 18.953 1 91.62 670 SER A CA 1
ATOM 5543 C C . SER A 1 670 ? 13.023 42.625 17.906 1 91.62 670 SER A C 1
ATOM 5545 O O . SER A 1 670 ? 14.203 42.406 18.203 1 91.62 670 SER A O 1
ATOM 5547 N N . PHE A 1 671 ? 12.648 43 16.734 1 94.19 671 PHE A N 1
ATOM 5548 C CA . PHE A 1 671 ? 13.609 43.062 15.648 1 94.19 671 PHE A CA 1
ATOM 5549 C C . PHE A 1 671 ? 13.977 44.5 15.344 1 94.19 671 PHE A C 1
ATOM 5551 O O . PHE A 1 671 ? 13.133 45.406 15.453 1 94.19 671 PHE A O 1
ATOM 5558 N N . SER A 1 672 ? 15.219 44.719 14.945 1 87.81 672 SER A N 1
ATOM 5559 C CA . SER A 1 672 ? 15.695 46.094 14.664 1 87.81 672 SER A CA 1
ATOM 5560 C C . SER A 1 672 ? 15.297 46.531 13.258 1 87.81 672 SER A C 1
ATOM 5562 O O . SER A 1 672 ? 15.156 47.719 13 1 87.81 672 SER A O 1
ATOM 5564 N N . GLN A 1 673 ? 15.172 45.594 12.375 1 92.44 673 GLN A N 1
ATOM 5565 C CA . GLN A 1 673 ? 14.805 45.875 10.992 1 92.44 673 GLN A CA 1
ATOM 5566 C C . GLN A 1 673 ? 13.539 45.125 10.594 1 92.44 673 GLN A C 1
ATOM 5568 O O . GLN A 1 673 ? 13.398 43.938 10.898 1 92.44 673 GLN A O 1
ATOM 5573 N N . VAL A 1 674 ? 12.617 45.875 9.992 1 94.75 674 VAL A N 1
ATOM 5574 C CA . VAL A 1 674 ? 11.359 45.281 9.547 1 94.75 674 VAL A CA 1
ATOM 5575 C C . VAL A 1 674 ? 11.141 45.594 8.062 1 94.75 674 VAL A C 1
ATOM 5577 O O . VAL A 1 674 ? 11.297 46.75 7.641 1 94.75 674 VAL A O 1
ATOM 5580 N N . ILE A 1 675 ? 10.922 44.594 7.277 1 94.31 675 ILE A N 1
ATOM 5581 C CA . ILE A 1 675 ? 10.617 44.75 5.859 1 94.31 675 ILE A CA 1
ATOM 5582 C C . ILE A 1 675 ? 9.188 44.25 5.586 1 94.31 675 ILE A C 1
ATOM 5584 O O . ILE A 1 675 ? 8.797 43.188 6.027 1 94.31 675 ILE A O 1
ATOM 5588 N N . ASP A 1 676 ? 8.438 45.031 4.938 1 93 676 ASP A N 1
ATOM 5589 C CA . ASP A 1 676 ? 7.086 44.656 4.527 1 93 676 ASP A CA 1
ATOM 5590 C C . ASP A 1 676 ? 7.066 44.156 3.082 1 93 676 ASP A C 1
ATOM 5592 O O . ASP A 1 676 ? 7.035 44.969 2.148 1 93 676 ASP A O 1
ATOM 5596 N N . LEU A 1 677 ? 6.926 42.906 2.965 1 92.44 677 LEU A N 1
ATOM 5597 C CA . LEU A 1 677 ? 6.996 42.281 1.647 1 92.44 677 LEU A CA 1
ATOM 5598 C C . LEU A 1 677 ? 5.797 42.688 0.794 1 92.44 677 LEU A C 1
ATOM 5600 O O . LEU A 1 677 ? 5.914 42.812 -0.425 1 92.44 677 LEU A O 1
ATOM 5604 N N . SER A 1 678 ? 4.645 42.812 1.37 1 87.44 678 SER A N 1
ATOM 5605 C CA . SER A 1 678 ? 3.455 43.25 0.631 1 87.44 678 SER A CA 1
ATOM 5606 C C . SER A 1 678 ? 3.65 44.594 -0.005 1 87.44 678 SER A C 1
ATOM 5608 O O . SER A 1 678 ? 3.266 44.812 -1.156 1 87.44 678 SER A O 1
ATOM 5610 N N . ALA A 1 679 ? 4.195 45.469 0.735 1 88.62 679 ALA A N 1
ATOM 5611 C CA . ALA A 1 679 ? 4.453 46.812 0.242 1 88.62 679 ALA A CA 1
ATOM 5612 C C . ALA A 1 679 ? 5.484 46.781 -0.883 1 88.62 679 ALA A C 1
ATOM 5614 O O . ALA A 1 679 ? 5.355 47.531 -1.862 1 88.62 679 ALA A O 1
ATOM 5615 N N . GLU A 1 680 ? 6.48 45.969 -0.702 1 90.06 680 GLU A N 1
ATOM 5616 C CA . GLU A 1 680 ? 7.539 45.875 -1.702 1 90.06 680 GLU A CA 1
ATOM 5617 C C . GLU A 1 680 ? 7.016 45.281 -3.014 1 90.06 680 GLU A C 1
ATOM 5619 O O . GLU A 1 680 ? 7.43 45.719 -4.094 1 90.06 680 GLU A O 1
ATOM 5624 N N . VAL A 1 681 ? 6.203 44.312 -2.895 1 89 681 VAL A N 1
ATOM 5625 C CA . VAL A 1 681 ? 5.641 43.656 -4.074 1 89 681 VAL A CA 1
ATOM 5626 C C . VAL A 1 681 ? 4.691 44.625 -4.789 1 89 681 VAL A C 1
ATOM 5628 O O . VAL A 1 681 ? 4.66 44.656 -6.023 1 89 681 VAL A O 1
ATOM 5631 N N . GLN A 1 682 ? 3.869 45.344 -4.07 1 83 682 GLN A N 1
ATOM 5632 C CA . GLN A 1 682 ? 2.941 46.281 -4.648 1 83 682 GLN A CA 1
ATOM 5633 C C . GLN A 1 682 ? 3.688 47.438 -5.355 1 83 682 GLN A C 1
ATOM 5635 O O . GLN A 1 682 ? 3.236 47.938 -6.387 1 83 682 GLN A O 1
ATOM 5640 N N . ARG A 1 683 ? 4.668 47.812 -4.832 1 85.25 683 ARG A N 1
ATOM 5641 C CA . ARG A 1 683 ? 5.469 48.906 -5.402 1 85.25 683 ARG A CA 1
ATOM 5642 C C . ARG A 1 683 ? 6.031 48.5 -6.766 1 85.25 683 ARG A C 1
ATOM 5644 O O . ARG A 1 683 ? 6.156 49.344 -7.66 1 85.25 683 ARG A O 1
ATOM 5651 N N . ASN A 1 684 ? 6.332 47.281 -6.859 1 79.12 684 ASN A N 1
ATOM 5652 C CA . ASN A 1 684 ? 6.953 46.812 -8.102 1 79.12 684 ASN A CA 1
ATOM 5653 C C . ASN A 1 684 ? 5.906 46.438 -9.148 1 79.12 684 ASN A C 1
ATOM 5655 O O . ASN A 1 684 ? 6.219 46.312 -10.336 1 79.12 684 ASN A O 1
ATOM 5659 N N . ASN A 1 685 ? 4.648 46 -8.734 1 66.06 685 ASN A N 1
ATOM 5660 C CA . ASN A 1 685 ? 3.586 45.688 -9.688 1 66.06 685 ASN A CA 1
ATOM 5661 C C . ASN A 1 685 ? 3.055 46.938 -10.383 1 66.06 685 ASN A C 1
ATOM 5663 O O . ASN A 1 685 ? 2.334 46.844 -11.375 1 66.06 685 ASN A O 1
ATOM 5667 N N . VAL A 1 686 ? 3.35 48.281 -9.883 1 50.94 686 VAL A N 1
ATOM 5668 C CA . VAL A 1 686 ? 2.951 49.5 -10.578 1 50.94 686 VAL A CA 1
ATOM 5669 C C . VAL A 1 686 ? 3.992 49.844 -11.641 1 50.94 686 VAL A C 1
ATOM 5671 O O . VAL A 1 686 ? 5.195 49.688 -11.414 1 50.94 686 VAL A O 1
ATOM 5674 N N . MET B 1 1 ? -35.688 -13.547 -5.73 1 53.12 1 MET B N 1
ATOM 5675 C CA . MET B 1 1 ? -35.5 -12.477 -4.762 1 53.12 1 MET B CA 1
ATOM 5676 C C . MET B 1 1 ? -36.844 -11.898 -4.309 1 53.12 1 MET B C 1
ATOM 5678 O O . MET B 1 1 ? -37.688 -11.594 -5.137 1 53.12 1 MET B O 1
ATOM 5682 N N . TRP B 1 2 ? -37.281 -12.125 -3.131 1 72.19 2 TRP B N 1
ATOM 5683 C CA . TRP B 1 2 ? -38.531 -11.68 -2.523 1 72.19 2 TRP B CA 1
ATOM 5684 C C . TRP B 1 2 ? -38.438 -10.203 -2.15 1 72.19 2 TRP B C 1
ATOM 5686 O O . TRP B 1 2 ? -37.5 -9.773 -1.478 1 72.19 2 TRP B O 1
ATOM 5696 N N . TYR B 1 3 ? -39.281 -9.422 -2.855 1 80.69 3 TYR B N 1
ATOM 5697 C CA . TYR B 1 3 ? -39.375 -8 -2.527 1 80.69 3 TYR B CA 1
ATOM 5698 C C . TYR B 1 3 ? -40.656 -7.699 -1.76 1 80.69 3 TYR B C 1
ATOM 5700 O O . TYR B 1 3 ? -41.75 -7.703 -2.334 1 80.69 3 TYR B O 1
ATOM 5708 N N . PRO B 1 4 ? -40.531 -7.445 -0.492 1 84.75 4 PRO B N 1
ATOM 5709 C CA . PRO B 1 4 ? -41.719 -7.133 0.306 1 84.75 4 PRO B CA 1
ATOM 5710 C C . PRO B 1 4 ? -42.344 -5.809 -0.087 1 84.75 4 PRO B C 1
ATOM 5712 O O . PRO B 1 4 ? -41.656 -4.879 -0.504 1 84.75 4 PRO B O 1
ATOM 5715 N N . PHE B 1 5 ? -43.688 -5.797 -0.032 1 88.75 5 PHE B N 1
ATOM 5716 C CA . PHE B 1 5 ? -44.438 -4.574 -0.325 1 88.75 5 PHE B CA 1
ATOM 5717 C C . PHE B 1 5 ? -45.5 -4.316 0.741 1 88.75 5 PHE B C 1
ATOM 5719 O O . PHE B 1 5 ? -46.219 -5.227 1.124 1 88.75 5 PHE B O 1
ATOM 5726 N N . VAL B 1 6 ? -45.438 -3.129 1.333 1 86.62 6 VAL B N 1
ATOM 5727 C CA . VAL B 1 6 ? -46.438 -2.689 2.316 1 86.62 6 VAL B CA 1
ATOM 5728 C C . VAL B 1 6 ? -47.062 -1.385 1.855 1 86.62 6 VAL B C 1
ATOM 5730 O O . VAL B 1 6 ? -46.375 -0.421 1.528 1 86.62 6 VAL B O 1
ATOM 5733 N N . GLN B 1 7 ? -48.375 -1.393 1.738 1 85.38 7 GLN B N 1
ATOM 5734 C CA . GLN B 1 7 ? -49.094 -0.198 1.33 1 85.38 7 GLN B CA 1
ATOM 5735 C C . GLN B 1 7 ? -49.375 0.719 2.521 1 85.38 7 GLN B C 1
ATOM 5737 O O . GLN B 1 7 ? -49.656 0.247 3.621 1 85.38 7 GLN B O 1
ATOM 5742 N N . GLN B 1 8 ? -49.188 2.01 2.209 1 83.19 8 GLN B N 1
ATOM 5743 C CA . GLN B 1 8 ? -49.438 2.959 3.287 1 83.19 8 GLN B CA 1
ATOM 5744 C C . GLN B 1 8 ? -50.938 3.07 3.578 1 83.19 8 GLN B C 1
ATOM 5746 O O . GLN B 1 8 ? -51.75 2.912 2.678 1 83.19 8 GLN B O 1
ATOM 5751 N N . GLU B 1 9 ? -51.375 3.244 4.785 1 75.62 9 GLU B N 1
ATOM 5752 C CA . GLU B 1 9 ? -52.75 3.389 5.199 1 75.62 9 GLU B CA 1
ATOM 5753 C C . GLU B 1 9 ? -53.188 4.855 5.223 1 75.62 9 GLU B C 1
ATOM 5755 O O . GLU B 1 9 ? -54.281 5.199 4.766 1 75.62 9 GLU B O 1
ATOM 5760 N N . GLN B 1 10 ? -52.25 5.695 5.688 1 76.12 10 GLN B N 1
ATOM 5761 C CA . GLN B 1 10 ? -52.469 7.137 5.723 1 76.12 10 GLN B CA 1
ATOM 5762 C C . GLN B 1 10 ? -51.438 7.875 4.887 1 76.12 10 GLN B C 1
ATOM 5764 O O . GLN B 1 10 ? -50.375 7.328 4.59 1 76.12 10 GLN B O 1
ATOM 5769 N N . THR B 1 11 ? -51.688 9.031 4.457 1 71.25 11 THR B N 1
ATOM 5770 C CA . THR B 1 11 ? -50.844 9.812 3.561 1 71.25 11 THR B CA 1
ATOM 5771 C C . THR B 1 11 ? -49.5 10.055 4.188 1 71.25 11 THR B C 1
ATOM 5773 O O . THR B 1 11 ? -48.469 10.094 3.484 1 71.25 11 THR B O 1
ATOM 5776 N N . ASN B 1 12 ? -49.438 10.172 5.434 1 72.19 12 ASN B N 1
ATOM 5777 C CA . ASN B 1 12 ? -48.188 10.516 6.074 1 72.19 12 ASN B CA 1
ATOM 5778 C C . ASN B 1 12 ? -47.438 9.273 6.566 1 72.19 12 ASN B C 1
ATOM 5780 O O . ASN B 1 12 ? -46.438 9.383 7.293 1 72.19 12 ASN B O 1
ATOM 5784 N N . ASP B 1 13 ? -47.875 8.133 6.09 1 80.25 13 ASP B N 1
ATOM 5785 C CA . ASP B 1 13 ? -47.281 6.895 6.594 1 80.25 13 ASP B CA 1
ATOM 5786 C C . ASP B 1 13 ? -46.219 6.348 5.633 1 80.25 13 ASP B C 1
ATOM 5788 O O . ASP B 1 13 ? -45.875 5.168 5.691 1 80.25 13 ASP B O 1
ATOM 5792 N N . CYS B 1 14 ? -45.812 7.141 4.734 1 84 14 CYS B N 1
ATOM 5793 C CA . CYS B 1 14 ? -44.906 6.617 3.727 1 84 14 CYS B CA 1
ATOM 5794 C C . CYS B 1 14 ? -43.594 6.176 4.359 1 84 14 CYS B C 1
ATOM 5796 O O . CYS B 1 14 ? -43.031 5.137 3.996 1 84 14 CYS B O 1
ATOM 5798 N N . ALA B 1 15 ? -43.094 6.898 5.289 1 85.06 15 ALA B N 1
ATOM 5799 C CA . ALA B 1 15 ? -41.812 6.566 5.938 1 85.06 15 ALA B CA 1
ATOM 5800 C C . ALA B 1 15 ? -41.938 5.262 6.723 1 85.06 15 ALA B C 1
ATOM 5802 O O . ALA B 1 15 ? -41.031 4.422 6.668 1 85.06 15 ALA B O 1
ATOM 5803 N N . TYR B 1 16 ? -43.062 5.113 7.344 1 84.19 16 TYR B N 1
ATOM 5804 C CA . TYR B 1 16 ? -43.25 3.906 8.133 1 84.19 16 TYR B CA 1
ATOM 5805 C C . TYR B 1 16 ? -43.438 2.688 7.23 1 84.19 16 TYR B C 1
ATOM 5807 O O . TYR B 1 16 ? -42.938 1.598 7.559 1 84.19 16 TYR B O 1
ATOM 5815 N N . ALA B 1 17 ? -44.094 2.943 6.168 1 87.25 17 ALA B N 1
ATOM 5816 C CA . ALA B 1 17 ? -44.281 1.854 5.207 1 87.25 17 ALA B CA 1
ATOM 5817 C C . ALA B 1 17 ? -42.906 1.407 4.652 1 87.25 17 ALA B C 1
ATOM 5819 O O . ALA B 1 17 ? -42.656 0.208 4.52 1 87.25 17 ALA B O 1
ATOM 5820 N N . CYS B 1 18 ? -42.062 2.367 4.316 1 89.12 18 CYS B N 1
ATOM 5821 C CA . CYS B 1 18 ? -40.75 2.043 3.816 1 89.12 18 CYS B CA 1
ATOM 5822 C C . CYS B 1 18 ? -39.938 1.275 4.859 1 89.12 18 CYS B C 1
ATOM 5824 O O . CYS B 1 18 ? -39.25 0.312 4.531 1 89.12 18 CYS B O 1
ATOM 5826 N N . LEU B 1 19 ? -40.062 1.698 6.047 1 88 19 LEU B N 1
ATOM 5827 C CA . LEU B 1 19 ? -39.375 1.005 7.117 1 88 19 LEU B CA 1
ATOM 5828 C C . LEU B 1 19 ? -39.875 -0.427 7.266 1 88 19 LEU B C 1
ATOM 5830 O O . LEU B 1 19 ? -39.062 -1.354 7.441 1 88 19 LEU B O 1
ATOM 5834 N N . ALA B 1 20 ? -41.188 -0.534 7.242 1 86.5 20 ALA B N 1
ATOM 5835 C CA . ALA B 1 20 ? -41.75 -1.874 7.32 1 86.5 20 ALA B CA 1
ATOM 5836 C C . ALA B 1 20 ? -41.25 -2.762 6.195 1 86.5 20 ALA B C 1
ATOM 5838 O O . ALA B 1 20 ? -40.875 -3.918 6.426 1 86.5 20 ALA B O 1
ATOM 5839 N N . MET B 1 21 ? -41.188 -2.17 5.062 1 90.12 21 MET B N 1
ATOM 5840 C CA . MET B 1 21 ? -40.688 -2.926 3.91 1 90.12 21 MET B CA 1
ATOM 5841 C C . MET B 1 21 ? -39.219 -3.311 4.086 1 90.12 21 MET B C 1
ATOM 5843 O O . MET B 1 21 ? -38.812 -4.422 3.729 1 90.12 21 MET B O 1
ATOM 5847 N N . LEU B 1 22 ? -38.438 -2.471 4.605 1 88.56 22 LEU B N 1
ATOM 5848 C CA . LEU B 1 22 ? -37 -2.734 4.828 1 88.56 22 LEU B CA 1
ATOM 5849 C C . LEU B 1 22 ? -36.812 -3.82 5.883 1 88.56 22 LEU B C 1
ATOM 5851 O O . LEU B 1 22 ? -36 -4.715 5.719 1 88.56 22 LEU B O 1
ATOM 5855 N N . VAL B 1 23 ? -37.594 -3.729 6.949 1 85.06 23 VAL B N 1
ATOM 5856 C CA . VAL B 1 23 ? -37.5 -4.73 8.008 1 85.06 23 VAL B CA 1
ATOM 5857 C C . VAL B 1 23 ? -37.906 -6.098 7.457 1 85.06 23 VAL B C 1
ATOM 5859 O O . VAL B 1 23 ? -37.25 -7.105 7.742 1 85.06 23 VAL B O 1
ATOM 5862 N N . ASN B 1 24 ? -38.969 -6.016 6.684 1 85.88 24 ASN B N 1
ATOM 5863 C CA . ASN B 1 24 ? -39.438 -7.262 6.082 1 85.88 24 ASN B CA 1
ATOM 5864 C C . ASN B 1 24 ? -38.406 -7.828 5.102 1 85.88 24 ASN B C 1
ATOM 5866 O O . ASN B 1 24 ? -38.25 -9.047 4.996 1 85.88 24 ASN B O 1
ATOM 5870 N N . TYR B 1 25 ? -37.719 -6.965 4.477 1 86.19 25 TYR B N 1
ATOM 5871 C CA . TYR B 1 25 ? -36.688 -7.387 3.512 1 86.19 25 TYR B CA 1
ATOM 5872 C C . TYR B 1 25 ? -35.469 -7.977 4.215 1 86.19 25 TYR B C 1
ATOM 5874 O O . TYR B 1 25 ? -35.031 -9.078 3.881 1 86.19 25 TYR B O 1
ATOM 5882 N N . TYR B 1 26 ? -34.906 -7.371 5.199 1 80.62 26 TYR B N 1
ATOM 5883 C CA . TYR B 1 26 ? -33.656 -7.762 5.832 1 80.62 26 TYR B CA 1
ATOM 5884 C C . TYR B 1 26 ? -33.906 -8.836 6.887 1 80.62 26 TYR B C 1
ATOM 5886 O O . TYR B 1 26 ? -33.062 -9.727 7.07 1 80.62 26 TYR B O 1
ATOM 5894 N N . HIS B 1 27 ? -34.969 -8.766 7.629 1 77.75 27 HIS B N 1
ATOM 5895 C CA . HIS B 1 27 ? -35.219 -9.672 8.75 1 77.75 27 HIS B CA 1
ATOM 5896 C C . HIS B 1 27 ? -36.281 -10.711 8.406 1 77.75 27 HIS B C 1
ATOM 5898 O O . HIS B 1 27 ? -36.594 -11.57 9.234 1 77.75 27 HIS B O 1
ATOM 5904 N N . HIS B 1 28 ? -36.812 -10.695 7.27 1 77.44 28 HIS B N 1
ATOM 5905 C CA . HIS B 1 28 ? -37.844 -11.625 6.809 1 77.44 28 HIS B CA 1
ATOM 5906 C C . HIS B 1 28 ? -38.969 -11.742 7.82 1 77.44 28 HIS B C 1
ATOM 5908 O O . HIS B 1 28 ? -39.344 -12.852 8.195 1 77.44 28 HIS B O 1
ATOM 5914 N N . ARG B 1 29 ? -39.375 -10.648 8.273 1 76.69 29 ARG B N 1
ATOM 5915 C CA . ARG B 1 29 ? -40.531 -10.555 9.148 1 76.69 29 ARG B CA 1
ATOM 5916 C C . ARG B 1 29 ? -41.75 -10.023 8.391 1 76.69 29 ARG B C 1
ATOM 5918 O O . ARG B 1 29 ? -41.656 -9.711 7.203 1 76.69 29 ARG B O 1
ATOM 5925 N N . ASN B 1 30 ? -42.844 -10.195 8.867 1 78.44 30 ASN B N 1
ATOM 5926 C CA . ASN B 1 30 ? -44.062 -9.633 8.312 1 78.44 30 ASN B CA 1
ATOM 5927 C C . ASN B 1 30 ? -44.656 -8.539 9.211 1 78.44 30 ASN B C 1
ATOM 5929 O O . ASN B 1 30 ? -45.719 -8.719 9.805 1 78.44 30 ASN B O 1
ATOM 5933 N N . LEU B 1 31 ? -43.875 -7.387 9.203 1 80.44 31 LEU B N 1
ATOM 5934 C CA . LEU B 1 31 ? -44.312 -6.285 10.055 1 80.44 31 LEU B CA 1
ATOM 5935 C C . LEU B 1 31 ? -45.25 -5.359 9.305 1 80.44 31 LEU B C 1
ATOM 5937 O O . LEU B 1 31 ? -45.062 -5.074 8.117 1 80.44 31 LEU B O 1
ATOM 5941 N N . SER B 1 32 ? -46.312 -5.008 9.977 1 80 32 SER B N 1
ATOM 5942 C CA . SER B 1 32 ? -47.25 -4.023 9.438 1 80 32 SER B CA 1
ATOM 5943 C C . SER B 1 32 ? -46.906 -2.619 9.938 1 80 32 SER B C 1
ATOM 5945 O O . SER B 1 32 ? -46.125 -2.457 10.867 1 80 32 SER B O 1
ATOM 5947 N N . ILE B 1 33 ? -47.438 -1.629 9.25 1 84.62 33 ILE B N 1
ATOM 5948 C CA . ILE B 1 33 ? -47.25 -0.231 9.617 1 84.62 33 ILE B CA 1
ATOM 5949 C C . ILE B 1 33 ? -47.75 -0.001 11.039 1 84.62 33 ILE B C 1
ATOM 5951 O O . ILE B 1 33 ? -47.125 0.703 11.828 1 84.62 33 ILE B O 1
ATOM 5955 N N . SER B 1 34 ? -48.844 -0.635 11.344 1 77.69 34 SER B N 1
ATOM 5956 C CA . SER B 1 34 ? -49.469 -0.462 12.664 1 77.69 34 SER B CA 1
ATOM 5957 C C . SER B 1 34 ? -48.562 -0.995 13.766 1 77.69 34 SER B C 1
ATOM 5959 O O . SER B 1 34 ? -48.469 -0.398 14.836 1 77.69 34 SER B O 1
ATOM 5961 N N . GLU B 1 35 ? -47.906 -2.004 13.438 1 79.88 35 GLU B N 1
ATOM 5962 C CA . GLU B 1 35 ? -47 -2.592 14.422 1 79.88 35 GLU B CA 1
ATOM 5963 C C . GLU B 1 35 ? -45.812 -1.679 14.688 1 79.88 35 GLU B C 1
ATOM 5965 O O . GLU B 1 35 ? -45.375 -1.552 15.828 1 79.88 35 GLU B O 1
ATOM 5970 N N . ILE B 1 36 ? -45.344 -1.104 13.68 1 80.88 36 ILE B N 1
ATOM 5971 C CA . ILE B 1 36 ? -44.188 -0.197 13.828 1 80.88 36 ILE B CA 1
ATOM 5972 C C . ILE B 1 36 ? -44.625 1.021 14.648 1 80.88 36 ILE B C 1
ATOM 5974 O O . ILE B 1 36 ? -43.906 1.456 15.547 1 80.88 36 ILE B O 1
ATOM 5978 N N . LYS B 1 37 ? -45.812 1.478 14.406 1 77.38 37 LYS B N 1
ATOM 5979 C CA . LYS B 1 37 ? -46.312 2.66 15.094 1 77.38 37 LYS B CA 1
ATOM 5980 C C . LYS B 1 37 ? -46.594 2.355 16.562 1 77.38 37 LYS B C 1
ATOM 5982 O O . LYS B 1 37 ? -46.25 3.156 17.438 1 77.38 37 LYS B O 1
ATOM 5987 N N . THR B 1 38 ? -47.125 1.229 16.75 1 72.88 38 THR B N 1
ATOM 5988 C CA . THR B 1 38 ? -47.5 0.84 18.109 1 72.88 38 THR B CA 1
ATOM 5989 C C . THR B 1 38 ? -46.25 0.551 18.938 1 72.88 38 THR B C 1
ATOM 5991 O O . THR B 1 38 ? -46.156 0.956 20.094 1 72.88 38 THR B O 1
ATOM 5994 N N . THR B 1 39 ? -45.344 -0.092 18.328 1 71.62 39 THR B N 1
ATOM 5995 C CA . THR B 1 39 ? -44.125 -0.497 19.047 1 71.62 39 THR B CA 1
ATOM 5996 C C . THR B 1 39 ? -43.281 0.718 19.406 1 71.62 39 THR B C 1
ATOM 5998 O O . THR B 1 39 ? -42.656 0.742 20.453 1 71.62 39 THR B O 1
ATOM 6001 N N . ASN B 1 40 ? -43.25 1.657 18.578 1 70.94 40 ASN B N 1
ATOM 6002 C CA . ASN B 1 40 ? -42.375 2.812 18.812 1 70.94 40 ASN B CA 1
ATOM 6003 C C . ASN B 1 40 ? -43.188 4.004 19.344 1 70.94 40 ASN B C 1
ATOM 6005 O O . ASN B 1 40 ? -42.656 5.109 19.453 1 70.94 40 ASN B O 1
ATOM 6009 N N . GLN B 1 41 ? -44.438 3.773 19.797 1 61.53 41 GLN B N 1
ATOM 6010 C CA . GLN B 1 41 ? -45.312 4.766 20.375 1 61.53 41 GLN B CA 1
ATOM 6011 C C . GLN B 1 41 ? -45.312 6.062 19.578 1 61.53 41 GLN B C 1
ATOM 6013 O O . GLN B 1 41 ? -45.156 7.148 20.141 1 61.53 41 GLN B O 1
ATOM 6018 N N . LEU B 1 42 ? -45.25 5.977 18.344 1 65.25 42 LEU B N 1
ATOM 6019 C CA . LEU B 1 42 ? -45.188 7.16 17.484 1 65.25 42 LEU B CA 1
ATOM 6020 C C . LEU B 1 42 ? -46.562 7.711 17.219 1 65.25 42 LEU B C 1
ATOM 6022 O O . LEU B 1 42 ? -47.531 6.953 17.125 1 65.25 42 LEU B O 1
ATOM 6026 N N . ASN B 1 43 ? -46.719 9.016 17.375 1 56.84 43 ASN B N 1
ATOM 6027 C CA . ASN B 1 43 ? -48 9.672 17.141 1 56.84 43 ASN B CA 1
ATOM 6028 C C . ASN B 1 43 ? -48.375 9.641 15.656 1 56.84 43 ASN B C 1
ATOM 6030 O O . ASN B 1 43 ? -47.5 9.695 14.789 1 56.84 43 ASN B O 1
ATOM 6034 N N . SER B 1 44 ? -49.562 9.273 15.266 1 55.03 44 SER B N 1
ATOM 6035 C CA . SER B 1 44 ? -50.188 8.945 13.992 1 55.03 44 SER B CA 1
ATOM 6036 C C . SER B 1 44 ? -50.031 10.078 12.984 1 55.03 44 SER B C 1
ATOM 6038 O O . SER B 1 44 ? -50.062 9.852 11.773 1 55.03 44 SER B O 1
ATOM 6040 N N . ASN B 1 45 ? -50 11.336 13.344 1 56.03 45 ASN B N 1
ATOM 6041 C CA . ASN B 1 45 ? -50.281 12.375 12.352 1 56.03 45 ASN B CA 1
ATOM 6042 C C . ASN B 1 45 ? -49 13.117 11.953 1 56.03 45 ASN B C 1
ATOM 6044 O O . ASN B 1 45 ? -49.062 14.133 11.258 1 56.03 45 ASN B O 1
ATOM 6048 N N . GLY B 1 46 ? -47.781 12.836 12.398 1 54.41 46 GLY B N 1
ATOM 6049 C CA . GLY B 1 46 ? -46.719 13.75 12.062 1 54.41 46 GLY B CA 1
ATOM 6050 C C . GLY B 1 46 ? -45.781 13.227 10.969 1 54.41 46 GLY B C 1
ATOM 6051 O O . GLY B 1 46 ? -45.75 12.016 10.719 1 54.41 46 GLY B O 1
ATOM 6052 N N . ASP B 1 47 ? -45.312 14.164 10.055 1 60.88 47 ASP B N 1
ATOM 6053 C CA . ASP B 1 47 ? -44.312 13.883 9.039 1 60.88 47 ASP B CA 1
ATOM 6054 C C . ASP B 1 47 ? -43 13.383 9.68 1 60.88 47 ASP B C 1
ATOM 6056 O O . ASP B 1 47 ? -42.562 13.945 10.68 1 60.88 47 ASP B O 1
ATOM 6060 N N . VAL B 1 48 ? -42.625 12.156 9.336 1 67.62 48 VAL B N 1
ATOM 6061 C CA . VAL B 1 48 ? -41.375 11.586 9.844 1 67.62 48 VAL B CA 1
ATOM 6062 C C . VAL B 1 48 ? -40.188 12.148 9.07 1 67.62 48 VAL B C 1
ATOM 6064 O O . VAL B 1 48 ? -40.156 12.094 7.836 1 67.62 48 VAL B O 1
ATOM 6067 N N . SER B 1 49 ? -39.406 12.867 9.797 1 67.38 49 SER B N 1
ATOM 6068 C CA . SER B 1 49 ? -38.188 13.367 9.188 1 67.38 49 SER B CA 1
ATOM 6069 C C . SER B 1 49 ? -37.188 12.234 8.891 1 67.38 49 SER B C 1
ATOM 6071 O O . SER B 1 49 ? -37.344 11.125 9.406 1 67.38 49 SER B O 1
ATOM 6073 N N . ILE B 1 50 ? -36.312 12.453 7.902 1 74.81 50 ILE B N 1
ATOM 6074 C CA . ILE B 1 50 ? -35.281 11.492 7.543 1 74.81 50 ILE B CA 1
ATOM 6075 C C . ILE B 1 50 ? -34.531 11.055 8.797 1 74.81 50 ILE B C 1
ATOM 6077 O O . ILE B 1 50 ? -34.219 9.875 8.969 1 74.81 50 ILE B O 1
ATOM 6081 N N . TYR B 1 51 ? -34.375 11.945 9.641 1 67 51 TYR B N 1
ATOM 6082 C CA . TYR B 1 51 ? -33.656 11.664 10.875 1 67 51 TYR B CA 1
ATOM 6083 C C . TYR B 1 51 ? -34.406 10.672 11.742 1 67 51 TYR B C 1
ATOM 6085 O O . TYR B 1 51 ? -33.812 9.734 12.289 1 67 51 TYR B O 1
ATOM 6093 N N . GLU B 1 52 ? -35.688 10.945 11.875 1 69.19 52 GLU B N 1
ATOM 6094 C CA . GLU B 1 52 ? -36.5 10.047 12.672 1 69.19 52 GLU B CA 1
ATOM 6095 C C . GLU B 1 52 ? -36.562 8.648 12.062 1 69.19 52 GLU B C 1
ATOM 6097 O O . GLU B 1 52 ? -36.531 7.652 12.781 1 69.19 52 GLU B O 1
ATOM 6102 N N . LEU B 1 53 ? -36.531 8.695 10.742 1 79.12 53 LEU B N 1
ATOM 6103 C CA . LEU B 1 53 ? -36.562 7.414 10.047 1 79.12 53 LEU B CA 1
ATOM 6104 C C . LEU B 1 53 ? -35.25 6.641 10.297 1 79.12 53 LEU B C 1
ATOM 6106 O O . LEU B 1 53 ? -35.281 5.426 10.516 1 79.12 53 LEU B O 1
ATOM 6110 N N . VAL B 1 54 ? -34.188 7.301 10.211 1 75.62 54 VAL B N 1
ATOM 6111 C CA . VAL B 1 54 ? -32.906 6.688 10.453 1 75.62 54 VAL B CA 1
ATOM 6112 C C . VAL B 1 54 ? -32.844 6.109 11.867 1 75.62 54 VAL B C 1
ATOM 6114 O O . VAL B 1 54 ? -32.406 4.984 12.07 1 75.62 54 VAL B O 1
ATOM 6117 N N . LYS B 1 55 ? -33.469 6.793 12.789 1 70.75 55 LYS B N 1
ATOM 6118 C CA . LYS B 1 55 ? -33.5 6.355 14.18 1 70.75 55 LYS B CA 1
ATOM 6119 C C . LYS B 1 55 ? -34.375 5.117 14.344 1 70.75 55 LYS B C 1
ATOM 6121 O O . LYS B 1 55 ? -34 4.172 15.047 1 70.75 55 LYS B O 1
ATOM 6126 N N . LEU B 1 56 ? -35.469 5.266 13.742 1 77.12 56 LEU B N 1
ATOM 6127 C CA . LEU B 1 56 ? -36.406 4.16 13.844 1 77.12 56 LEU B CA 1
ATOM 6128 C C . LEU B 1 56 ? -35.812 2.885 13.25 1 77.12 56 LEU B C 1
ATOM 6130 O O . LEU B 1 56 ? -36.031 1.793 13.781 1 77.12 56 LEU B O 1
ATOM 6134 N N . ALA B 1 57 ? -35.094 3.121 12.211 1 81.56 57 ALA B N 1
ATOM 6135 C CA . ALA B 1 57 ? -34.5 1.968 11.531 1 81.56 57 ALA B CA 1
ATOM 6136 C C . ALA B 1 57 ? -33.469 1.278 12.398 1 81.56 57 ALA B C 1
ATOM 6138 O O . ALA B 1 57 ? -33.312 0.055 12.352 1 81.56 57 ALA B O 1
ATOM 6139 N N . GLN B 1 58 ? -32.781 2.016 13.164 1 74 58 GLN B N 1
ATOM 6140 C CA . GLN B 1 58 ? -31.75 1.458 14.039 1 74 58 GLN B CA 1
ATOM 6141 C C . GLN B 1 58 ? -32.375 0.495 15.055 1 74 58 GLN B C 1
ATOM 6143 O O . GLN B 1 58 ? -31.734 -0.493 15.438 1 74 58 GLN B O 1
ATOM 6148 N N . ASN B 1 59 ? -33.625 0.811 15.469 1 72.12 59 ASN B N 1
ATOM 6149 C CA . ASN B 1 59 ? -34.344 -0.069 16.391 1 72.12 59 ASN B CA 1
ATOM 6150 C C . ASN B 1 59 ? -34.594 -1.447 15.773 1 72.12 59 ASN B C 1
ATOM 6152 O O . ASN B 1 59 ? -34.781 -2.428 16.5 1 72.12 59 ASN B O 1
ATOM 6156 N N . TYR B 1 60 ? -34.562 -1.412 14.555 1 77 60 TYR B N 1
ATOM 6157 C CA . TYR B 1 60 ? -34.781 -2.672 13.852 1 77 60 TYR B CA 1
ATOM 6158 C C . TYR B 1 60 ? -33.5 -3.207 13.258 1 77 60 TYR B C 1
ATOM 6160 O O . TYR B 1 60 ? -33.531 -3.982 12.297 1 77 60 TYR B O 1
ATOM 6168 N N . GLN B 1 61 ? -32.312 -2.727 13.766 1 73.81 61 GLN B N 1
ATOM 6169 C CA . GLN B 1 61 ? -30.969 -3.178 13.367 1 73.81 61 GLN B CA 1
ATOM 6170 C C . GLN B 1 61 ? -30.719 -2.904 11.883 1 73.81 61 GLN B C 1
ATOM 6172 O O . GLN B 1 61 ? -30.203 -3.766 11.172 1 73.81 61 GLN B O 1
ATOM 6177 N N . ILE B 1 62 ? -31.328 -1.9 11.422 1 80.38 62 ILE B N 1
ATOM 6178 C CA . ILE B 1 62 ? -31.062 -1.438 10.062 1 80.38 62 ILE B CA 1
ATOM 6179 C C . ILE B 1 62 ? -30.422 -0.059 10.094 1 80.38 62 ILE B C 1
ATOM 6181 O O . ILE B 1 62 ? -30.875 0.832 10.82 1 80.38 62 ILE B O 1
ATOM 6185 N N . THR B 1 63 ? -29.344 -0.007 9.492 1 76.56 63 THR B N 1
ATOM 6186 C CA . THR B 1 63 ? -28.688 1.293 9.398 1 76.56 63 THR B CA 1
ATOM 6187 C C . THR B 1 63 ? -29.062 1.991 8.094 1 76.56 63 THR B C 1
ATOM 6189 O O . THR B 1 63 ? -28.953 1.398 7.016 1 76.56 63 THR B O 1
ATOM 6192 N N . LEU B 1 64 ? -29.719 3.195 8.266 1 76.62 64 LEU B N 1
ATOM 6193 C CA . LEU B 1 64 ? -30.031 4.043 7.121 1 76.62 64 LEU B CA 1
ATOM 6194 C C . LEU B 1 64 ? -29 5.16 6.984 1 76.62 64 LEU B C 1
ATOM 6196 O O . LEU B 1 64 ? -28.703 5.855 7.957 1 76.62 64 LEU B O 1
ATOM 6200 N N . SER B 1 65 ? -28.391 5.16 5.922 1 71.81 65 SER B N 1
ATOM 6201 C CA . SER B 1 65 ? -27.406 6.211 5.648 1 71.81 65 SER B CA 1
ATOM 6202 C C . SER B 1 65 ? -27.891 7.133 4.535 1 71.81 65 SER B C 1
ATOM 6204 O O . SER B 1 65 ? -27.75 6.812 3.352 1 71.81 65 SER B O 1
ATOM 6206 N N . PRO B 1 66 ? -28.562 8.273 4.926 1 72.19 66 PRO B N 1
ATOM 6207 C CA . PRO B 1 66 ? -29.031 9.211 3.906 1 72.19 66 PRO B CA 1
ATOM 6208 C C . PRO B 1 66 ? -27.891 9.969 3.221 1 72.19 66 PRO B C 1
ATOM 6210 O O . PRO B 1 66 ? -26.906 10.336 3.873 1 72.19 66 PRO B O 1
ATOM 6213 N N . TYR B 1 67 ? -28.094 9.984 1.871 1 67.06 67 TYR B N 1
ATOM 6214 C CA . TYR B 1 67 ? -27.094 10.688 1.063 1 67.06 67 TYR B CA 1
ATOM 6215 C C . TYR B 1 67 ? -27.781 11.617 0.064 1 67.06 67 TYR B C 1
ATOM 6217 O O . TYR B 1 67 ? -28.828 11.289 -0.487 1 67.06 67 TYR B O 1
ATOM 6225 N N . GLN B 1 68 ? -27.156 12.82 0.016 1 68.31 68 GLN B N 1
ATOM 6226 C CA . GLN B 1 68 ? -27.594 13.672 -1.087 1 68.31 68 GLN B CA 1
ATOM 6227 C C . GLN B 1 68 ? -26.859 13.328 -2.375 1 68.31 68 GLN B C 1
ATOM 6229 O O . GLN B 1 68 ? -25.625 13.336 -2.41 1 68.31 68 GLN B O 1
ATOM 6234 N N . VAL B 1 69 ? -27.531 12.867 -3.311 1 70.06 69 VAL B N 1
ATOM 6235 C CA . VAL B 1 69 ? -26.938 12.43 -4.562 1 70.06 69 VAL B CA 1
ATOM 6236 C C . VAL B 1 69 ? -27.547 13.188 -5.73 1 70.06 69 VAL B C 1
ATOM 6238 O O . VAL B 1 69 ? -28.75 13.453 -5.746 1 70.06 69 VAL B O 1
ATOM 6241 N N . THR B 1 70 ? -26.672 13.656 -6.605 1 68.38 70 THR B N 1
ATOM 6242 C CA . THR B 1 70 ? -27.188 14.266 -7.828 1 68.38 70 THR B CA 1
ATOM 6243 C C . THR B 1 70 ? -27.781 13.211 -8.75 1 68.38 70 THR B C 1
ATOM 6245 O O . THR B 1 70 ? -27.594 12.016 -8.539 1 68.38 70 THR B O 1
ATOM 6248 N N . LYS B 1 71 ? -28.594 13.688 -9.703 1 75.69 71 LYS B N 1
ATOM 6249 C CA . LYS B 1 71 ? -29.234 12.789 -10.664 1 75.69 71 LYS B CA 1
ATOM 6250 C C . LYS B 1 71 ? -28.188 12 -11.453 1 75.69 71 LYS B C 1
ATOM 6252 O O . LYS B 1 71 ? -28.359 10.797 -11.688 1 75.69 71 LYS B O 1
ATOM 6257 N N . THR B 1 72 ? -27.094 12.656 -11.695 1 72.69 72 THR B N 1
ATOM 6258 C CA . THR B 1 72 ? -26.047 12.016 -12.477 1 72.69 72 THR B CA 1
ATOM 6259 C C . THR B 1 72 ? -25.312 10.969 -11.641 1 72.69 72 THR B C 1
ATOM 6261 O O . THR B 1 72 ? -24.984 9.891 -12.148 1 72.69 72 THR B O 1
ATOM 6264 N N . GLU B 1 73 ? -25.203 11.305 -10.453 1 71.81 73 GLU B N 1
ATOM 6265 C CA . GLU B 1 73 ? -24.547 10.367 -9.555 1 71.81 73 GLU B CA 1
ATOM 6266 C C . GLU B 1 73 ? -25.406 9.141 -9.289 1 71.81 73 GLU B C 1
ATOM 6268 O O . GLU B 1 73 ? -24.906 8.023 -9.188 1 71.81 73 GLU B O 1
ATOM 6273 N N . PHE B 1 74 ? -26.656 9.367 -9.211 1 77.19 74 PHE B N 1
ATOM 6274 C CA . PHE B 1 74 ? -27.594 8.289 -8.898 1 77.19 74 PHE B CA 1
ATOM 6275 C C . PHE B 1 74 ? -27.594 7.242 -10.008 1 77.19 74 PHE B C 1
ATOM 6277 O O . PHE B 1 74 ? -27.719 6.047 -9.734 1 77.19 74 PHE B O 1
ATOM 6284 N N . LEU B 1 75 ? -27.391 7.754 -11.219 1 76.06 75 LEU B N 1
ATOM 6285 C CA . LEU B 1 75 ? -27.406 6.855 -12.367 1 76.06 75 LEU B CA 1
ATOM 6286 C C . LEU B 1 75 ? -26.25 5.871 -12.312 1 76.06 75 LEU B C 1
ATOM 6288 O O . LEU B 1 75 ? -26.344 4.762 -12.836 1 76.06 75 LEU B O 1
ATOM 6292 N N . LYS B 1 76 ? -25.281 6.234 -11.586 1 68.38 76 LYS B N 1
ATOM 6293 C CA . LYS B 1 76 ? -24.078 5.414 -11.555 1 68.38 76 LYS B CA 1
ATOM 6294 C C . LYS B 1 76 ? -24.094 4.449 -10.375 1 68.38 76 LYS B C 1
ATOM 6296 O O . LYS B 1 76 ? -23.234 3.564 -10.273 1 68.38 76 LYS B O 1
ATOM 6301 N N . ILE B 1 77 ? -25.062 4.66 -9.539 1 67.12 77 ILE B N 1
ATOM 6302 C CA . ILE B 1 77 ? -25.125 3.832 -8.336 1 67.12 77 ILE B CA 1
ATOM 6303 C C . ILE B 1 77 ? -25.625 2.434 -8.703 1 67.12 77 ILE B C 1
ATOM 6305 O O . ILE B 1 77 ? -26.625 2.283 -9.398 1 67.12 77 ILE B O 1
ATOM 6309 N N . LYS B 1 78 ? -24.812 1.435 -8.422 1 63.44 78 LYS B N 1
ATOM 6310 C CA . LYS B 1 78 ? -25.281 0.055 -8.508 1 63.44 78 LYS B CA 1
ATOM 6311 C C . LYS B 1 78 ? -25.938 -0.387 -7.195 1 63.44 78 LYS B C 1
ATOM 6313 O O . LYS B 1 78 ? -25.391 -0.147 -6.117 1 63.44 78 LYS B O 1
ATOM 6318 N N . THR B 1 79 ? -27.156 -0.802 -7.305 1 64.31 79 THR B N 1
ATOM 6319 C CA . THR B 1 79 ? -27.938 -1.134 -6.113 1 64.31 79 THR B CA 1
ATOM 6320 C C . THR B 1 79 ? -27.672 -2.574 -5.684 1 64.31 79 THR B C 1
ATOM 6322 O O . THR B 1 79 ? -28 -3.516 -6.406 1 64.31 79 THR B O 1
ATOM 6325 N N . PHE B 1 80 ? -26.828 -2.74 -4.68 1 61.62 80 PHE B N 1
ATOM 6326 C CA . PHE B 1 80 ? -26.656 -4.07 -4.109 1 61.62 80 PHE B CA 1
ATOM 6327 C C . PHE B 1 80 ? -27.656 -4.312 -2.986 1 61.62 80 PHE B C 1
ATOM 6329 O O . PHE B 1 80 ? -27.969 -5.461 -2.666 1 61.62 80 PHE B O 1
ATOM 6336 N N . SER B 1 81 ? -28.156 -3.305 -2.383 1 75 81 SER B N 1
ATOM 6337 C CA . SER B 1 81 ? -29.125 -3.338 -1.297 1 75 81 SER B CA 1
ATOM 6338 C C . SER B 1 81 ? -30.25 -2.336 -1.534 1 75 81 SER B C 1
ATOM 6340 O O . SER B 1 81 ? -30.094 -1.396 -2.316 1 75 81 SER B O 1
ATOM 6342 N N . PRO B 1 82 ? -31.406 -2.674 -0.954 1 86.06 82 PRO B N 1
ATOM 6343 C CA . PRO B 1 82 ? -32.5 -1.706 -1.106 1 86.06 82 PRO B CA 1
ATOM 6344 C C . PRO B 1 82 ? -32.094 -0.303 -0.645 1 86.06 82 PRO B C 1
ATOM 6346 O O . PRO B 1 82 ? -31.359 -0.152 0.328 1 86.06 82 PRO B O 1
ATOM 6349 N N . MET B 1 83 ? -32.594 0.635 -1.4 1 88.19 83 MET B N 1
ATOM 6350 C CA . MET B 1 83 ? -32.375 2.039 -1.079 1 88.19 83 MET B CA 1
ATOM 6351 C C . MET B 1 83 ? -33.688 2.785 -0.884 1 88.19 83 MET B C 1
ATOM 6353 O O . MET B 1 83 ? -34.656 2.51 -1.573 1 88.19 83 MET B O 1
ATOM 6357 N N . VAL B 1 84 ? -33.719 3.668 0.109 1 88.88 84 VAL B N 1
ATOM 6358 C CA . VAL B 1 84 ? -34.875 4.555 0.271 1 88.88 84 VAL B CA 1
ATOM 6359 C C . VAL B 1 84 ? -34.594 5.875 -0.455 1 88.88 84 VAL B C 1
ATOM 6361 O O . VAL B 1 84 ? -33.531 6.48 -0.293 1 88.88 84 VAL B O 1
ATOM 6364 N N . VAL B 1 85 ? -35.438 6.164 -1.311 1 88.38 85 VAL B N 1
ATOM 6365 C CA . VAL B 1 85 ? -35.281 7.406 -2.059 1 88.38 85 VAL B CA 1
ATOM 6366 C C . VAL B 1 85 ? -36.469 8.328 -1.789 1 88.38 85 VAL B C 1
ATOM 6368 O O . VAL B 1 85 ? -37.562 7.867 -1.469 1 88.38 85 VAL B O 1
ATOM 6371 N N . TYR B 1 86 ? -36.125 9.562 -1.834 1 85.44 86 TYR B N 1
ATOM 6372 C CA . TYR B 1 86 ? -37.125 10.609 -1.646 1 85.44 86 TYR B CA 1
ATOM 6373 C C . TYR B 1 86 ? -37.594 11.156 -2.986 1 85.44 86 TYR B C 1
ATOM 6375 O O . TYR B 1 86 ? -36.812 11.688 -3.762 1 85.44 86 TYR B O 1
ATOM 6383 N N . LEU B 1 87 ? -38.906 10.875 -3.35 1 86.62 87 LEU B N 1
ATOM 6384 C CA . LEU B 1 87 ? -39.5 11.305 -4.617 1 86.62 87 LEU B CA 1
ATOM 6385 C C . LEU B 1 87 ? -40.594 12.328 -4.395 1 86.62 87 LEU B C 1
ATOM 6387 O O . LEU B 1 87 ? -41.219 12.359 -3.324 1 86.62 87 LEU B O 1
ATOM 6391 N N . LEU B 1 88 ? -40.75 13.148 -5.398 1 82.94 88 LEU B N 1
ATOM 6392 C CA . LEU B 1 88 ? -41.906 14.055 -5.406 1 82.94 88 LEU B CA 1
ATOM 6393 C C . LEU B 1 88 ? -43.094 13.422 -6.102 1 82.94 88 LEU B C 1
ATOM 6395 O O . LEU B 1 88 ? -42.969 12.883 -7.207 1 82.94 88 LEU B O 1
ATOM 6399 N N . THR B 1 89 ? -44.281 13.336 -5.375 1 77.25 89 THR B N 1
ATOM 6400 C CA . THR B 1 89 ? -45.469 12.812 -5.988 1 77.25 89 THR B CA 1
ATOM 6401 C C . THR B 1 89 ? -46.031 13.797 -7.012 1 77.25 89 THR B C 1
ATOM 6403 O O . THR B 1 89 ? -45.594 14.938 -7.102 1 77.25 89 THR B O 1
ATOM 6406 N N . LYS B 1 90 ? -47.031 13.383 -7.871 1 73.75 90 LYS B N 1
ATOM 6407 C CA . LYS B 1 90 ? -47.688 14.211 -8.875 1 73.75 90 LYS B CA 1
ATOM 6408 C C . LYS B 1 90 ? -48.344 15.438 -8.242 1 73.75 90 LYS B C 1
ATOM 6410 O O . LYS B 1 90 ? -48.438 16.484 -8.875 1 73.75 90 LYS B O 1
ATOM 6415 N N . GLU B 1 91 ? -48.625 15.375 -6.887 1 70.94 91 GLU B N 1
ATOM 6416 C CA . GLU B 1 91 ? -49.25 16.469 -6.152 1 70.94 91 GLU B CA 1
ATOM 6417 C C . GLU B 1 91 ? -48.219 17.391 -5.531 1 70.94 91 GLU B C 1
ATOM 6419 O O . GLU B 1 91 ? -48.562 18.375 -4.871 1 70.94 91 GLU B O 1
ATOM 6424 N N . GLY B 1 92 ? -46.906 17.156 -5.762 1 70.69 92 GLY B N 1
ATOM 6425 C CA . GLY B 1 92 ? -45.875 18.031 -5.281 1 70.69 92 GLY B CA 1
ATOM 6426 C C . GLY B 1 92 ? -45.438 17.734 -3.85 1 70.69 92 GLY B C 1
ATOM 6427 O O . GLY B 1 92 ? -44.844 18.578 -3.193 1 70.69 92 GLY B O 1
ATOM 6428 N N . GLN B 1 93 ? -45.906 16.672 -3.289 1 75.44 93 GLN B N 1
ATOM 6429 C CA . GLN B 1 93 ? -45.562 16.344 -1.918 1 75.44 93 GLN B CA 1
ATOM 6430 C C . GLN B 1 93 ? -44.375 15.352 -1.886 1 75.44 93 GLN B C 1
ATOM 6432 O O . GLN B 1 93 ? -44.281 14.477 -2.744 1 75.44 93 GLN B O 1
ATOM 6437 N N . GLY B 1 94 ? -43.469 15.586 -0.997 1 78.75 94 GLY B N 1
ATOM 6438 C CA . GLY B 1 94 ? -42.344 14.664 -0.804 1 78.75 94 GLY B CA 1
ATOM 6439 C C . GLY B 1 94 ? -42.781 13.305 -0.282 1 78.75 94 GLY B C 1
ATOM 6440 O O . GLY B 1 94 ? -43.688 13.219 0.56 1 78.75 94 GLY B O 1
ATOM 6441 N N . HIS B 1 95 ? -42.25 12.234 -0.94 1 82 95 HIS B N 1
ATOM 6442 C CA . HIS B 1 95 ? -42.656 10.859 -0.625 1 82 95 HIS B CA 1
ATOM 6443 C C . HIS B 1 95 ? -41.438 9.938 -0.596 1 82 95 HIS B C 1
ATOM 6445 O O . HIS B 1 95 ? -40.562 10.031 -1.455 1 82 95 HIS B O 1
ATOM 6451 N N . PHE B 1 96 ? -41.406 9.055 0.469 1 87.94 96 PHE B N 1
ATOM 6452 C CA . PHE B 1 96 ? -40.344 8.047 0.544 1 87.94 96 PHE B CA 1
ATOM 6453 C C . PHE B 1 96 ? -40.75 6.797 -0.23 1 87.94 96 PHE B C 1
ATOM 6455 O O . PHE B 1 96 ? -41.875 6.324 -0.131 1 87.94 96 PHE B O 1
ATOM 6462 N N . VAL B 1 97 ? -39.844 6.305 -1.051 1 89.31 97 VAL B N 1
ATOM 6463 C CA . VAL B 1 97 ? -40.062 5.062 -1.786 1 89.31 97 VAL B CA 1
ATOM 6464 C C . VAL B 1 97 ? -38.812 4.191 -1.677 1 89.31 97 VAL B C 1
ATOM 6466 O O . VAL B 1 97 ? -37.719 4.699 -1.409 1 89.31 97 VAL B O 1
ATOM 6469 N N . ILE B 1 98 ? -39 2.879 -1.776 1 91.19 98 ILE B N 1
ATOM 6470 C CA . ILE B 1 98 ? -37.875 1.961 -1.734 1 91.19 98 ILE B CA 1
ATOM 6471 C C . ILE B 1 98 ? -37.469 1.542 -3.152 1 91.19 98 ILE B C 1
ATOM 6473 O O . ILE B 1 98 ? -38.344 1.22 -3.965 1 91.19 98 ILE B O 1
ATOM 6477 N N . LEU B 1 99 ? -36.219 1.666 -3.371 1 89.44 99 LEU B N 1
ATOM 6478 C CA . LEU B 1 99 ? -35.656 1.16 -4.613 1 89.44 99 LEU B CA 1
ATOM 6479 C C . LEU B 1 99 ? -34.969 -0.186 -4.387 1 89.44 99 LEU B C 1
ATOM 6481 O O . LEU B 1 99 ? -34 -0.277 -3.637 1 89.44 99 LEU B O 1
ATOM 6485 N N . TYR B 1 100 ? -35.469 -1.248 -5.051 1 86.81 100 TYR B N 1
ATOM 6486 C CA . TYR B 1 100 ? -34.938 -2.59 -4.801 1 86.81 100 TYR B CA 1
ATOM 6487 C C . TYR B 1 100 ? -33.875 -2.959 -5.828 1 86.81 100 TYR B C 1
ATOM 6489 O O . TYR B 1 100 ? -32.844 -3.549 -5.48 1 86.81 100 TYR B O 1
ATOM 6497 N N . GLN B 1 101 ? -34.188 -2.697 -7.094 1 83.75 101 GLN B N 1
ATOM 6498 C CA . GLN B 1 101 ? -33.281 -3.148 -8.148 1 83.75 101 GLN B CA 1
ATOM 6499 C C . GLN B 1 101 ? -33.344 -2.211 -9.352 1 83.75 101 GLN B C 1
ATOM 6501 O O . GLN B 1 101 ? -34.344 -1.535 -9.578 1 83.75 101 GLN B O 1
ATOM 6506 N N . LYS B 1 102 ? -32.188 -2.133 -9.93 1 81.12 102 LYS B N 1
ATOM 6507 C CA . LYS B 1 102 ? -32.062 -1.407 -11.195 1 81.12 102 LYS B CA 1
ATOM 6508 C C . LYS B 1 102 ? -31.812 -2.361 -12.359 1 81.12 102 LYS B C 1
ATOM 6510 O O . LYS B 1 102 ? -30.891 -3.172 -12.305 1 81.12 102 LYS B O 1
ATOM 6515 N N . LYS B 1 103 ? -32.781 -2.471 -13.344 1 76.19 103 LYS B N 1
ATOM 6516 C CA . LYS B 1 103 ? -32.594 -3.285 -14.547 1 76.19 103 LYS B CA 1
ATOM 6517 C C . LYS B 1 103 ? -32.625 -2.418 -15.805 1 76.19 103 LYS B C 1
ATOM 6519 O O . LYS B 1 103 ? -33.656 -1.858 -16.172 1 76.19 103 LYS B O 1
ATOM 6524 N N . ARG B 1 104 ? -31.609 -2.309 -16.531 1 77.38 104 ARG B N 1
ATOM 6525 C CA . ARG B 1 104 ? -31.469 -1.485 -17.734 1 77.38 104 ARG B CA 1
ATOM 6526 C C . ARG B 1 104 ? -31.875 -0.044 -17.453 1 77.38 104 ARG B C 1
ATOM 6528 O O . ARG B 1 104 ? -31.297 0.621 -16.594 1 77.38 104 ARG B O 1
ATOM 6535 N N . HIS B 1 105 ? -32.906 0.387 -18.016 1 82.44 105 HIS B N 1
ATOM 6536 C CA . HIS B 1 105 ? -33.344 1.766 -17.859 1 82.44 105 HIS B CA 1
ATOM 6537 C C . HIS B 1 105 ? -34.625 1.837 -17.016 1 82.44 105 HIS B C 1
ATOM 6539 O O . HIS B 1 105 ? -35.406 2.764 -17.172 1 82.44 105 HIS B O 1
ATOM 6545 N N . HIS B 1 106 ? -34.812 0.857 -16.125 1 88.62 106 HIS B N 1
ATOM 6546 C CA . HIS B 1 106 ? -35.938 0.853 -15.227 1 88.62 106 HIS B CA 1
ATOM 6547 C C . HIS B 1 106 ? -35.531 0.569 -13.789 1 88.62 106 HIS B C 1
ATOM 6549 O O . HIS B 1 106 ? -34.562 -0.149 -13.547 1 88.62 106 HIS B O 1
ATOM 6555 N N . TYR B 1 107 ? -36.219 1.182 -12.867 1 89 107 TYR B N 1
ATOM 6556 C CA . TYR B 1 107 ? -36 0.946 -11.438 1 89 107 TYR B CA 1
ATOM 6557 C C . TYR B 1 107 ? -37.219 0.228 -10.828 1 89 107 TYR B C 1
ATOM 6559 O O . TYR B 1 107 ? -38.344 0.571 -11.117 1 89 107 TYR B O 1
ATOM 6567 N N . LEU B 1 108 ? -36.969 -0.811 -10.164 1 89.38 108 LEU B N 1
ATOM 6568 C CA . LEU B 1 108 ? -38.031 -1.453 -9.398 1 89.38 108 LEU B CA 1
ATOM 6569 C C . LEU B 1 108 ? -38.281 -0.709 -8.094 1 89.38 108 LEU B C 1
ATOM 6571 O O . LEU B 1 108 ? -37.469 -0.727 -7.191 1 89.38 108 LEU B O 1
ATOM 6575 N N . ILE B 1 109 ? -39.406 -0.08 -8.039 1 90.06 109 ILE B N 1
ATOM 6576 C CA . ILE B 1 109 ? -39.719 0.79 -6.906 1 90.06 109 ILE B CA 1
ATOM 6577 C C . ILE B 1 109 ? -40.906 0.245 -6.141 1 90.06 109 ILE B C 1
ATOM 6579 O O . ILE B 1 109 ? -41.875 -0.252 -6.742 1 90.06 109 ILE B O 1
ATOM 6583 N N . ALA B 1 110 ? -40.781 0.314 -4.836 1 90.5 110 ALA B N 1
ATOM 6584 C CA . ALA B 1 110 ? -41.906 0.053 -3.941 1 90.5 110 ALA B CA 1
ATOM 6585 C C . ALA B 1 110 ? -42.5 1.354 -3.389 1 90.5 110 ALA B C 1
ATOM 6587 O O . ALA B 1 110 ? -42 1.894 -2.4 1 90.5 110 ALA B O 1
ATOM 6588 N N . ASN B 1 111 ? -43.469 1.835 -4 1 86 111 ASN B N 1
ATOM 6589 C CA . ASN B 1 111 ? -44.156 3.035 -3.557 1 86 111 ASN B CA 1
ATOM 6590 C C . ASN B 1 111 ? -45.312 2.695 -2.605 1 86 111 ASN B C 1
ATOM 6592 O O . ASN B 1 111 ? -46.281 2.072 -3.01 1 86 111 ASN B O 1
ATOM 6596 N N . PRO B 1 112 ? -45.094 3.1 -1.392 1 85.88 112 PRO B N 1
ATOM 6597 C CA . PRO B 1 112 ? -46.156 2.785 -0.431 1 85.88 112 PRO B CA 1
ATOM 6598 C C . PRO B 1 112 ? -47.5 3.393 -0.818 1 85.88 112 PRO B C 1
ATOM 6600 O O . PRO B 1 112 ? -48.562 2.918 -0.37 1 85.88 112 PRO B O 1
ATOM 6603 N N . GLY B 1 113 ? -47.5 4.453 -1.58 1 79.62 113 GLY B N 1
ATOM 6604 C CA . GLY B 1 113 ? -48.719 5.074 -2.027 1 79.62 113 GLY B CA 1
ATOM 6605 C C . GLY B 1 113 ? -49.406 4.305 -3.143 1 79.62 113 GLY B C 1
ATOM 6606 O O . GLY B 1 113 ? -50.594 4.504 -3.404 1 79.62 113 GLY B O 1
ATOM 6607 N N . ALA B 1 114 ? -48.688 3.459 -3.719 1 78.94 114 ALA B N 1
ATOM 6608 C CA . ALA B 1 114 ? -49.25 2.648 -4.801 1 78.94 114 ALA B CA 1
ATOM 6609 C C . ALA B 1 114 ? -49.656 1.27 -4.293 1 78.94 114 ALA B C 1
ATOM 6611 O O . ALA B 1 114 ? -49.531 0.977 -3.102 1 78.94 114 ALA B O 1
ATOM 6612 N N . GLN B 1 115 ? -50.344 0.558 -5.121 1 74.31 115 GLN B N 1
ATOM 6613 C CA . GLN B 1 115 ? -50.875 -0.723 -4.688 1 74.31 115 GLN B CA 1
ATOM 6614 C C . GLN B 1 115 ? -49.875 -1.849 -4.887 1 74.31 115 GLN B C 1
ATOM 6616 O O . GLN B 1 115 ? -50.031 -2.932 -4.316 1 74.31 115 GLN B O 1
ATOM 6621 N N . SER B 1 116 ? -48.844 -1.732 -5.617 1 77.31 116 SER B N 1
ATOM 6622 C CA . SER B 1 116 ? -47.906 -2.814 -5.867 1 77.31 116 SER B CA 1
ATOM 6623 C C . SER B 1 116 ? -46.531 -2.271 -6.297 1 77.31 116 SER B C 1
ATOM 6625 O O . SER B 1 116 ? -46.375 -1.062 -6.453 1 77.31 116 SER B O 1
ATOM 6627 N N . LEU B 1 117 ? -45.562 -3.248 -6.367 1 87.62 117 LEU B N 1
ATOM 6628 C CA . LEU B 1 117 ? -44.25 -2.949 -6.926 1 87.62 117 LEU B CA 1
ATOM 6629 C C . LEU B 1 117 ? -44.375 -2.486 -8.375 1 87.62 117 LEU B C 1
ATOM 6631 O O . LEU B 1 117 ? -45.156 -3.027 -9.141 1 87.62 117 LEU B O 1
ATOM 6635 N N . GLN B 1 118 ? -43.781 -1.381 -8.664 1 86.75 118 GLN B N 1
ATOM 6636 C CA . GLN B 1 118 ? -43.875 -0.836 -10.016 1 86.75 118 GLN B CA 1
ATOM 6637 C C . GLN B 1 118 ? -42.5 -0.633 -10.617 1 86.75 118 GLN B C 1
ATOM 6639 O O . GLN B 1 118 ? -41.562 -0.28 -9.914 1 86.75 118 GLN B O 1
ATOM 6644 N N . TRP B 1 119 ? -42.375 -0.977 -11.836 1 89.19 119 TRP B N 1
ATOM 6645 C CA . TRP B 1 119 ? -41.188 -0.622 -12.594 1 89.19 119 TRP B CA 1
ATOM 6646 C C . TRP B 1 119 ? -41.281 0.797 -13.148 1 89.19 119 TRP B C 1
ATOM 6648 O O . TRP B 1 119 ? -42.219 1.117 -13.883 1 89.19 119 TRP B O 1
ATOM 6658 N N . MET B 1 120 ? -40.562 1.648 -12.625 1 88.44 120 MET B N 1
ATOM 6659 C CA . MET B 1 120 ? -40.531 3.045 -13.055 1 88.44 120 MET B CA 1
ATOM 6660 C C . MET B 1 120 ? -39.406 3.311 -14.039 1 88.44 120 MET B C 1
ATOM 6662 O O . MET B 1 120 ? -38.281 2.916 -13.797 1 88.44 120 MET B O 1
ATOM 6666 N N . PRO B 1 121 ? -39.75 3.854 -15.211 1 89.56 121 PRO B N 1
ATOM 6667 C CA . PRO B 1 121 ? -38.688 4.223 -16.141 1 89.56 121 PRO B CA 1
ATOM 6668 C C . PRO B 1 121 ? -37.719 5.234 -15.539 1 89.56 121 PRO B C 1
ATOM 6670 O O . PRO B 1 121 ? -38.094 6.055 -14.703 1 89.56 121 PRO B O 1
ATOM 6673 N N . GLU B 1 122 ? -36.5 5.109 -15.93 1 88.75 122 GLU B N 1
ATOM 6674 C CA . GLU B 1 122 ? -35.375 5.902 -15.414 1 88.75 122 GLU B CA 1
ATOM 6675 C C . GLU B 1 122 ? -35.656 7.398 -15.531 1 88.75 122 GLU B C 1
ATOM 6677 O O . GLU B 1 122 ? -35.375 8.164 -14.609 1 88.75 122 GLU B O 1
ATOM 6682 N N . ASP B 1 123 ? -36.25 7.855 -16.672 1 85.62 123 ASP B N 1
ATOM 6683 C CA . ASP B 1 123 ? -36.531 9.273 -16.906 1 85.62 123 ASP B CA 1
ATOM 6684 C C . ASP B 1 123 ? -37.562 9.805 -15.906 1 85.62 123 ASP B C 1
ATOM 6686 O O . ASP B 1 123 ? -37.406 10.898 -15.367 1 85.62 123 ASP B O 1
ATOM 6690 N N . ASP B 1 124 ? -38.594 9.047 -15.672 1 86.94 124 ASP B N 1
ATOM 6691 C CA . ASP B 1 124 ? -39.656 9.445 -14.727 1 86.94 124 ASP B CA 1
ATOM 6692 C C . ASP B 1 124 ? -39.094 9.484 -13.297 1 86.94 124 ASP B C 1
ATOM 6694 O O . ASP B 1 124 ? -39.438 10.375 -12.516 1 86.94 124 ASP B O 1
ATOM 6698 N N . PHE B 1 125 ? -38.281 8.547 -13.039 1 89.12 125 PHE B N 1
ATOM 6699 C CA . PHE B 1 125 ? -37.688 8.484 -11.711 1 89.12 125 PHE B CA 1
ATOM 6700 C C . PHE B 1 125 ? -36.812 9.695 -11.461 1 89.12 125 PHE B C 1
ATOM 6702 O O . PHE B 1 125 ? -36.906 10.352 -10.422 1 89.12 125 PHE B O 1
ATOM 6709 N N . LEU B 1 126 ? -35.938 10.016 -12.383 1 86.88 126 LEU B N 1
ATOM 6710 C CA . LEU B 1 126 ? -35 11.109 -12.219 1 86.88 126 LEU B CA 1
ATOM 6711 C C . LEU B 1 126 ? -35.719 12.445 -12.141 1 86.88 126 LEU B C 1
ATOM 6713 O O . LEU B 1 126 ? -35.25 13.375 -11.477 1 86.88 126 LEU B O 1
ATOM 6717 N N . GLY B 1 127 ? -36.812 12.523 -12.875 1 84.5 127 GLY B N 1
ATOM 6718 C CA . GLY B 1 127 ? -37.625 13.727 -12.812 1 84.5 127 GLY B CA 1
ATOM 6719 C C . GLY B 1 127 ? -38.25 13.969 -11.445 1 84.5 127 GLY B C 1
ATOM 6720 O O . GLY B 1 127 ? -38.375 15.109 -11.008 1 84.5 127 GLY B O 1
ATOM 6721 N N . ALA B 1 128 ? -38.562 12.883 -10.703 1 86.69 128 ALA B N 1
ATOM 6722 C CA . ALA B 1 128 ? -39.25 12.977 -9.406 1 86.69 128 ALA B CA 1
ATOM 6723 C C . ALA B 1 128 ? -38.25 12.922 -8.258 1 86.69 128 ALA B C 1
ATOM 6725 O O . ALA B 1 128 ? -38.562 13.273 -7.121 1 86.69 128 ALA B O 1
ATOM 6726 N N . PHE B 1 129 ? -37.094 12.547 -8.516 1 87.69 129 PHE B N 1
ATOM 6727 C CA . PHE B 1 129 ? -36.062 12.305 -7.512 1 87.69 129 PHE B CA 1
ATOM 6728 C C . PHE B 1 129 ? -35.625 13.609 -6.867 1 87.69 129 PHE B C 1
ATOM 6730 O O . PHE B 1 129 ? -35.344 14.594 -7.566 1 87.69 129 PHE B O 1
ATOM 6737 N N . GLN B 1 130 ? -35.625 13.672 -5.48 1 79.31 130 GLN B N 1
ATOM 6738 C CA . GLN B 1 130 ? -35.281 14.883 -4.734 1 79.31 130 GLN B CA 1
ATOM 6739 C C . GLN B 1 130 ? -33.875 14.797 -4.168 1 79.31 130 GLN B C 1
ATOM 6741 O O . GLN B 1 130 ? -33.625 15.211 -3.031 1 79.31 130 GLN B O 1
ATOM 6746 N N . HIS B 1 131 ? -32.938 14.156 -4.801 1 73.94 131 HIS B N 1
ATOM 6747 C CA . HIS B 1 131 ? -31.5 14.172 -4.555 1 73.94 131 HIS B CA 1
ATOM 6748 C C . HIS B 1 131 ? -31.172 13.562 -3.199 1 73.94 131 HIS B C 1
ATOM 6750 O O . HIS B 1 131 ? -30.172 13.93 -2.576 1 73.94 131 HIS B O 1
ATOM 6756 N N . VAL B 1 132 ? -32.062 12.812 -2.619 1 79.88 132 VAL B N 1
ATOM 6757 C CA . VAL B 1 132 ? -31.781 12.141 -1.356 1 79.88 132 VAL B CA 1
ATOM 6758 C C . VAL B 1 132 ? -31.891 10.633 -1.536 1 79.88 132 VAL B C 1
ATOM 6760 O O . VAL B 1 132 ? -32.906 10.133 -1.992 1 79.88 132 VAL B O 1
ATOM 6763 N N . ALA B 1 133 ? -30.828 10.031 -1.33 1 82.38 133 ALA B N 1
ATOM 6764 C CA . ALA B 1 133 ? -30.797 8.57 -1.325 1 82.38 133 ALA B CA 1
ATOM 6765 C C . ALA B 1 133 ? -30.312 8.031 0.023 1 82.38 133 ALA B C 1
ATOM 6767 O O . ALA B 1 133 ? -29.344 8.531 0.587 1 82.38 133 ALA B O 1
ATOM 6768 N N . ILE B 1 134 ? -31.141 7.113 0.55 1 83.06 134 ILE B N 1
ATOM 6769 C CA . ILE B 1 134 ? -30.812 6.516 1.839 1 83.06 134 ILE B CA 1
ATOM 6770 C C . ILE B 1 134 ? -30.375 5.066 1.639 1 83.06 134 ILE B C 1
ATOM 6772 O O . ILE B 1 134 ? -31.172 4.215 1.257 1 83.06 134 ILE B O 1
ATOM 6776 N N . PHE B 1 135 ? -29.156 4.84 1.876 1 77.5 135 PHE B N 1
ATOM 6777 C CA . PHE B 1 135 ? -28.641 3.482 1.793 1 77.5 135 PHE B CA 1
ATOM 6778 C C . PHE B 1 135 ? -28.969 2.695 3.055 1 77.5 135 PHE B C 1
ATOM 6780 O O . PHE B 1 135 ? -28.984 3.25 4.156 1 77.5 135 PHE B O 1
ATOM 6787 N N . THR B 1 136 ? -29.375 1.459 2.836 1 79.56 136 THR B N 1
ATOM 6788 C CA . THR B 1 136 ? -29.797 0.639 3.961 1 79.56 136 THR B CA 1
ATOM 6789 C C . THR B 1 136 ? -28.844 -0.534 4.176 1 79.56 136 THR B C 1
ATOM 6791 O O . THR B 1 136 ? -28.281 -1.064 3.215 1 79.56 136 THR B O 1
ATOM 6794 N N . LYS B 1 137 ? -28.547 -0.802 5.402 1 71.81 137 LYS B N 1
ATOM 6795 C CA . LYS B 1 137 ? -27.734 -1.96 5.785 1 71.81 137 LYS B CA 1
ATOM 6796 C C . LYS B 1 137 ? -28.312 -2.633 7.031 1 71.81 137 LYS B C 1
ATOM 6798 O O . LYS B 1 137 ? -28.781 -1.957 7.945 1 71.81 137 LYS B O 1
ATOM 6803 N N . LYS B 1 138 ? -28.391 -3.92 6.977 1 70.19 138 LYS B N 1
ATOM 6804 C CA . LYS B 1 138 ? -28.797 -4.664 8.164 1 70.19 138 LYS B CA 1
ATOM 6805 C C . LYS B 1 138 ? -27.688 -4.656 9.219 1 70.19 138 LYS B C 1
ATOM 6807 O O . LYS B 1 138 ? -26.531 -4.992 8.922 1 70.19 138 LYS B O 1
ATOM 6812 N N . ASN B 1 139 ? -27.984 -3.961 10.359 1 62.25 139 ASN B N 1
ATOM 6813 C CA . ASN B 1 139 ? -27.031 -3.982 11.477 1 62.25 139 ASN B CA 1
ATOM 6814 C C . ASN B 1 139 ? -27.125 -5.289 12.258 1 62.25 139 ASN B C 1
ATOM 6816 O O . ASN B 1 139 ? -28.203 -5.672 12.719 1 62.25 139 ASN B O 1
ATOM 6820 N N . GLU B 1 140 ? -26.422 -6.234 12 1 57.22 140 GLU B N 1
ATOM 6821 C CA . GLU B 1 140 ? -26.469 -7.422 12.852 1 57.22 140 GLU B CA 1
ATOM 6822 C C . GLU B 1 140 ? -25.578 -7.254 14.078 1 57.22 140 GLU B C 1
ATOM 6824 O O . GLU B 1 140 ? -24.453 -6.785 13.969 1 57.22 140 GLU B O 1
ATOM 6829 N N . ASN B 1 141 ? -26.234 -6.922 15.234 1 55.94 141 ASN B N 1
ATOM 6830 C CA . ASN B 1 141 ? -25.453 -7.016 16.453 1 55.94 141 ASN B CA 1
ATOM 6831 C C . ASN B 1 141 ? -24.703 -8.344 16.547 1 55.94 141 ASN B C 1
ATOM 6833 O O . ASN B 1 141 ? -25.281 -9.367 16.906 1 55.94 141 ASN B O 1
ATOM 6837 N N . LEU B 1 142 ? -23.672 -8.406 15.82 1 58.31 142 LEU B N 1
ATOM 6838 C CA . LEU B 1 142 ? -22.922 -9.656 15.836 1 58.31 142 LEU B CA 1
ATOM 6839 C C . LEU B 1 142 ? -22.109 -9.789 17.125 1 58.31 142 LEU B C 1
ATOM 6841 O O . LEU B 1 142 ? -21.078 -9.133 17.281 1 58.31 142 LEU B O 1
ATOM 6845 N N . LYS B 1 143 ? -22.766 -10.195 18.375 1 59.19 143 LYS B N 1
ATOM 6846 C CA . LYS B 1 143 ? -21.969 -10.523 19.562 1 59.19 143 LYS B CA 1
ATOM 6847 C C . LYS B 1 143 ? -21.516 -11.977 19.516 1 59.19 143 LYS B C 1
ATOM 6849 O O . LYS B 1 143 ? -22.328 -12.891 19.656 1 59.19 143 LYS B O 1
ATOM 6854 N N . PHE B 1 144 ? -20.219 -12.016 18.953 1 64.06 144 PHE B N 1
ATOM 6855 C CA . PHE B 1 144 ? -19.688 -13.367 19.062 1 64.06 144 PHE B CA 1
ATOM 6856 C C . PHE B 1 144 ? -19.172 -13.633 20.469 1 64.06 144 PHE B C 1
ATOM 6858 O O . PHE B 1 144 ? -18.578 -12.758 21.094 1 64.06 144 PHE B O 1
ATOM 6865 N N . LYS B 1 145 ? -19.688 -14.609 21.25 1 57.03 145 LYS B N 1
ATOM 6866 C CA . LYS B 1 145 ? -19.25 -14.961 22.594 1 57.03 145 LYS B CA 1
ATOM 6867 C C . LYS B 1 145 ? -17.75 -15.211 22.641 1 57.03 145 LYS B C 1
ATOM 6869 O O . LYS B 1 145 ? -17.094 -14.906 23.641 1 57.03 145 LYS B O 1
ATOM 6874 N N . ASN B 1 146 ? -17.172 -15.711 21.5 1 64.62 146 ASN B N 1
ATOM 6875 C CA . ASN B 1 146 ? -15.75 -16.062 21.453 1 64.62 146 ASN B CA 1
ATOM 6876 C C . ASN B 1 146 ? -15.031 -15.383 20.297 1 64.62 146 ASN B C 1
ATOM 6878 O O . ASN B 1 146 ? -15.672 -14.945 19.344 1 64.62 146 ASN B O 1
ATOM 6882 N N . LYS B 1 147 ? -13.852 -15.094 20.5 1 73.38 147 LYS B N 1
ATOM 6883 C CA . LYS B 1 147 ? -12.992 -14.508 19.484 1 73.38 147 LYS B CA 1
ATOM 6884 C C . LYS B 1 147 ? -12.359 -15.586 18.609 1 73.38 147 LYS B C 1
ATOM 6886 O O . LYS B 1 147 ? -11.148 -15.562 18.359 1 73.38 147 LYS B O 1
ATOM 6891 N N . SER B 1 148 ? -13.141 -16.391 18.172 1 81.5 148 SER B N 1
ATOM 6892 C CA . SER B 1 148 ? -12.633 -17.5 17.359 1 81.5 148 SER B CA 1
ATOM 6893 C C . SER B 1 148 ? -12.523 -17.109 15.891 1 81.5 148 SER B C 1
ATOM 6895 O O . SER B 1 148 ? -13.289 -16.266 15.406 1 81.5 148 SER B O 1
ATOM 6897 N N . PHE B 1 149 ? -11.547 -17.766 15.164 1 87.81 149 PHE B N 1
ATOM 6898 C CA . PHE B 1 149 ? -11.305 -17.547 13.742 1 87.81 149 PHE B CA 1
ATOM 6899 C C . PHE B 1 149 ? -12.523 -17.938 12.922 1 87.81 149 PHE B C 1
ATOM 6901 O O . PHE B 1 149 ? -12.773 -17.375 11.852 1 87.81 149 PHE B O 1
ATOM 6908 N N . ALA B 1 150 ? -13.328 -18.75 13.406 1 85.56 150 ALA B N 1
ATOM 6909 C CA . ALA B 1 150 ? -14.484 -19.281 12.688 1 85.56 150 ALA B CA 1
ATOM 6910 C C . ALA B 1 150 ? -15.547 -18.219 12.492 1 85.56 150 ALA B C 1
ATOM 6912 O O . ALA B 1 150 ? -16.422 -18.344 11.633 1 85.56 150 ALA B O 1
ATOM 6913 N N . ASN B 1 151 ? -15.484 -17.125 13.164 1 86.62 151 ASN B N 1
ATOM 6914 C CA . ASN B 1 151 ? -16.469 -16.062 13.062 1 86.62 151 ASN B CA 1
ATOM 6915 C C . ASN B 1 151 ? -16.438 -15.398 11.688 1 86.62 151 ASN B C 1
ATOM 6917 O O . ASN B 1 151 ? -17.406 -14.766 11.273 1 86.62 151 ASN B O 1
ATOM 6921 N N . ILE B 1 152 ? -15.352 -15.656 11.047 1 88 152 ILE B N 1
ATOM 6922 C CA . ILE B 1 152 ? -15.203 -15 9.758 1 88 152 ILE B CA 1
ATOM 6923 C C . ILE B 1 152 ? -16.172 -15.609 8.75 1 88 152 ILE B C 1
ATOM 6925 O O . ILE B 1 152 ? -16.531 -14.977 7.758 1 88 152 ILE B O 1
ATOM 6929 N N . PHE B 1 153 ? -16.656 -16.766 9.062 1 89.19 153 PHE B N 1
ATOM 6930 C CA . PHE B 1 153 ? -17.562 -17.469 8.156 1 89.19 153 PHE B CA 1
ATOM 6931 C C . PHE B 1 153 ? -18.953 -16.859 8.211 1 89.19 153 PHE B C 1
ATOM 6933 O O . PHE B 1 153 ? -19.828 -17.25 7.441 1 89.19 153 PHE B O 1
ATOM 6940 N N . TYR B 1 154 ? -19.109 -15.906 9.023 1 86.56 154 TYR B N 1
ATOM 6941 C CA . TYR B 1 154 ? -20.344 -15.133 9.086 1 86.56 154 TYR B CA 1
ATOM 6942 C C . TYR B 1 154 ? -20.625 -14.453 7.75 1 86.56 154 TYR B C 1
ATOM 6944 O O . TYR B 1 154 ? -21.781 -14.312 7.348 1 86.56 154 TYR B O 1
ATOM 6952 N N . PHE B 1 155 ? -19.641 -14.148 7.055 1 89.62 155 PHE B N 1
ATOM 6953 C CA . PHE B 1 155 ? -19.781 -13.398 5.812 1 89.62 155 PHE B CA 1
ATOM 6954 C C . PHE B 1 155 ? -20.219 -14.312 4.672 1 89.62 155 PHE B C 1
ATOM 6956 O O . PHE B 1 155 ? -20.594 -13.844 3.6 1 89.62 155 PHE B O 1
ATOM 6963 N N . LEU B 1 156 ? -20.188 -15.594 4.949 1 90.56 156 LEU B N 1
ATOM 6964 C CA . LEU B 1 156 ? -20.594 -16.562 3.938 1 90.56 156 LEU B CA 1
ATOM 6965 C C . LEU B 1 156 ? -22.078 -16.859 4.031 1 90.56 156 LEU B C 1
ATOM 6967 O O . LEU B 1 156 ? -22.672 -17.375 3.084 1 90.56 156 LEU B O 1
ATOM 6971 N N . LYS B 1 157 ? -22.641 -16.547 5.117 1 85.75 157 LYS B N 1
ATOM 6972 C CA . LYS B 1 157 ? -24.016 -16.906 5.418 1 85.75 157 LYS B CA 1
ATOM 6973 C C . LYS B 1 157 ? -24.984 -16.359 4.375 1 85.75 157 LYS B C 1
ATOM 6975 O O . LYS B 1 157 ? -25.844 -17.078 3.861 1 85.75 157 LYS B O 1
ATOM 6980 N N . PRO B 1 158 ? -24.797 -15.078 3.986 1 83.56 158 PRO B N 1
ATOM 6981 C CA . PRO B 1 158 ? -25.734 -14.539 2.998 1 83.56 158 PRO B CA 1
ATOM 6982 C C . PRO B 1 158 ? -25.578 -15.188 1.624 1 83.56 158 PRO B C 1
ATOM 6984 O O . PRO B 1 158 ? -26.5 -15.133 0.807 1 83.56 158 PRO B O 1
ATOM 6987 N N . TYR B 1 159 ? -24.516 -15.883 1.345 1 89.75 159 TYR B N 1
ATOM 6988 C CA . TYR B 1 159 ? -24.234 -16.422 0.023 1 89.75 159 TYR B CA 1
ATOM 6989 C C . TYR B 1 159 ? -24.234 -17.953 0.049 1 89.75 159 TYR B C 1
ATOM 6991 O O . TYR B 1 159 ? -23.531 -18.594 -0.72 1 89.75 159 TYR B O 1
ATOM 6999 N N . TRP B 1 160 ? -25.016 -18.578 0.851 1 88.69 160 TRP B N 1
ATOM 7000 C CA . TRP B 1 160 ? -25.016 -20.031 0.998 1 88.69 160 TRP B CA 1
ATOM 7001 C C . TRP B 1 160 ? -25.531 -20.703 -0.265 1 88.69 160 TRP B C 1
ATOM 7003 O O . TRP B 1 160 ? -25.031 -21.766 -0.657 1 88.69 160 TRP B O 1
ATOM 7013 N N . LYS B 1 161 ? -26.5 -20.047 -0.969 1 90.75 161 LYS B N 1
ATOM 7014 C CA . LYS B 1 161 ? -27.016 -20.641 -2.199 1 90.75 161 LYS B CA 1
ATOM 7015 C C . LYS B 1 161 ? -25.969 -20.625 -3.307 1 90.75 161 LYS B C 1
ATOM 7017 O O . LYS B 1 161 ? -25.797 -21.609 -4.027 1 90.75 161 LYS B O 1
ATOM 7022 N N . THR B 1 162 ? -25.328 -19.516 -3.395 1 92.81 162 THR B N 1
ATOM 7023 C CA . THR B 1 162 ? -24.266 -19.422 -4.395 1 92.81 162 THR B CA 1
ATOM 7024 C C . THR B 1 162 ? -23.125 -20.375 -4.074 1 92.81 162 THR B C 1
ATOM 7026 O O . THR B 1 162 ? -22.516 -20.953 -4.977 1 92.81 162 THR B O 1
ATOM 7029 N N . SER B 1 163 ? -22.812 -20.547 -2.793 1 92.94 163 SER B N 1
ATOM 7030 C CA . SER B 1 163 ? -21.781 -21.484 -2.377 1 92.94 163 SER B CA 1
ATOM 7031 C C . SER B 1 163 ? -22.156 -22.906 -2.732 1 92.94 163 SER B C 1
ATOM 7033 O O . SER B 1 163 ? -21.312 -23.672 -3.219 1 92.94 163 SER B O 1
ATOM 7035 N N . LEU B 1 164 ? -23.359 -23.234 -2.576 1 92.75 164 LEU B N 1
ATOM 7036 C CA . LEU B 1 164 ? -23.828 -24.578 -2.914 1 92.75 164 LEU B CA 1
ATOM 7037 C C . LEU B 1 164 ? -23.781 -24.797 -4.422 1 92.75 164 LEU B C 1
ATOM 7039 O O . LEU B 1 164 ? -23.406 -25.875 -4.883 1 92.75 164 LEU B O 1
ATOM 7043 N N . MET B 1 165 ? -24.188 -23.781 -5.105 1 94.19 165 MET B N 1
ATOM 7044 C CA . MET B 1 165 ? -24.125 -23.859 -6.562 1 94.19 165 MET B CA 1
ATOM 7045 C C . MET B 1 165 ? -22.703 -24.078 -7.039 1 94.19 165 MET B C 1
ATOM 7047 O O . MET B 1 165 ? -22.453 -24.875 -7.945 1 94.19 165 MET B O 1
ATOM 7051 N N . LEU B 1 166 ? -21.812 -23.422 -6.422 1 94.69 166 LEU B N 1
ATOM 7052 C CA . LEU B 1 166 ? -20.406 -23.547 -6.773 1 94.69 166 LEU B CA 1
ATOM 7053 C C . LEU B 1 166 ? -19.891 -24.953 -6.473 1 94.69 166 LEU B C 1
ATOM 7055 O O . LEU B 1 166 ? -19.109 -25.516 -7.246 1 94.69 166 LEU B O 1
ATOM 7059 N N . ILE B 1 167 ? -20.359 -25.531 -5.426 1 93.56 167 ILE B N 1
ATOM 7060 C CA . ILE B 1 167 ? -19.953 -26.875 -5.047 1 93.56 167 ILE B CA 1
ATOM 7061 C C . ILE B 1 167 ? -20.531 -27.891 -6.039 1 93.56 167 ILE B C 1
ATOM 7063 O O . ILE B 1 167 ? -19.828 -28.797 -6.496 1 93.56 167 ILE B O 1
ATOM 7067 N N . ILE B 1 168 ? -21.719 -27.672 -6.48 1 93.69 168 ILE B N 1
ATOM 7068 C CA . ILE B 1 168 ? -22.375 -28.594 -7.406 1 93.69 168 ILE B CA 1
ATOM 7069 C C . ILE B 1 168 ? -21.688 -28.516 -8.773 1 93.69 168 ILE B C 1
ATOM 7071 O O . ILE B 1 168 ? -21.328 -29.531 -9.352 1 93.69 168 ILE B O 1
ATOM 7075 N N . ILE B 1 169 ? -21.484 -27.359 -9.25 1 93.88 169 ILE B N 1
ATOM 7076 C CA . ILE B 1 169 ? -20.828 -27.203 -10.539 1 93.88 169 ILE B CA 1
ATOM 7077 C C . ILE B 1 169 ? -19.391 -27.734 -10.453 1 93.88 169 ILE B C 1
ATOM 7079 O O . ILE B 1 169 ? -18.906 -28.375 -11.391 1 93.88 169 ILE B O 1
ATOM 7083 N N . GLY B 1 170 ? -18.781 -27.484 -9.312 1 92.75 170 GLY B N 1
ATOM 7084 C CA . GLY B 1 170 ? -17.438 -28 -9.102 1 92.75 170 GLY B CA 1
ATOM 7085 C C . GLY B 1 170 ? -17.375 -29.516 -9.133 1 92.75 170 GLY B C 1
ATOM 7086 O O . GLY B 1 170 ? -16.422 -30.094 -9.688 1 92.75 170 GLY B O 1
ATOM 7087 N N . MET B 1 171 ? -18.344 -30.125 -8.633 1 92.56 171 MET B N 1
ATOM 7088 C CA . MET B 1 171 ? -18.406 -31.594 -8.656 1 92.56 171 MET B CA 1
ATOM 7089 C C . MET B 1 171 ? -18.562 -32.125 -10.086 1 92.56 171 MET B C 1
ATOM 7091 O O . MET B 1 171 ? -17.922 -33.094 -10.461 1 92.56 171 MET B O 1
ATOM 7095 N N . PHE B 1 172 ? -19.312 -31.438 -10.852 1 93.44 172 PHE B N 1
ATOM 7096 C CA . PHE B 1 172 ? -19.531 -31.828 -12.234 1 93.44 172 PHE B CA 1
ATOM 7097 C C . PHE B 1 172 ? -18.25 -31.641 -13.047 1 93.44 172 PHE B C 1
ATOM 7099 O O . PHE B 1 172 ? -17.906 -32.469 -13.891 1 93.44 172 PHE B O 1
ATOM 7106 N N . VAL B 1 173 ? -17.625 -30.578 -12.781 1 92.5 173 VAL B N 1
ATOM 7107 C CA . VAL B 1 173 ? -16.359 -30.328 -13.469 1 92.5 173 VAL B CA 1
ATOM 7108 C C . VAL B 1 173 ? -15.367 -31.438 -13.156 1 92.5 173 VAL B C 1
ATOM 7110 O O . VAL B 1 173 ? -14.695 -31.938 -14.047 1 92.5 173 VAL B O 1
ATOM 7113 N N . ASN B 1 174 ? -15.297 -31.844 -11.898 1 92.5 174 ASN B N 1
ATOM 7114 C CA . ASN B 1 174 ? -14.375 -32.875 -11.484 1 92.5 174 ASN B CA 1
ATOM 7115 C C . ASN B 1 174 ? -14.727 -34.219 -12.117 1 92.5 174 ASN B C 1
ATOM 7117 O O . ASN B 1 174 ? -13.844 -35 -12.492 1 92.5 174 ASN B O 1
ATOM 7121 N N . PHE B 1 175 ? -15.953 -34.438 -12.281 1 92 175 PHE B N 1
ATOM 7122 C CA . PHE B 1 175 ? -16.406 -35.688 -12.906 1 92 175 PHE B CA 1
ATOM 7123 C C . PHE B 1 175 ? -15.969 -35.75 -14.367 1 92 175 PHE B C 1
ATOM 7125 O O . PHE B 1 175 ? -15.422 -36.75 -14.82 1 92 175 PHE B O 1
ATOM 7132 N N . VAL B 1 176 ? -16.141 -34.688 -15.031 1 92.81 176 VAL B N 1
ATOM 7133 C CA . VAL B 1 176 ? -15.789 -34.625 -16.453 1 92.81 176 VAL B CA 1
ATOM 7134 C C . VAL B 1 176 ? -14.273 -34.656 -16.609 1 92.81 176 VAL B C 1
ATOM 7136 O O . VAL B 1 176 ? -13.75 -35.25 -17.562 1 92.81 176 VAL B O 1
ATOM 7139 N N . LEU B 1 177 ? -13.57 -34.094 -15.641 1 91.12 177 LEU B N 1
ATOM 7140 C CA . LEU B 1 177 ? -12.109 -34.125 -15.648 1 91.12 177 LEU B CA 1
ATOM 7141 C C . LEU B 1 177 ? -11.602 -35.562 -15.539 1 91.12 177 LEU B C 1
ATOM 7143 O O . LEU B 1 177 ? -10.656 -35.938 -16.234 1 91.12 177 LEU B O 1
ATOM 7147 N N . ILE B 1 178 ? -12.219 -36.344 -14.695 1 91.12 178 ILE B N 1
ATOM 7148 C CA . ILE B 1 178 ? -11.828 -37.719 -14.516 1 91.12 178 ILE B CA 1
ATOM 7149 C C . ILE B 1 178 ? -12.133 -38.531 -15.789 1 91.12 178 ILE B C 1
ATOM 7151 O O . ILE B 1 178 ? -11.32 -39.344 -16.219 1 91.12 178 ILE B O 1
ATOM 7155 N N . LEU B 1 179 ? -13.234 -38.188 -16.391 1 90.25 179 LEU B N 1
ATOM 7156 C CA . LEU B 1 179 ? -13.586 -38.844 -17.641 1 90.25 179 LEU B CA 1
ATOM 7157 C C . LEU B 1 179 ? -12.562 -38.531 -18.734 1 90.25 179 LEU B C 1
ATOM 7159 O O . LEU B 1 179 ? -12.211 -39.406 -19.531 1 90.25 179 LEU B O 1
ATOM 7163 N N . ASN B 1 180 ? -12.141 -37.344 -18.719 1 90.25 180 ASN B N 1
ATOM 7164 C CA . ASN B 1 180 ? -11.133 -36.969 -19.688 1 90.25 180 ASN B CA 1
ATOM 7165 C C . ASN B 1 180 ? -9.82 -37.688 -19.484 1 90.25 180 ASN B C 1
ATOM 7167 O O . ASN B 1 180 ? -9.141 -38.062 -20.453 1 90.25 180 ASN B O 1
ATOM 7171 N N . LYS B 1 181 ? -9.43 -37.969 -18.25 1 88.31 181 LYS B N 1
ATOM 7172 C CA . LYS B 1 181 ? -8.172 -38.625 -17.953 1 88.31 181 LYS B CA 1
ATOM 7173 C C . LYS B 1 181 ? -8.234 -40.125 -18.328 1 88.31 181 LYS B C 1
ATOM 7175 O O . LYS B 1 181 ? -7.195 -40.781 -18.469 1 88.31 181 LYS B O 1
ATOM 7180 N N . SER B 1 182 ? -9.461 -40.656 -18.562 1 90.12 182 SER B N 1
ATOM 7181 C CA . SER B 1 182 ? -9.602 -42.031 -18.953 1 90.12 182 SER B CA 1
ATOM 7182 C C . SER B 1 182 ? -9.266 -42.25 -20.422 1 90.12 182 SER B C 1
ATOM 7184 O O . SER B 1 182 ? -9.133 -43.375 -20.891 1 90.12 182 SER B O 1
ATOM 7186 N N . PHE B 1 183 ? -9.039 -41.219 -21.156 1 90.25 183 PHE B N 1
ATOM 7187 C CA . PHE B 1 183 ? -8.734 -41.281 -22.578 1 90.25 183 PHE B CA 1
ATOM 7188 C C . PHE B 1 183 ? -7.523 -42.156 -22.828 1 90.25 183 PHE B C 1
ATOM 7190 O O . PHE B 1 183 ? -7.57 -43.062 -23.672 1 90.25 183 PHE B O 1
ATOM 7197 N N . ILE B 1 184 ? -6.43 -41.875 -22.047 1 88.44 184 ILE B N 1
ATOM 7198 C CA . ILE B 1 184 ? -5.176 -42.594 -22.312 1 88.44 184 ILE B CA 1
ATOM 7199 C C . ILE B 1 184 ? -5.359 -44.062 -22.078 1 88.44 184 ILE B C 1
ATOM 7201 O O . ILE B 1 184 ? -4.832 -44.906 -22.828 1 88.44 184 ILE B O 1
ATOM 7205 N N . LYS B 1 185 ? -6.133 -44.469 -21.109 1 88.12 185 LYS B N 1
ATOM 7206 C CA . LYS B 1 185 ? -6.395 -45.875 -20.828 1 88.12 185 LYS B CA 1
ATOM 7207 C C . LYS B 1 185 ? -7.156 -46.531 -21.969 1 88.12 185 LYS B C 1
ATOM 7209 O O . LYS B 1 185 ? -6.746 -47.562 -22.469 1 88.12 185 LYS B O 1
ATOM 7214 N N . ILE B 1 186 ? -8.219 -45.875 -22.406 1 89.5 186 ILE B N 1
ATOM 7215 C CA . ILE B 1 186 ? -9.055 -46.438 -23.453 1 89.5 186 ILE B CA 1
ATOM 7216 C C . ILE B 1 186 ? -8.266 -46.5 -24.766 1 89.5 186 ILE B C 1
ATOM 7218 O O . ILE B 1 186 ? -8.336 -47.5 -25.484 1 89.5 186 ILE B O 1
ATOM 7222 N N . TYR B 1 187 ? -7.5 -45.469 -24.984 1 88.81 187 TYR B N 1
ATOM 7223 C CA . TYR B 1 187 ? -6.688 -45.406 -26.188 1 88.81 187 TYR B CA 1
ATOM 7224 C C . TYR B 1 187 ? -5.668 -46.531 -26.219 1 88.81 187 TYR B C 1
ATOM 7226 O O . TYR B 1 187 ? -5.547 -47.25 -27.234 1 88.81 187 TYR B O 1
ATOM 7234 N N .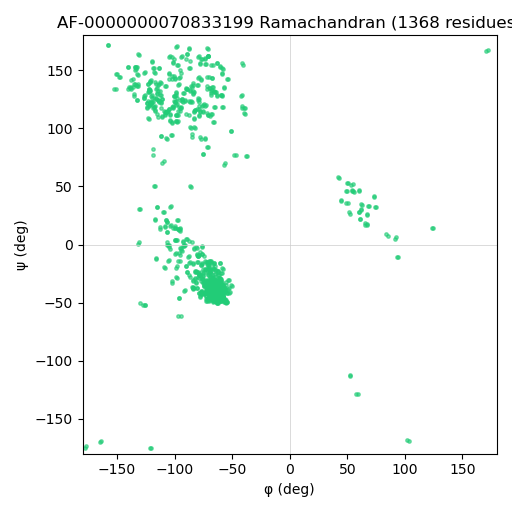 LEU B 1 188 ? -4.945 -46.844 -25.141 1 87.19 188 LEU B N 1
ATOM 7235 C CA . LEU B 1 188 ? -3.885 -47.844 -25.109 1 87.19 188 LEU B CA 1
ATOM 7236 C C . LEU B 1 188 ? -4.473 -49.25 -25.109 1 87.19 188 LEU B C 1
ATOM 7238 O O . LEU B 1 188 ? -3.908 -50.156 -25.719 1 87.19 188 LEU B O 1
ATOM 7242 N N . ASP B 1 189 ? -5.59 -49.406 -24.5 1 85.44 189 ASP B N 1
ATOM 7243 C CA . ASP B 1 189 ? -6.191 -50.75 -24.391 1 85.44 189 ASP B CA 1
ATOM 7244 C C . ASP B 1 189 ? -6.828 -51.156 -25.719 1 85.44 189 ASP B C 1
ATOM 7246 O O . ASP B 1 189 ? -6.859 -52.344 -26.047 1 85.44 189 ASP B O 1
ATOM 7250 N N . GLN B 1 190 ? -7.293 -50.188 -26.5 1 83.06 190 GLN B N 1
ATOM 7251 C CA . GLN B 1 190 ? -8.047 -50.5 -27.703 1 83.06 190 GLN B CA 1
ATOM 7252 C C . GLN B 1 190 ? -7.203 -50.312 -28.953 1 83.06 190 GLN B C 1
ATOM 7254 O O . GLN B 1 190 ? -7.668 -50.531 -30.078 1 83.06 190 GLN B O 1
ATOM 7259 N N . LEU B 1 191 ? -5.984 -49.844 -28.812 1 80.12 191 LEU B N 1
ATOM 7260 C CA . LEU B 1 191 ? -5.121 -49.469 -29.922 1 80.12 191 LEU B CA 1
ATOM 7261 C C . LEU B 1 191 ? -5.008 -50.594 -30.953 1 80.12 191 LEU B C 1
ATOM 7263 O O . LEU B 1 191 ? -5.062 -50.344 -32.156 1 80.12 191 LEU B O 1
ATOM 7267 N N . HIS B 1 192 ? -4.891 -51.844 -30.516 1 74.56 192 HIS B N 1
ATOM 7268 C CA . HIS B 1 192 ? -4.633 -52.938 -31.453 1 74.56 192 HIS B CA 1
ATOM 7269 C C . HIS B 1 192 ? -5.93 -53.625 -31.875 1 74.56 192 HIS B C 1
ATOM 7271 O O . HIS B 1 192 ? -5.93 -54.469 -32.781 1 74.56 192 HIS B O 1
ATOM 7277 N N . LYS B 1 193 ? -6.977 -53.156 -31.281 1 76.69 193 LYS B N 1
ATOM 7278 C CA . LYS B 1 193 ? -8.227 -53.844 -31.562 1 76.69 193 LYS B CA 1
ATOM 7279 C C . LYS B 1 193 ? -9.148 -53 -32.438 1 76.69 193 LYS B C 1
ATOM 7281 O O . LYS B 1 193 ? -10.031 -53.562 -33.094 1 76.69 193 LYS B O 1
ATOM 7286 N N . LEU B 1 194 ? -8.945 -51.719 -32.5 1 67.38 194 LEU B N 1
ATOM 7287 C CA . LEU B 1 194 ? -9.984 -50.844 -33.031 1 67.38 194 LEU B CA 1
ATOM 7288 C C . LEU B 1 194 ? -9.891 -50.75 -34.531 1 67.38 194 LEU B C 1
ATOM 7290 O O . LEU B 1 194 ? -8.789 -50.719 -35.094 1 67.38 194 LEU B O 1
ATOM 7294 N N . ILE B 1 195 ? -11.148 -50.844 -35.031 1 78.38 195 ILE B N 1
ATOM 7295 C CA . ILE B 1 195 ? -11.344 -50.562 -36.469 1 78.38 195 ILE B CA 1
ATOM 7296 C C . ILE B 1 195 ? -11.352 -49.062 -36.688 1 78.38 195 ILE B C 1
ATOM 7298 O O . ILE B 1 195 ? -11.508 -48.281 -35.75 1 78.38 195 ILE B O 1
ATOM 7302 N N . HIS B 1 196 ? -11.148 -48.719 -37.938 1 80.12 196 HIS B N 1
ATOM 7303 C CA . HIS B 1 196 ? -10.984 -47.312 -38.312 1 80.12 196 HIS B CA 1
ATOM 7304 C C . HIS B 1 196 ? -12.18 -46.469 -37.875 1 80.12 196 HIS B C 1
ATOM 7306 O O . HIS B 1 196 ? -12.008 -45.375 -37.344 1 80.12 196 HIS B O 1
ATOM 7312 N N . HIS B 1 197 ? -13.336 -46.969 -38 1 85.25 197 HIS B N 1
ATOM 7313 C CA . HIS B 1 197 ? -14.523 -46.219 -37.625 1 85.25 197 HIS B CA 1
ATOM 7314 C C . HIS B 1 197 ? -14.648 -46.062 -36.125 1 85.25 197 HIS B C 1
ATOM 7316 O O . HIS B 1 197 ? -15.109 -45.031 -35.625 1 85.25 197 HIS B O 1
ATOM 7322 N N . GLU B 1 198 ? -14.195 -46.938 -35.344 1 87.38 198 GLU B N 1
ATOM 7323 C CA . GLU B 1 198 ? -14.258 -46.906 -33.875 1 87.38 198 GLU B CA 1
ATOM 7324 C C . GLU B 1 198 ? -13.234 -45.906 -33.312 1 87.38 198 GLU B C 1
ATOM 7326 O O . GLU B 1 198 ? -13.469 -45.281 -32.281 1 87.38 198 GLU B O 1
ATOM 7331 N N . ILE B 1 199 ? -12.242 -45.75 -34.062 1 88.06 199 ILE B N 1
ATOM 7332 C CA . ILE B 1 199 ? -11.203 -44.812 -33.656 1 88.06 199 ILE B CA 1
ATOM 7333 C C . ILE B 1 199 ? -11.703 -43.375 -33.812 1 88.06 199 ILE B C 1
ATOM 7335 O O . ILE B 1 199 ? -11.516 -42.562 -32.938 1 88.06 199 ILE B O 1
ATOM 7339 N N . ILE B 1 200 ? -12.375 -43.156 -34.875 1 90.56 200 ILE B N 1
ATOM 7340 C CA . ILE B 1 200 ? -12.906 -41.812 -35.156 1 90.56 200 ILE B CA 1
ATOM 7341 C C . ILE B 1 200 ? -13.961 -41.469 -34.094 1 90.56 200 ILE B C 1
ATOM 7343 O O . ILE B 1 200 ? -14.016 -40.344 -33.594 1 90.56 200 ILE B O 1
ATOM 7347 N N . LEU B 1 201 ? -14.758 -42.438 -33.75 1 90.94 201 LEU B N 1
ATOM 7348 C CA . LEU B 1 201 ? -15.805 -42.219 -32.75 1 90.94 201 LEU B CA 1
ATOM 7349 C C . LEU B 1 201 ? -15.195 -41.906 -31.391 1 90.94 201 LEU B C 1
ATOM 7351 O O . LEU B 1 201 ? -15.703 -41.062 -30.656 1 90.94 201 LEU B O 1
ATOM 7355 N N . LEU B 1 202 ? -14.164 -42.531 -31.047 1 91.69 202 LEU B N 1
ATOM 7356 C CA . LEU B 1 202 ? -13.477 -42.312 -29.781 1 91.69 202 LEU B CA 1
ATOM 7357 C C . LEU B 1 202 ? -12.945 -40.875 -29.688 1 91.69 202 LEU B C 1
ATOM 7359 O O . LEU B 1 202 ? -13.141 -40.188 -28.688 1 91.69 202 LEU B O 1
ATOM 7363 N N . PHE B 1 203 ? -12.367 -40.438 -30.766 1 92.62 203 PHE B N 1
ATOM 7364 C CA . PHE B 1 203 ? -11.758 -39.094 -30.766 1 92.62 203 PHE B CA 1
ATOM 7365 C C . PHE B 1 203 ? -12.836 -38.031 -30.797 1 92.62 203 PHE B C 1
ATOM 7367 O O . PHE B 1 203 ? -12.664 -36.938 -30.219 1 92.62 203 PHE B O 1
ATOM 7374 N N . LEU B 1 204 ? -13.945 -38.344 -31.438 1 94.06 204 LEU B N 1
ATOM 7375 C CA . LEU B 1 204 ? -15.055 -37.406 -31.438 1 94.06 204 LEU B CA 1
ATOM 7376 C C . LEU B 1 204 ? -15.672 -37.281 -30.062 1 94.06 204 LEU B C 1
ATOM 7378 O O . LEU B 1 204 ? -15.992 -36.156 -29.625 1 94.06 204 LEU B O 1
ATOM 7382 N N . VAL B 1 205 ? -15.82 -38.344 -29.359 1 94.25 205 VAL B N 1
ATOM 7383 C CA . VAL B 1 205 ? -16.391 -38.344 -28.016 1 94.25 205 VAL B CA 1
ATOM 7384 C C . VAL B 1 205 ? -15.492 -37.562 -27.062 1 94.25 205 VAL B C 1
ATOM 7386 O O . VAL B 1 205 ? -15.969 -36.75 -26.266 1 94.25 205 VAL B O 1
ATOM 7389 N N . PHE B 1 206 ? -14.242 -37.75 -27.172 1 94.19 206 PHE B N 1
ATOM 7390 C CA . PHE B 1 206 ? -13.336 -37.094 -26.234 1 94.19 206 PHE B CA 1
ATOM 7391 C C . PHE B 1 206 ? -13.133 -35.656 -26.594 1 94.19 206 PHE B C 1
ATOM 7393 O O . PHE B 1 206 ? -12.82 -34.812 -25.734 1 94.19 206 PHE B O 1
ATOM 7400 N N . THR B 1 207 ? -13.305 -35.344 -27.906 1 95.25 207 THR B N 1
ATOM 7401 C CA . THR B 1 207 ? -13.336 -33.938 -28.281 1 95.25 207 THR B CA 1
ATOM 7402 C C . THR B 1 207 ? -14.516 -33.219 -27.625 1 95.25 207 THR B C 1
ATOM 7404 O O . THR B 1 207 ? -14.367 -32.125 -27.109 1 95.25 207 THR B O 1
ATOM 7407 N N . LEU B 1 208 ? -15.625 -33.906 -27.562 1 95.94 208 LEU B N 1
ATOM 7408 C CA . LEU B 1 208 ? -16.812 -33.344 -26.938 1 95.94 208 LEU B CA 1
ATOM 7409 C C . LEU B 1 208 ? -16.609 -33.25 -25.422 1 95.94 208 LEU B C 1
ATOM 7411 O O . LEU B 1 208 ? -17.062 -32.281 -24.812 1 95.94 208 LEU B O 1
ATOM 7415 N N . ILE B 1 209 ? -15.953 -34.156 -24.844 1 95.75 209 ILE B N 1
ATOM 7416 C CA . ILE B 1 209 ? -15.703 -34.156 -23.406 1 95.75 209 ILE B CA 1
ATOM 7417 C C . ILE B 1 209 ? -14.773 -32.969 -23.047 1 95.75 209 ILE B C 1
ATOM 7419 O O . ILE B 1 209 ? -14.992 -32.281 -22.062 1 95.75 209 ILE B O 1
ATOM 7423 N N . ILE B 1 210 ? -13.805 -32.75 -23.891 1 94.88 210 ILE B N 1
ATOM 7424 C CA . ILE B 1 210 ? -12.867 -31.656 -23.656 1 94.88 210 ILE B CA 1
ATOM 7425 C C . ILE B 1 210 ? -13.586 -30.312 -23.75 1 94.88 210 ILE B C 1
ATOM 7427 O O . ILE B 1 210 ? -13.383 -29.422 -22.922 1 94.88 210 ILE B O 1
ATOM 7431 N N . LEU B 1 211 ? -14.484 -30.203 -24.703 1 95.38 211 LEU B N 1
ATOM 7432 C CA . LEU B 1 211 ? -15.234 -28.969 -24.891 1 95.38 211 LEU B CA 1
ATOM 7433 C C . LEU B 1 211 ? -16.203 -28.75 -23.719 1 95.38 211 LEU B C 1
ATOM 7435 O O . LEU B 1 211 ? -16.328 -27.625 -23.219 1 95.38 211 LEU B O 1
ATOM 7439 N N . LEU B 1 212 ? -16.828 -29.812 -23.281 1 95.12 212 LEU B N 1
ATOM 7440 C CA . LEU B 1 212 ? -17.75 -29.734 -22.156 1 95.12 212 LEU B CA 1
ATOM 7441 C C . LEU B 1 212 ? -16.984 -29.375 -20.875 1 95.12 212 LEU B C 1
ATOM 7443 O O . LEU B 1 212 ? -17.438 -28.516 -20.109 1 95.12 212 LEU B O 1
ATOM 7447 N N . LYS B 1 213 ? -15.891 -30 -20.656 1 93.25 213 LYS B N 1
ATOM 7448 C CA . LYS B 1 213 ? -15.055 -29.719 -19.5 1 93.25 213 LYS B CA 1
ATOM 7449 C C . LYS B 1 213 ? -14.617 -28.25 -19.469 1 93.25 213 LYS B C 1
ATOM 7451 O O . LYS B 1 213 ? -14.695 -27.594 -18.422 1 93.25 213 LYS B O 1
ATOM 7456 N N . SER B 1 214 ? -14.188 -27.781 -20.625 1 92.44 214 SER B N 1
ATOM 7457 C CA . SER B 1 214 ? -13.703 -26.406 -20.719 1 92.44 214 SER B CA 1
ATOM 7458 C C . SER B 1 214 ? -14.828 -25.406 -20.484 1 92.44 214 SER B C 1
ATOM 7460 O O . SER B 1 214 ? -14.625 -24.375 -19.828 1 92.44 214 SER B O 1
ATOM 7462 N N . PHE B 1 215 ? -15.977 -25.734 -20.969 1 92.88 215 PHE B N 1
ATOM 7463 C CA . PHE B 1 215 ? -17.141 -24.875 -20.766 1 92.88 215 PHE B CA 1
ATOM 7464 C C . PHE B 1 215 ? -17.547 -24.828 -19.297 1 92.88 215 PHE B C 1
ATOM 7466 O O . PHE B 1 215 ? -17.75 -23.766 -18.734 1 92.88 215 PHE B O 1
ATOM 7473 N N . LEU B 1 216 ? -17.625 -25.953 -18.656 1 92.94 216 LEU B N 1
ATOM 7474 C CA . LEU B 1 216 ? -18 -26.031 -17.25 1 92.94 216 LEU B CA 1
ATOM 7475 C C . LEU B 1 216 ? -16.969 -25.328 -16.375 1 92.94 216 LEU B C 1
ATOM 7477 O O . LEU B 1 216 ? -17.328 -24.641 -15.414 1 92.94 216 LEU B O 1
ATOM 7481 N N . ASN B 1 217 ? -15.742 -25.531 -16.719 1 92.12 217 ASN B N 1
ATOM 7482 C CA . ASN B 1 217 ? -14.688 -24.875 -15.969 1 92.12 217 ASN B CA 1
ATOM 7483 C C . ASN B 1 217 ? -14.766 -23.359 -16.094 1 92.12 217 ASN B C 1
ATOM 7485 O O . ASN B 1 217 ? -14.516 -22.625 -15.133 1 92.12 217 ASN B O 1
ATOM 7489 N N . PHE B 1 218 ? -15.117 -22.938 -17.266 1 90.31 218 PHE B N 1
ATOM 7490 C CA . PHE B 1 218 ? -15.266 -21.5 -17.5 1 90.31 218 PHE B CA 1
ATOM 7491 C C . PHE B 1 218 ? -16.406 -20.938 -16.672 1 90.31 218 PHE B C 1
ATOM 7493 O O . PHE B 1 218 ? -16.266 -19.875 -16.047 1 90.31 218 PHE B O 1
ATOM 7500 N N . CYS B 1 219 ? -17.5 -21.594 -16.688 1 91.25 219 CYS B N 1
ATOM 7501 C CA . CYS B 1 219 ? -18.656 -21.141 -15.914 1 91.25 219 CYS B CA 1
ATOM 7502 C C . CYS B 1 219 ? -18.344 -21.141 -14.422 1 91.25 219 CYS B C 1
ATOM 7504 O O . CYS B 1 219 ? -18.703 -20.203 -13.711 1 91.25 219 CYS B O 1
ATOM 7506 N N . TRP B 1 220 ? -17.656 -22.094 -13.992 1 93.25 220 TRP B N 1
ATOM 7507 C CA . TRP B 1 220 ? -17.297 -22.203 -12.586 1 93.25 220 TRP B CA 1
ATOM 7508 C C . TRP B 1 220 ? -16.375 -21.062 -12.172 1 93.25 220 TRP B C 1
ATOM 7510 O O . TRP B 1 220 ? -16.562 -20.453 -11.117 1 93.25 220 TRP B O 1
ATOM 7520 N N . GLN B 1 221 ? -15.438 -20.781 -13.031 1 91.81 221 GLN B N 1
ATOM 7521 C CA . GLN B 1 221 ? -14.477 -19.734 -12.711 1 91.81 221 GLN B CA 1
ATOM 7522 C C . GLN B 1 221 ? -15.148 -18.375 -12.688 1 91.81 221 GLN B C 1
ATOM 7524 O O . GLN B 1 221 ? -14.828 -17.531 -11.844 1 91.81 221 GLN B O 1
ATOM 7529 N N . LYS B 1 222 ? -16.031 -18.172 -13.609 1 91 222 LYS B N 1
ATOM 7530 C CA . LYS B 1 222 ? -16.75 -16.906 -13.664 1 91 222 LYS B CA 1
ATOM 7531 C C . LYS B 1 222 ? -17.609 -16.719 -12.422 1 91 222 LYS B C 1
ATOM 7533 O O . LYS B 1 222 ? -17.609 -15.633 -11.82 1 91 222 LYS B O 1
ATOM 7538 N N . LEU B 1 223 ? -18.281 -17.719 -12 1 92.88 223 LEU B N 1
ATOM 7539 C CA . LEU B 1 223 ? -19.141 -17.641 -10.82 1 92.88 223 LEU B CA 1
ATOM 7540 C C . LEU B 1 223 ? -18.297 -17.484 -9.555 1 92.88 223 LEU B C 1
ATOM 7542 O O . LEU B 1 223 ? -18.672 -16.766 -8.633 1 92.88 223 LEU B O 1
ATOM 7546 N N . LEU B 1 224 ? -17.203 -18.156 -9.531 1 94.19 224 LEU B N 1
ATOM 7547 C CA . LEU B 1 224 ? -16.312 -18.078 -8.383 1 94.19 224 LEU B CA 1
ATOM 7548 C C . LEU B 1 224 ? -15.773 -16.656 -8.219 1 94.19 224 LEU B C 1
ATOM 7550 O O . LEU B 1 224 ? -15.695 -16.141 -7.105 1 94.19 224 LEU B O 1
ATOM 7554 N N . LEU B 1 225 ? -15.438 -16.062 -9.328 1 92.75 225 LEU B N 1
ATOM 7555 C CA . LEU B 1 225 ? -14.898 -14.703 -9.305 1 92.75 225 LEU B CA 1
ATOM 7556 C C . LEU B 1 225 ? -15.938 -13.711 -8.797 1 92.75 225 LEU B C 1
ATOM 7558 O O . LEU B 1 225 ? -15.633 -12.844 -7.977 1 92.75 225 LEU B O 1
ATOM 7562 N N . LYS B 1 226 ? -17.109 -13.859 -9.305 1 91.06 226 LYS B N 1
ATOM 7563 C CA . LYS B 1 226 ? -18.188 -12.977 -8.859 1 91.06 226 LYS B CA 1
ATOM 7564 C C . LYS B 1 226 ? -18.453 -13.164 -7.367 1 91.06 226 LYS B C 1
ATOM 7566 O O . LYS B 1 226 ? -18.672 -12.188 -6.645 1 91.06 226 LYS B O 1
ATOM 7571 N N . PHE B 1 227 ? -18.422 -14.383 -6.941 1 93.56 227 PHE B N 1
ATOM 7572 C CA . PHE B 1 227 ? -18.625 -14.727 -5.535 1 93.56 227 PHE B CA 1
ATOM 7573 C C . PHE B 1 227 ? -17.531 -14.109 -4.672 1 93.56 227 PHE B C 1
ATOM 7575 O O . PHE B 1 227 ? -17.828 -13.492 -3.645 1 93.56 227 PHE B O 1
ATOM 7582 N N . GLN B 1 228 ? -16.344 -14.234 -5.074 1 93.56 228 GLN B N 1
ATOM 7583 C CA . GLN B 1 228 ? -15.195 -13.703 -4.332 1 93.56 228 GLN B CA 1
ATOM 7584 C C . GLN B 1 228 ? -15.273 -12.188 -4.211 1 93.56 228 GLN B C 1
ATOM 7586 O O . GLN B 1 228 ? -14.984 -11.625 -3.15 1 93.56 228 GLN B O 1
ATOM 7591 N N . PHE B 1 229 ? -15.719 -11.555 -5.262 1 92.06 229 PHE B N 1
ATOM 7592 C CA . PHE B 1 229 ? -15.75 -10.094 -5.266 1 92.06 229 PHE B CA 1
ATOM 7593 C C . PHE B 1 229 ? -16.875 -9.578 -4.375 1 92.06 229 PHE B C 1
ATOM 7595 O O . PHE B 1 229 ? -16.719 -8.547 -3.709 1 92.06 229 PHE B O 1
ATOM 7602 N N . ARG B 1 230 ? -17.922 -10.281 -4.344 1 89.94 230 ARG B N 1
ATOM 7603 C CA . ARG B 1 230 ? -19.016 -9.883 -3.473 1 89.94 230 ARG B CA 1
ATOM 7604 C C . ARG B 1 230 ? -18.641 -10.023 -2.004 1 89.94 230 ARG B C 1
ATOM 7606 O O . ARG B 1 230 ? -18.906 -9.133 -1.194 1 89.94 230 ARG B O 1
ATOM 7613 N N . ILE B 1 231 ? -17.984 -11.07 -1.704 1 93 231 ILE B N 1
ATOM 7614 C CA . ILE B 1 231 ? -17.562 -11.297 -0.329 1 93 231 ILE B CA 1
ATOM 7615 C C . ILE B 1 231 ? -16.516 -10.258 0.072 1 93 231 ILE B C 1
ATOM 7617 O O . ILE B 1 231 ? -16.562 -9.719 1.18 1 93 231 ILE B O 1
ATOM 7621 N N . THR B 1 232 ? -15.609 -10.039 -0.848 1 94 232 THR B N 1
ATOM 7622 C CA . THR B 1 232 ? -14.57 -9.047 -0.569 1 94 232 THR B CA 1
ATOM 7623 C C . THR B 1 232 ? -15.195 -7.688 -0.285 1 94 232 THR B C 1
ATOM 7625 O O . THR B 1 232 ? -14.797 -7 0.657 1 94 232 THR B O 1
ATOM 7628 N N . HIS B 1 233 ? -16.156 -7.355 -1.09 1 91.69 233 HIS B N 1
ATOM 7629 C CA . HIS B 1 233 ? -16.844 -6.082 -0.884 1 91.69 233 HIS B CA 1
ATOM 7630 C C . HIS B 1 233 ? -17.484 -6.023 0.495 1 91.69 233 HIS B C 1
ATOM 7632 O O . HIS B 1 233 ? -17.328 -5.039 1.217 1 91.69 233 HIS B O 1
ATOM 7638 N N . ASP B 1 234 ? -18.109 -7.074 0.884 1 90.31 234 ASP B N 1
ATOM 7639 C CA . ASP B 1 234 ? -18.844 -7.082 2.145 1 90.31 234 ASP B CA 1
ATOM 7640 C C . ASP B 1 234 ? -17.891 -7.012 3.336 1 90.31 234 ASP B C 1
ATOM 7642 O O . ASP B 1 234 ? -18.156 -6.316 4.316 1 90.31 234 ASP B O 1
ATOM 7646 N N . VAL B 1 235 ? -16.844 -7.66 3.264 1 93.56 235 VAL B N 1
ATOM 7647 C CA . VAL B 1 235 ? -15.891 -7.691 4.359 1 93.56 235 VAL B CA 1
ATOM 7648 C C . VAL B 1 235 ? -15.266 -6.309 4.535 1 93.56 235 VAL B C 1
ATOM 7650 O O . VAL B 1 235 ? -15.242 -5.766 5.645 1 93.56 235 VAL B O 1
ATOM 7653 N N . VAL B 1 236 ? -14.852 -5.719 3.461 1 93.06 236 VAL B N 1
ATOM 7654 C CA . VAL B 1 236 ? -14.172 -4.43 3.531 1 93.06 236 VAL B CA 1
ATOM 7655 C C . VAL B 1 236 ? -15.172 -3.34 3.904 1 93.06 236 VAL B C 1
ATOM 7657 O O . VAL B 1 236 ? -14.867 -2.451 4.703 1 93.06 236 VAL B O 1
ATOM 7660 N N . ALA B 1 237 ? -16.328 -3.451 3.312 1 88.94 237 ALA B N 1
ATOM 7661 C CA . ALA B 1 237 ? -17.359 -2.461 3.605 1 88.94 237 ALA B CA 1
ATOM 7662 C C . ALA B 1 237 ? -17.75 -2.492 5.082 1 88.94 237 ALA B C 1
ATOM 7664 O O . ALA B 1 237 ? -17.969 -1.444 5.691 1 88.94 237 ALA B O 1
ATOM 7665 N N . SER B 1 238 ? -17.812 -3.68 5.648 1 87.94 238 SER B N 1
ATOM 7666 C CA . SER B 1 238 ? -18.125 -3.807 7.066 1 87.94 238 SER B CA 1
ATOM 7667 C C . SER B 1 238 ? -17.047 -3.168 7.938 1 87.94 238 SER B C 1
ATOM 7669 O O . SER B 1 238 ? -17.359 -2.457 8.898 1 87.94 238 SER B O 1
ATOM 7671 N N . PHE B 1 239 ? -15.852 -3.381 7.648 1 91.44 239 PHE B N 1
ATOM 7672 C CA . PHE B 1 239 ? -14.719 -2.814 8.375 1 91.44 239 PHE B CA 1
ATOM 7673 C C . PHE B 1 239 ? -14.742 -1.293 8.312 1 91.44 239 PHE B C 1
ATOM 7675 O O . PHE B 1 239 ? -14.594 -0.62 9.336 1 91.44 239 PHE B O 1
ATOM 7682 N N . MET B 1 240 ? -14.992 -0.747 7.078 1 88.81 240 MET B N 1
ATOM 7683 C CA . MET B 1 240 ? -14.977 0.699 6.871 1 88.81 240 MET B CA 1
ATOM 7684 C C . MET B 1 240 ? -16.172 1.356 7.559 1 88.81 240 MET B C 1
ATOM 7686 O O . MET B 1 240 ? -16.062 2.467 8.078 1 88.81 240 MET B O 1
ATOM 7690 N N . ASN B 1 241 ? -17.219 0.683 7.516 1 84.06 241 ASN B N 1
ATOM 7691 C CA . ASN B 1 241 ? -18.406 1.209 8.195 1 84.06 241 ASN B CA 1
ATOM 7692 C C . ASN B 1 241 ? -18.219 1.244 9.711 1 84.06 241 ASN B C 1
ATOM 7694 O O . ASN B 1 241 ? -18.609 2.205 10.367 1 84.06 241 ASN B O 1
ATOM 7698 N N . ASN B 1 242 ? -17.609 0.203 10.227 1 85.69 242 ASN B N 1
ATOM 7699 C CA . ASN B 1 242 ? -17.375 0.135 11.664 1 85.69 242 ASN B CA 1
ATOM 7700 C C . ASN B 1 242 ? -16.328 1.146 12.102 1 85.69 242 ASN B C 1
ATOM 7702 O O . ASN B 1 242 ? -16.312 1.572 13.258 1 85.69 242 ASN B O 1
ATOM 7706 N N . LEU B 1 243 ? -15.523 1.497 11.227 1 86.44 243 LEU B N 1
ATOM 7707 C CA . LEU B 1 243 ? -14.531 2.531 11.508 1 86.44 243 LEU B CA 1
ATOM 7708 C C . LEU B 1 243 ? -15.211 3.846 11.875 1 86.44 243 LEU B C 1
ATOM 7710 O O . LEU B 1 243 ? -14.734 4.582 12.742 1 86.44 243 LEU B O 1
ATOM 7714 N N . ASN B 1 244 ? -16.328 4.07 11.266 1 83.06 244 ASN B N 1
ATOM 7715 C CA . ASN B 1 244 ? -17.047 5.316 11.484 1 83.06 244 ASN B CA 1
ATOM 7716 C C . ASN B 1 244 ? -17.703 5.344 12.867 1 83.06 244 ASN B C 1
ATOM 7718 O O . ASN B 1 244 ? -18.031 6.414 13.375 1 83.06 244 ASN B O 1
ATOM 7722 N N . SER B 1 245 ? -17.781 4.219 13.453 1 78.44 245 SER B N 1
ATOM 7723 C CA . SER B 1 245 ? -18.438 4.156 14.758 1 78.44 245 SER B CA 1
ATOM 7724 C C . SER B 1 245 ? -17.422 4.32 15.883 1 78.44 245 SER B C 1
ATOM 7726 O O . SER B 1 245 ? -17.797 4.473 17.047 1 78.44 245 SER B O 1
ATOM 7728 N N . LEU B 1 246 ? -16.203 4.465 15.57 1 80.69 246 LEU B N 1
ATOM 7729 C CA . LEU B 1 246 ? -15.164 4.586 16.594 1 80.69 246 LEU B CA 1
ATOM 7730 C C . LEU B 1 246 ? -15.164 5.98 17.203 1 80.69 246 LEU B C 1
ATOM 7732 O O . LEU B 1 246 ? -15.438 6.969 16.516 1 80.69 246 LEU B O 1
ATOM 7736 N N . SER B 1 247 ? -14.922 6 18.484 1 78.5 247 SER B N 1
ATOM 7737 C CA . SER B 1 247 ? -14.664 7.273 19.141 1 78.5 247 SER B CA 1
ATOM 7738 C C . SER B 1 247 ? -13.281 7.812 18.797 1 78.5 247 SER B C 1
ATOM 7740 O O . SER B 1 247 ? -12.438 7.082 18.281 1 78.5 247 SER B O 1
ATOM 7742 N N . LEU B 1 248 ? -13.117 9.023 18.969 1 82.69 248 LEU B N 1
ATOM 7743 C CA . LEU B 1 248 ? -11.82 9.633 18.703 1 82.69 248 LEU B CA 1
ATOM 7744 C C . LEU B 1 248 ? -10.727 8.977 19.547 1 82.69 248 LEU B C 1
ATOM 7746 O O . LEU B 1 248 ? -9.602 8.789 19.062 1 82.69 248 LEU B O 1
ATOM 7750 N N . THR B 1 249 ? -11.07 8.594 20.734 1 74.81 249 THR B N 1
ATOM 7751 C CA . THR B 1 249 ? -10.094 7.973 21.609 1 74.81 249 THR B CA 1
ATOM 7752 C C . THR B 1 249 ? -9.672 6.602 21.078 1 74.81 249 THR B C 1
ATOM 7754 O O . THR B 1 249 ? -8.5 6.242 21.141 1 74.81 249 THR B O 1
ATOM 7757 N N . GLU B 1 250 ? -10.648 5.922 20.609 1 76.75 250 GLU B N 1
ATOM 7758 C CA . GLU B 1 250 ? -10.359 4.613 20.031 1 76.75 250 GLU B CA 1
ATOM 7759 C C . GLU B 1 250 ? -9.555 4.746 18.75 1 76.75 250 GLU B C 1
ATOM 7761 O O . GLU B 1 250 ? -8.656 3.947 18.484 1 76.75 250 GLU B O 1
ATOM 7766 N N . TYR B 1 251 ? -9.945 5.742 18.031 1 81.25 251 TYR B N 1
ATOM 7767 C CA . TYR B 1 251 ? -9.266 5.969 16.75 1 81.25 251 TYR B CA 1
ATOM 7768 C C . TYR B 1 251 ? -7.809 6.352 16.969 1 81.25 251 TYR B C 1
ATOM 7770 O O . TYR B 1 251 ? -6.934 5.957 16.203 1 81.25 251 TYR B O 1
ATOM 7778 N N . GLU B 1 252 ? -7.547 7.164 17.969 1 74.31 252 GLU B N 1
ATOM 7779 C CA . GLU B 1 252 ? -6.191 7.617 18.266 1 74.31 252 GLU B CA 1
ATOM 7780 C C . GLU B 1 252 ? -5.301 6.453 18.688 1 74.31 252 GLU B C 1
ATOM 7782 O O . GLU B 1 252 ? -4.082 6.5 18.516 1 74.31 252 GLU B O 1
ATOM 7787 N N . LYS B 1 253 ? -5.895 5.453 19.203 1 68.62 253 LYS B N 1
ATOM 7788 C CA . LYS B 1 253 ? -5.137 4.27 19.594 1 68.62 253 LYS B CA 1
ATOM 7789 C C . LYS B 1 253 ? -4.82 3.385 18.391 1 68.62 253 LYS B C 1
ATOM 7791 O O . LYS B 1 253 ? -3.92 2.547 18.453 1 68.62 253 LYS B O 1
ATOM 7796 N N . PHE B 1 254 ? -5.562 3.74 17.391 1 69.88 254 PHE B N 1
ATOM 7797 C CA . PHE B 1 254 ? -5.391 3.008 16.141 1 69.88 254 PHE B CA 1
ATOM 7798 C C . PHE B 1 254 ? -4.211 3.555 15.352 1 69.88 254 PHE B C 1
ATOM 7800 O O . PHE B 1 254 ? -4.086 4.77 15.172 1 69.88 254 PHE B O 1
ATOM 7807 N N . ASP B 1 255 ? -3.139 2.771 15.125 1 65.44 255 ASP B N 1
ATOM 7808 C CA . ASP B 1 255 ? -2.025 3.232 14.305 1 65.44 255 ASP B CA 1
ATOM 7809 C C . ASP B 1 255 ? -2.461 3.424 12.852 1 65.44 255 ASP B C 1
ATOM 7811 O O . ASP B 1 255 ? -2.76 2.453 12.156 1 65.44 255 ASP B O 1
ATOM 7815 N N . HIS B 1 256 ? -2.588 4.598 12.516 1 64.44 256 HIS B N 1
ATOM 7816 C CA . HIS B 1 256 ? -3.123 4.945 11.203 1 64.44 256 HIS B CA 1
ATOM 7817 C C . HIS B 1 256 ? -2.1 4.688 10.102 1 64.44 256 HIS B C 1
ATOM 7819 O O . HIS B 1 256 ? -2.447 4.66 8.922 1 64.44 256 HIS B O 1
ATOM 7825 N N . SER B 1 257 ? -0.93 4.41 10.578 1 65.5 257 SER B N 1
ATOM 7826 C CA . SER B 1 257 ? 0.098 4.23 9.562 1 65.5 257 SER B CA 1
ATOM 7827 C C . SER B 1 257 ? 0.033 2.834 8.945 1 65.5 257 SER B C 1
ATOM 7829 O O . SER B 1 257 ? 0.595 2.592 7.879 1 65.5 257 SER B O 1
ATOM 7831 N N . ASP B 1 258 ? -0.838 2.041 9.602 1 76.12 258 ASP B N 1
ATOM 7832 C CA . ASP B 1 258 ? -0.828 0.662 9.125 1 76.12 258 ASP B CA 1
ATOM 7833 C C . ASP B 1 258 ? -2.092 0.348 8.328 1 76.12 258 ASP B C 1
ATOM 7835 O O . ASP B 1 258 ? -2.504 -0.81 8.234 1 76.12 258 ASP B O 1
ATOM 7839 N N . TRP B 1 259 ? -2.809 1.388 7.793 1 78.88 259 TRP B N 1
ATOM 7840 C CA . TRP B 1 259 ? -4.078 1.155 7.113 1 78.88 259 TRP B CA 1
ATOM 7841 C C . TRP B 1 259 ? -3.883 0.267 5.887 1 78.88 259 TRP B C 1
ATOM 7843 O O . TRP B 1 259 ? -4.73 -0.577 5.586 1 78.88 259 TRP B O 1
ATOM 7853 N N . LEU B 1 260 ? -2.768 0.452 5.281 1 80.19 260 LEU B N 1
ATOM 7854 C CA . LEU B 1 260 ? -2.486 -0.352 4.094 1 80.19 260 LEU B CA 1
ATOM 7855 C C . LEU B 1 260 ? -2.395 -1.832 4.453 1 80.19 260 LEU B C 1
ATOM 7857 O O . LEU B 1 260 ? -2.932 -2.682 3.736 1 80.19 260 LEU B O 1
ATOM 7861 N N . LYS B 1 261 ? -1.73 -2.084 5.535 1 83 261 LYS B N 1
ATOM 7862 C CA . LYS B 1 261 ? -1.571 -3.473 5.961 1 83 261 LYS B CA 1
ATOM 7863 C C . LYS B 1 261 ? -2.906 -4.07 6.395 1 83 261 LYS B C 1
ATOM 7865 O O . LYS B 1 261 ? -3.158 -5.258 6.184 1 83 261 LYS B O 1
ATOM 7870 N N . ARG B 1 262 ? -3.74 -3.291 6.926 1 85.81 262 ARG B N 1
ATOM 7871 C CA . ARG B 1 262 ? -5.062 -3.768 7.328 1 85.81 262 ARG B CA 1
ATOM 7872 C C . ARG B 1 262 ? -5.926 -4.07 6.109 1 85.81 262 ARG B C 1
ATOM 7874 O O . ARG B 1 262 ? -6.664 -5.059 6.098 1 85.81 262 ARG B O 1
ATOM 7881 N N . MET B 1 263 ? -5.781 -3.203 5.117 1 87.56 263 MET B N 1
ATOM 7882 C CA . MET B 1 263 ? -6.52 -3.463 3.883 1 87.56 263 MET B CA 1
ATOM 7883 C C . MET B 1 263 ? -6.051 -4.762 3.23 1 87.56 263 MET B C 1
ATOM 7885 O O . MET B 1 263 ? -6.859 -5.52 2.695 1 87.56 263 MET B O 1
ATOM 7889 N N . GLU B 1 264 ? -4.766 -4.996 3.328 1 88.06 264 GLU B N 1
ATOM 7890 C CA . GLU B 1 264 ? -4.219 -6.238 2.793 1 88.06 264 GLU B CA 1
ATOM 7891 C C . GLU B 1 264 ? -4.723 -7.445 3.58 1 88.06 264 GLU B C 1
ATOM 7893 O O . GLU B 1 264 ? -5.016 -8.492 3 1 88.06 264 GLU B O 1
ATOM 7898 N N . ASP B 1 265 ? -4.781 -7.297 4.902 1 90.69 265 ASP B N 1
ATOM 7899 C CA . ASP B 1 265 ? -5.289 -8.367 5.758 1 90.69 265 ASP B CA 1
ATOM 7900 C C . ASP B 1 265 ? -6.742 -8.688 5.426 1 90.69 265 ASP B C 1
ATOM 7902 O O . ASP B 1 265 ? -7.121 -9.859 5.352 1 90.69 265 ASP B O 1
ATOM 7906 N N . LEU B 1 266 ? -7.539 -7.648 5.211 1 93.88 266 LEU B N 1
ATOM 7907 C CA . LEU B 1 266 ? -8.945 -7.852 4.887 1 93.88 266 LEU B CA 1
ATOM 7908 C C . LEU B 1 266 ? -9.102 -8.562 3.547 1 93.88 266 LEU B C 1
ATOM 7910 O O . LEU B 1 266 ? -9.938 -9.453 3.404 1 93.88 266 LEU B O 1
ATOM 7914 N N . ALA B 1 267 ? -8.297 -8.125 2.6 1 91.12 267 ALA B N 1
ATOM 7915 C CA . ALA B 1 267 ? -8.32 -8.781 1.296 1 91.12 267 ALA B CA 1
ATOM 7916 C C . ALA B 1 267 ? -7.918 -10.25 1.416 1 91.12 267 ALA B C 1
ATOM 7918 O O . ALA B 1 267 ? -8.508 -11.117 0.771 1 91.12 267 ALA B O 1
ATOM 7919 N N . LEU B 1 268 ? -6.902 -10.562 2.238 1 93.25 268 LEU B N 1
ATOM 7920 C CA . LEU B 1 268 ? -6.438 -11.93 2.477 1 93.25 268 LEU B CA 1
ATOM 7921 C C . LEU B 1 268 ? -7.547 -12.781 3.082 1 93.25 268 LEU B C 1
ATOM 7923 O O . LEU B 1 268 ? -7.762 -13.922 2.656 1 93.25 268 LEU B O 1
ATOM 7927 N N . LEU B 1 269 ? -8.242 -12.242 4.055 1 94.5 269 LEU B N 1
ATOM 7928 C CA . LEU B 1 269 ? -9.312 -12.969 4.719 1 94.5 269 LEU B CA 1
ATOM 7929 C C . LEU B 1 269 ? -10.484 -13.195 3.771 1 94.5 269 LEU B C 1
ATOM 7931 O O . LEU B 1 269 ? -11.078 -14.273 3.754 1 94.5 269 LEU B O 1
ATOM 7935 N N . ALA B 1 270 ? -10.797 -12.148 3.01 1 93.94 270 ALA B N 1
ATOM 7936 C CA . ALA B 1 270 ? -11.867 -12.281 2.027 1 93.94 270 ALA B CA 1
ATOM 7937 C C . ALA B 1 270 ? -11.531 -13.359 0.995 1 93.94 270 ALA B C 1
ATOM 7939 O O . ALA B 1 270 ? -12.398 -14.141 0.602 1 93.94 270 ALA B O 1
ATOM 7940 N N . ASN B 1 271 ? -10.305 -13.406 0.583 1 92.75 271 ASN B N 1
ATOM 7941 C CA . ASN B 1 271 ? -9.859 -14.43 -0.362 1 92.75 271 ASN B CA 1
ATOM 7942 C C . ASN B 1 271 ? -9.898 -15.82 0.257 1 92.75 271 ASN B C 1
ATOM 7944 O O . ASN B 1 271 ? -10.195 -16.797 -0.431 1 92.75 271 ASN B O 1
ATOM 7948 N N . PHE B 1 272 ? -9.555 -15.883 1.473 1 93.75 272 PHE B N 1
ATOM 7949 C CA . PHE B 1 272 ? -9.609 -17.156 2.18 1 93.75 272 PHE B CA 1
ATOM 7950 C C . PHE B 1 272 ? -11.023 -17.719 2.18 1 93.75 272 PHE B C 1
ATOM 7952 O O . PHE B 1 272 ? -11.234 -18.875 1.824 1 93.75 272 PHE B O 1
ATOM 7959 N N . ILE B 1 273 ? -12 -16.891 2.469 1 92.69 273 ILE B N 1
ATOM 7960 C CA . ILE B 1 273 ? -13.391 -17.312 2.574 1 92.69 273 ILE B CA 1
ATOM 7961 C C . ILE B 1 273 ? -13.977 -17.5 1.178 1 92.69 273 ILE B C 1
ATOM 7963 O O . ILE B 1 273 ? -14.719 -18.453 0.934 1 92.69 273 ILE B O 1
ATOM 7967 N N . GLY B 1 274 ? -13.656 -16.625 0.303 1 90.12 274 GLY B N 1
ATOM 7968 C CA . GLY B 1 274 ? -14.297 -16.594 -1.003 1 90.12 274 GLY B CA 1
ATOM 7969 C C . GLY B 1 274 ? -13.703 -17.594 -1.979 1 90.12 274 GLY B C 1
ATOM 7970 O O . GLY B 1 274 ? -14.422 -18.156 -2.805 1 90.12 274 GLY B O 1
ATOM 7971 N N . THR B 1 275 ? -12.367 -17.859 -1.848 1 91.75 275 THR B N 1
ATOM 7972 C CA . THR B 1 275 ? -11.734 -18.672 -2.879 1 91.75 275 THR B CA 1
ATOM 7973 C C . THR B 1 275 ? -11.016 -19.859 -2.26 1 91.75 275 THR B C 1
ATOM 7975 O O . THR B 1 275 ? -11.297 -21.016 -2.602 1 91.75 275 THR B O 1
ATOM 7978 N N . THR B 1 276 ? -10.172 -19.688 -1.302 1 92.31 276 THR B N 1
ATOM 7979 C CA . THR B 1 276 ? -9.297 -20.734 -0.78 1 92.31 276 THR B CA 1
ATOM 7980 C C . THR B 1 276 ? -10.117 -21.844 -0.137 1 92.31 276 THR B C 1
ATOM 7982 O O . THR B 1 276 ? -9.875 -23.031 -0.388 1 92.31 276 THR B O 1
ATOM 7985 N N . MET B 1 277 ? -11.102 -21.5 0.608 1 90.62 277 MET B N 1
ATOM 7986 C CA . MET B 1 277 ? -11.906 -22.516 1.297 1 90.62 277 MET B CA 1
ATOM 7987 C C . MET B 1 277 ? -12.742 -23.312 0.304 1 90.62 277 MET B C 1
ATOM 7989 O O . MET B 1 277 ? -12.852 -24.531 0.416 1 90.62 277 MET B O 1
ATOM 7993 N N . LEU B 1 278 ? -13.328 -22.672 -0.651 1 90.56 278 LEU B N 1
ATOM 7994 C CA . LEU B 1 278 ? -14.141 -23.359 -1.647 1 90.56 278 LEU B CA 1
ATOM 7995 C C . LEU B 1 278 ? -13.289 -24.25 -2.541 1 90.56 278 LEU B C 1
ATOM 7997 O O . LEU B 1 278 ? -13.695 -25.359 -2.895 1 90.56 278 LEU B O 1
ATOM 8001 N N . THR B 1 279 ? -12.117 -23.766 -2.908 1 91.88 279 THR B N 1
ATOM 8002 C CA . THR B 1 279 ? -11.203 -24.578 -3.709 1 91.88 279 THR B CA 1
ATOM 8003 C C . THR B 1 279 ? -10.719 -25.797 -2.924 1 91.88 279 THR B C 1
ATOM 8005 O O . THR B 1 279 ? -10.578 -26.891 -3.48 1 91.88 279 THR B O 1
ATOM 8008 N N . ALA B 1 280 ? -10.484 -25.594 -1.646 1 92.12 280 ALA B N 1
ATOM 8009 C CA . ALA B 1 280 ? -10.094 -26.703 -0.791 1 92.12 280 ALA B CA 1
ATOM 8010 C C . ALA B 1 280 ? -11.188 -27.766 -0.73 1 92.12 280 ALA B C 1
ATOM 8012 O O . ALA B 1 280 ? -10.898 -28.969 -0.78 1 92.12 280 ALA B O 1
ATOM 8013 N N . LEU B 1 281 ? -12.391 -27.328 -0.699 1 91.69 281 LEU B N 1
ATOM 8014 C CA . LEU B 1 281 ? -13.516 -28.25 -0.662 1 91.69 281 LEU B CA 1
ATOM 8015 C C . LEU B 1 281 ? -13.625 -29.016 -1.974 1 91.69 281 LEU B C 1
ATOM 8017 O O . LEU B 1 281 ? -13.836 -30.234 -1.969 1 91.69 281 LEU B O 1
ATOM 8021 N N . ILE B 1 282 ? -13.453 -28.344 -3.012 1 92 282 ILE B N 1
ATOM 8022 C CA . ILE B 1 282 ? -13.555 -28.969 -4.324 1 92 282 ILE B CA 1
ATOM 8023 C C . ILE B 1 282 ? -12.422 -29.984 -4.508 1 92 282 ILE B C 1
ATOM 8025 O O . ILE B 1 282 ? -12.617 -31.062 -5.066 1 92 282 ILE B O 1
ATOM 8029 N N . ARG B 1 283 ? -11.195 -29.625 -4.102 1 92.19 283 ARG B N 1
ATOM 8030 C CA . ARG B 1 283 ? -10.055 -30.531 -4.211 1 92.19 283 ARG B CA 1
ATOM 8031 C C . ARG B 1 283 ? -10.234 -31.75 -3.324 1 92.19 283 ARG B C 1
ATOM 8033 O O . ARG B 1 283 ? -9.781 -32.844 -3.664 1 92.19 283 ARG B O 1
ATOM 8040 N N . THR B 1 284 ? -10.938 -31.609 -2.189 1 92.5 284 THR B N 1
ATOM 8041 C CA . THR B 1 284 ? -11.25 -32.719 -1.318 1 92.5 284 THR B CA 1
ATOM 8042 C C . THR B 1 284 ? -12.227 -33.688 -1.998 1 92.5 284 THR B C 1
ATOM 8044 O O . THR B 1 284 ? -12.047 -34.906 -1.958 1 92.5 284 THR B O 1
ATOM 8047 N N . ILE B 1 285 ? -13.133 -33.094 -2.682 1 92.38 285 ILE B N 1
ATOM 8048 C CA . ILE B 1 285 ? -14.109 -33.906 -3.4 1 92.38 285 ILE B CA 1
ATOM 8049 C C . ILE B 1 285 ? -13.406 -34.688 -4.52 1 92.38 285 ILE B C 1
ATOM 8051 O O . ILE B 1 285 ? -13.656 -35.875 -4.715 1 92.38 285 ILE B O 1
ATOM 8055 N N . MET B 1 286 ? -12.555 -33.969 -5.199 1 91.94 286 MET B N 1
ATOM 8056 C CA . MET B 1 286 ? -11.797 -34.625 -6.266 1 91.94 286 MET B CA 1
ATOM 8057 C C . MET B 1 286 ? -10.945 -35.75 -5.719 1 91.94 286 MET B C 1
ATOM 8059 O O . MET B 1 286 ? -10.828 -36.812 -6.352 1 91.94 286 MET B O 1
ATOM 8063 N N . MET B 1 287 ? -10.352 -35.594 -4.562 1 90.81 287 MET B N 1
ATOM 8064 C CA . MET B 1 287 ? -9.539 -36.625 -3.924 1 90.81 287 MET B CA 1
ATOM 8065 C C . MET B 1 287 ? -10.391 -37.844 -3.531 1 90.81 287 MET B C 1
ATOM 8067 O O . MET B 1 287 ? -9.984 -38.969 -3.732 1 90.81 287 MET B O 1
ATOM 8071 N N . VAL B 1 288 ? -11.57 -37.625 -3.076 1 91.25 288 VAL B N 1
ATOM 8072 C CA . VAL B 1 288 ? -12.477 -38.688 -2.664 1 91.25 288 VAL B CA 1
ATOM 8073 C C . VAL B 1 288 ? -12.945 -39.469 -3.889 1 91.25 288 VAL B C 1
ATOM 8075 O O . VAL B 1 288 ? -12.953 -40.688 -3.877 1 91.25 288 VAL B O 1
ATOM 8078 N N . MET B 1 289 ? -13.273 -38.75 -4.934 1 91 289 MET B N 1
ATOM 8079 C CA . MET B 1 289 ? -13.688 -39.438 -6.164 1 91 289 MET B CA 1
ATOM 8080 C C . MET B 1 289 ? -12.555 -40.281 -6.727 1 91 289 MET B C 1
ATOM 8082 O O . MET B 1 289 ? -12.789 -41.406 -7.156 1 91 289 MET B O 1
ATOM 8086 N N . SER B 1 290 ? -11.375 -39.781 -6.711 1 90.56 290 SER B N 1
ATOM 8087 C CA . SER B 1 290 ? -10.219 -40.531 -7.184 1 90.56 290 SER B CA 1
ATOM 8088 C C . SER B 1 290 ? -9.938 -41.719 -6.289 1 90.56 290 SER B C 1
ATOM 8090 O O . SER B 1 290 ? -9.539 -42.781 -6.773 1 90.56 290 SER B O 1
ATOM 8092 N N . PHE B 1 291 ? -10.109 -41.562 -5.051 1 90.75 291 PHE B N 1
ATOM 8093 C CA . PHE B 1 291 ? -9.922 -42.625 -4.082 1 90.75 291 PHE B CA 1
ATOM 8094 C C . PHE B 1 291 ? -10.852 -43.781 -4.391 1 90.75 291 PHE B C 1
ATOM 8096 O O . PHE B 1 291 ? -10.422 -44.938 -4.418 1 90.75 291 PHE B O 1
ATOM 8103 N N . ILE B 1 292 ? -12.078 -43.531 -4.711 1 90.56 292 ILE B N 1
ATOM 8104 C CA . ILE B 1 292 ? -13.078 -44.531 -4.996 1 90.56 292 ILE B CA 1
ATOM 8105 C C . ILE B 1 292 ? -12.703 -45.281 -6.277 1 90.56 292 ILE B C 1
ATOM 8107 O O . ILE B 1 292 ? -12.773 -46.531 -6.332 1 90.56 292 ILE B O 1
ATOM 8111 N N . LEU B 1 293 ? -12.227 -44.594 -7.199 1 89.56 293 LEU B N 1
ATOM 8112 C CA . LEU B 1 293 ? -11.867 -45.188 -8.477 1 89.56 293 LEU B CA 1
ATOM 8113 C C . LEU B 1 293 ? -10.625 -46.062 -8.328 1 89.56 293 LEU B C 1
ATOM 8115 O O . LEU B 1 293 ? -10.531 -47.125 -8.93 1 89.56 293 LEU B O 1
ATOM 8119 N N . LEU B 1 294 ? -9.664 -45.625 -7.555 1 88.38 294 LEU B N 1
ATOM 8120 C CA . LEU B 1 294 ? -8.43 -46.375 -7.359 1 88.38 294 LEU B CA 1
ATOM 8121 C C . LEU B 1 294 ? -8.695 -47.656 -6.59 1 88.38 294 LEU B C 1
ATOM 8123 O O . LEU B 1 294 ? -8.008 -48.656 -6.793 1 88.38 294 LEU B O 1
ATOM 8127 N N . LEU B 1 295 ? -9.68 -47.656 -5.719 1 88.44 295 LEU B N 1
ATOM 8128 C CA . LEU B 1 295 ? -10.062 -48.844 -4.965 1 88.44 295 LEU B CA 1
ATOM 8129 C C . LEU B 1 295 ? -10.508 -49.969 -5.898 1 88.44 295 LEU B C 1
ATOM 8131 O O . LEU B 1 295 ? -10.289 -51.156 -5.609 1 88.44 295 LEU B O 1
ATOM 8135 N N . THR B 1 296 ? -11.055 -49.594 -7.062 1 86.56 296 THR B N 1
ATOM 8136 C CA . THR B 1 296 ? -11.555 -50.594 -7.996 1 86.56 296 THR B CA 1
ATOM 8137 C C . THR B 1 296 ? -10.422 -51.125 -8.852 1 86.56 296 THR B C 1
ATOM 8139 O O . THR B 1 296 ? -10.539 -52.219 -9.414 1 86.56 296 THR B O 1
ATOM 8142 N N . ILE B 1 297 ? -9.328 -50.469 -8.891 1 85.75 297 ILE B N 1
ATOM 8143 C CA . ILE B 1 297 ? -8.25 -50.906 -9.789 1 85.75 297 ILE B CA 1
ATOM 8144 C C . ILE B 1 297 ? -7.246 -51.75 -9.023 1 85.75 297 ILE B C 1
ATOM 8146 O O . ILE B 1 297 ? -7.059 -52.938 -9.336 1 85.75 297 ILE B O 1
ATOM 8150 N N . SER B 1 298 ? -6.539 -51.188 -7.953 1 86 298 SER B N 1
ATOM 8151 C CA . SER B 1 298 ? -5.543 -51.938 -7.188 1 86 298 SER B CA 1
ATOM 8152 C C . SER B 1 298 ? -5.453 -51.438 -5.754 1 86 298 SER B C 1
ATOM 8154 O O . SER B 1 298 ? -5.184 -50.25 -5.523 1 86 298 SER B O 1
ATOM 8156 N N . ASN B 1 299 ? -5.438 -52.281 -4.812 1 87.62 299 ASN B N 1
ATOM 8157 C CA . ASN B 1 299 ? -5.344 -51.938 -3.4 1 87.62 299 ASN B CA 1
ATOM 8158 C C . ASN B 1 299 ? -3.908 -51.625 -3.002 1 87.62 299 ASN B C 1
ATOM 8160 O O . ASN B 1 299 ? -3.68 -50.812 -2.09 1 87.62 299 ASN B O 1
ATOM 8164 N N . VAL B 1 300 ? -2.98 -52.188 -3.678 1 86.56 300 VAL B N 1
ATOM 8165 C CA . VAL B 1 300 ? -1.578 -51.969 -3.328 1 86.56 300 VAL B CA 1
ATOM 8166 C C . VAL B 1 300 ? -1.149 -50.562 -3.715 1 86.56 300 VAL B C 1
ATOM 8168 O O . VAL B 1 300 ? -0.497 -49.875 -2.93 1 86.56 300 VAL B O 1
ATOM 8171 N N . ILE B 1 301 ? -1.606 -50.125 -4.848 1 87.12 301 ILE B N 1
ATOM 8172 C CA . ILE B 1 301 ? -1.254 -48.812 -5.316 1 87.12 301 ILE B CA 1
ATOM 8173 C C . ILE B 1 301 ? -1.962 -47.75 -4.461 1 87.12 301 ILE B C 1
ATOM 8175 O O . ILE B 1 301 ? -1.387 -46.719 -4.145 1 87.12 301 ILE B O 1
ATOM 8179 N N . LEU B 1 302 ? -3.111 -48.062 -4.027 1 89.12 302 LEU B N 1
ATOM 8180 C CA . LEU B 1 302 ? -3.865 -47.156 -3.17 1 89.12 302 LEU B CA 1
ATOM 8181 C C . LEU B 1 302 ? -3.156 -46.938 -1.837 1 89.12 302 LEU B C 1
ATOM 8183 O O . LEU B 1 302 ? -3.115 -45.812 -1.316 1 89.12 302 LEU B O 1
ATOM 8187 N N . LEU B 1 303 ? -2.596 -47.969 -1.336 1 91.31 303 LEU B N 1
ATOM 8188 C CA . LEU B 1 303 ? -1.881 -47.875 -0.066 1 91.31 303 LEU B CA 1
ATOM 8189 C C . LEU B 1 303 ? -0.673 -46.938 -0.182 1 91.31 303 LEU B C 1
ATOM 8191 O O . LEU B 1 303 ? -0.371 -46.188 0.746 1 91.31 303 LEU B O 1
ATOM 8195 N N . ILE B 1 304 ? -0.053 -46.938 -1.304 1 90 304 ILE B N 1
ATOM 8196 C CA . ILE B 1 304 ? 1.12 -46.094 -1.518 1 90 304 ILE B CA 1
ATOM 8197 C C . ILE B 1 304 ? 0.696 -44.625 -1.599 1 90 304 ILE B C 1
ATOM 8199 O O . ILE B 1 304 ? 1.363 -43.75 -1.045 1 90 304 ILE B O 1
ATOM 8203 N N . VAL B 1 305 ? -0.434 -44.406 -2.268 1 89.38 305 VAL B N 1
ATOM 8204 C CA . VAL B 1 305 ? -0.928 -43.031 -2.432 1 89.38 305 VAL B CA 1
ATOM 8205 C C . VAL B 1 305 ? -1.365 -42.5 -1.078 1 89.38 305 VAL B C 1
ATOM 8207 O O . VAL B 1 305 ? -1.14 -41.312 -0.781 1 89.38 305 VAL B O 1
ATOM 8210 N N . ILE B 1 306 ? -1.885 -43.312 -0.236 1 90.06 306 ILE B N 1
ATOM 8211 C CA . ILE B 1 306 ? -2.307 -42.875 1.096 1 90.06 306 ILE B CA 1
ATOM 8212 C C . ILE B 1 306 ? -1.083 -42.562 1.946 1 90.06 306 ILE B C 1
ATOM 8214 O O . ILE B 1 306 ? -1.078 -41.562 2.68 1 90.06 306 ILE B O 1
ATOM 8218 N N . LEU B 1 307 ? -0.082 -43.375 1.809 1 89.75 307 LEU B N 1
ATOM 8219 C CA . LEU B 1 307 ? 1.152 -43.125 2.549 1 89.75 307 LEU B CA 1
ATOM 8220 C C . LEU B 1 307 ? 1.797 -41.812 2.121 1 89.75 307 LEU B C 1
ATOM 8222 O O . LEU B 1 307 ? 2.361 -41.094 2.949 1 89.75 307 LEU B O 1
ATOM 8226 N N . GLU B 1 308 ? 1.679 -41.531 0.866 1 88.12 308 GLU B N 1
ATOM 8227 C CA . GLU B 1 308 ? 2.193 -40.25 0.359 1 88.12 308 GLU B CA 1
ATOM 8228 C C . GLU B 1 308 ? 1.444 -39.062 0.965 1 88.12 308 GLU B C 1
ATOM 8230 O O . GLU B 1 308 ? 2.057 -38.062 1.348 1 88.12 308 GLU B O 1
ATOM 8235 N N . THR B 1 309 ? 0.152 -39.188 1.072 1 89.12 309 THR B N 1
ATOM 8236 C CA . THR B 1 309 ? -0.676 -38.094 1.616 1 89.12 309 THR B CA 1
ATOM 8237 C C . THR B 1 309 ? -0.362 -37.875 3.092 1 89.12 309 THR B C 1
ATOM 8239 O O . THR B 1 309 ? -0.289 -36.719 3.545 1 89.12 309 THR B O 1
ATOM 8242 N N . ILE B 1 310 ? -0.107 -38.938 3.762 1 90.56 310 ILE B N 1
ATO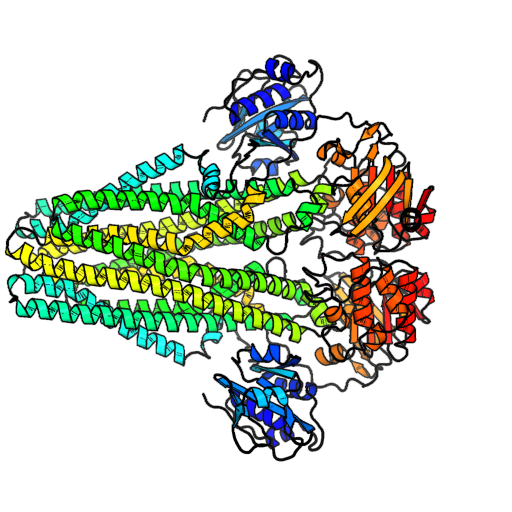M 8243 C CA . ILE B 1 310 ? 0.212 -38.844 5.184 1 90.56 310 ILE B CA 1
ATOM 8244 C C . ILE B 1 310 ? 1.576 -38.188 5.359 1 90.56 310 ILE B C 1
ATOM 8246 O O . ILE B 1 310 ? 1.743 -37.312 6.215 1 90.56 310 ILE B O 1
ATOM 8250 N N . PHE B 1 311 ? 2.469 -38.562 4.531 1 89.44 311 PHE B N 1
ATOM 8251 C CA . PHE B 1 311 ? 3.803 -37.969 4.59 1 89.44 311 PHE B CA 1
ATOM 8252 C C . PHE B 1 311 ? 3.75 -36.5 4.309 1 89.44 311 PHE B C 1
ATOM 8254 O O . PHE B 1 311 ? 4.402 -35.688 4.996 1 89.44 311 PHE B O 1
ATOM 8261 N N . ASN B 1 312 ? 2.977 -36.125 3.316 1 89.12 312 ASN B N 1
ATOM 8262 C CA . ASN B 1 312 ? 2.85 -34.719 2.961 1 89.12 312 ASN B CA 1
ATOM 8263 C C . ASN B 1 312 ? 2.238 -33.906 4.102 1 89.12 312 ASN B C 1
ATOM 8265 O O . ASN B 1 312 ? 2.639 -32.75 4.34 1 89.12 312 ASN B O 1
ATOM 8269 N N . PHE B 1 313 ? 1.365 -34.469 4.824 1 88.81 313 PHE B N 1
ATOM 8270 C CA . PHE B 1 313 ? 0.736 -33.781 5.949 1 88.81 313 PHE B CA 1
ATOM 8271 C C . PHE B 1 313 ? 1.723 -33.594 7.098 1 88.81 313 PHE B C 1
ATOM 8273 O O . PHE B 1 313 ? 1.751 -32.562 7.75 1 88.81 313 PHE B O 1
ATOM 8280 N N . LEU B 1 314 ? 2.561 -34.625 7.336 1 91.25 314 LEU B N 1
ATOM 8281 C CA . LEU B 1 314 ? 3.561 -34.531 8.398 1 91.25 314 LEU B CA 1
ATOM 8282 C C . LEU B 1 314 ? 4.613 -33.469 8.07 1 91.25 314 LEU B C 1
ATOM 8284 O O . LEU B 1 314 ? 5.016 -32.719 8.938 1 91.25 314 LEU B O 1
ATOM 8288 N N . LEU B 1 315 ? 4.992 -33.5 6.84 1 89.69 315 LEU B N 1
ATOM 8289 C CA . LEU B 1 315 ? 5.957 -32.5 6.395 1 89.69 315 LEU B CA 1
ATOM 8290 C C . LEU B 1 315 ? 5.375 -31.109 6.516 1 89.69 315 LEU B C 1
ATOM 8292 O O . LEU B 1 315 ? 6.086 -30.156 6.875 1 89.69 315 LEU B O 1
ATOM 8296 N N . ALA B 1 316 ? 4.094 -30.953 6.188 1 88.81 316 ALA B N 1
ATOM 8297 C CA . ALA B 1 316 ? 3.424 -29.656 6.273 1 88.81 316 ALA B CA 1
ATOM 8298 C C . ALA B 1 316 ? 3.4 -29.141 7.707 1 88.81 316 ALA B C 1
ATOM 8300 O O . ALA B 1 316 ? 3.545 -27.938 7.945 1 88.81 316 ALA B O 1
ATOM 8301 N N . LEU B 1 317 ? 3.285 -30.031 8.703 1 89.94 317 LEU B N 1
ATOM 8302 C CA . LEU B 1 317 ? 3.262 -29.641 10.102 1 89.94 317 LEU B CA 1
ATOM 8303 C C . LEU B 1 317 ? 4.633 -29.141 10.555 1 89.94 317 LEU B C 1
ATOM 8305 O O . LEU B 1 317 ? 4.727 -28.188 11.32 1 89.94 317 LEU B O 1
ATOM 8309 N N . ILE B 1 318 ? 5.668 -29.766 10.016 1 90.38 318 ILE B N 1
ATOM 8310 C CA . ILE B 1 318 ? 7.027 -29.344 10.344 1 90.38 318 ILE B CA 1
ATOM 8311 C C . ILE B 1 318 ? 7.293 -27.953 9.758 1 90.38 318 ILE B C 1
ATOM 8313 O O . ILE B 1 318 ? 7.809 -27.078 10.445 1 90.38 318 ILE B O 1
ATOM 8317 N N . PHE B 1 319 ? 6.898 -27.766 8.531 1 89.19 319 PHE B N 1
ATOM 8318 C CA . PHE B 1 319 ? 7.156 -26.484 7.875 1 89.19 319 PHE B CA 1
ATOM 8319 C C . PHE B 1 319 ? 6.277 -25.391 8.461 1 89.19 319 PHE B C 1
ATOM 8321 O O . PHE B 1 319 ? 6.633 -24.203 8.406 1 89.19 319 PHE B O 1
ATOM 8328 N N . TRP B 1 320 ? 5.148 -25.75 9.008 1 88.88 320 TRP B N 1
ATOM 8329 C CA . TRP B 1 320 ? 4.281 -24.781 9.664 1 88.88 320 TRP B CA 1
ATOM 8330 C C . TRP B 1 320 ? 4.988 -24.109 10.844 1 88.88 320 TRP B C 1
ATOM 8332 O O . TRP B 1 320 ? 4.926 -22.891 11.008 1 88.88 320 TRP B O 1
ATOM 8342 N N . GLN B 1 321 ? 5.742 -24.859 11.641 1 88.44 321 GLN B N 1
ATOM 8343 C CA . GLN B 1 321 ? 6.445 -24.328 12.797 1 88.44 321 GLN B CA 1
ATOM 8344 C C . GLN B 1 321 ? 7.562 -23.375 12.375 1 88.44 321 GLN B C 1
ATOM 8346 O O . GLN B 1 321 ? 7.793 -22.359 13.023 1 88.44 321 GLN B O 1
ATOM 8351 N N . ILE B 1 322 ? 8.156 -23.672 11.273 1 89.62 322 ILE B N 1
ATOM 8352 C CA . ILE B 1 322 ? 9.234 -22.844 10.773 1 89.62 322 ILE B CA 1
ATOM 8353 C C . ILE B 1 322 ? 8.656 -21.562 10.164 1 89.62 322 ILE B C 1
ATOM 8355 O O . ILE B 1 322 ? 9.148 -20.469 10.438 1 89.62 322 ILE B O 1
ATOM 8359 N N . ASN B 1 323 ? 7.59 -21.734 9.422 1 90.12 323 ASN B N 1
ATOM 8360 C CA . ASN B 1 323 ? 6.992 -20.609 8.719 1 90.12 323 ASN B CA 1
ATOM 8361 C C . ASN B 1 323 ? 6.398 -19.594 9.688 1 90.12 323 ASN B C 1
ATOM 8363 O O . ASN B 1 323 ? 6.406 -18.391 9.414 1 90.12 323 ASN B O 1
ATOM 8367 N N . LYS B 1 324 ? 5.949 -20.109 10.773 1 89.5 324 LYS B N 1
ATOM 8368 C CA . LYS B 1 324 ? 5.34 -19.219 11.766 1 89.5 324 LYS B CA 1
ATOM 8369 C C . LYS B 1 324 ? 6.332 -18.172 12.242 1 89.5 324 LYS B C 1
ATOM 8371 O O . LYS B 1 324 ? 6.004 -16.984 12.289 1 89.5 324 LYS B O 1
ATOM 8376 N N . ILE B 1 325 ? 7.551 -18.516 12.516 1 90.06 325 ILE B N 1
ATOM 8377 C CA . ILE B 1 325 ? 8.57 -17.609 13.039 1 90.06 325 ILE B CA 1
ATOM 8378 C C . ILE B 1 325 ? 9.062 -16.688 11.93 1 90.06 325 ILE B C 1
ATOM 8380 O O . ILE B 1 325 ? 9.211 -15.477 12.133 1 90.06 325 ILE B O 1
ATOM 8384 N N . ILE B 1 326 ? 9.266 -17.219 10.734 1 92 326 ILE B N 1
ATOM 8385 C CA . ILE B 1 326 ? 9.797 -16.453 9.609 1 92 326 ILE B CA 1
ATOM 8386 C C . ILE B 1 326 ? 8.773 -15.414 9.172 1 92 326 ILE B C 1
ATOM 8388 O O . ILE B 1 326 ? 9.125 -14.266 8.875 1 92 326 ILE B O 1
ATOM 8392 N N . TYR B 1 327 ? 7.527 -15.789 9.234 1 89.12 327 TYR B N 1
ATOM 8393 C CA . TYR B 1 327 ? 6.48 -14.867 8.805 1 89.12 327 TYR B CA 1
ATOM 8394 C C . TYR B 1 327 ? 6.336 -13.711 9.781 1 89.12 327 TYR B C 1
ATOM 8396 O O . TYR B 1 327 ? 6.125 -12.562 9.367 1 89.12 327 TYR B O 1
ATOM 8404 N N . TYR B 1 328 ? 6.422 -14.062 11.047 1 87.94 328 TYR B N 1
ATOM 8405 C CA . TYR B 1 328 ? 6.316 -13.008 12.055 1 87.94 328 TYR B CA 1
ATOM 8406 C C . TYR B 1 328 ? 7.414 -11.969 11.867 1 87.94 328 TYR B C 1
ATOM 8408 O O . TYR B 1 328 ? 7.152 -10.766 11.914 1 87.94 328 TYR B O 1
ATOM 8416 N N . ARG B 1 329 ? 8.578 -12.469 11.609 1 89.62 329 ARG B N 1
ATOM 8417 C CA . ARG B 1 329 ? 9.695 -11.555 11.391 1 89.62 329 ARG B CA 1
ATOM 8418 C C . ARG B 1 329 ? 9.5 -10.734 10.117 1 89.62 329 ARG B C 1
ATOM 8420 O O . ARG B 1 329 ? 9.766 -9.531 10.102 1 89.62 329 ARG B O 1
ATOM 8427 N N . TRP B 1 330 ? 9.039 -11.344 9.102 1 92.12 330 TRP B N 1
ATOM 8428 C CA . TRP B 1 330 ? 8.797 -10.656 7.84 1 92.12 330 TRP B CA 1
ATOM 8429 C C . TRP B 1 330 ? 7.727 -9.578 8.008 1 92.12 330 TRP B C 1
ATOM 8431 O O . TRP B 1 330 ? 7.875 -8.469 7.5 1 92.12 330 TRP B O 1
ATOM 8441 N N . TYR B 1 331 ? 6.703 -9.898 8.797 1 87.75 331 TYR B N 1
ATOM 8442 C CA . TYR B 1 331 ? 5.613 -8.953 8.992 1 87.75 331 TYR B CA 1
ATOM 8443 C C . TYR B 1 331 ? 6.09 -7.719 9.758 1 87.75 331 TYR B C 1
ATOM 8445 O O . TYR B 1 331 ? 5.754 -6.59 9.398 1 87.75 331 TYR B O 1
ATOM 8453 N N . GLU B 1 332 ? 6.883 -7.938 10.758 1 88.06 332 GLU B N 1
ATOM 8454 C CA . GLU B 1 332 ? 7.418 -6.832 11.555 1 88.06 332 GLU B CA 1
ATOM 8455 C C . GLU B 1 332 ? 8.305 -5.922 10.703 1 88.06 332 GLU B C 1
ATOM 8457 O O . GLU B 1 332 ? 8.195 -4.695 10.781 1 88.06 332 GLU B O 1
ATOM 8462 N N . LYS B 1 333 ? 9.164 -6.547 9.891 1 90.31 333 LYS B N 1
ATOM 8463 C CA . LYS B 1 333 ? 10.047 -5.762 9.039 1 90.31 333 LYS B CA 1
ATOM 8464 C C . LYS B 1 333 ? 9.266 -5.039 7.945 1 90.31 333 LYS B C 1
ATOM 8466 O O . LYS B 1 333 ? 9.625 -3.93 7.547 1 90.31 333 LYS B O 1
ATOM 8471 N N . SER B 1 334 ? 8.242 -5.684 7.496 1 90.19 334 SER B N 1
ATOM 8472 C CA . SER B 1 334 ? 7.391 -5.062 6.48 1 90.19 334 SER B CA 1
ATOM 8473 C C . SER B 1 334 ? 6.691 -3.826 7.031 1 90.19 334 SER B C 1
ATOM 8475 O O . SER B 1 334 ? 6.559 -2.818 6.332 1 90.19 334 SER B O 1
ATOM 8477 N N . LEU B 1 335 ? 6.301 -3.846 8.305 1 86.06 335 LEU B N 1
ATOM 8478 C CA . LEU B 1 335 ? 5.652 -2.709 8.953 1 86.06 335 LEU B CA 1
ATOM 8479 C C . LEU B 1 335 ? 6.641 -1.565 9.164 1 86.06 335 LEU B C 1
ATOM 8481 O O . LEU B 1 335 ? 6.312 -0.404 8.906 1 86.06 335 LEU B O 1
ATOM 8485 N N . SER B 1 336 ? 7.773 -1.938 9.617 1 85.94 336 SER B N 1
ATOM 8486 C CA . SER B 1 336 ? 8.805 -0.928 9.844 1 85.94 336 SER B CA 1
ATOM 8487 C C . SER B 1 336 ? 9.203 -0.244 8.539 1 85.94 336 SER B C 1
ATOM 8489 O O . SER B 1 336 ? 9.359 0.977 8.5 1 85.94 336 SER B O 1
ATOM 8491 N N . TYR B 1 337 ? 9.312 -0.994 7.445 1 89.75 337 TYR B N 1
ATOM 8492 C CA . TYR B 1 337 ? 9.672 -0.451 6.141 1 89.75 337 TYR B CA 1
ATOM 8493 C C . TYR B 1 337 ? 8.594 0.501 5.629 1 89.75 337 TYR B C 1
ATOM 8495 O O . TYR B 1 337 ? 8.906 1.573 5.102 1 89.75 337 TYR B O 1
ATOM 8503 N N . GLN B 1 338 ? 7.422 0.076 5.785 1 85.38 338 GLN B N 1
ATOM 8504 C CA . GLN B 1 338 ? 6.316 0.907 5.32 1 85.38 338 GLN B CA 1
ATOM 8505 C C . GLN B 1 338 ? 6.305 2.258 6.027 1 85.38 338 GLN B C 1
ATOM 8507 O O . GLN B 1 338 ? 6.094 3.295 5.398 1 85.38 338 GLN B O 1
ATOM 8512 N N . SER B 1 339 ? 6.527 2.225 7.297 1 83.56 339 SER B N 1
ATOM 8513 C CA . SER B 1 339 ? 6.57 3.461 8.07 1 83.56 339 SER B CA 1
ATOM 8514 C C . SER B 1 339 ? 7.727 4.352 7.633 1 83.56 339 SER B C 1
ATOM 8516 O O . SER B 1 339 ? 7.574 5.566 7.52 1 83.56 339 SER B O 1
ATOM 8518 N N . GLN B 1 340 ? 8.875 3.721 7.344 1 86.5 340 GLN B N 1
ATOM 8519 C CA . GLN B 1 340 ? 10.055 4.48 6.953 1 86.5 340 GLN B CA 1
ATOM 8520 C C . GLN B 1 340 ? 9.891 5.074 5.559 1 86.5 340 GLN B C 1
ATOM 8522 O O . GLN B 1 340 ? 10.367 6.18 5.289 1 86.5 340 GLN B O 1
ATOM 8527 N N . VAL B 1 341 ? 9.305 4.32 4.688 1 86.75 341 VAL B N 1
ATOM 8528 C CA . VAL B 1 341 ? 9.109 4.809 3.326 1 86.75 341 VAL B CA 1
ATOM 8529 C C . VAL B 1 341 ? 8.156 6 3.334 1 86.75 341 VAL B C 1
ATOM 8531 O O . VAL B 1 341 ? 8.391 6.996 2.648 1 86.75 341 VAL B O 1
ATOM 8534 N N . LEU B 1 342 ? 7.109 5.918 4.086 1 82.5 342 LEU B N 1
ATOM 8535 C CA . LEU B 1 342 ? 6.172 7.031 4.195 1 82.5 342 LEU B CA 1
ATOM 8536 C C . LEU B 1 342 ? 6.863 8.273 4.758 1 82.5 342 LEU B C 1
ATOM 8538 O O . LEU B 1 342 ? 6.672 9.375 4.246 1 82.5 342 LEU B O 1
ATOM 8542 N N . GLN B 1 343 ? 7.637 8.07 5.781 1 85.81 343 GLN B N 1
ATOM 8543 C CA . GLN B 1 343 ? 8.398 9.164 6.367 1 85.81 343 GLN B CA 1
ATOM 8544 C C . GLN B 1 343 ? 9.352 9.781 5.348 1 85.81 343 GLN B C 1
ATOM 8546 O O . GLN B 1 343 ? 9.492 11.008 5.277 1 85.81 343 GLN B O 1
ATOM 8551 N N . TYR B 1 344 ? 9.984 8.914 4.586 1 87.75 344 TYR B N 1
ATOM 8552 C CA . TYR B 1 344 ? 10.961 9.367 3.602 1 87.75 344 TYR B CA 1
ATOM 8553 C C . TYR B 1 344 ? 10.312 10.258 2.553 1 87.75 344 TYR B C 1
ATOM 8555 O O . TYR B 1 344 ? 10.859 11.297 2.182 1 87.75 344 TYR B O 1
ATOM 8563 N N . PHE B 1 345 ? 9.117 9.977 2.115 1 84.69 345 PHE B N 1
ATOM 8564 C CA . PHE B 1 345 ? 8.438 10.734 1.074 1 84.69 345 PHE B CA 1
ATOM 8565 C C . PHE B 1 345 ? 7.812 12.008 1.647 1 84.69 345 PHE B C 1
ATOM 8567 O O . PHE B 1 345 ? 7.883 13.07 1.032 1 84.69 345 PHE B O 1
ATOM 8574 N N . THR B 1 346 ? 7.297 11.93 2.82 1 82.12 346 THR B N 1
ATOM 8575 C CA . THR B 1 346 ? 6.562 13.062 3.377 1 82.12 346 THR B CA 1
ATOM 8576 C C . THR B 1 346 ? 7.52 14.102 3.953 1 82.12 346 THR B C 1
ATOM 8578 O O . THR B 1 346 ? 7.176 15.281 4.059 1 82.12 346 THR B O 1
ATOM 8581 N N . SER B 1 347 ? 8.766 13.656 4.32 1 88.31 347 SER B N 1
ATOM 8582 C CA . SER B 1 347 ? 9.695 14.57 4.98 1 88.31 347 SER B CA 1
ATOM 8583 C C . SER B 1 347 ? 10.68 15.164 3.984 1 88.31 347 SER B C 1
ATOM 8585 O O . SER B 1 347 ? 11.758 15.633 4.371 1 88.31 347 SER B O 1
ATOM 8587 N N . PHE B 1 348 ? 10.383 15.18 2.725 1 86.5 348 PHE B N 1
ATOM 8588 C CA . PHE B 1 348 ? 11.297 15.594 1.672 1 86.5 348 PHE B CA 1
ATOM 8589 C C . PHE B 1 348 ? 11.82 17 1.936 1 86.5 348 PHE B C 1
ATOM 8591 O O . PHE B 1 348 ? 13.031 17.234 1.925 1 86.5 348 PHE B O 1
ATOM 8598 N N . ILE B 1 349 ? 10.938 17.953 2.234 1 84.94 349 ILE B N 1
ATOM 8599 C CA . ILE B 1 349 ? 11.312 19.344 2.402 1 84.94 349 ILE B CA 1
ATOM 8600 C C . ILE B 1 349 ? 12.148 19.5 3.672 1 84.94 349 ILE B C 1
ATOM 8602 O O . ILE B 1 349 ? 13.188 20.172 3.658 1 84.94 349 ILE B O 1
ATOM 8606 N N . SER B 1 350 ? 11.695 18.828 4.691 1 88.25 350 SER B N 1
ATOM 8607 C CA . SER B 1 350 ? 12.391 18.938 5.969 1 88.25 350 SER B CA 1
ATOM 8608 C C . SER B 1 350 ? 13.773 18.297 5.902 1 88.25 350 SER B C 1
ATOM 8610 O O . SER B 1 350 ? 14.734 18.812 6.484 1 88.25 350 SER B O 1
ATOM 8612 N N . ARG B 1 351 ? 13.859 17.219 5.199 1 87.12 351 ARG B N 1
ATOM 8613 C CA . ARG B 1 351 ? 15.141 16.531 5.078 1 87.12 351 ARG B CA 1
ATOM 8614 C C . ARG B 1 351 ? 16.156 17.391 4.336 1 87.12 351 ARG B C 1
ATOM 8616 O O . ARG B 1 351 ? 17.312 17.484 4.734 1 87.12 351 ARG B O 1
ATOM 8623 N N . LYS B 1 352 ? 15.695 18 3.361 1 83.56 352 LYS B N 1
ATOM 8624 C CA . LYS B 1 352 ? 16.578 18.844 2.566 1 83.56 352 LYS B CA 1
ATOM 8625 C C . LYS B 1 352 ? 16.938 20.125 3.318 1 83.56 352 LYS B C 1
ATOM 8627 O O . LYS B 1 352 ? 18.109 20.531 3.338 1 83.56 352 LYS B O 1
ATOM 8632 N N . SER B 1 353 ? 15.914 20.719 3.92 1 85.44 353 SER B N 1
ATOM 8633 C CA . SER B 1 353 ? 16.109 21.984 4.605 1 85.44 353 SER B CA 1
ATOM 8634 C C . SER B 1 353 ? 17.016 21.812 5.824 1 85.44 353 SER B C 1
ATOM 8636 O O . SER B 1 353 ? 17.75 22.734 6.184 1 85.44 353 SER B O 1
ATOM 8638 N N . ARG B 1 354 ? 17.016 20.641 6.414 1 85.62 354 ARG B N 1
ATOM 8639 C CA . ARG B 1 354 ? 17.781 20.406 7.637 1 85.62 354 ARG B CA 1
ATOM 8640 C C . ARG B 1 354 ? 19.016 19.562 7.359 1 85.62 354 ARG B C 1
ATOM 8642 O O . ARG B 1 354 ? 19.656 19.062 8.289 1 85.62 354 ARG B O 1
ATOM 8649 N N . ASN B 1 355 ? 19.281 19.406 6.129 1 80.75 355 ASN B N 1
ATOM 8650 C CA . ASN B 1 355 ? 20.453 18.656 5.695 1 80.75 355 ASN B CA 1
ATOM 8651 C C . ASN B 1 355 ? 20.5 17.266 6.305 1 80.75 355 ASN B C 1
ATOM 8653 O O . ASN B 1 355 ? 21.516 16.859 6.867 1 80.75 355 ASN B O 1
ATOM 8657 N N . LEU B 1 356 ? 19.375 16.594 6.277 1 82.25 356 LEU B N 1
ATOM 8658 C CA . LEU B 1 356 ? 19.25 15.25 6.84 1 82.25 356 LEU B CA 1
ATOM 8659 C C . LEU B 1 356 ? 19.016 14.219 5.746 1 82.25 356 LEU B C 1
ATOM 8661 O O . LEU B 1 356 ? 18.594 13.094 6.027 1 82.25 356 LEU B O 1
ATOM 8665 N N . THR B 1 357 ? 19.219 14.539 4.477 1 82.62 357 THR B N 1
ATOM 8666 C CA . THR B 1 357 ? 18.922 13.664 3.35 1 82.62 357 THR B CA 1
ATOM 8667 C C . THR B 1 357 ? 19.75 12.383 3.42 1 82.62 357 THR B C 1
ATOM 8669 O O . THR B 1 357 ? 19.219 11.281 3.293 1 82.62 357 THR B O 1
ATOM 8672 N N . ALA B 1 358 ? 20.969 12.516 3.715 1 74.31 358 ALA B N 1
ATOM 8673 C CA . ALA B 1 358 ? 21.859 11.352 3.764 1 74.31 358 ALA B CA 1
ATOM 8674 C C . ALA B 1 358 ? 21.5 10.445 4.938 1 74.31 358 ALA B C 1
ATOM 8676 O O . ALA B 1 358 ? 21.484 9.219 4.805 1 74.31 358 ALA B O 1
ATOM 8677 N N . HIS B 1 359 ? 21.203 11.062 6.008 1 77.62 359 HIS B N 1
ATOM 8678 C CA . HIS B 1 359 ? 20.891 10.305 7.211 1 77.62 359 HIS B CA 1
ATOM 8679 C C . HIS B 1 359 ? 19.656 9.445 7.012 1 77.62 359 HIS B C 1
ATOM 8681 O O . HIS B 1 359 ? 19.656 8.25 7.316 1 77.62 359 HIS B O 1
ATOM 8687 N N . PHE B 1 360 ? 18.734 10.023 6.512 1 84.56 360 PHE B N 1
ATOM 8688 C CA . PHE B 1 360 ? 17.469 9.289 6.422 1 84.56 360 PHE B CA 1
ATOM 8689 C C . PHE B 1 360 ? 17.469 8.375 5.199 1 84.56 360 PHE B C 1
ATOM 8691 O O . PHE B 1 360 ? 16.703 7.406 5.148 1 84.56 360 PHE B O 1
ATOM 8698 N N . TYR B 1 361 ? 18.25 8.656 4.195 1 83.38 361 TYR B N 1
ATOM 8699 C CA . TYR B 1 361 ? 18.438 7.691 3.121 1 83.38 361 TYR B CA 1
ATOM 8700 C C . TYR B 1 361 ? 19.062 6.41 3.646 1 83.38 361 TYR B C 1
ATOM 8702 O O . TYR B 1 361 ? 18.656 5.305 3.275 1 83.38 361 TYR B O 1
ATOM 8710 N N . TYR B 1 362 ? 19.984 6.617 4.531 1 77.19 362 TYR B N 1
ATOM 8711 C CA . TYR B 1 362 ? 20.641 5.461 5.121 1 77.19 362 TYR B CA 1
ATOM 8712 C C . TYR B 1 362 ? 19.672 4.641 5.961 1 77.19 362 TYR B C 1
ATOM 8714 O O . TYR B 1 362 ? 19.656 3.41 5.875 1 77.19 362 TYR B O 1
ATOM 8722 N N . GLN B 1 363 ? 19 5.34 6.766 1 81.12 363 GLN B N 1
ATOM 8723 C CA . GLN B 1 363 ? 18.031 4.645 7.609 1 81.12 363 GLN B CA 1
ATOM 8724 C C . GLN B 1 363 ? 17.016 3.883 6.77 1 81.12 363 GLN B C 1
ATOM 8726 O O . GLN B 1 363 ? 16.672 2.738 7.082 1 81.12 363 GLN B O 1
ATOM 8731 N N . TRP B 1 364 ? 16.578 4.492 5.707 1 87.38 364 TRP B N 1
ATOM 8732 C CA . TRP B 1 364 ? 15.617 3.844 4.812 1 87.38 364 TRP B CA 1
ATOM 8733 C C . TRP B 1 364 ? 16.25 2.627 4.141 1 87.38 364 TRP B C 1
ATOM 8735 O O . TRP B 1 364 ? 15.633 1.56 4.078 1 87.38 364 TRP B O 1
ATOM 8745 N N . ASN B 1 365 ? 17.453 2.803 3.619 1 86.06 365 ASN B N 1
ATOM 8746 C CA . ASN B 1 365 ? 18.125 1.725 2.906 1 86.06 365 ASN B CA 1
ATOM 8747 C C . ASN B 1 365 ? 18.375 0.519 3.811 1 86.06 365 ASN B C 1
ATOM 8749 O O . ASN B 1 365 ? 18.266 -0.625 3.369 1 86.06 365 ASN B O 1
ATOM 8753 N N . LYS B 1 366 ? 18.688 0.797 5.023 1 82.12 366 LYS B N 1
ATOM 8754 C CA . LYS B 1 366 ? 18.875 -0.278 5.988 1 82.12 366 LYS B CA 1
ATOM 8755 C C . LYS B 1 366 ? 17.594 -1.066 6.211 1 82.12 366 LYS B C 1
ATOM 8757 O O . LYS B 1 366 ? 17.609 -2.299 6.18 1 82.12 366 LYS B O 1
ATOM 8762 N N . GLU B 1 367 ? 16.562 -0.372 6.457 1 88.25 367 GLU B N 1
ATOM 8763 C CA . GLU B 1 367 ? 15.281 -1.03 6.676 1 88.25 367 GLU B CA 1
ATOM 8764 C C . GLU B 1 367 ? 14.828 -1.787 5.434 1 88.25 367 GLU B C 1
ATOM 8766 O O . GLU B 1 367 ? 14.203 -2.848 5.535 1 88.25 367 GLU B O 1
ATOM 8771 N N . TYR B 1 368 ? 15.125 -1.249 4.246 1 91.69 368 TYR B N 1
ATOM 8772 C CA . TYR B 1 368 ? 14.758 -1.907 3 1 91.69 368 TYR B CA 1
ATOM 8773 C C . TYR B 1 368 ? 15.547 -3.199 2.809 1 91.69 368 TYR B C 1
ATOM 8775 O O . TYR B 1 368 ? 14.984 -4.223 2.41 1 91.69 368 TYR B O 1
ATOM 8783 N N . GLN B 1 369 ? 16.812 -3.176 3.139 1 88.56 369 GLN B N 1
ATOM 8784 C CA . GLN B 1 369 ? 17.625 -4.379 3.051 1 88.56 369 GLN B CA 1
ATOM 8785 C C . GLN B 1 369 ? 17.141 -5.449 4.023 1 88.56 369 GLN B C 1
ATOM 8787 O O . GLN B 1 369 ? 17.094 -6.633 3.686 1 88.56 369 GLN B O 1
ATOM 8792 N N . ASP B 1 370 ? 16.766 -5 5.168 1 90 370 ASP B N 1
ATOM 8793 C CA . ASP B 1 370 ? 16.234 -5.934 6.152 1 90 370 ASP B CA 1
ATOM 8794 C C . ASP B 1 370 ? 14.945 -6.586 5.656 1 90 370 ASP B C 1
ATOM 8796 O O . ASP B 1 370 ? 14.734 -7.785 5.848 1 90 370 ASP B O 1
ATOM 8800 N N . LEU B 1 371 ? 14.156 -5.793 5.043 1 93.5 371 LEU B N 1
ATOM 8801 C CA . LEU B 1 371 ? 12.914 -6.332 4.492 1 93.5 371 LEU B CA 1
ATOM 8802 C C . LEU B 1 371 ? 13.203 -7.332 3.377 1 93.5 371 LEU B C 1
ATOM 8804 O O . LEU B 1 371 ? 12.602 -8.398 3.324 1 93.5 371 LEU B O 1
ATOM 8808 N N . LEU B 1 372 ? 14.141 -6.992 2.484 1 92.44 372 LEU B N 1
ATOM 8809 C CA . LEU B 1 372 ? 14.484 -7.883 1.382 1 92.44 372 LEU B CA 1
ATOM 8810 C C . LEU B 1 372 ? 15.062 -9.195 1.902 1 92.44 372 LEU B C 1
ATOM 8812 O O . LEU B 1 372 ? 14.75 -10.266 1.381 1 92.44 372 LEU B O 1
ATOM 8816 N N . GLN B 1 373 ? 15.812 -9.117 2.951 1 91 373 GLN B N 1
ATOM 8817 C CA . GLN B 1 373 ? 16.375 -10.328 3.543 1 91 373 GLN B CA 1
ATOM 8818 C C . GLN B 1 373 ? 15.289 -11.188 4.18 1 91 373 GLN B C 1
ATOM 8820 O O . GLN B 1 373 ? 15.312 -12.414 4.059 1 91 373 GLN B O 1
ATOM 8825 N N . ALA B 1 374 ? 14.398 -10.555 4.902 1 93 374 ALA B N 1
ATOM 8826 C CA . ALA B 1 374 ? 13.281 -11.297 5.488 1 93 374 ALA B CA 1
ATOM 8827 C C . ALA B 1 374 ? 12.414 -11.922 4.406 1 93 374 ALA B C 1
ATOM 8829 O O . ALA B 1 374 ? 11.922 -13.047 4.566 1 93 374 ALA B O 1
ATOM 8830 N N . THR B 1 375 ? 12.25 -11.258 3.305 1 92.69 375 THR B N 1
ATOM 8831 C CA . THR B 1 375 ? 11.477 -11.789 2.188 1 92.69 375 THR B CA 1
ATOM 8832 C C . THR B 1 375 ? 12.188 -12.961 1.537 1 92.69 375 THR B C 1
ATOM 8834 O O . THR B 1 375 ? 11.555 -13.953 1.155 1 92.69 375 THR B O 1
ATOM 8837 N N . TYR B 1 376 ? 13.477 -12.781 1.438 1 91.88 376 TYR B N 1
ATOM 8838 C CA . TYR B 1 376 ? 14.289 -13.867 0.908 1 91.88 376 TYR B CA 1
ATOM 8839 C C . TYR B 1 376 ? 14.133 -15.125 1.751 1 91.88 376 TYR B C 1
ATOM 8841 O O . TYR B 1 376 ? 13.945 -16.219 1.213 1 91.88 376 TYR B O 1
ATOM 8849 N N . GLN B 1 377 ? 14.125 -15 2.998 1 91.81 377 GLN B N 1
ATOM 8850 C CA . GLN B 1 377 ? 13.992 -16.156 3.889 1 91.81 377 GLN B CA 1
ATOM 8851 C C . GLN B 1 377 ? 12.609 -16.781 3.768 1 91.81 377 GLN B C 1
ATOM 8853 O O . GLN B 1 377 ? 12.469 -18 3.805 1 91.81 377 GLN B O 1
ATOM 8858 N N . LEU B 1 378 ? 11.648 -15.969 3.637 1 91.62 378 LEU B N 1
ATOM 8859 C CA . LEU B 1 378 ? 10.281 -16.469 3.494 1 91.62 378 LEU B CA 1
ATOM 8860 C C . LEU B 1 378 ? 10.125 -17.25 2.199 1 91.62 378 LEU B C 1
ATOM 8862 O O . LEU B 1 378 ? 9.555 -18.344 2.201 1 91.62 378 LEU B O 1
ATOM 8866 N N . GLU B 1 379 ? 10.625 -16.719 1.102 1 90.94 379 GLU B N 1
ATOM 8867 C CA . GLU B 1 379 ? 10.516 -17.391 -0.193 1 90.94 379 GLU B CA 1
ATOM 8868 C C . GLU B 1 379 ? 11.367 -18.656 -0.235 1 90.94 379 GLU B C 1
ATOM 8870 O O . GLU B 1 379 ? 10.969 -19.656 -0.827 1 90.94 379 GLU B O 1
ATOM 8875 N N . LYS B 1 380 ? 12.531 -18.547 0.352 1 90.19 380 LYS B N 1
ATOM 8876 C CA . LYS B 1 380 ? 13.398 -19.719 0.427 1 90.19 380 LYS B CA 1
ATOM 8877 C C . LYS B 1 380 ? 12.727 -20.859 1.172 1 90.19 380 LYS B C 1
ATOM 8879 O O . LYS B 1 380 ? 12.797 -22.016 0.746 1 90.19 380 LYS B O 1
ATOM 8884 N N . ASP B 1 381 ? 12.062 -20.547 2.232 1 89.94 381 ASP B N 1
ATOM 8885 C CA . ASP B 1 381 ? 11.352 -21.562 3.002 1 89.94 381 ASP B CA 1
ATOM 8886 C C . ASP B 1 381 ? 10.219 -22.172 2.182 1 89.94 381 ASP B C 1
ATOM 8888 O O . ASP B 1 381 ? 10 -23.391 2.23 1 89.94 381 ASP B O 1
ATOM 8892 N N . SER B 1 382 ? 9.508 -21.344 1.464 1 87.56 382 SER B N 1
ATOM 8893 C CA . SER B 1 382 ? 8.438 -21.844 0.606 1 87.56 382 SER B CA 1
ATOM 8894 C C . SER B 1 382 ? 8.984 -22.766 -0.474 1 87.56 382 SER B C 1
ATOM 8896 O O . SER B 1 382 ? 8.383 -23.812 -0.766 1 87.56 382 SER B O 1
ATOM 8898 N N . TYR B 1 383 ? 10.125 -22.469 -0.989 1 88 383 TYR B N 1
ATOM 8899 C CA . TYR B 1 383 ? 10.734 -23.312 -2.012 1 88 383 TYR B CA 1
ATOM 8900 C C . TYR B 1 383 ? 11.195 -24.625 -1.421 1 88 383 TYR B C 1
ATOM 8902 O O . TYR B 1 383 ? 11.094 -25.672 -2.066 1 88 383 TYR B O 1
ATOM 8910 N N . HIS B 1 384 ? 11.727 -24.578 -0.179 1 90.31 384 HIS B N 1
ATOM 8911 C CA . HIS B 1 384 ? 12.133 -25.797 0.49 1 90.31 384 HIS B CA 1
ATOM 8912 C C . HIS B 1 384 ? 10.945 -26.734 0.683 1 90.31 384 HIS B C 1
ATOM 8914 O O . HIS B 1 384 ? 11.047 -27.938 0.432 1 90.31 384 HIS B O 1
ATOM 8920 N N . GLN B 1 385 ? 9.906 -26.156 1.058 1 88.19 385 GLN B N 1
ATOM 8921 C CA . GLN B 1 385 ? 8.711 -26.969 1.278 1 88.19 385 GLN B CA 1
ATOM 8922 C C . GLN B 1 385 ? 8.203 -27.578 -0.027 1 88.19 385 GLN B C 1
ATOM 8924 O O . GLN B 1 385 ? 7.945 -28.781 -0.097 1 88.19 385 GLN B O 1
ATOM 8929 N N . GLN B 1 386 ? 8.102 -26.75 -1.091 1 86.75 386 GLN B N 1
ATOM 8930 C CA . GLN B 1 386 ? 7.59 -27.219 -2.373 1 86.75 386 GLN B CA 1
ATOM 8931 C C . GLN B 1 386 ? 8.516 -28.266 -2.98 1 86.75 386 GLN B C 1
ATOM 8933 O O . GLN B 1 386 ? 8.055 -29.266 -3.539 1 86.75 386 GLN B O 1
ATOM 8938 N N . SER B 1 387 ? 9.828 -28.047 -2.836 1 89.06 387 SER B N 1
ATOM 8939 C CA . SER B 1 387 ? 10.805 -28.984 -3.365 1 89.06 387 SER B CA 1
ATOM 8940 C C . SER B 1 387 ? 10.727 -30.328 -2.631 1 89.06 387 SER B C 1
ATOM 8942 O O . SER B 1 387 ? 10.773 -31.391 -3.254 1 89.06 387 SER B O 1
ATOM 8944 N N . ALA B 1 388 ? 10.578 -30.281 -1.339 1 89.56 388 ALA B N 1
ATOM 8945 C CA . ALA B 1 388 ? 10.477 -31.5 -0.56 1 89.56 388 ALA B CA 1
ATOM 8946 C C . ALA B 1 388 ? 9.234 -32.312 -0.943 1 89.56 388 ALA B C 1
ATOM 8948 O O . ALA B 1 388 ? 9.297 -33.531 -1.119 1 89.56 388 ALA B O 1
ATOM 8949 N N . LEU B 1 389 ? 8.109 -31.641 -1.149 1 88.94 389 LEU B N 1
ATOM 8950 C CA . LEU B 1 389 ? 6.871 -32.312 -1.527 1 88.94 389 LEU B CA 1
ATOM 8951 C C . LEU B 1 389 ? 6.977 -32.906 -2.924 1 88.94 389 LEU B C 1
ATOM 8953 O O . LEU B 1 389 ? 6.555 -34.031 -3.148 1 88.94 389 LEU B O 1
ATOM 8957 N N . ASN B 1 390 ? 7.633 -32.125 -3.814 1 88 390 ASN B N 1
ATOM 8958 C CA . ASN B 1 390 ? 7.758 -32.594 -5.191 1 88 390 ASN B CA 1
ATOM 8959 C C . ASN B 1 390 ? 8.695 -33.812 -5.297 1 88 390 ASN B C 1
ATOM 8961 O O . ASN B 1 390 ? 8.43 -34.75 -6.051 1 88 390 ASN B O 1
ATOM 8965 N N . ILE B 1 391 ? 9.828 -33.812 -4.555 1 91.12 391 ILE B N 1
ATOM 8966 C CA . ILE B 1 391 ? 10.781 -34.906 -4.574 1 91.12 391 ILE B CA 1
ATOM 8967 C C . ILE B 1 391 ? 10.109 -36.188 -4.059 1 91.12 391 ILE B C 1
ATOM 8969 O O . ILE B 1 391 ? 10.219 -37.25 -4.68 1 91.12 391 ILE B O 1
ATOM 8973 N N . PHE B 1 392 ? 9.422 -36.031 -3.041 1 89.81 392 PHE B N 1
ATOM 8974 C CA . PHE B 1 392 ? 8.766 -37.188 -2.447 1 89.81 392 PHE B CA 1
ATOM 8975 C C . PHE B 1 392 ? 7.707 -37.75 -3.387 1 89.81 392 PHE B C 1
ATOM 8977 O O . PHE B 1 392 ? 7.602 -38.969 -3.555 1 89.81 392 PHE B O 1
ATOM 8984 N N . SER B 1 393 ? 6.93 -36.844 -3.996 1 88.38 393 SER B N 1
ATOM 8985 C CA . SER B 1 393 ? 5.891 -37.281 -4.918 1 88.38 393 SER B CA 1
ATOM 8986 C C . SER B 1 393 ? 6.488 -38.031 -6.121 1 88.38 393 SER B C 1
ATOM 8988 O O . SER B 1 393 ? 5.969 -39.031 -6.551 1 88.38 393 SER B O 1
ATOM 8990 N N . GLN B 1 394 ? 7.59 -37.531 -6.645 1 89.88 394 GLN B N 1
ATOM 8991 C CA . GLN B 1 394 ? 8.219 -38.125 -7.809 1 89.88 394 GLN B CA 1
ATOM 8992 C C . GLN B 1 394 ? 8.844 -39.469 -7.449 1 89.88 394 GLN B C 1
ATOM 8994 O O . GLN B 1 394 ? 8.781 -40.438 -8.234 1 89.88 394 GLN B O 1
ATOM 8999 N N . LEU B 1 395 ? 9.461 -39.625 -6.289 1 91.44 395 LEU B N 1
ATOM 9000 C CA . LEU B 1 395 ? 10.047 -40.906 -5.852 1 91.44 395 LEU B CA 1
ATOM 9001 C C . LEU B 1 395 ? 8.977 -41.938 -5.645 1 91.44 395 LEU B C 1
ATOM 9003 O O . LEU B 1 395 ? 9.156 -43.094 -6.035 1 91.44 395 LEU B O 1
ATOM 9007 N N . LEU B 1 396 ? 7.883 -41.531 -5.113 1 89.62 396 LEU B N 1
ATOM 9008 C CA . LEU B 1 396 ? 6.801 -42.469 -4.883 1 89.62 396 LEU B CA 1
ATOM 9009 C C . LEU B 1 396 ? 6.184 -42.938 -6.199 1 89.62 396 LEU B C 1
ATOM 9011 O O . LEU B 1 396 ? 5.738 -44.062 -6.324 1 89.62 396 LEU B O 1
ATOM 9015 N N . ASN B 1 397 ? 6.117 -41.969 -7.148 1 89.88 397 ASN B N 1
ATOM 9016 C CA . ASN B 1 397 ? 5.645 -42.375 -8.469 1 89.88 397 ASN B CA 1
ATOM 9017 C C . ASN B 1 397 ? 6.527 -43.438 -9.086 1 89.88 397 ASN B C 1
ATOM 9019 O O . ASN B 1 397 ? 6.031 -44.375 -9.742 1 89.88 397 ASN B O 1
ATOM 9023 N N . LEU B 1 398 ? 7.844 -43.406 -8.883 1 91.5 398 LEU B N 1
ATOM 9024 C CA . LEU B 1 398 ? 8.758 -44.438 -9.375 1 91.5 398 LEU B CA 1
ATOM 9025 C C . LEU B 1 398 ? 8.5 -45.781 -8.695 1 91.5 398 LEU B C 1
ATOM 9027 O O . LEU B 1 398 ? 8.562 -46.812 -9.344 1 91.5 398 LEU B O 1
ATOM 9031 N N . VAL B 1 399 ? 8.18 -45.688 -7.438 1 90.44 399 VAL B N 1
ATOM 9032 C CA . VAL B 1 399 ? 7.902 -46.906 -6.691 1 90.44 399 VAL B CA 1
ATOM 9033 C C . VAL B 1 399 ? 6.637 -47.562 -7.23 1 90.44 399 VAL B C 1
ATOM 9035 O O . VAL B 1 399 ? 6.566 -48.781 -7.352 1 90.44 399 VAL B O 1
ATOM 9038 N N . ILE B 1 400 ? 5.66 -46.781 -7.57 1 89.69 400 ILE B N 1
ATOM 9039 C CA . ILE B 1 400 ? 4.414 -47.312 -8.125 1 89.69 400 ILE B CA 1
ATOM 9040 C C . ILE B 1 400 ? 4.695 -48 -9.445 1 89.69 400 ILE B C 1
ATOM 9042 O O . ILE B 1 400 ? 4.211 -49.125 -9.672 1 89.69 400 ILE B O 1
ATOM 9046 N N . PHE B 1 401 ? 5.492 -47.375 -10.312 1 90.94 401 PHE B N 1
ATOM 9047 C CA . PHE B 1 401 ? 5.816 -47.969 -11.602 1 90.94 401 PHE B CA 1
ATOM 9048 C C . PHE B 1 401 ? 6.625 -49.25 -11.422 1 90.94 401 PHE B C 1
ATOM 9050 O O . PHE B 1 401 ? 6.48 -50.188 -12.195 1 90.94 401 PHE B O 1
ATOM 9057 N N . TYR B 1 402 ? 7.484 -49.25 -10.406 1 89.94 402 TYR B N 1
ATOM 9058 C CA . TYR B 1 402 ? 8.266 -50.438 -10.117 1 89.94 402 TYR B CA 1
ATOM 9059 C C . TYR B 1 402 ? 7.367 -51.594 -9.695 1 89.94 402 TYR B C 1
ATOM 9061 O O . TYR B 1 402 ? 7.496 -52.719 -10.203 1 89.94 402 TYR B O 1
ATOM 9069 N N . LEU B 1 403 ? 6.445 -51.375 -8.836 1 88.19 403 LEU B N 1
ATOM 9070 C CA . LEU B 1 403 ? 5.543 -52.406 -8.344 1 88.19 403 LEU B CA 1
ATOM 9071 C C . LEU B 1 403 ? 4.586 -52.875 -9.438 1 88.19 403 LEU B C 1
ATOM 9073 O O . LEU B 1 403 ? 4.156 -54.031 -9.453 1 88.19 403 LEU B O 1
ATOM 9077 N N . ALA B 1 404 ? 4.266 -51.969 -10.375 1 88.5 404 ALA B N 1
ATOM 9078 C CA . ALA B 1 404 ? 3.322 -52.25 -11.445 1 88.5 404 ALA B CA 1
ATOM 9079 C C . ALA B 1 404 ? 3.914 -53.281 -12.43 1 88.5 404 ALA B C 1
ATOM 9081 O O . ALA B 1 404 ? 3.18 -53.969 -13.148 1 88.5 404 ALA B O 1
ATOM 9082 N N . VAL B 1 405 ? 5.273 -53.406 -12.484 1 85.75 405 VAL B N 1
ATOM 9083 C CA . VAL B 1 405 ? 5.91 -54.344 -13.398 1 85.75 405 VAL B CA 1
ATOM 9084 C C . VAL B 1 405 ? 5.426 -55.75 -13.094 1 85.75 405 VAL B C 1
ATOM 9086 O O . VAL B 1 405 ? 5.02 -56.5 -14 1 85.75 405 VAL B O 1
ATOM 9089 N N . ASN B 1 406 ? 5.453 -56.031 -11.82 1 83.94 406 ASN B N 1
ATOM 9090 C CA . ASN B 1 406 ? 5.023 -57.375 -11.422 1 83.94 406 ASN B CA 1
ATOM 9091 C C . ASN B 1 406 ? 3.525 -57.562 -11.633 1 83.94 406 ASN B C 1
ATOM 9093 O O . ASN B 1 406 ? 3.082 -58.656 -12.016 1 83.94 406 ASN B O 1
ATOM 9097 N N . LEU B 1 407 ? 2.777 -56.594 -11.516 1 86.62 407 LEU B N 1
ATOM 9098 C CA . LEU B 1 407 ? 1.328 -56.688 -11.648 1 86.62 407 LEU B CA 1
ATOM 9099 C C . LEU B 1 407 ? 0.924 -56.781 -13.117 1 86.62 407 LEU B C 1
ATOM 9101 O O . LEU B 1 407 ? -0.075 -57.438 -13.445 1 86.62 407 LEU B O 1
ATOM 9105 N N . ILE B 1 408 ? 1.651 -56.188 -13.984 1 87.12 408 ILE B N 1
ATOM 9106 C CA . ILE B 1 408 ? 1.354 -56.25 -15.414 1 87.12 408 ILE B CA 1
ATOM 9107 C C . ILE B 1 408 ? 1.76 -57.594 -15.984 1 87.12 408 ILE B C 1
ATOM 9109 O O . ILE B 1 408 ? 1.03 -58.188 -16.781 1 87.12 408 ILE B O 1
ATOM 9113 N N . THR B 1 409 ? 2.924 -58.125 -15.531 1 84.06 409 THR B N 1
ATOM 9114 C CA . THR B 1 409 ? 3.412 -59.406 -16.031 1 84.06 409 THR B CA 1
ATOM 9115 C C . THR B 1 409 ? 2.498 -60.562 -15.586 1 84.06 409 THR B C 1
ATOM 9117 O O . THR B 1 409 ? 2.342 -61.531 -16.297 1 84.06 409 THR B O 1
ATOM 9120 N N . THR B 1 410 ? 1.838 -60.375 -14.43 1 84.25 410 THR B N 1
ATOM 9121 C CA . THR B 1 410 ? 0.937 -61.438 -13.945 1 84.25 410 THR B CA 1
ATOM 9122 C C . THR B 1 410 ? -0.477 -61.219 -14.477 1 84.25 410 THR B C 1
ATOM 9124 O O . THR B 1 410 ? -1.407 -61.906 -14.086 1 84.25 410 THR B O 1
ATOM 9127 N N . GLN B 1 411 ? -0.729 -60.188 -15.375 1 80.38 411 GLN B N 1
ATOM 9128 C CA . GLN B 1 411 ? -1.962 -59.906 -16.094 1 80.38 411 GLN B CA 1
ATOM 9129 C C . GLN B 1 411 ? -3.062 -59.438 -15.148 1 80.38 411 GLN B C 1
ATOM 9131 O O . GLN B 1 411 ? -4.246 -59.719 -15.391 1 80.38 411 GLN B O 1
ATOM 9136 N N . HIS B 1 412 ? -2.682 -58.75 -14.133 1 81.81 412 HIS B N 1
ATOM 9137 C CA . HIS B 1 412 ? -3.66 -58.188 -13.211 1 81.81 412 HIS B CA 1
ATOM 9138 C C . HIS B 1 412 ? -3.922 -56.719 -13.523 1 81.81 412 HIS B C 1
ATOM 9140 O O . HIS B 1 412 ? -4.949 -56.188 -13.117 1 81.81 412 HIS B O 1
ATOM 9146 N N . LEU B 1 413 ? -2.984 -56.156 -14.227 1 87.38 413 LEU B N 1
ATOM 9147 C CA . LEU B 1 413 ? -3.055 -54.719 -14.523 1 87.38 413 LEU B CA 1
ATOM 9148 C C . LEU B 1 413 ? -2.617 -54.469 -15.961 1 87.38 413 LEU B C 1
ATOM 9150 O O . LEU B 1 413 ? -1.658 -55.062 -16.453 1 87.38 413 LEU B O 1
ATOM 9154 N N . SER B 1 414 ? -3.383 -53.625 -16.672 1 87 414 SER B N 1
ATOM 9155 C CA . SER B 1 414 ? -2.977 -53.219 -18.016 1 87 414 SER B CA 1
ATOM 9156 C C . SER B 1 414 ? -2.105 -51.969 -18 1 87 414 SER B C 1
ATOM 9158 O O . SER B 1 414 ? -2.01 -51.312 -16.969 1 87 414 SER B O 1
ATOM 9160 N N . ILE B 1 415 ? -1.431 -51.75 -19.125 1 87.06 415 ILE B N 1
ATOM 9161 C CA . ILE B 1 415 ? -0.646 -50.531 -19.266 1 87.06 415 ILE B CA 1
ATOM 9162 C C . ILE B 1 415 ? -1.563 -49.312 -19.156 1 87.06 415 ILE B C 1
ATOM 9164 O O . ILE B 1 415 ? -1.193 -48.312 -18.578 1 87.06 415 ILE B O 1
ATOM 9168 N N . GLY B 1 416 ? -2.744 -49.438 -19.672 1 86 416 GLY B N 1
ATOM 9169 C CA . GLY B 1 416 ? -3.734 -48.375 -19.578 1 86 416 GLY B CA 1
ATOM 9170 C C . GLY B 1 416 ? -4.164 -48.094 -18.156 1 86 416 GLY B C 1
ATOM 9171 O O . GLY B 1 416 ? -4.301 -46.938 -17.75 1 86 416 GLY B O 1
ATOM 9172 N N . ASP B 1 417 ? -4.293 -49.125 -17.375 1 87.94 417 ASP B N 1
ATOM 9173 C CA . ASP B 1 417 ? -4.637 -48.969 -15.961 1 87.94 417 ASP B CA 1
ATOM 9174 C C . ASP B 1 417 ? -3.541 -48.219 -15.203 1 87.94 417 ASP B C 1
ATOM 9176 O O . ASP B 1 417 ? -3.832 -47.375 -14.359 1 87.94 417 ASP B O 1
ATOM 9180 N N . LEU B 1 418 ? -2.328 -48.531 -15.555 1 86.75 418 LEU B N 1
ATOM 9181 C CA . LEU B 1 418 ? -1.202 -47.906 -14.883 1 86.75 418 LEU B CA 1
ATOM 9182 C C . LEU B 1 418 ? -1.158 -46.406 -15.195 1 86.75 418 LEU B C 1
ATOM 9184 O O . LEU B 1 418 ? -0.938 -45.594 -14.305 1 86.75 418 LEU B O 1
ATOM 9188 N N . MET B 1 419 ? -1.413 -46.062 -16.438 1 87.88 419 MET B N 1
ATOM 9189 C CA . MET B 1 419 ? -1.401 -44.656 -16.828 1 87.88 419 MET B CA 1
ATOM 9190 C C . MET B 1 419 ? -2.564 -43.906 -16.203 1 87.88 419 MET B C 1
ATOM 9192 O O . MET B 1 419 ? -2.416 -42.75 -15.805 1 87.88 419 MET B O 1
ATOM 9196 N N . PHE B 1 420 ? -3.602 -44.562 -16.156 1 87.31 420 PHE B N 1
ATOM 9197 C CA . PHE B 1 420 ? -4.77 -43.969 -15.508 1 87.31 420 PHE B CA 1
ATOM 9198 C C . PHE B 1 420 ? -4.52 -43.75 -14.023 1 87.31 420 PHE B C 1
ATOM 9200 O O . PHE B 1 420 ? -4.883 -42.719 -13.469 1 87.31 420 PHE B O 1
ATOM 9207 N N . TYR B 1 421 ? -3.906 -44.719 -13.445 1 85.81 421 TYR B N 1
ATOM 9208 C CA . TYR B 1 421 ? -3.543 -44.594 -12.039 1 85.81 421 TYR B CA 1
ATOM 9209 C C . TYR B 1 421 ? -2.611 -43.406 -11.82 1 85.81 421 TYR B C 1
ATOM 9211 O O . TYR B 1 421 ? -2.777 -42.656 -10.859 1 85.81 421 TYR B O 1
ATOM 9219 N N . SER B 1 422 ? -1.645 -43.281 -12.68 1 84.75 422 SER B N 1
ATOM 9220 C CA . SER B 1 422 ? -0.697 -42.188 -12.547 1 84.75 422 SER B CA 1
ATOM 9221 C C . SER B 1 422 ? -1.395 -40.844 -12.703 1 84.75 422 SER B C 1
ATOM 9223 O O . SER B 1 422 ? -1.036 -39.875 -12.031 1 84.75 422 SER B O 1
ATOM 9225 N N . ALA B 1 423 ? -2.424 -40.781 -13.516 1 86.38 423 ALA B N 1
ATOM 9226 C CA . ALA B 1 423 ? -3.191 -39.562 -13.703 1 86.38 423 ALA B CA 1
ATOM 9227 C C . ALA B 1 423 ? -4.023 -39.219 -12.469 1 86.38 423 ALA B C 1
ATOM 9229 O O . ALA B 1 423 ? -4.133 -38.062 -12.078 1 86.38 423 ALA B O 1
ATOM 9230 N N . LEU B 1 424 ? -4.574 -40.219 -11.82 1 87.38 424 LEU B N 1
ATOM 9231 C CA . LEU B 1 424 ? -5.395 -40.031 -10.625 1 87.38 424 LEU B CA 1
ATOM 9232 C C . LEU B 1 424 ? -4.527 -39.625 -9.43 1 87.38 424 LEU B C 1
ATOM 9234 O O . LEU B 1 424 ? -4.957 -38.875 -8.57 1 87.38 424 LEU B O 1
ATOM 9238 N N . ALA B 1 425 ? -3.33 -40.188 -9.398 1 85.56 425 ALA B N 1
ATOM 9239 C CA . ALA B 1 425 ? -2.406 -39.875 -8.305 1 85.56 425 ALA B CA 1
ATOM 9240 C C . ALA B 1 425 ? -2.061 -38.406 -8.273 1 85.56 425 ALA B C 1
ATOM 9242 O O . ALA B 1 425 ? -1.78 -37.844 -7.207 1 85.56 425 ALA B O 1
ATOM 9243 N N . LEU B 1 426 ? -2.152 -37.781 -9.445 1 84.44 426 LEU B N 1
ATOM 9244 C CA . LEU B 1 426 ? -1.874 -36.344 -9.531 1 84.44 426 LEU B CA 1
ATOM 9245 C C . LEU B 1 426 ? -2.893 -35.562 -8.727 1 84.44 426 LEU B C 1
ATOM 9247 O O . LEU B 1 426 ? -2.553 -34.531 -8.133 1 84.44 426 LEU B O 1
ATOM 9251 N N . TYR B 1 427 ? -4.121 -36 -8.656 1 87.44 427 TYR B N 1
ATOM 9252 C CA . TYR B 1 427 ? -5.156 -35.312 -7.918 1 87.44 427 TYR B CA 1
ATOM 9253 C C . TYR B 1 427 ? -4.934 -35.438 -6.414 1 87.44 427 TYR B C 1
ATOM 9255 O O . TYR B 1 427 ? -5.27 -34.5 -5.656 1 87.44 427 TYR B O 1
ATOM 9263 N N . PHE B 1 428 ? -4.336 -36.562 -5.969 1 86.75 428 PHE B N 1
ATOM 9264 C CA . PHE B 1 428 ? -3.953 -36.688 -4.57 1 86.75 428 PHE B CA 1
ATOM 9265 C C . PHE B 1 428 ? -2.832 -35.719 -4.215 1 86.75 428 PHE B C 1
ATOM 9267 O O . PHE B 1 428 ? -2.844 -35.125 -3.137 1 86.75 428 PHE B O 1
ATOM 9274 N N . ASN B 1 429 ? -2.004 -35.594 -5.156 1 86.12 429 ASN B N 1
ATOM 9275 C CA . ASN B 1 429 ? -0.902 -34.688 -4.945 1 86.12 429 ASN B CA 1
ATOM 9276 C C . ASN B 1 429 ? -1.394 -33.219 -4.867 1 86.12 429 ASN B C 1
ATOM 9278 O O . ASN B 1 429 ? -0.896 -32.438 -4.062 1 86.12 429 ASN B O 1
ATOM 9282 N N . ASP B 1 430 ? -2.34 -32.906 -5.738 1 87.81 430 ASP B N 1
ATOM 9283 C CA . ASP B 1 430 ? -2.902 -31.562 -5.73 1 87.81 430 ASP B CA 1
ATOM 9284 C C . ASP B 1 430 ? -3.582 -31.266 -4.398 1 87.81 430 ASP B C 1
ATOM 9286 O O . ASP B 1 430 ? -3.43 -30.172 -3.854 1 87.81 430 ASP B O 1
ATOM 9290 N N . PHE B 1 431 ? -4.301 -32.188 -3.941 1 90.44 431 PHE B N 1
ATOM 9291 C CA . PHE B 1 431 ? -4.965 -32.094 -2.648 1 90.44 431 PHE B CA 1
ATOM 9292 C C . PHE B 1 431 ? -3.943 -31.906 -1.53 1 90.44 431 PHE B C 1
ATOM 9294 O O . PHE B 1 431 ? -4.059 -30.984 -0.719 1 90.44 431 PHE B O 1
ATOM 9301 N N . SER B 1 432 ? -2.939 -32.719 -1.542 1 88.25 432 SER B N 1
ATOM 9302 C CA . SER B 1 432 ? -1.925 -32.656 -0.494 1 88.25 432 SER B CA 1
ATOM 9303 C C . SER B 1 432 ? -1.155 -31.344 -0.531 1 88.25 432 SER B C 1
ATOM 9305 O O . SER B 1 432 ? -0.859 -30.766 0.514 1 88.25 432 SER B O 1
ATOM 9307 N N . ASN B 1 433 ? -0.899 -30.891 -1.718 1 87 433 ASN B N 1
ATOM 9308 C CA . ASN B 1 433 ? -0.161 -29.641 -1.86 1 87 433 ASN B CA 1
ATOM 9309 C C . ASN B 1 433 ? -0.977 -28.453 -1.37 1 87 433 ASN B C 1
ATOM 9311 O O . ASN B 1 433 ? -0.449 -27.578 -0.688 1 87 433 ASN B O 1
ATOM 9315 N N . LEU B 1 434 ? -2.211 -28.406 -1.712 1 89.94 434 LEU B N 1
ATOM 9316 C CA . LEU B 1 434 ? -3.08 -27.312 -1.288 1 89.94 434 LEU B CA 1
ATOM 9317 C C . LEU B 1 434 ? -3.199 -27.281 0.232 1 89.94 434 LEU B C 1
ATOM 9319 O O . LEU B 1 434 ? -3.051 -26.219 0.842 1 89.94 434 LEU B O 1
ATOM 9323 N N . PHE B 1 435 ? -3.385 -28.406 0.812 1 88.94 435 PHE B N 1
ATOM 9324 C CA . PHE B 1 435 ? -3.582 -28.453 2.256 1 88.94 435 PHE B CA 1
ATOM 9325 C C . PHE B 1 435 ? -2.266 -28.203 2.988 1 88.94 435 PHE B C 1
ATOM 9327 O O . PHE B 1 435 ? -2.246 -27.609 4.062 1 88.94 435 PHE B O 1
ATOM 9334 N N . ALA B 1 436 ? -1.198 -28.703 2.375 1 87.31 436 ALA B N 1
ATOM 9335 C CA . ALA B 1 436 ? 0.108 -28.406 2.957 1 87.31 436 ALA B CA 1
ATOM 9336 C C . ALA B 1 436 ? 0.373 -26.906 2.963 1 87.31 436 ALA B C 1
ATOM 9338 O O . ALA B 1 436 ? 0.869 -26.359 3.951 1 87.31 436 ALA B O 1
ATOM 9339 N N . ASN B 1 437 ? -0.019 -26.328 1.896 1 85.69 437 ASN B N 1
ATOM 9340 C CA . ASN B 1 437 ? 0.159 -24.875 1.81 1 85.69 437 ASN B CA 1
ATOM 9341 C C . ASN B 1 437 ? -0.754 -24.141 2.785 1 85.69 437 ASN B C 1
ATOM 9343 O O . ASN B 1 437 ? -0.35 -23.141 3.391 1 85.69 437 ASN B O 1
ATOM 9347 N N . LEU B 1 438 ? -1.946 -24.594 2.996 1 90.06 438 LEU B N 1
ATOM 9348 C CA . LEU B 1 438 ? -2.895 -23.984 3.924 1 90.06 438 LEU B CA 1
ATOM 9349 C C . LEU B 1 438 ? -2.395 -24.094 5.359 1 90.06 438 LEU B C 1
ATOM 9351 O O . LEU B 1 438 ? -2.48 -23.125 6.125 1 90.06 438 LEU B O 1
ATOM 9355 N N . ILE B 1 439 ? -1.808 -25.234 5.609 1 88.44 439 ILE B N 1
ATOM 9356 C CA . ILE B 1 439 ? -1.312 -25.453 6.965 1 88.44 439 ILE B CA 1
ATOM 9357 C C . ILE B 1 439 ? -0.07 -24.594 7.207 1 88.44 439 ILE B C 1
ATOM 9359 O O . ILE B 1 439 ? 0.052 -23.953 8.25 1 88.44 439 ILE B O 1
ATOM 9363 N N . ALA B 1 440 ? 0.747 -24.562 6.191 1 82.69 440 ALA B N 1
ATOM 9364 C CA . ALA B 1 440 ? 1.973 -23.781 6.324 1 82.69 440 ALA B CA 1
ATOM 9365 C C . ALA B 1 440 ? 1.66 -22.297 6.512 1 82.69 440 ALA B C 1
ATOM 9367 O O . ALA B 1 440 ? 2.359 -21.594 7.246 1 82.69 440 ALA B O 1
ATOM 9368 N N . ASN B 1 441 ? 0.507 -21.828 5.891 1 84.75 441 ASN B N 1
ATOM 9369 C CA . ASN B 1 441 ? 0.172 -20.406 5.938 1 84.75 441 ASN B CA 1
ATOM 9370 C C . ASN B 1 441 ? -0.937 -20.125 6.945 1 84.75 441 ASN B C 1
ATOM 9372 O O . ASN B 1 441 ? -1.561 -19.062 6.906 1 84.75 441 ASN B O 1
ATOM 9376 N N . LYS B 1 442 ? -1.177 -21 7.781 1 86.44 442 LYS B N 1
ATOM 9377 C CA . LYS B 1 442 ? -2.248 -20.859 8.758 1 86.44 442 LYS B CA 1
ATOM 9378 C C . LYS B 1 442 ? -2.039 -19.625 9.633 1 86.44 442 LYS B C 1
ATOM 9380 O O . LYS B 1 442 ? -2.98 -18.875 9.883 1 86.44 442 LYS B O 1
ATOM 9385 N N . SER B 1 443 ? -0.817 -19.375 10.016 1 85.12 443 SER B N 1
ATOM 9386 C CA . SER B 1 443 ? -0.516 -18.266 10.898 1 85.12 443 SER B CA 1
ATOM 9387 C C . SER B 1 443 ? -0.764 -16.922 10.203 1 85.12 443 SER B C 1
ATOM 9389 O O . SER B 1 443 ? -1.139 -15.945 10.844 1 85.12 443 SER B O 1
ATOM 9391 N N . HIS B 1 444 ? -0.601 -16.984 8.852 1 88.62 444 HIS B N 1
ATOM 9392 C CA . HIS B 1 444 ? -0.857 -15.773 8.086 1 88.62 444 HIS B CA 1
ATOM 9393 C C . HIS B 1 444 ? -2.322 -15.359 8.188 1 88.62 444 HIS B C 1
ATOM 9395 O O . HIS B 1 444 ? -2.627 -14.188 8.406 1 88.62 444 HIS B O 1
ATOM 9401 N N . PHE B 1 445 ? -3.203 -16.281 8.188 1 91 445 PHE B N 1
ATOM 9402 C CA . PHE B 1 445 ? -4.637 -16.016 8.211 1 91 445 PHE B CA 1
ATOM 9403 C C . PHE B 1 445 ? -5.098 -15.672 9.625 1 91 445 PHE B C 1
ATOM 9405 O O . PHE B 1 445 ? -5.848 -14.719 9.828 1 91 445 PHE B O 1
ATOM 9412 N N . VAL B 1 446 ? -4.594 -16.391 10.547 1 88.94 446 VAL B N 1
ATOM 9413 C CA . VAL B 1 446 ? -5.023 -16.203 11.93 1 88.94 446 VAL B CA 1
ATOM 9414 C C . VAL B 1 446 ? -4.539 -14.852 12.445 1 88.94 446 VAL B C 1
ATOM 9416 O O . VAL B 1 446 ? -5.297 -14.125 13.094 1 88.94 446 VAL B O 1
ATOM 9419 N N . ASN B 1 447 ? -3.305 -14.531 12.148 1 87.75 447 ASN B N 1
ATOM 9420 C CA . ASN B 1 447 ? -2.771 -13.25 12.586 1 87.75 447 ASN B CA 1
ATOM 9421 C C . ASN B 1 447 ? -3.48 -12.078 11.898 1 87.75 447 ASN B C 1
ATOM 9423 O O . ASN B 1 447 ? -3.738 -11.055 12.523 1 87.75 447 ASN B O 1
ATOM 9427 N N . ALA B 1 448 ? -3.734 -12.289 10.625 1 90.56 448 ALA B N 1
ATOM 9428 C CA . ALA B 1 448 ? -4.477 -11.25 9.914 1 90.56 448 ALA B CA 1
ATOM 9429 C C . ALA B 1 448 ? -5.844 -11.023 10.555 1 90.56 448 ALA B C 1
ATOM 9431 O O . ALA B 1 448 ? -6.27 -9.875 10.734 1 90.56 448 ALA B O 1
ATOM 9432 N N . TYR B 1 449 ? -6.473 -12.07 10.945 1 91.75 449 TYR B N 1
ATOM 9433 C CA . TYR B 1 449 ? -7.785 -11.992 11.578 1 91.75 449 TYR B CA 1
ATOM 9434 C C . TYR B 1 449 ? -7.695 -11.281 12.922 1 91.75 449 TYR B C 1
ATOM 9436 O O . TYR B 1 449 ? -8.516 -10.422 13.234 1 91.75 449 TYR B O 1
ATOM 9444 N N . GLN B 1 450 ? -6.754 -11.594 13.672 1 87.56 450 GLN B N 1
ATOM 9445 C CA . GLN B 1 450 ? -6.605 -11.008 14.992 1 87.56 450 GLN B CA 1
ATOM 9446 C C . GLN B 1 450 ? -6.379 -9.5 14.906 1 87.56 450 GLN B C 1
ATOM 9448 O O . GLN B 1 450 ? -6.816 -8.75 15.781 1 87.56 450 GLN B O 1
ATOM 9453 N N . ARG B 1 451 ? -5.824 -9.086 13.906 1 85.5 451 ARG B N 1
ATOM 9454 C CA . ARG B 1 451 ? -5.5 -7.672 13.766 1 85.5 451 ARG B CA 1
ATOM 9455 C C . ARG B 1 451 ? -6.734 -6.863 13.375 1 85.5 451 ARG B C 1
ATOM 9457 O O . ARG B 1 451 ? -6.828 -5.676 13.688 1 85.5 451 ARG B O 1
ATOM 9464 N N . VAL B 1 452 ? -7.715 -7.531 12.711 1 89.38 452 VAL B N 1
ATOM 9465 C CA . VAL B 1 452 ? -8.812 -6.738 12.18 1 89.38 452 VAL B CA 1
ATOM 9466 C C . VAL B 1 452 ? -10.117 -7.125 12.867 1 89.38 452 VAL B C 1
ATOM 9468 O O . VAL B 1 452 ? -11.133 -6.434 12.734 1 89.38 452 VAL B O 1
ATOM 9471 N N . GLU B 1 453 ? -10.156 -8.258 13.633 1 86.69 453 GLU B N 1
ATOM 9472 C CA . GLU B 1 453 ? -11.375 -8.82 14.203 1 86.69 453 GLU B CA 1
ATOM 9473 C C . GLU B 1 453 ? -12.094 -7.801 15.086 1 86.69 453 GLU B C 1
ATOM 9475 O O . GLU B 1 453 ? -13.328 -7.723 15.078 1 86.69 453 GLU B O 1
ATOM 9480 N N . TRP B 1 454 ? -11.391 -6.988 15.844 1 81.44 454 TRP B N 1
ATOM 9481 C CA . TRP B 1 454 ? -11.984 -6.066 16.797 1 81.44 454 TRP B CA 1
ATOM 9482 C C . TRP B 1 454 ? -12.82 -5.008 16.094 1 81.44 454 TRP B C 1
ATOM 9484 O O . TRP B 1 454 ? -13.867 -4.594 16.594 1 81.44 454 TRP B O 1
ATOM 9494 N N . LEU B 1 455 ? -12.438 -4.684 14.914 1 85.81 455 LEU B N 1
ATOM 9495 C CA . LEU B 1 455 ? -13.156 -3.645 14.188 1 85.81 455 LEU B CA 1
ATOM 9496 C C . LEU B 1 455 ? -14.156 -4.258 13.203 1 85.81 455 LEU B C 1
ATOM 9498 O O . LEU B 1 455 ? -15.203 -3.67 12.93 1 85.81 455 LEU B O 1
ATOM 9502 N N . LEU B 1 456 ? -13.828 -5.395 12.789 1 87.44 456 LEU B N 1
ATOM 9503 C CA . LEU B 1 456 ? -14.68 -6.074 11.812 1 87.44 456 LEU B CA 1
ATOM 9504 C C . LEU B 1 456 ? -16.047 -6.379 12.406 1 87.44 456 LEU B C 1
ATOM 9506 O O . LEU B 1 456 ? -17.062 -6.297 11.711 1 87.44 456 LEU B O 1
ATOM 9510 N N . PHE B 1 457 ? -16.031 -6.707 13.672 1 80.81 457 PHE B N 1
ATOM 9511 C CA . PHE B 1 457 ? -17.281 -7.133 14.305 1 80.81 457 PHE B CA 1
ATOM 9512 C C . PHE B 1 457 ? -17.688 -6.172 15.414 1 80.81 457 PHE B C 1
ATOM 9514 O O . PHE B 1 457 ? -18.406 -6.551 16.344 1 80.81 457 PHE B O 1
ATOM 9521 N N . LYS B 1 458 ? -17.125 -4.938 15.32 1 76.69 458 LYS B N 1
ATOM 9522 C CA . LYS B 1 458 ? -17.516 -3.951 16.328 1 76.69 458 LYS B CA 1
ATOM 9523 C C . LYS B 1 458 ? -19 -3.607 16.219 1 76.69 458 LYS B C 1
ATOM 9525 O O . LYS B 1 458 ? -19.516 -3.438 15.117 1 76.69 458 LYS B O 1
ATOM 9530 N N . ASN B 1 459 ? -19.641 -3.926 17.328 1 59.88 459 ASN B N 1
ATOM 9531 C CA . ASN B 1 459 ? -21.062 -3.602 17.391 1 59.88 459 ASN B CA 1
ATOM 9532 C C . ASN B 1 459 ? -21.297 -2.094 17.453 1 59.88 459 ASN B C 1
ATOM 9534 O O . ASN B 1 459 ? -20.531 -1.372 18.109 1 59.88 459 ASN B O 1
ATOM 9538 N N . CYS B 1 460 ? -21.875 -1.511 16.406 1 53.91 460 CYS B N 1
ATOM 9539 C CA . CYS B 1 460 ? -22.281 -0.112 16.484 1 53.91 460 CYS B CA 1
ATOM 9540 C C . CYS B 1 460 ? -23.125 0.142 17.734 1 53.91 460 CYS B C 1
ATOM 9542 O O . CYS B 1 460 ? -24.031 -0.626 18.047 1 53.91 460 CYS B O 1
ATOM 9544 N N . GLU B 1 461 ? -22.516 0.626 18.734 1 48.66 461 GLU B N 1
ATOM 9545 C CA . GLU B 1 461 ? -23.328 0.954 19.906 1 48.66 461 GLU B CA 1
ATOM 9546 C C . GLU B 1 461 ? -24.656 1.569 19.516 1 48.66 461 GLU B C 1
ATOM 9548 O O . GLU B 1 461 ? -24.719 2.346 18.547 1 48.66 461 GLU B O 1
ATOM 9553 N N . SER B 1 462 ? -25.719 0.808 19.906 1 46.19 462 SER B N 1
ATOM 9554 C CA . SER B 1 462 ? -27.094 1.268 19.797 1 46.19 462 SER B CA 1
ATOM 9555 C C . SER B 1 462 ? -27.219 2.73 20.219 1 46.19 462 SER B C 1
ATOM 9557 O O . SER B 1 462 ? -26.578 3.174 21.156 1 46.19 462 SER B O 1
ATOM 9559 N N . ALA B 1 463 ? -27.641 3.506 19.328 1 46.34 463 ALA B N 1
ATOM 9560 C CA . ALA B 1 463 ? -28 4.891 19.609 1 46.34 463 ALA B CA 1
ATOM 9561 C C . ALA B 1 463 ? -28.734 5 20.953 1 46.34 463 ALA B C 1
ATOM 9563 O O . ALA B 1 463 ? -29.641 4.219 21.234 1 46.34 463 ALA B O 1
ATOM 9564 N N . PRO B 1 464 ? -28.141 5.652 21.984 1 46.09 464 PRO B N 1
ATOM 9565 C CA . PRO B 1 464 ? -29 5.879 23.156 1 46.09 464 PRO B CA 1
ATOM 9566 C C . PRO B 1 464 ? -30.422 6.297 22.781 1 46.09 464 PRO B C 1
ATOM 9568 O O . PRO B 1 464 ? -30.672 6.699 21.641 1 46.09 464 PRO B O 1
ATOM 9571 N N . ALA B 1 465 ? -31.484 6.09 23.641 1 44.22 465 ALA B N 1
ATOM 9572 C CA . ALA B 1 465 ? -32.875 6.512 23.547 1 44.22 465 ALA B CA 1
ATOM 9573 C C . ALA B 1 465 ? -32.969 7.949 23.047 1 44.22 465 ALA B C 1
ATOM 9575 O O . ALA B 1 465 ? -32.094 8.766 23.312 1 44.22 465 ALA B O 1
ATOM 9576 N N . PRO B 1 466 ? -33.781 8.18 21.984 1 46.78 466 PRO B N 1
ATOM 9577 C CA . PRO B 1 466 ? -34.031 9.547 21.516 1 46.78 466 PRO B CA 1
ATOM 9578 C C . PRO B 1 466 ? -34.156 10.547 22.672 1 46.78 466 PRO B C 1
ATOM 9580 O O . PRO B 1 466 ? -34.938 10.352 23.594 1 46.78 466 PRO B O 1
ATOM 9583 N N . ASN B 1 467 ? -33.062 10.945 23.281 1 57.38 467 ASN B N 1
ATOM 9584 C CA . ASN B 1 467 ? -33.281 12 24.266 1 57.38 467 ASN B CA 1
ATOM 9585 C C . ASN B 1 467 ? -33.594 13.336 23.594 1 57.38 467 ASN B C 1
ATOM 9587 O O . ASN B 1 467 ? -33.25 13.555 22.438 1 57.38 467 ASN B O 1
ATOM 9591 N N . ASN B 1 468 ? -34.594 14.086 24.031 1 63.97 468 ASN B N 1
ATOM 9592 C CA . ASN B 1 468 ? -35.188 15.383 23.688 1 63.97 468 ASN B CA 1
ATOM 9593 C C . ASN B 1 468 ? -34.125 16.5 23.734 1 63.97 468 ASN B C 1
ATOM 9595 O O . ASN B 1 468 ? -33.969 17.156 24.766 1 63.97 468 ASN B O 1
ATOM 9599 N N . LEU B 1 469 ? -33.125 16.516 22.75 1 78.69 469 LEU B N 1
ATOM 9600 C CA . LEU B 1 469 ? -32.281 17.719 22.688 1 78.69 469 LEU B CA 1
ATOM 9601 C C . LEU B 1 469 ? -33.125 18.953 22.438 1 78.69 469 LEU B C 1
ATOM 9603 O O . LEU B 1 469 ? -34.062 18.938 21.625 1 78.69 469 LEU B O 1
ATOM 9607 N N . PRO B 1 470 ? -32.906 19.859 23.25 1 84.62 470 PRO B N 1
ATOM 9608 C CA . PRO B 1 470 ? -33.656 21.094 23.031 1 84.62 470 PRO B CA 1
ATOM 9609 C C . PRO B 1 470 ? -33.406 21.703 21.656 1 84.62 470 PRO B C 1
ATOM 9611 O O . PRO B 1 470 ? -32.344 21.484 21.078 1 84.62 470 PRO B O 1
ATOM 9614 N N . THR B 1 471 ? -34.375 22.391 21.141 1 85 471 THR B N 1
ATOM 9615 C CA . THR B 1 471 ? -34.25 23.031 19.844 1 85 471 THR B CA 1
ATOM 9616 C C . THR B 1 471 ? -33.156 24.109 19.859 1 85 471 THR B C 1
ATOM 9618 O O . THR B 1 471 ? -32.375 24.219 18.922 1 85 471 THR B O 1
ATOM 9621 N N . LYS B 1 472 ? -33.156 24.828 21 1 91.94 472 LYS B N 1
ATOM 9622 C CA . LYS B 1 472 ? -32.156 25.875 21.141 1 91.94 472 LYS B CA 1
ATOM 9623 C C . LYS B 1 472 ? -31.188 25.562 22.281 1 91.94 472 LYS B C 1
ATOM 9625 O O . LYS B 1 472 ? -31.609 25.094 23.344 1 91.94 472 LYS B O 1
ATOM 9630 N N . ILE B 1 473 ? -29.984 25.719 22.062 1 95.19 473 ILE B N 1
ATOM 9631 C CA . ILE B 1 473 ? -28.953 25.5 23.078 1 95.19 473 ILE B CA 1
ATOM 9632 C C . ILE B 1 473 ? -28.453 26.844 23.594 1 95.19 473 ILE B C 1
ATOM 9634 O O . ILE B 1 473 ? -27.734 27.562 22.891 1 95.19 473 ILE B O 1
ATOM 9638 N N . LYS B 1 474 ? -28.781 27.062 24.797 1 93.5 474 LYS B N 1
ATOM 9639 C CA . LYS B 1 474 ? -28.453 28.375 25.359 1 93.5 474 LYS B CA 1
ATOM 9640 C C . LYS B 1 474 ? -27.219 28.297 26.25 1 93.5 474 LYS B C 1
ATOM 9642 O O . LYS B 1 474 ? -26.5 29.297 26.406 1 93.5 474 LYS B O 1
ATOM 9647 N N . GLU B 1 475 ? -27.188 27.141 26.828 1 95.12 475 GLU B N 1
ATOM 9648 C CA . GLU B 1 475 ? -26.125 27.031 27.812 1 95.12 475 GLU B CA 1
ATOM 9649 C C . GLU B 1 475 ? -25.578 25.609 27.891 1 95.12 475 GLU B C 1
ATOM 9651 O O . GLU B 1 475 ? -26.328 24.641 27.734 1 95.12 475 GLU B O 1
ATOM 9656 N N . ILE B 1 476 ? -24.203 25.516 28.125 1 96.75 476 ILE B N 1
ATOM 9657 C CA . ILE B 1 476 ? -23.547 24.25 28.422 1 96.75 476 ILE B CA 1
ATOM 9658 C C . ILE B 1 476 ? -22.797 24.359 29.75 1 96.75 476 ILE B C 1
ATOM 9660 O O . ILE B 1 476 ? -21.969 25.25 29.938 1 96.75 476 ILE B O 1
ATOM 9664 N N . THR B 1 477 ? -23.156 23.5 30.656 1 97.12 477 THR B N 1
ATOM 9665 C CA . THR B 1 477 ? -22.562 23.562 32 1 97.12 477 THR B CA 1
ATOM 9666 C C . THR B 1 477 ? -21.766 22.297 32.281 1 97.12 477 THR B C 1
ATOM 9668 O O . THR B 1 477 ? -22.266 21.172 32.125 1 97.12 477 THR B O 1
ATOM 9671 N N . ILE B 1 478 ? -20.531 22.484 32.656 1 96.81 478 ILE B N 1
ATOM 9672 C CA . ILE B 1 478 ? -19.641 21.391 33.062 1 96.81 478 ILE B CA 1
ATOM 9673 C C . ILE B 1 478 ? -19.578 21.312 34.594 1 96.81 478 ILE B C 1
ATOM 9675 O O . ILE B 1 478 ? -19.234 22.312 35.25 1 96.81 478 ILE B O 1
ATOM 9679 N N . ASN B 1 479 ? -19.922 20.172 35.094 1 95.62 479 ASN B N 1
ATOM 9680 C CA . ASN B 1 479 ? -19.875 19.969 36.562 1 95.62 479 ASN B CA 1
ATOM 9681 C C . ASN B 1 479 ? -18.828 18.906 36.906 1 95.62 479 ASN B C 1
ATOM 9683 O O . ASN B 1 479 ? -19.016 17.719 36.625 1 95.62 479 ASN B O 1
ATOM 9687 N N . ASN B 1 480 ? -17.734 19.266 37.562 1 94.31 480 ASN B N 1
ATOM 9688 C CA . ASN B 1 480 ? -16.703 18.391 38.094 1 94.31 480 ASN B CA 1
ATOM 9689 C C . ASN B 1 480 ? -16.156 17.438 37.062 1 94.31 480 ASN B C 1
ATOM 9691 O O . ASN B 1 480 ? -16.141 16.219 37.25 1 94.31 480 ASN B O 1
ATOM 9695 N N . LEU B 1 481 ? -15.773 18 35.969 1 95.25 481 LEU B N 1
ATOM 9696 C CA . LEU B 1 481 ? -15.219 17.203 34.906 1 95.25 481 LEU B CA 1
ATOM 9697 C C . LEU B 1 481 ? -13.812 16.719 35.25 1 95.25 481 LEU B C 1
ATOM 9699 O O . LEU B 1 481 ? -12.945 17.531 35.594 1 95.25 481 LEU B O 1
ATOM 9703 N N . THR B 1 482 ? -13.648 15.445 35.281 1 93.31 482 THR B N 1
ATOM 9704 C CA . THR B 1 482 ? -12.336 14.828 35.406 1 93.31 482 THR B CA 1
ATOM 9705 C C . THR B 1 482 ? -12.023 13.945 34.219 1 93.31 482 THR B C 1
ATOM 9707 O O . THR B 1 482 ? -12.828 13.102 33.812 1 93.31 482 THR B O 1
ATOM 9710 N N . TYR B 1 483 ? -10.961 14.242 33.594 1 92.25 483 TYR B N 1
ATOM 9711 C CA . TYR B 1 483 ? -10.57 13.516 32.375 1 92.25 483 TYR B CA 1
ATOM 9712 C C . TYR B 1 483 ? -9.094 13.172 32.406 1 92.25 483 TYR B C 1
ATOM 9714 O O . TYR B 1 483 ? -8.25 14.023 32.719 1 92.25 483 TYR B O 1
ATOM 9722 N N . GLU B 1 484 ? -8.812 11.945 32.188 1 83.69 484 GLU B N 1
ATOM 9723 C CA . GLU B 1 484 ? -7.438 11.453 32.188 1 83.69 484 GLU B CA 1
ATOM 9724 C C . GLU B 1 484 ? -6.992 11.008 30.812 1 83.69 484 GLU B C 1
ATOM 9726 O O . GLU B 1 484 ? -7.77 10.398 30.062 1 83.69 484 GLU B O 1
ATOM 9731 N N . ILE B 1 485 ? -5.82 11.453 30.391 1 74.62 485 ILE B N 1
ATOM 9732 C CA . ILE B 1 485 ? -5.195 10.969 29.172 1 74.62 485 ILE B CA 1
ATOM 9733 C C . ILE B 1 485 ? -3.947 10.164 29.516 1 74.62 485 ILE B C 1
ATOM 9735 O O . ILE B 1 485 ? -3.008 10.688 30.109 1 74.62 485 ILE B O 1
ATOM 9739 N N . ASN B 1 486 ? -3.873 8.969 29.109 1 63.09 486 ASN B N 1
ATOM 9740 C CA . ASN B 1 486 ? -2.73 8.086 29.344 1 63.09 486 ASN B CA 1
ATOM 9741 C C . ASN B 1 486 ? -2.311 8.086 30.812 1 63.09 486 ASN B C 1
ATOM 9743 O O . ASN B 1 486 ? -1.124 8.203 31.125 1 63.09 486 ASN B O 1
ATOM 9747 N N . GLY B 1 487 ? -3.201 8.172 31.688 1 62.16 487 GLY B N 1
ATOM 9748 C CA . GLY B 1 487 ? -2.936 8.055 33.125 1 62.16 487 GLY B CA 1
ATOM 9749 C C . GLY B 1 487 ? -2.699 9.398 33.781 1 62.16 487 GLY B C 1
ATOM 9750 O O . GLY B 1 487 ? -2.604 9.477 35 1 62.16 487 GLY B O 1
ATOM 9751 N N . ILE B 1 488 ? -2.545 10.445 33.062 1 70.25 488 ILE B N 1
ATOM 9752 C CA . ILE B 1 488 ? -2.33 11.773 33.625 1 70.25 488 ILE B CA 1
ATOM 9753 C C . ILE B 1 488 ? -3.639 12.562 33.594 1 70.25 488 ILE B C 1
ATOM 9755 O O . ILE B 1 488 ? -4.32 12.609 32.562 1 70.25 488 ILE B O 1
ATOM 9759 N N . ASN B 1 489 ? -3.924 13.055 34.75 1 79.25 489 ASN B N 1
ATOM 9760 C CA . ASN B 1 489 ? -5.141 13.852 34.812 1 79.25 489 ASN B CA 1
ATOM 9761 C C . ASN B 1 489 ? -4.984 15.188 34.094 1 79.25 489 ASN B C 1
ATOM 9763 O O . ASN B 1 489 ? -4.211 16.047 34.531 1 79.25 489 ASN B O 1
ATOM 9767 N N . LEU B 1 490 ? -5.684 15.336 33 1 86 490 LEU B N 1
ATOM 9768 C CA . LEU B 1 490 ? -5.688 16.609 32.312 1 86 490 LEU B CA 1
ATOM 9769 C C . LEU B 1 490 ? -6.602 17.625 33 1 86 490 LEU B C 1
ATOM 9771 O O . LEU B 1 490 ? -6.234 18.781 33.156 1 86 490 LEU B O 1
ATOM 9775 N N . PHE B 1 491 ? -7.832 17.109 33.375 1 92.62 491 PHE B N 1
ATOM 9776 C CA . PHE B 1 491 ? -8.797 17.906 34.125 1 92.62 491 PHE B CA 1
ATOM 9777 C C . PHE B 1 491 ? -9.141 17.219 35.438 1 92.62 491 PHE B C 1
ATOM 9779 O O . PHE B 1 491 ? -9.289 15.984 35.5 1 92.62 491 PHE B O 1
ATOM 9786 N N . LYS B 1 492 ? -9.125 17.953 36.531 1 91.81 492 LYS B N 1
ATOM 9787 C CA . LYS B 1 492 ? -9.555 17.453 37.844 1 91.81 492 LYS B CA 1
ATOM 9788 C C . LYS B 1 492 ? -10.664 18.328 38.406 1 91.81 492 LYS B C 1
ATOM 9790 O O . LYS B 1 492 ? -10.422 19.453 38.844 1 91.81 492 LYS B O 1
ATOM 9795 N N . ASN B 1 493 ? -11.805 17.828 38.438 1 92.56 493 ASN B N 1
ATOM 9796 C CA . ASN B 1 493 ? -12.977 18.484 39.031 1 92.56 493 ASN B CA 1
ATOM 9797 C C . ASN B 1 493 ? -13.203 19.875 38.438 1 92.56 493 ASN B C 1
ATOM 9799 O O . ASN B 1 493 ? -13.352 20.844 39.156 1 92.56 493 ASN B O 1
ATOM 9803 N N . LEU B 1 494 ? -13.141 20 37.125 1 94.56 494 LEU B N 1
ATOM 9804 C CA . LEU B 1 494 ? -13.328 21.25 36.406 1 94.56 494 LEU B CA 1
ATOM 9805 C C . LEU B 1 494 ? -14.805 21.594 36.281 1 94.56 494 LEU B C 1
ATOM 9807 O O . LEU B 1 494 ? -15.602 20.766 35.844 1 94.56 494 LEU B O 1
ATOM 9811 N N . SER B 1 495 ? -15.203 22.719 36.75 1 95.12 495 SER B N 1
ATOM 9812 C CA . SER B 1 495 ? -16.578 23.203 36.594 1 95.12 495 SER B CA 1
ATOM 9813 C C . SER B 1 495 ? -16.625 24.547 35.875 1 95.12 495 SER B C 1
ATOM 9815 O O . SER B 1 495 ? -15.984 25.516 36.312 1 95.12 495 SER B O 1
ATOM 9817 N N . LEU B 1 496 ? -17.266 24.594 34.781 1 95.56 496 LEU B N 1
ATOM 9818 C CA . LEU B 1 496 ? -17.391 25.781 33.938 1 95.56 496 LEU B CA 1
ATOM 9819 C C . LEU B 1 496 ? -18.781 25.906 33.344 1 95.56 496 LEU B C 1
ATOM 9821 O O . LEU B 1 496 ? -19.484 24.906 33.156 1 95.56 496 LEU B O 1
ATOM 9825 N N . THR B 1 497 ? -19.172 27.078 33.062 1 95.38 497 THR B N 1
ATOM 9826 C CA . THR B 1 497 ? -20.438 27.344 32.375 1 95.38 497 THR B CA 1
ATOM 9827 C C . THR B 1 497 ? -20.203 28.219 31.141 1 95.38 497 THR B C 1
ATOM 9829 O O . THR B 1 497 ? -19.5 29.234 31.219 1 95.38 497 THR B O 1
ATOM 9832 N N . PHE B 1 498 ? -20.703 27.766 30.016 1 96 498 PHE B N 1
ATOM 9833 C CA . PHE B 1 498 ? -20.562 28.5 28.766 1 96 498 PHE B CA 1
ATOM 9834 C C . PHE B 1 498 ? -21.906 29.047 28.297 1 96 498 PHE B C 1
ATOM 9836 O O . PHE B 1 498 ? -22.875 28.281 28.172 1 96 498 PHE B O 1
ATOM 9843 N N . GLN B 1 499 ? -21.953 30.344 28.078 1 94.19 499 GLN B N 1
ATOM 9844 C CA . GLN B 1 499 ? -23.141 31 27.562 1 94.19 499 GLN B CA 1
ATOM 9845 C C . GLN B 1 499 ? -22.781 32 26.469 1 94.19 499 GLN B C 1
ATOM 9847 O O . GLN B 1 499 ? -21.719 32.656 26.547 1 94.19 499 GLN B O 1
ATOM 9852 N N . HIS B 1 500 ? -23.609 32.094 25.438 1 93.56 500 HIS B N 1
ATOM 9853 C CA . HIS B 1 500 ? -23.453 33.062 24.359 1 93.56 500 HIS B CA 1
ATOM 9854 C C . HIS B 1 500 ? -22.094 32.906 23.688 1 93.56 500 HIS B C 1
ATOM 9856 O O . HIS B 1 500 ? -21.734 31.828 23.219 1 93.56 500 HIS B O 1
ATOM 9862 N N . HIS B 1 501 ? -21.359 34.062 23.578 1 96.38 501 HIS B N 1
ATOM 9863 C CA . HIS B 1 501 ? -20.078 34.062 22.891 1 96.38 501 HIS B CA 1
ATOM 9864 C C . HIS B 1 501 ? -18.922 34.125 23.891 1 96.38 501 HIS B C 1
ATOM 9866 O O . HIS B 1 501 ? -18.766 35.125 24.609 1 96.38 501 HIS B O 1
ATOM 9872 N N . ILE B 1 502 ? -18.094 33.031 23.891 1 96 502 ILE B N 1
ATOM 9873 C CA . ILE B 1 502 ? -17.047 32.906 24.891 1 96 502 ILE B CA 1
ATOM 9874 C C . ILE B 1 502 ? -15.688 32.75 24.203 1 96 502 ILE B C 1
ATOM 9876 O O . ILE B 1 502 ? -15.562 32.031 23.219 1 96 502 ILE B O 1
ATOM 9880 N N . PHE B 1 503 ? -14.734 33.531 24.656 1 95.88 503 PHE B N 1
ATOM 9881 C CA . PHE B 1 503 ? -13.336 33.312 24.312 1 95.88 503 PHE B CA 1
ATOM 9882 C C . PHE B 1 503 ? -12.625 32.5 25.391 1 95.88 503 PHE B C 1
ATOM 9884 O O . PHE B 1 503 ? -12.523 32.938 26.531 1 95.88 503 PHE B O 1
ATOM 9891 N N . LEU B 1 504 ? -12.203 31.344 25.047 1 95 504 LEU B N 1
ATOM 9892 C CA . LEU B 1 504 ? -11.508 30.453 25.969 1 95 504 LEU B CA 1
ATOM 9893 C C . LEU B 1 504 ? -10 30.531 25.766 1 95 504 LEU B C 1
ATOM 9895 O O . LEU B 1 504 ? -9.469 29.984 24.797 1 95 504 LEU B O 1
ATOM 9899 N N . LYS B 1 505 ? -9.312 31.156 26.656 1 90.25 505 LYS B N 1
ATOM 9900 C CA . LYS B 1 505 ? -7.867 31.312 26.531 1 90.25 505 LYS B CA 1
ATOM 9901 C C . LYS B 1 505 ? -7.133 30.328 27.438 1 90.25 505 LYS B C 1
ATOM 9903 O O . LYS B 1 505 ? -7.738 29.719 28.328 1 90.25 505 LYS B O 1
ATOM 9908 N N . GLY B 1 506 ? -5.859 30.078 27.172 1 83.88 506 GLY B N 1
ATOM 9909 C CA . GLY B 1 506 ? -5.035 29.172 27.953 1 83.88 506 GLY B CA 1
ATOM 9910 C C . GLY B 1 506 ? -3.691 28.875 27.312 1 83.88 506 GLY B C 1
ATOM 9911 O O . GLY B 1 506 ? -3.506 29.109 26.125 1 83.88 506 GLY B O 1
ATOM 9912 N N . THR B 1 507 ? -2.812 28.281 28.125 1 78.69 507 THR B N 1
ATOM 9913 C CA . THR B 1 507 ? -1.479 27.938 27.641 1 78.69 507 THR B CA 1
ATOM 9914 C C . THR B 1 507 ? -1.525 26.703 26.75 1 78.69 507 THR B C 1
ATOM 9916 O O . THR B 1 507 ? -2.514 25.969 26.75 1 78.69 507 THR B O 1
ATOM 9919 N N . SER B 1 508 ? -0.465 26.562 25.938 1 76.81 508 SER B N 1
ATOM 9920 C CA . SER B 1 508 ? -0.404 25.391 25.062 1 76.81 508 SER B CA 1
ATOM 9921 C C . SER B 1 508 ? -0.338 24.094 25.875 1 76.81 508 SER B C 1
ATOM 9923 O O . SER B 1 508 ? 0.433 24 26.828 1 76.81 508 SER B O 1
ATOM 9925 N N . GLY B 1 509 ? -1.179 23.172 25.578 1 77.12 509 GLY B N 1
ATOM 9926 C CA . GLY B 1 509 ? -1.152 21.859 26.219 1 77.12 509 GLY B CA 1
ATOM 9927 C C . GLY B 1 509 ? -2.023 21.781 27.453 1 77.12 509 GLY B C 1
ATOM 9928 O O . GLY B 1 509 ? -2.107 20.734 28.094 1 77.12 509 GLY B O 1
ATOM 9929 N N . VAL B 1 510 ? -2.746 22.859 27.703 1 82.75 510 VAL B N 1
ATOM 9930 C CA . VAL B 1 510 ? -3.549 22.875 28.922 1 82.75 510 VAL B CA 1
ATOM 9931 C C . VAL B 1 510 ? -4.785 22 28.734 1 82.75 510 VAL B C 1
ATOM 9933 O O . VAL B 1 510 ? -5.379 21.531 29.703 1 82.75 510 VAL B O 1
ATOM 9936 N N . GLY B 1 511 ? -5.215 21.797 27.484 1 87.69 511 GLY B N 1
ATOM 9937 C CA . GLY B 1 511 ? -6.328 20.891 27.234 1 87.69 511 GLY B CA 1
ATOM 9938 C C . GLY B 1 511 ? -7.469 21.547 26.469 1 87.69 511 GLY B C 1
ATOM 9939 O O . GLY B 1 511 ? -8.594 21.047 26.484 1 87.69 511 GLY B O 1
ATOM 9940 N N . LYS B 1 512 ? -7.336 22.688 25.859 1 89.62 512 LYS B N 1
ATOM 9941 C CA . LYS B 1 512 ? -8.383 23.391 25.125 1 89.62 512 LYS B CA 1
ATOM 9942 C C . LYS B 1 512 ? -9 22.5 24.062 1 89.62 512 LYS B C 1
ATOM 9944 O O . LYS B 1 512 ? -10.227 22.375 23.984 1 89.62 512 LYS B O 1
ATOM 9949 N N . THR B 1 513 ? -8.086 21.828 23.219 1 87.5 513 THR B N 1
ATOM 9950 C CA . THR B 1 513 ? -8.531 20.953 22.141 1 87.5 513 THR B CA 1
ATOM 9951 C C . THR B 1 513 ? -9.281 19.734 22.703 1 87.5 513 THR B C 1
ATOM 9953 O O . THR B 1 513 ? -10.297 19.328 22.141 1 87.5 513 THR B O 1
ATOM 9956 N N . THR B 1 514 ? -8.82 19.234 23.828 1 88.88 514 THR B N 1
ATOM 9957 C CA . THR B 1 514 ? -9.453 18.078 24.453 1 88.88 514 THR B CA 1
ATOM 9958 C C . THR B 1 514 ? -10.828 18.453 25 1 88.88 514 THR B C 1
ATOM 9960 O O . THR B 1 514 ? -11.781 17.672 24.875 1 88.88 514 THR B O 1
ATOM 9963 N N . LEU B 1 515 ? -10.883 19.594 25.625 1 94.12 515 LEU B N 1
ATOM 9964 C CA . LEU B 1 515 ? -12.156 20.047 26.172 1 94.12 515 LEU B CA 1
ATOM 9965 C C . LEU B 1 515 ? -13.203 20.188 25.062 1 94.12 515 LEU B C 1
ATOM 9967 O O . LEU B 1 515 ? -14.344 19.75 25.219 1 94.12 515 LEU B O 1
ATOM 9971 N N . LEU B 1 516 ? -12.805 20.797 23.953 1 93.5 516 LEU B N 1
ATOM 9972 C CA . LEU B 1 516 ? -13.719 20.969 22.828 1 93.5 516 LEU B CA 1
ATOM 9973 C C . LEU B 1 516 ? -14.141 19.609 22.266 1 93.5 516 LEU B C 1
ATOM 9975 O O . LEU B 1 516 ? -15.289 19.438 21.859 1 93.5 516 LEU B O 1
ATOM 9979 N N . ALA B 1 517 ? -13.219 18.703 22.266 1 91 517 ALA B N 1
ATOM 9980 C CA . ALA B 1 517 ? -13.523 17.359 21.766 1 91 517 ALA B CA 1
ATOM 9981 C C . ALA B 1 517 ? -14.539 16.672 22.672 1 91 517 ALA B C 1
ATOM 9983 O O . ALA B 1 517 ? -15.406 15.93 22.188 1 91 517 ALA B O 1
ATOM 9984 N N . ILE B 1 518 ? -14.391 16.875 23.953 1 92.94 518 ILE B N 1
ATOM 9985 C CA . ILE B 1 518 ? -15.336 16.312 24.906 1 92.94 518 ILE B CA 1
ATOM 9986 C C . ILE B 1 518 ? -16.719 16.938 24.719 1 92.94 518 ILE B C 1
ATOM 9988 O O . ILE B 1 518 ? -17.719 16.234 24.641 1 92.94 518 ILE B O 1
ATOM 9992 N N . LEU B 1 519 ? -16.703 18.25 24.562 1 94.81 519 LEU B N 1
ATOM 9993 C CA . LEU B 1 519 ? -17.953 18.969 24.359 1 94.81 519 LEU B CA 1
ATOM 9994 C C . LEU B 1 519 ? -18.609 18.562 23.047 1 94.81 519 LEU B C 1
ATOM 9996 O O . LEU B 1 519 ? -19.844 18.562 22.922 1 94.81 519 LEU B O 1
ATOM 10000 N N . GLY B 1 520 ? -17.781 18.266 22.062 1 92.06 520 GLY B N 1
ATOM 10001 C CA . GLY B 1 520 ? -18.281 17.828 20.766 1 92.06 520 GLY B CA 1
ATOM 10002 C C . GLY B 1 520 ? -18.672 16.359 20.734 1 92.06 520 GLY B C 1
ATOM 10003 O O . GLY B 1 520 ? -19.094 15.852 19.688 1 92.06 520 GLY B O 1
ATOM 10004 N N . ARG B 1 521 ? -18.469 15.641 21.812 1 89.19 521 ARG B N 1
ATOM 10005 C CA . ARG B 1 521 ? -18.781 14.227 21.953 1 89.19 521 ARG B CA 1
ATOM 10006 C C . ARG B 1 521 ? -17.891 13.375 21.062 1 89.19 521 ARG B C 1
ATOM 10008 O O . ARG B 1 521 ? -18.344 12.375 20.5 1 89.19 521 ARG B O 1
ATOM 10015 N N . LEU B 1 522 ? -16.797 13.867 20.797 1 87.56 522 LEU B N 1
ATOM 10016 C CA . LEU B 1 522 ? -15.781 13.094 20.078 1 87.56 522 LEU B CA 1
ATOM 10017 C C . LEU B 1 522 ? -14.984 12.227 21.047 1 87.56 522 LEU B C 1
ATOM 10019 O O . LEU B 1 522 ? -14.5 11.156 20.672 1 87.56 522 LEU B O 1
ATOM 10023 N N . LYS B 1 523 ? -14.711 12.742 22.219 1 87.88 523 LYS B N 1
ATOM 10024 C CA . LYS B 1 523 ? -14.07 12 23.297 1 87.88 523 LYS B CA 1
ATOM 10025 C C . LYS B 1 523 ? -15.062 11.672 24.406 1 87.88 523 LYS B C 1
ATOM 10027 O O . LYS B 1 523 ? -15.898 12.508 24.766 1 87.88 523 LYS B O 1
ATOM 10032 N N . GLU B 1 524 ? -14.875 10.367 24.797 1 82.5 524 GLU B N 1
ATOM 10033 C CA . GLU B 1 524 ? -15.797 9.906 25.828 1 82.5 524 GLU B CA 1
ATOM 10034 C C . GLU B 1 524 ? -15.055 9.453 27.078 1 82.5 524 GLU B C 1
ATOM 10036 O O . GLU B 1 524 ? -13.891 9.812 27.281 1 82.5 524 GLU B O 1
ATOM 10041 N N . ASN B 1 525 ? -15.742 8.922 28.062 1 81.12 525 ASN B N 1
ATOM 10042 C CA . ASN B 1 525 ? -15.195 8.305 29.266 1 81.12 525 ASN B CA 1
ATOM 10043 C C . ASN B 1 525 ? -14.633 9.359 30.234 1 81.12 525 ASN B C 1
ATOM 10045 O O . ASN B 1 525 ? -13.492 9.25 30.672 1 81.12 525 ASN B O 1
ATOM 10049 N N . TYR B 1 526 ? -15.352 10.398 30.328 1 89.25 526 TYR B N 1
ATOM 10050 C CA . TYR B 1 526 ? -15.008 11.391 31.359 1 89.25 526 TYR B CA 1
ATOM 10051 C C . TYR B 1 526 ? -15.867 11.195 32.594 1 89.25 526 TYR B C 1
ATOM 10053 O O . TYR B 1 526 ? -16.906 10.523 32.562 1 89.25 526 TYR B O 1
ATOM 10061 N N . GLN B 1 527 ? -15.344 11.633 33.719 1 90.5 527 GLN B N 1
ATOM 10062 C CA . GLN B 1 527 ? -16.109 11.672 34.938 1 90.5 527 GLN B CA 1
ATOM 10063 C C . GLN B 1 527 ? -16.734 13.039 35.156 1 90.5 527 GLN B C 1
ATOM 10065 O O . GLN B 1 527 ? -16.234 14.047 34.656 1 90.5 527 GLN B O 1
ATOM 10070 N N . GLY B 1 528 ? -17.859 13.039 35.812 1 93.44 528 GLY B N 1
ATOM 10071 C CA . GLY B 1 528 ? -18.625 14.273 35.969 1 93.44 528 GLY B CA 1
ATOM 10072 C C . GLY B 1 528 ? -19.812 14.359 35.031 1 93.44 528 GLY B C 1
ATOM 10073 O O . GLY B 1 528 ? -20.266 13.352 34.5 1 93.44 528 GLY B O 1
ATOM 10074 N N . GLU B 1 529 ? -20.359 15.594 35 1 94.12 529 GLU B N 1
ATOM 10075 C CA . GLU B 1 529 ? -21.547 15.758 34.188 1 94.12 529 GLU B CA 1
ATOM 10076 C C . GLU B 1 529 ? -21.469 17.016 33.312 1 94.12 529 GLU B C 1
ATOM 10078 O O . GLU B 1 529 ? -20.953 18.047 33.781 1 94.12 529 GLU B O 1
ATOM 10083 N N . ILE B 1 530 ? -21.859 16.906 32.156 1 96 530 ILE B N 1
ATOM 10084 C CA . ILE B 1 530 ? -22 18.031 31.234 1 96 530 ILE B CA 1
ATOM 10085 C C . ILE B 1 530 ? -23.469 18.188 30.844 1 96 530 ILE B C 1
ATOM 10087 O O . ILE B 1 530 ? -24.062 17.281 30.266 1 96 530 ILE B O 1
ATOM 10091 N N . LEU B 1 531 ? -24 19.328 31.172 1 95.94 531 LEU B N 1
ATOM 10092 C CA . LEU B 1 531 ? -25.438 19.531 30.984 1 95.94 531 LEU B CA 1
ATOM 10093 C C . LEU B 1 531 ? -25.688 20.578 29.906 1 95.94 531 LEU B C 1
ATOM 10095 O O . LEU B 1 531 ? -25 21.578 29.828 1 95.94 531 LEU B O 1
ATOM 10099 N N . ILE B 1 532 ? -26.688 20.281 29.109 1 95.56 532 ILE B N 1
ATOM 10100 C CA . ILE B 1 532 ? -27.188 21.219 28.109 1 95.56 532 ILE B CA 1
ATOM 10101 C C . ILE B 1 532 ? -28.422 21.922 28.625 1 95.56 532 ILE B C 1
ATOM 10103 O O . ILE B 1 532 ? -29.422 21.281 28.984 1 95.56 532 ILE B O 1
ATOM 10107 N N . ASN B 1 533 ? -28.422 23.156 28.672 1 95.56 533 ASN B N 1
ATOM 10108 C CA . ASN B 1 533 ? -29.516 23.953 29.203 1 95.56 533 ASN B CA 1
ATOM 10109 C C . ASN B 1 533 ? -29.906 23.5 30.609 1 95.56 533 ASN B C 1
ATOM 10111 O O . ASN B 1 533 ? -31.094 23.406 30.922 1 95.56 533 ASN B O 1
ATOM 10115 N N . LYS B 1 534 ? -28.953 22.922 31.312 1 92.31 534 LYS B N 1
ATOM 10116 C CA . LYS B 1 534 ? -29.125 22.484 32.688 1 92.31 534 LYS B CA 1
ATOM 10117 C C . LYS B 1 534 ? -30.109 21.328 32.781 1 92.31 534 LYS B C 1
ATOM 10119 O O . LYS B 1 534 ? -30.625 21.031 33.875 1 92.31 534 LYS B O 1
ATOM 10124 N N . GLN B 1 535 ? -30.328 20.734 31.734 1 89.31 535 GLN B N 1
ATOM 10125 C CA . GLN B 1 535 ? -31.375 19.719 31.766 1 89.31 535 GLN B CA 1
ATOM 10126 C C . GLN B 1 535 ? -30.875 18.406 31.172 1 89.31 535 GLN B C 1
ATOM 10128 O O . GLN B 1 535 ? -31.031 17.344 31.781 1 89.31 535 GLN B O 1
ATOM 10133 N N . VAL B 1 536 ? -30.312 18.484 30.031 1 91.56 536 VAL B N 1
ATOM 10134 C CA . VAL B 1 536 ? -29.969 17.266 29.297 1 91.56 536 VAL B CA 1
ATOM 10135 C C . VAL B 1 536 ? -28.484 16.938 29.484 1 91.56 536 VAL B C 1
ATOM 10137 O O . VAL B 1 536 ? -27.625 17.797 29.281 1 91.56 536 VAL B O 1
ATOM 10140 N N . ASN B 1 537 ? -28.25 15.734 29.875 1 91.81 537 ASN B N 1
ATOM 10141 C CA . ASN B 1 537 ? -26.875 15.266 30.016 1 91.81 537 ASN B CA 1
ATOM 10142 C C . ASN B 1 537 ? -26.281 14.898 28.656 1 91.81 537 ASN B C 1
ATOM 10144 O O . ASN B 1 537 ? -26.828 14.07 27.938 1 91.81 537 ASN B O 1
ATOM 10148 N N . LEU B 1 538 ? -25.156 15.484 28.328 1 92.44 538 LEU B N 1
ATOM 10149 C CA . LEU B 1 538 ? -24.5 15.305 27.047 1 92.44 538 LEU B CA 1
ATOM 10150 C C . LEU B 1 538 ? -24.188 13.836 26.781 1 92.44 538 LEU B C 1
ATOM 10152 O O . LEU B 1 538 ? -24.266 13.367 25.656 1 92.44 538 LEU B O 1
ATOM 10156 N N . ALA B 1 539 ? -23.875 13.133 27.828 1 86.19 539 ALA B N 1
ATOM 10157 C CA . ALA B 1 539 ? -23.469 11.734 27.719 1 86.19 539 ALA B CA 1
ATOM 10158 C C . ALA B 1 539 ? -24.625 10.867 27.203 1 86.19 539 ALA B C 1
ATOM 10160 O O . ALA B 1 539 ? -24.406 9.797 26.641 1 86.19 539 ALA B O 1
ATOM 10161 N N . THR B 1 540 ? -25.828 11.375 27.375 1 82.75 540 THR B N 1
ATOM 10162 C CA . THR B 1 540 ? -27 10.578 27.016 1 82.75 540 THR B CA 1
ATOM 10163 C C . THR B 1 540 ? -27.531 10.984 25.656 1 82.75 540 THR B C 1
ATOM 10165 O O . THR B 1 540 ? -28.438 10.352 25.125 1 82.75 540 THR B O 1
ATOM 10168 N N . VAL B 1 541 ? -27 12.031 25.109 1 83.75 541 VAL B N 1
ATOM 10169 C CA . VAL B 1 541 ? -27.469 12.523 23.828 1 83.75 541 VAL B CA 1
ATOM 10170 C C . VAL B 1 541 ? -26.891 11.672 22.703 1 83.75 541 VAL B C 1
ATOM 10172 O O . VAL B 1 541 ? -25.734 11.25 22.766 1 83.75 541 VAL B O 1
ATOM 10175 N N . ASP B 1 542 ? -27.703 11.508 21.734 1 74.81 542 ASP B N 1
ATOM 10176 C CA . ASP B 1 542 ? -27.25 10.797 20.547 1 74.81 542 ASP B CA 1
ATOM 10177 C C . ASP B 1 542 ? -26.188 11.602 19.812 1 74.81 542 ASP B C 1
ATOM 10179 O O . ASP B 1 542 ? -26.328 12.82 19.641 1 74.81 542 ASP B O 1
ATOM 10183 N N . GLU B 1 543 ? -25.125 10.969 19.391 1 76.69 543 GLU B N 1
ATOM 10184 C CA . GLU B 1 543 ? -24 11.633 18.766 1 76.69 543 GLU B CA 1
ATOM 10185 C C . GLU B 1 543 ? -24.406 12.312 17.453 1 76.69 543 GLU B C 1
ATOM 10187 O O . GLU B 1 543 ? -23.953 13.422 17.156 1 76.69 543 GLU B O 1
ATOM 10192 N N . ALA B 1 544 ? -25.203 11.602 16.703 1 70.19 544 ALA B N 1
ATOM 10193 C CA . ALA B 1 544 ? -25.594 12.141 15.406 1 70.19 544 ALA B CA 1
ATOM 10194 C C . ALA B 1 544 ? -26.453 13.391 15.57 1 70.19 544 ALA B C 1
ATOM 10196 O O . ALA B 1 544 ? -26.328 14.344 14.805 1 70.19 544 ALA B O 1
ATOM 10197 N N . GLU B 1 545 ? -27.312 13.352 16.578 1 75.5 545 GLU B N 1
ATOM 10198 C CA . GLU B 1 545 ? -28.156 14.516 16.859 1 75.5 545 GLU B CA 1
ATOM 10199 C C . GLU B 1 545 ? -27.328 15.703 17.328 1 75.5 545 GLU B C 1
ATOM 10201 O O . GLU B 1 545 ? -27.594 16.844 16.953 1 75.5 545 GLU B O 1
ATOM 10206 N N . TRP B 1 546 ? -26.438 15.352 18.141 1 86.69 546 TRP B N 1
ATOM 10207 C CA . TRP B 1 546 ? -25.547 16.406 18.641 1 86.69 546 TRP B CA 1
ATOM 10208 C C . TRP B 1 546 ? -24.75 17.031 17.5 1 86.69 546 TRP B C 1
ATOM 10210 O O . TRP B 1 546 ? -24.641 18.25 17.422 1 86.69 546 TRP B O 1
ATOM 10220 N N . ARG B 1 547 ? -24.359 16.203 16.594 1 81.19 547 ARG B N 1
ATOM 10221 C CA . ARG B 1 547 ? -23.516 16.672 15.508 1 81.19 547 ARG B CA 1
ATOM 10222 C C . ARG B 1 547 ? -24.312 17.5 14.5 1 81.19 547 ARG B C 1
ATOM 10224 O O . ARG B 1 547 ? -23.75 18.312 13.781 1 81.19 547 ARG B O 1
ATOM 10231 N N . ALA B 1 548 ? -25.547 17.281 14.555 1 79.88 548 ALA B N 1
ATOM 10232 C CA . ALA B 1 548 ? -26.422 18.062 13.68 1 79.88 548 ALA B CA 1
ATOM 10233 C C . ALA B 1 548 ? -26.562 19.5 14.188 1 79.88 548 ALA B C 1
ATOM 10235 O O . ALA B 1 548 ? -26.828 20.422 13.406 1 79.88 548 ALA B O 1
ATOM 10236 N N . LYS B 1 549 ? -26.328 19.672 15.453 1 89 549 LYS B N 1
ATOM 10237 C CA . LYS B 1 549 ? -26.547 20.984 16.047 1 89 549 LYS B CA 1
ATOM 10238 C C . LYS B 1 549 ? -25.234 21.703 16.312 1 89 549 LYS B C 1
ATOM 10240 O O . LYS B 1 549 ? -25.219 22.922 16.531 1 89 549 LYS B O 1
ATOM 10245 N N . VAL B 1 550 ? -24.219 20.969 16.234 1 92.75 550 VAL B N 1
ATOM 10246 C CA . VAL B 1 550 ? -22.938 21.531 16.641 1 92.75 550 VAL B CA 1
ATOM 10247 C C . VAL B 1 550 ? -21.953 21.484 15.477 1 92.75 550 VAL B C 1
ATOM 10249 O O . VAL B 1 550 ? -22 20.562 14.656 1 92.75 550 VAL B O 1
ATOM 10252 N N . MET B 1 551 ? -21.141 22.5 15.289 1 92.31 551 MET B N 1
ATOM 10253 C CA . MET B 1 551 ? -20.031 22.531 14.344 1 92.31 551 MET B CA 1
ATOM 10254 C C . MET B 1 551 ? -18.703 22.719 15.078 1 92.31 551 MET B C 1
ATOM 10256 O O . MET B 1 551 ? -18.578 23.562 15.961 1 92.31 551 MET B O 1
ATOM 10260 N N . ILE B 1 552 ? -17.859 21.859 14.82 1 93.38 552 ILE B N 1
ATOM 10261 C CA . ILE B 1 552 ? -16.531 21.953 15.438 1 93.38 552 ILE B CA 1
ATOM 10262 C C . ILE B 1 552 ? -15.484 22.219 14.367 1 93.38 552 ILE B C 1
ATOM 10264 O O . ILE B 1 552 ? -15.414 21.516 13.359 1 93.38 552 ILE B O 1
ATOM 10268 N N . LEU B 1 553 ? -14.758 23.234 14.492 1 93.06 553 LEU B N 1
ATOM 10269 C CA . LEU B 1 553 ? -13.617 23.547 13.641 1 93.06 553 LEU B CA 1
ATOM 10270 C C . LEU B 1 553 ? -12.305 23.312 14.383 1 93.06 553 LEU B C 1
ATOM 10272 O O . LEU B 1 553 ? -11.992 24.016 15.336 1 93.06 553 LEU B O 1
ATOM 10276 N N . HIS B 1 554 ? -11.586 22.344 13.859 1 87.88 554 HIS B N 1
ATOM 10277 C CA . HIS B 1 554 ? -10.328 22 14.5 1 87.88 554 HIS B CA 1
ATOM 10278 C C . HIS B 1 554 ? -9.172 22.844 13.969 1 87.88 554 HIS B C 1
ATOM 10280 O O . HIS B 1 554 ? -9.32 23.516 12.945 1 87.88 554 HIS B O 1
ATOM 10286 N N . GLN B 1 555 ? -8.109 22.734 14.672 1 77.88 555 GLN B N 1
ATOM 10287 C CA . GLN B 1 555 ? -6.902 23.469 14.281 1 77.88 555 GLN B CA 1
ATOM 10288 C C . GLN B 1 555 ? -6.383 22.984 12.93 1 77.88 555 GLN B C 1
ATOM 10290 O O . GLN B 1 555 ? -5.93 23.781 12.109 1 77.88 555 GLN B O 1
ATOM 10295 N N . GLN B 1 556 ? -6.379 21.672 12.812 1 75.06 556 GLN B N 1
ATOM 10296 C CA . GLN B 1 556 ? -5.941 21.062 11.555 1 75.06 556 GLN B CA 1
ATOM 10297 C C . GLN B 1 556 ? -7.059 20.25 10.914 1 75.06 556 GLN B C 1
ATOM 10299 O O . GLN B 1 556 ? -6.922 19.031 10.727 1 75.06 556 GLN B O 1
ATOM 10304 N N . ASP B 1 557 ? -8.008 20.953 10.297 1 84.44 557 ASP B N 1
ATOM 10305 C CA . ASP B 1 557 ? -9.125 20.266 9.664 1 84.44 557 ASP B CA 1
ATOM 10306 C C . ASP B 1 557 ? -8.773 19.859 8.234 1 84.44 557 ASP B C 1
ATOM 10308 O O . ASP B 1 557 ? -7.852 20.406 7.633 1 84.44 557 ASP B O 1
ATOM 10312 N N . TYR B 1 558 ? -9.484 18.906 7.773 1 89.12 558 TYR B N 1
ATOM 10313 C CA . TYR B 1 558 ? -9.18 18.281 6.492 1 89.12 558 TYR B CA 1
ATOM 10314 C C . TYR B 1 558 ? -9.938 18.953 5.359 1 89.12 558 TYR B C 1
ATOM 10316 O O . TYR B 1 558 ? -11.117 19.281 5.504 1 89.12 558 TYR B O 1
ATOM 10324 N N . LEU B 1 559 ? -9.25 19.328 4.27 1 91.81 559 LEU B N 1
ATOM 10325 C CA . LEU B 1 559 ? -9.875 19.766 3.029 1 91.81 559 LEU B CA 1
ATOM 10326 C C . LEU B 1 559 ? -10.008 18.625 2.037 1 91.81 559 LEU B C 1
ATOM 10328 O O . LEU B 1 559 ? -9 18.078 1.578 1 91.81 559 LEU B O 1
ATOM 10332 N N . PHE B 1 560 ? -11.211 18.312 1.707 1 90.69 560 PHE B N 1
ATOM 10333 C CA . PHE B 1 560 ? -11.5 17.125 0.908 1 90.69 560 PHE B CA 1
ATOM 10334 C C . PHE B 1 560 ? -11.195 17.375 -0.564 1 90.69 560 PHE B C 1
ATOM 10336 O O . PHE B 1 560 ? -11.188 18.531 -1.015 1 90.69 560 PHE B O 1
ATOM 10343 N N . ALA B 1 561 ? -10.93 16.281 -1.303 1 87.06 561 ALA B N 1
ATOM 10344 C CA . ALA B 1 561 ? -10.586 16.375 -2.721 1 87.06 561 ALA B CA 1
ATOM 10345 C C . ALA B 1 561 ? -11.805 16.75 -3.559 1 87.06 561 ALA B C 1
ATOM 10347 O O . ALA B 1 561 ? -12.484 15.867 -4.098 1 87.06 561 ALA B O 1
ATOM 10348 N N . ASN B 1 562 ? -12.102 17.938 -3.658 1 88.69 562 ASN B N 1
ATOM 10349 C CA . ASN B 1 562 ? -13.172 18.562 -4.426 1 88.69 562 ASN B CA 1
ATOM 10350 C C . ASN B 1 562 ? -12.938 20.062 -4.582 1 88.69 562 ASN B C 1
ATOM 10352 O O . ASN B 1 562 ? -11.852 20.562 -4.273 1 88.69 562 ASN B O 1
ATOM 10356 N N . SER B 1 563 ? -13.852 20.766 -5.023 1 89.31 563 SER B N 1
ATOM 10357 C CA . SER B 1 563 ? -13.688 22.203 -5.254 1 89.31 563 SER B CA 1
ATOM 10358 C C . SER B 1 563 ? -13.672 22.969 -3.938 1 89.31 563 SER B C 1
ATOM 10360 O O . SER B 1 563 ? -14.164 22.484 -2.918 1 89.31 563 SER B O 1
ATOM 10362 N N . VAL B 1 564 ? -13.047 24.125 -3.984 1 94.19 564 VAL B N 1
ATOM 10363 C CA . VAL B 1 564 ? -13.07 25.031 -2.83 1 94.19 564 VAL B CA 1
ATOM 10364 C C . VAL B 1 564 ? -14.508 25.344 -2.443 1 94.19 564 VAL B C 1
ATOM 10366 O O . VAL B 1 564 ? -14.852 25.344 -1.26 1 94.19 564 VAL B O 1
ATOM 10369 N N . TYR B 1 565 ? -15.32 25.469 -3.43 1 92.62 565 TYR B N 1
ATOM 10370 C CA . TYR B 1 565 ? -16.734 25.75 -3.211 1 92.62 565 TYR B CA 1
ATOM 10371 C C . TYR B 1 565 ? -17.406 24.625 -2.439 1 92.62 565 TYR B C 1
ATOM 10373 O O . TYR B 1 565 ? -18.078 24.875 -1.437 1 92.62 565 TYR B O 1
ATOM 10381 N N . ASP B 1 566 ? -17.219 23.438 -2.883 1 89.94 566 ASP B N 1
ATOM 10382 C CA . ASP B 1 566 ? -17.828 22.266 -2.248 1 89.94 566 ASP B CA 1
ATOM 10383 C C . ASP B 1 566 ? -17.359 22.125 -0.801 1 89.94 566 ASP B C 1
ATOM 10385 O O . ASP B 1 566 ? -18.141 21.734 0.07 1 89.94 566 ASP B O 1
ATOM 10389 N N . ASN B 1 567 ? -16.109 22.406 -0.576 1 93.62 567 ASN B N 1
ATOM 10390 C CA . ASN B 1 567 ? -15.586 22.344 0.782 1 93.62 567 ASN B CA 1
ATOM 10391 C C . ASN B 1 567 ? -16.203 23.438 1.668 1 93.62 567 ASN B C 1
ATOM 10393 O O . ASN B 1 567 ? -16.469 23.203 2.848 1 93.62 567 ASN B O 1
ATOM 10397 N N . ILE B 1 568 ? -16.453 24.578 1.067 1 94.44 568 ILE B N 1
ATOM 10398 C CA . ILE B 1 568 ? -16.984 25.703 1.833 1 94.44 568 ILE B CA 1
ATOM 10399 C C . ILE B 1 568 ? -18.438 25.406 2.211 1 94.44 568 ILE B C 1
ATOM 10401 O O . ILE B 1 568 ? -18.844 25.625 3.354 1 94.44 568 ILE B O 1
ATOM 10405 N N . ILE B 1 569 ? -19.172 24.859 1.293 1 90.88 569 ILE B N 1
ATOM 10406 C CA . ILE B 1 569 ? -20.578 24.625 1.578 1 90.88 569 ILE B CA 1
ATOM 10407 C C . ILE B 1 569 ? -20.75 23.297 2.301 1 90.88 569 ILE B C 1
ATOM 10409 O O . ILE B 1 569 ? -21.875 22.844 2.533 1 90.88 569 ILE B O 1
ATOM 10413 N N . ASN B 1 570 ? -19.609 22.609 2.592 1 89.44 570 ASN B N 1
ATOM 10414 C CA . ASN B 1 570 ? -19.609 21.359 3.34 1 89.44 570 ASN B CA 1
ATOM 10415 C C . ASN B 1 570 ? -20.422 20.266 2.637 1 89.44 570 ASN B C 1
ATOM 10417 O O . ASN B 1 570 ? -21.078 19.453 3.289 1 89.44 570 ASN B O 1
ATOM 10421 N N . PHE B 1 571 ? -20.453 20.422 1.328 1 81 571 PHE B N 1
ATOM 10422 C CA . PHE B 1 571 ? -21.172 19.469 0.485 1 81 571 PHE B CA 1
ATOM 10423 C C . PHE B 1 571 ? -22.641 19.438 0.842 1 81 571 PHE B C 1
ATOM 10425 O O . PHE B 1 571 ? -23.281 18.375 0.764 1 81 571 PHE B O 1
ATOM 10432 N N . ASN B 1 572 ? -23.062 20.531 1.463 1 77.56 572 ASN B N 1
ATOM 10433 C CA . ASN B 1 572 ? -24.453 20.734 1.85 1 77.56 572 ASN B CA 1
ATOM 10434 C C . ASN B 1 572 ? -25.125 21.781 0.96 1 77.56 572 ASN B C 1
ATOM 10436 O O . ASN B 1 572 ? -24.812 22.969 1.038 1 77.56 572 ASN B O 1
ATOM 10440 N N . PRO B 1 573 ? -26.047 21.328 0.233 1 69.5 573 PRO B N 1
ATOM 10441 C CA . PRO B 1 573 ? -26.719 22.266 -0.661 1 69.5 573 PRO B CA 1
ATOM 10442 C C . PRO B 1 573 ? -27.516 23.344 0.094 1 69.5 573 PRO B C 1
ATOM 10444 O O . PRO B 1 573 ? -27.828 24.391 -0.464 1 69.5 573 PRO B O 1
ATOM 10447 N N . ASN B 1 574 ? -27.766 23.094 1.373 1 77.12 574 ASN B N 1
ATOM 10448 C CA . ASN B 1 574 ? -28.547 24.062 2.152 1 77.12 574 ASN B CA 1
ATOM 10449 C C . ASN B 1 574 ? -27.641 25 2.939 1 77.12 574 ASN B C 1
ATOM 10451 O O . ASN B 1 574 ? -28.125 25.734 3.811 1 77.12 574 ASN B O 1
ATOM 10455 N N . ALA B 1 575 ? -26.422 25 2.66 1 85.38 575 ALA B N 1
ATOM 10456 C CA . ALA B 1 575 ? -25.5 25.906 3.328 1 85.38 575 ALA B CA 1
ATOM 10457 C C . ALA B 1 575 ? -25.891 27.359 3.064 1 85.38 575 ALA B C 1
ATOM 10459 O O . ALA B 1 575 ? -26.625 27.656 2.113 1 85.38 575 ALA B O 1
ATOM 10460 N N . ASP B 1 576 ? -25.578 28.219 3.889 1 89.94 576 ASP B N 1
ATOM 10461 C CA . ASP B 1 576 ? -25.859 29.656 3.748 1 89.94 576 ASP B CA 1
ATOM 10462 C C . ASP B 1 576 ? -24.938 30.297 2.705 1 89.94 576 ASP B C 1
ATOM 10464 O O . ASP B 1 576 ? -23.938 30.906 3.053 1 89.94 576 ASP B O 1
ATOM 10468 N N . ILE B 1 577 ? -25.375 30.312 1.512 1 88.62 577 ILE B N 1
ATOM 10469 C CA . ILE B 1 577 ? -24.562 30.781 0.39 1 88.62 577 ILE B CA 1
ATOM 10470 C C . ILE B 1 577 ? -24.516 32.312 0.394 1 88.62 577 ILE B C 1
ATOM 10472 O O . ILE B 1 577 ? -23.641 32.906 -0.215 1 88.62 577 ILE B O 1
ATOM 10476 N N . ALA B 1 578 ? -25.438 32.906 1.094 1 89.88 578 ALA B N 1
ATOM 10477 C CA . ALA B 1 578 ? -25.469 34.375 1.181 1 89.88 578 ALA B CA 1
ATOM 10478 C C . ALA B 1 578 ? -24.188 34.938 1.794 1 89.88 578 ALA B C 1
ATOM 10480 O O . ALA B 1 578 ? -23.766 36.031 1.471 1 89.88 578 ALA B O 1
ATOM 10481 N N . ILE B 1 579 ? -23.625 34.125 2.648 1 92 579 ILE B N 1
ATOM 10482 C CA . ILE B 1 579 ? -22.375 34.531 3.287 1 92 579 ILE B CA 1
ATOM 10483 C C . ILE B 1 579 ? -21.312 34.781 2.223 1 92 579 ILE B C 1
ATOM 10485 O O . ILE B 1 579 ? -20.5 35.719 2.357 1 92 579 ILE B O 1
ATOM 10489 N N . LEU B 1 580 ? -21.312 34.031 1.208 1 91.62 580 LEU B N 1
ATOM 10490 C CA . LEU B 1 580 ? -20.312 34.125 0.154 1 91.62 580 LEU B CA 1
ATOM 10491 C C . LEU B 1 580 ? -20.547 35.406 -0.681 1 91.62 580 LEU B C 1
ATOM 10493 O O . LEU B 1 580 ? -19.625 35.875 -1.355 1 91.62 580 LEU B O 1
ATOM 10497 N N . ARG B 1 581 ? -21.719 35.906 -0.647 1 91.19 581 ARG B N 1
ATOM 10498 C CA . ARG B 1 581 ? -22.047 37.125 -1.409 1 91.19 581 ARG B CA 1
ATOM 10499 C C . ARG B 1 581 ? -21.75 38.375 -0.605 1 91.19 581 ARG B C 1
ATOM 10501 O O . ARG B 1 581 ? -21.75 39.469 -1.15 1 91.19 581 ARG B O 1
ATOM 10508 N N . ASN B 1 582 ? -21.453 38.219 0.698 1 94 582 ASN B N 1
ATOM 10509 C CA . ASN B 1 582 ? -21.078 39.344 1.542 1 94 582 ASN B CA 1
ATOM 10510 C C . ASN B 1 582 ? -19.859 40.094 0.981 1 94 582 ASN B C 1
ATOM 10512 O O . ASN B 1 582 ? -18.859 39.469 0.619 1 94 582 ASN B O 1
ATOM 10516 N N . PRO B 1 583 ? -19.859 41.406 0.923 1 93.56 583 PRO B N 1
ATOM 10517 C CA . PRO B 1 583 ? -18.75 42.188 0.354 1 93.56 583 PRO B CA 1
ATOM 10518 C C . PRO B 1 583 ? -17.438 41.969 1.099 1 93.56 583 PRO B C 1
ATOM 10520 O O . PRO B 1 583 ? -16.375 41.969 0.482 1 93.56 583 PRO B O 1
ATOM 10523 N N . VAL B 1 584 ? -17.562 41.875 2.363 1 94.38 584 VAL B N 1
ATOM 10524 C CA . VAL B 1 584 ? -16.359 41.625 3.16 1 94.38 584 VAL B CA 1
ATOM 10525 C C . VAL B 1 584 ? -15.711 40.312 2.736 1 94.38 584 VAL B C 1
ATOM 10527 O O . VAL B 1 584 ? -14.484 40.25 2.598 1 94.38 584 VAL B O 1
ATOM 10530 N N . ILE B 1 585 ? -16.531 39.281 2.551 1 95.38 585 ILE B N 1
ATOM 10531 C CA . ILE B 1 585 ? -16.016 37.969 2.184 1 95.38 585 ILE B CA 1
ATOM 10532 C C . ILE B 1 585 ? -15.461 38.031 0.765 1 95.38 585 ILE B C 1
ATOM 10534 O O . ILE B 1 585 ? -14.422 37.406 0.484 1 95.38 585 ILE B O 1
ATOM 10538 N N . GLN B 1 586 ? -16.062 38.719 -0.131 1 94.62 586 GLN B N 1
ATOM 10539 C CA . GLN B 1 586 ? -15.578 38.844 -1.5 1 94.62 586 GLN B CA 1
ATOM 10540 C C . GLN B 1 586 ? -14.203 39.5 -1.53 1 94.62 586 GLN B C 1
ATOM 10542 O O . GLN B 1 586 ? -13.328 39.094 -2.287 1 94.62 586 GLN B O 1
ATOM 10547 N N . THR B 1 587 ? -14.07 40.5 -0.727 1 93.56 587 THR B N 1
ATOM 10548 C CA . THR B 1 587 ? -12.781 41.156 -0.627 1 93.56 587 THR B CA 1
ATOM 10549 C C . THR B 1 587 ? -11.711 40.219 -0.097 1 93.56 587 THR B C 1
ATOM 10551 O O . THR B 1 587 ? -10.586 40.219 -0.595 1 93.56 587 THR B O 1
ATOM 10554 N N . ILE B 1 588 ? -12.102 39.438 0.902 1 93.44 588 ILE B N 1
ATOM 10555 C CA . ILE B 1 588 ? -11.164 38.5 1.516 1 93.44 588 ILE B CA 1
ATOM 10556 C C . ILE B 1 588 ? -10.734 37.469 0.491 1 93.44 588 ILE B C 1
ATOM 10558 O O . ILE B 1 588 ? -9.555 37.125 0.4 1 93.44 588 ILE B O 1
ATOM 10562 N N . LEU B 1 589 ? -11.68 36.938 -0.309 1 93 589 LEU B N 1
ATOM 10563 C CA . LEU B 1 589 ? -11.383 35.938 -1.332 1 93 589 LEU B CA 1
ATOM 10564 C C . LEU B 1 589 ? -10.43 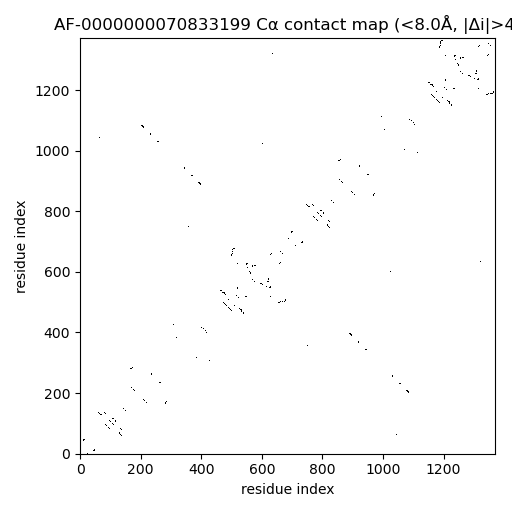36.5 -2.381 1 93 589 LEU B C 1
ATOM 10566 O O . LEU B 1 589 ? -9.477 35.844 -2.789 1 93 589 LEU B O 1
ATOM 10570 N N . GLN B 1 590 ? -10.617 37.688 -2.727 1 87.75 590 GLN B N 1
ATOM 10571 C CA . GLN B 1 590 ? -9.789 38.344 -3.742 1 87.75 590 GLN B CA 1
ATOM 10572 C C . GLN B 1 590 ? -8.391 38.656 -3.207 1 87.75 590 GLN B C 1
ATOM 10574 O O . GLN B 1 590 ? -7.395 38.344 -3.859 1 87.75 590 GLN B O 1
ATOM 10579 N N . THR B 1 591 ? -8.391 39.219 -2.01 1 84.5 591 THR B N 1
ATOM 10580 C CA . THR B 1 591 ? -7.121 39.625 -1.425 1 84.5 591 THR B CA 1
ATOM 10581 C C . THR B 1 591 ? -6.223 38.438 -1.153 1 84.5 591 THR B C 1
ATOM 10583 O O . THR B 1 591 ? -5 38.531 -1.268 1 84.5 591 THR B O 1
ATOM 10586 N N . ASN B 1 592 ? -6.859 37.344 -0.842 1 86.88 592 ASN B N 1
ATOM 10587 C CA . ASN B 1 592 ? -6.086 36.156 -0.495 1 86.88 592 ASN B CA 1
ATOM 10588 C C . ASN B 1 592 ? -5.992 35.188 -1.668 1 86.88 592 ASN B C 1
ATOM 10590 O O . ASN B 1 592 ? -5.551 34.031 -1.503 1 86.88 592 ASN B O 1
ATOM 10594 N N . GLN B 1 593 ? -6.52 35.531 -2.863 1 82.5 593 GLN B N 1
ATOM 10595 C CA . GLN B 1 593 ? -6.406 34.75 -4.102 1 82.5 593 GLN B CA 1
ATOM 10596 C C . GLN B 1 593 ? -7.023 33.375 -3.947 1 82.5 593 GLN B C 1
ATOM 10598 O O . GLN B 1 593 ? -6.391 32.375 -4.277 1 82.5 593 GLN B O 1
ATOM 10603 N N . ILE B 1 594 ? -8.188 33.344 -3.395 1 91.44 594 ILE B N 1
ATOM 10604 C CA . ILE B 1 594 ? -8.922 32.094 -3.236 1 91.44 594 ILE B CA 1
ATOM 10605 C C . ILE B 1 594 ? -9.961 31.938 -4.348 1 91.44 594 ILE B C 1
ATOM 10607 O O . ILE B 1 594 ? -10.898 32.75 -4.43 1 91.44 594 ILE B O 1
ATOM 10611 N N . ASP B 1 595 ? -9.719 30.984 -5.211 1 89.44 595 ASP B N 1
ATOM 10612 C CA . ASP B 1 595 ? -10.633 30.672 -6.301 1 89.44 595 ASP B CA 1
ATOM 10613 C C . ASP B 1 595 ? -11.602 29.562 -5.902 1 89.44 595 ASP B C 1
ATOM 10615 O O . ASP B 1 595 ? -11.18 28.438 -5.598 1 89.44 595 ASP B O 1
ATOM 10619 N N . LEU B 1 596 ? -12.836 29.844 -6.031 1 92.75 596 LEU B N 1
ATOM 10620 C CA . LEU B 1 596 ? -13.875 28.922 -5.582 1 92.75 596 LEU B CA 1
ATOM 10621 C C . LEU B 1 596 ? -13.93 27.688 -6.48 1 92.75 596 LEU B C 1
ATOM 10623 O O . LEU B 1 596 ? -14.391 26.625 -6.059 1 92.75 596 LEU B O 1
ATOM 10627 N N . THR B 1 597 ? -13.43 27.781 -7.645 1 88.69 597 THR B N 1
ATOM 10628 C CA . THR B 1 597 ? -13.531 26.688 -8.609 1 88.69 597 THR B CA 1
ATOM 10629 C C . THR B 1 597 ? -12.289 25.797 -8.547 1 88.69 597 THR B C 1
ATOM 10631 O O . THR B 1 597 ? -12.273 24.719 -9.133 1 88.69 597 THR B O 1
ATOM 10634 N N . ARG B 1 598 ? -11.391 26.188 -7.801 1 89.31 598 ARG B N 1
ATOM 10635 C CA . ARG B 1 598 ? -10.156 25.422 -7.715 1 89.31 598 ARG B CA 1
ATOM 10636 C C . ARG B 1 598 ? -10.406 24.047 -7.102 1 89.31 598 ARG B C 1
ATOM 10638 O O . ARG B 1 598 ? -11.102 23.922 -6.094 1 89.31 598 ARG B O 1
ATOM 10645 N N . MET B 1 599 ? -9.859 23.062 -7.812 1 88.25 599 MET B N 1
ATOM 10646 C CA . MET B 1 599 ? -9.961 21.703 -7.309 1 88.25 599 MET B CA 1
ATOM 10647 C C . MET B 1 599 ? -8.852 21.406 -6.305 1 88.25 599 MET B C 1
ATOM 10649 O O . MET B 1 599 ? -7.684 21.703 -6.562 1 88.25 599 MET B O 1
ATOM 10653 N N . LEU B 1 600 ? -9.281 20.891 -5.191 1 87.88 600 LEU B N 1
ATOM 10654 C CA . LEU B 1 600 ? -8.328 20.578 -4.129 1 87.88 600 LEU B CA 1
ATOM 10655 C C . LEU B 1 600 ? -7.91 19.109 -4.195 1 87.88 600 LEU B C 1
ATOM 10657 O O . LEU B 1 600 ? -8.688 18.25 -4.621 1 87.88 600 LEU B O 1
ATOM 10661 N N . VAL B 1 601 ? -6.688 18.938 -3.879 1 76.19 601 VAL B N 1
ATOM 10662 C CA . VAL B 1 601 ? -6.156 17.578 -3.848 1 76.19 601 VAL B CA 1
ATOM 10663 C C . VAL B 1 601 ? -5.34 17.375 -2.576 1 76.19 601 VAL B C 1
ATOM 10665 O O . VAL B 1 601 ? -4.797 18.328 -2.018 1 76.19 601 VAL B O 1
ATOM 10668 N N . ASN B 1 602 ? -5.277 16.156 -2.059 1 77.75 602 ASN B N 1
ATOM 10669 C CA . ASN B 1 602 ? -4.387 15.766 -0.97 1 77.75 602 ASN B CA 1
ATOM 10670 C C . ASN B 1 602 ? -4.488 16.734 0.208 1 77.75 602 ASN B C 1
ATOM 10672 O O . ASN B 1 602 ? -3.48 17.297 0.643 1 77.75 602 ASN B O 1
ATOM 10676 N N . ASN B 1 603 ? -5.719 16.953 0.67 1 85.88 603 ASN B N 1
ATOM 10677 C CA . ASN B 1 603 ? -5.953 17.797 1.84 1 85.88 603 ASN B CA 1
ATOM 10678 C C . ASN B 1 603 ? -5.5 19.234 1.599 1 85.88 603 ASN B C 1
ATOM 10680 O O . ASN B 1 603 ? -4.898 19.844 2.477 1 85.88 603 ASN B O 1
ATOM 10684 N N . GLY B 1 604 ? -5.652 19.703 0.355 1 82.94 604 GLY B N 1
ATOM 10685 C CA . GLY B 1 604 ? -5.367 21.078 0.022 1 82.94 604 GLY B CA 1
ATOM 10686 C C . GLY B 1 604 ? -3.883 21.375 -0.06 1 82.94 604 GLY B C 1
ATOM 10687 O O . GLY B 1 604 ? -3.438 22.453 0.347 1 82.94 604 GLY B O 1
ATOM 10688 N N . ASP B 1 605 ? -3.117 20.469 -0.447 1 74.44 605 ASP B N 1
ATOM 10689 C CA . ASP B 1 605 ? -1.672 20.641 -0.566 1 74.44 605 ASP B CA 1
ATOM 10690 C C . ASP B 1 605 ? -1.331 21.75 -1.558 1 74.44 605 ASP B C 1
ATOM 10692 O O . ASP B 1 605 ? -0.234 22.312 -1.517 1 74.44 605 ASP B O 1
ATOM 10696 N N . ASN B 1 606 ? -2.26 22.141 -2.35 1 74.5 606 ASN B N 1
ATOM 10697 C CA . ASN B 1 606 ? -2.027 23.172 -3.369 1 74.5 606 ASN B CA 1
ATOM 10698 C C . ASN B 1 606 ? -2.467 24.547 -2.893 1 74.5 606 ASN B C 1
ATOM 10700 O O . ASN B 1 606 ? -2.656 25.453 -3.703 1 74.5 606 ASN B O 1
ATOM 10704 N N . LEU B 1 607 ? -2.73 24.719 -1.558 1 81.81 607 LEU B N 1
ATOM 10705 C CA . LEU B 1 607 ? -3.086 25.969 -0.925 1 81.81 607 LEU B CA 1
ATOM 10706 C C . LEU B 1 607 ? -2.051 26.375 0.123 1 81.81 607 LEU B C 1
ATOM 10708 O O . LEU B 1 607 ? -1.351 25.516 0.664 1 81.81 607 LEU B O 1
ATOM 10712 N N . SER B 1 608 ? -1.966 27.641 0.301 1 77.94 608 SER B N 1
ATOM 10713 C CA . SER B 1 608 ? -1.191 28.094 1.452 1 77.94 608 SER B CA 1
ATOM 10714 C C . SER B 1 608 ? -1.914 27.797 2.76 1 77.94 608 SER B C 1
ATOM 10716 O O . SER B 1 608 ? -3.115 27.516 2.762 1 77.94 608 SER B O 1
ATOM 10718 N N . LYS B 1 609 ? -1.197 27.812 3.861 1 81.12 609 LYS B N 1
ATOM 10719 C CA . LYS B 1 609 ? -1.8 27.531 5.16 1 81.12 609 LYS B CA 1
ATOM 10720 C C . LYS B 1 609 ? -2.885 28.547 5.5 1 81.12 609 LYS B C 1
ATOM 10722 O O . LYS B 1 609 ? -3.918 28.188 6.074 1 81.12 609 LYS B O 1
ATOM 10727 N N . GLY B 1 610 ? -2.57 29.797 5.191 1 84.56 610 GLY B N 1
ATOM 10728 C CA . GLY B 1 610 ? -3.568 30.828 5.43 1 84.56 610 GLY B CA 1
ATOM 10729 C C . GLY B 1 610 ? -4.828 30.641 4.605 1 84.56 610 GLY B C 1
ATOM 10730 O O . GLY B 1 610 ? -5.938 30.797 5.113 1 84.56 610 GLY B O 1
ATOM 10731 N N . GLN B 1 611 ? -4.645 30.297 3.357 1 87.88 611 GLN B N 1
ATOM 10732 C CA . GLN B 1 611 ? -5.785 30.031 2.488 1 87.88 611 GLN B CA 1
ATOM 10733 C C . GLN B 1 611 ? -6.633 28.875 3.025 1 87.88 611 GLN B C 1
ATOM 10735 O O . GLN B 1 611 ? -7.863 28.969 3.041 1 87.88 611 GLN B O 1
ATOM 10740 N N . ARG B 1 612 ? -5.953 27.891 3.471 1 90.69 612 ARG B N 1
ATOM 10741 C CA . ARG B 1 612 ? -6.637 26.719 4.016 1 90.69 612 ARG B CA 1
ATOM 10742 C C . ARG B 1 612 ? -7.504 27.109 5.211 1 90.69 612 ARG B C 1
ATOM 10744 O O . ARG B 1 612 ? -8.664 26.688 5.297 1 90.69 612 ARG B O 1
ATOM 10751 N N . GLN B 1 613 ? -6.945 27.906 6.074 1 92.25 613 GLN B N 1
ATOM 10752 C CA . GLN B 1 613 ? -7.652 28.297 7.289 1 92.25 613 GLN B CA 1
ATOM 10753 C C . GLN B 1 613 ? -8.852 29.188 6.965 1 92.25 613 GLN B C 1
ATOM 10755 O O . GLN B 1 613 ? -9.906 29.078 7.594 1 92.25 613 GLN B O 1
ATOM 10760 N N . ILE B 1 614 ? -8.688 30.047 5.965 1 94.25 614 ILE B N 1
ATOM 10761 C CA . ILE B 1 614 ? -9.789 30.922 5.559 1 94.25 614 ILE B CA 1
ATOM 10762 C C . ILE B 1 614 ? -10.93 30.094 4.988 1 94.25 614 ILE B C 1
ATOM 10764 O O . ILE B 1 614 ? -12.094 30.297 5.34 1 94.25 614 ILE B O 1
ATOM 10768 N N . ILE B 1 615 ? -10.609 29.125 4.145 1 94.75 615 ILE B N 1
ATOM 10769 C CA . ILE B 1 615 ? -11.602 28.281 3.508 1 94.75 615 ILE B CA 1
ATOM 10770 C C . ILE B 1 615 ? -12.359 27.484 4.57 1 94.75 615 ILE B C 1
ATOM 10772 O O . ILE B 1 615 ? -13.586 27.375 4.52 1 94.75 615 ILE B O 1
ATOM 10776 N N . LEU B 1 616 ? -11.68 26.938 5.516 1 95.19 616 LEU B N 1
ATOM 10777 C CA . LEU B 1 616 ? -12.289 26.156 6.586 1 95.19 616 LEU B CA 1
ATOM 10778 C C . LEU B 1 616 ? -13.18 27.031 7.461 1 95.19 616 LEU B C 1
ATOM 10780 O O . LEU B 1 616 ? -14.234 26.594 7.918 1 95.19 616 LEU B O 1
ATOM 10784 N N . PHE B 1 617 ? -12.727 28.234 7.695 1 95.94 617 PHE B N 1
ATOM 10785 C CA . PHE B 1 617 ? -13.539 29.156 8.492 1 95.94 617 PHE B CA 1
ATOM 10786 C C . PHE B 1 617 ? -14.805 29.531 7.746 1 95.94 617 PHE B C 1
ATOM 10788 O O . PHE B 1 617 ? -15.875 29.656 8.352 1 95.94 617 PHE B O 1
ATOM 10795 N N . LEU B 1 618 ? -14.641 29.75 6.445 1 95.81 618 LEU B N 1
ATOM 10796 C CA . LEU B 1 618 ? -15.82 30.031 5.629 1 95.81 618 LEU B CA 1
ATOM 10797 C C . LEU B 1 618 ? -16.797 28.844 5.66 1 95.81 618 LEU B C 1
ATOM 10799 O O . LEU B 1 618 ? -18.016 29.047 5.621 1 95.81 618 LEU B O 1
ATOM 10803 N N . ASN B 1 619 ? -16.266 27.672 5.68 1 95.06 619 ASN B N 1
ATOM 10804 C CA . ASN B 1 619 ? -17.094 26.484 5.84 1 95.06 619 ASN B CA 1
ATOM 10805 C C . ASN B 1 619 ? -17.953 26.562 7.102 1 95.06 619 ASN B C 1
ATOM 10807 O O . ASN B 1 619 ? -19.141 26.234 7.074 1 95.06 619 ASN B O 1
ATOM 10811 N N . LEU B 1 620 ? -17.312 26.922 8.148 1 94.69 620 LEU B N 1
ATOM 10812 C CA . LEU B 1 620 ? -18.016 27.078 9.422 1 94.69 620 LEU B CA 1
ATOM 10813 C C . LEU B 1 620 ? -19.078 28.172 9.32 1 94.69 620 LEU B C 1
ATOM 10815 O O . LEU B 1 620 ? -20.203 27.984 9.773 1 94.69 620 LEU B O 1
ATOM 10819 N N . LEU B 1 621 ? -18.781 29.312 8.68 1 95.56 621 LEU B N 1
ATOM 10820 C CA . LEU B 1 621 ? -19.688 30.469 8.578 1 95.56 621 LEU B CA 1
ATOM 10821 C C . LEU B 1 621 ? -20.922 30.109 7.754 1 95.56 621 LEU B C 1
ATOM 10823 O O . LEU B 1 621 ? -22.016 30.625 8.016 1 95.56 621 LEU B O 1
ATOM 10827 N N . CYS B 1 622 ? -20.719 29.266 6.84 1 94.69 622 CYS B N 1
ATOM 10828 C CA . CYS B 1 622 ? -21.797 28.953 5.914 1 94.69 622 CYS B CA 1
ATOM 10829 C C . CYS B 1 622 ? -22.75 27.906 6.512 1 94.69 622 CYS B C 1
ATOM 10831 O O . CYS B 1 622 ? -23.766 27.578 5.914 1 94.69 622 CYS B O 1
ATOM 10833 N N . GLN B 1 623 ? -22.422 27.422 7.691 1 92.56 623 GLN B N 1
ATOM 10834 C CA . GLN B 1 623 ? -23.297 26.453 8.336 1 92.56 623 GLN B CA 1
ATOM 10835 C C . GLN B 1 623 ? -24.188 27.109 9.391 1 92.56 623 GLN B C 1
ATOM 10837 O O . GLN B 1 623 ? -23.75 28.047 10.07 1 92.56 623 GLN B O 1
ATOM 10842 N N . ARG B 1 624 ? -25.438 26.625 9.477 1 91.5 624 ARG B N 1
ATOM 10843 C CA . ARG B 1 624 ? -26.359 27.078 10.516 1 91.5 624 ARG B CA 1
ATOM 10844 C C . ARG B 1 624 ? -26.453 26.047 11.633 1 91.5 624 ARG B C 1
ATOM 10846 O O . ARG B 1 624 ? -27.109 25.016 11.469 1 91.5 624 ARG B O 1
ATOM 10853 N N . LYS B 1 625 ? -25.812 26.391 12.742 1 93.44 625 LYS B N 1
ATOM 10854 C CA . LYS B 1 625 ? -25.781 25.484 13.898 1 93.44 625 LYS B CA 1
ATOM 10855 C C . LYS B 1 625 ? -26.141 26.234 15.18 1 93.44 625 LYS B C 1
ATOM 10857 O O . LYS B 1 625 ? -26.156 27.469 15.195 1 93.44 625 LYS B O 1
ATOM 10862 N N . GLU B 1 626 ? -26.453 25.5 16.172 1 94.75 626 GLU B N 1
ATOM 10863 C CA . GLU B 1 626 ? -26.781 26.094 17.453 1 94.75 626 GLU B CA 1
ATOM 10864 C C . GLU B 1 626 ? -25.531 26.391 18.266 1 94.75 626 GLU B C 1
ATOM 10866 O O . GLU B 1 626 ? -25.516 27.312 19.078 1 94.75 626 GLU B O 1
ATOM 10871 N N . VAL B 1 627 ? -24.562 25.594 18.062 1 96.25 627 VAL B N 1
ATOM 10872 C CA . VAL B 1 627 ? -23.344 25.719 18.844 1 96.25 627 VAL B CA 1
ATOM 10873 C C . VAL B 1 627 ? -22.125 25.625 17.906 1 96.25 627 VAL B C 1
ATOM 10875 O O . VAL B 1 627 ? -22.109 24.812 17 1 96.25 627 VAL B O 1
ATOM 10878 N N . TYR B 1 628 ? -21.109 26.484 18.125 1 96.56 628 TYR B N 1
ATOM 10879 C CA . TYR B 1 628 ? -19.875 26.484 17.375 1 96.56 628 TYR B CA 1
ATOM 10880 C C . TYR B 1 628 ? -18.672 26.344 18.297 1 96.56 628 TYR B C 1
ATOM 10882 O O . TYR B 1 628 ? -18.484 27.156 19.219 1 96.56 628 TYR B O 1
ATOM 10890 N N . PHE B 1 629 ? -17.953 25.281 18.125 1 96.44 629 PHE B N 1
ATOM 10891 C CA . PHE B 1 629 ? -16.672 25.109 18.797 1 96.44 629 PHE B CA 1
ATOM 10892 C C . PHE B 1 629 ? -15.508 25.391 17.859 1 96.44 629 PHE B C 1
ATOM 10894 O O . PHE B 1 629 ? -15.344 24.719 16.844 1 96.44 629 PHE B O 1
ATOM 10901 N N . ILE B 1 630 ? -14.672 26.344 18.078 1 95.81 630 ILE B N 1
ATOM 10902 C CA . ILE B 1 630 ? -13.578 26.75 17.203 1 95.81 630 ILE B CA 1
ATOM 10903 C C . ILE B 1 630 ? -12.242 26.625 17.938 1 95.81 630 ILE B C 1
ATOM 10905 O O . ILE B 1 630 ? -12.055 27.219 19 1 95.81 630 ILE B O 1
ATOM 10909 N N . ASP B 1 631 ? -11.336 25.812 17.391 1 91.31 631 ASP B N 1
ATOM 10910 C CA . ASP B 1 631 ? -10.047 25.547 18.016 1 91.31 631 ASP B CA 1
ATOM 10911 C C . ASP B 1 631 ? -8.906 26.234 17.266 1 91.31 631 ASP B C 1
ATOM 10913 O O . ASP B 1 631 ? -8.25 25.625 16.422 1 91.31 631 ASP B O 1
ATOM 10917 N N . GLU B 1 632 ? -8.508 27.375 17.562 1 80.62 632 GLU B N 1
ATOM 10918 C CA . GLU B 1 632 ? -7.379 28.141 17.047 1 80.62 632 GLU B CA 1
ATOM 10919 C C . GLU B 1 632 ? -7.273 28 15.523 1 80.62 632 GLU B C 1
ATOM 10921 O O . GLU B 1 632 ? -6.203 27.703 15 1 80.62 632 GLU B O 1
ATOM 10926 N N . SER B 1 633 ? -8.25 28.344 14.82 1 83.31 633 SER B N 1
ATOM 10927 C CA . SER B 1 633 ? -8.375 27.922 13.43 1 83.31 633 SER B CA 1
ATOM 10928 C C . SER B 1 633 ? -7.902 29.031 12.484 1 83.31 633 SER B C 1
ATOM 10930 O O . SER B 1 633 ? -7.918 28.859 11.266 1 83.31 633 SER B O 1
ATOM 10932 N N . LEU B 1 634 ? -7.375 30.172 12.977 1 88.75 634 LEU B N 1
ATOM 10933 C CA . LEU B 1 634 ? -6.953 31.281 12.117 1 88.75 634 LEU B CA 1
ATOM 10934 C C . LEU B 1 634 ? -5.547 31.75 12.484 1 88.75 634 LEU B C 1
ATOM 10936 O O . LEU B 1 634 ? -5.223 32.938 12.336 1 88.75 634 LEU B O 1
ATOM 10940 N N . SER B 1 635 ? -4.754 30.859 12.945 1 80.06 635 SER B N 1
ATOM 10941 C CA . SER B 1 635 ? -3.441 31.188 13.492 1 80.06 635 SER B CA 1
ATOM 10942 C C . SER B 1 635 ? -2.49 31.672 12.398 1 80.06 635 SER B C 1
ATOM 10944 O O . SER B 1 635 ? -1.573 32.438 12.664 1 80.06 635 SER B O 1
ATOM 10946 N N . ASN B 1 636 ? -2.734 31.266 11.141 1 79.56 636 ASN B N 1
ATOM 10947 C CA . ASN B 1 636 ? -1.821 31.609 10.055 1 79.56 636 ASN B CA 1
ATOM 10948 C C . ASN B 1 636 ? -2.422 32.656 9.125 1 79.56 636 ASN B C 1
ATOM 10950 O O . ASN B 1 636 ? -1.921 32.875 8.016 1 79.56 636 ASN B O 1
ATOM 10954 N N . VAL B 1 637 ? -3.459 33.312 9.57 1 85.5 637 VAL B N 1
ATOM 10955 C CA . VAL B 1 637 ? -4.137 34.312 8.781 1 85.5 637 VAL B CA 1
ATOM 10956 C C . VAL B 1 637 ? -3.715 35.719 9.266 1 85.5 637 VAL B C 1
ATOM 10958 O O . VAL B 1 637 ? -3.428 35.906 10.453 1 85.5 637 VAL B O 1
ATOM 10961 N N . ASP B 1 638 ? -3.621 36.656 8.352 1 82.44 638 ASP B N 1
ATOM 10962 C CA . ASP B 1 638 ? -3.229 38 8.711 1 82.44 638 ASP B CA 1
ATOM 10963 C C . ASP B 1 638 ? -4.25 38.656 9.648 1 82.44 638 ASP B C 1
ATOM 10965 O O . ASP B 1 638 ? -5.426 38.281 9.641 1 82.44 638 ASP B O 1
ATOM 10969 N N . GLU B 1 639 ? -3.805 39.625 10.391 1 83.12 639 GLU B N 1
ATOM 10970 C CA . GLU B 1 639 ? -4.578 40.188 11.484 1 83.12 639 GLU B CA 1
ATOM 10971 C C . GLU B 1 639 ? -5.867 40.844 10.961 1 83.12 639 GLU B C 1
ATOM 10973 O O . GLU B 1 639 ? -6.934 40.656 11.562 1 83.12 639 GLU B O 1
ATOM 10978 N N . LYS B 1 640 ? -5.699 41.562 9.922 1 85.5 640 LYS B N 1
ATOM 10979 C CA . LYS B 1 640 ? -6.863 42.25 9.375 1 85.5 640 LYS B CA 1
ATOM 10980 C C . LYS B 1 640 ? -7.945 41.25 8.945 1 85.5 640 LYS B C 1
ATOM 10982 O O . LYS B 1 640 ? -9.117 41.438 9.266 1 85.5 640 LYS B O 1
ATOM 10987 N N . THR B 1 641 ? -7.582 40.312 8.258 1 90.75 641 THR B N 1
ATOM 10988 C CA . THR B 1 641 ? -8.508 39.281 7.781 1 90.75 641 THR B CA 1
ATOM 10989 C C . THR B 1 641 ? -9.086 38.5 8.953 1 90.75 641 THR B C 1
ATOM 10991 O O . THR B 1 641 ? -10.281 38.188 8.977 1 90.75 641 THR B O 1
ATOM 10994 N N . LYS B 1 642 ? -8.297 38.156 9.906 1 91.94 642 LYS B N 1
ATOM 10995 C CA . LYS B 1 642 ? -8.719 37.406 11.102 1 91.94 642 LYS B CA 1
ATOM 10996 C C . LYS B 1 642 ? -9.844 38.156 11.828 1 91.94 642 LYS B C 1
ATOM 10998 O O . LYS B 1 642 ? -10.867 37.562 12.148 1 91.94 642 LYS B O 1
ATOM 11003 N N . LEU B 1 643 ? -9.57 39.438 12.031 1 92 643 LEU B N 1
ATOM 11004 C CA . LEU B 1 643 ? -10.539 40.25 12.766 1 92 643 LEU B CA 1
ATOM 11005 C C . LEU B 1 643 ? -11.844 40.375 11.984 1 92 643 LEU B C 1
ATOM 11007 O O . LEU B 1 643 ? -12.93 40.312 12.562 1 92 643 LEU B O 1
ATOM 11011 N N . ALA B 1 644 ? -11.703 40.531 10.719 1 94.31 644 ALA B N 1
ATOM 11012 C CA . ALA B 1 644 ? -12.891 40.625 9.875 1 94.31 644 ALA B CA 1
ATOM 11013 C C . ALA B 1 644 ? -13.727 39.344 9.945 1 94.31 644 ALA B C 1
ATOM 11015 O O . ALA B 1 644 ? -14.953 39.406 10.039 1 94.31 644 ALA B O 1
ATOM 11016 N N . LEU B 1 645 ? -13.117 38.25 9.859 1 95.44 645 LEU B N 1
ATOM 11017 C CA . LEU B 1 645 ? -13.805 36.969 9.867 1 95.44 645 LEU B CA 1
ATOM 11018 C C . LEU B 1 645 ? -14.461 36.688 11.219 1 95.44 645 LEU B C 1
ATOM 11020 O O . LEU B 1 645 ? -15.602 36.25 11.281 1 95.44 645 LEU B O 1
ATOM 11024 N N . VAL B 1 646 ? -13.781 36.969 12.305 1 95.62 646 VAL B N 1
ATOM 11025 C CA . VAL B 1 646 ? -14.305 36.75 13.648 1 95.62 646 VAL B CA 1
ATOM 11026 C C . VAL B 1 646 ? -15.492 37.656 13.906 1 95.62 646 VAL B C 1
ATOM 11028 O O . VAL B 1 646 ? -16.5 37.25 14.484 1 95.62 646 VAL B O 1
ATOM 11031 N N . ASN B 1 647 ? -15.328 38.906 13.492 1 94.81 647 ASN B N 1
ATOM 11032 C CA . ASN B 1 647 ? -16.438 39.844 13.664 1 94.81 647 ASN B CA 1
ATOM 11033 C C . ASN B 1 647 ? -17.672 39.406 12.891 1 94.81 647 ASN B C 1
ATOM 11035 O O . ASN B 1 647 ? -18.797 39.531 13.383 1 94.81 647 ASN B O 1
ATOM 11039 N N . LEU B 1 648 ? -17.438 38.938 11.734 1 94.94 648 LEU B N 1
ATOM 11040 C CA . LEU B 1 648 ? -18.562 38.438 10.953 1 94.94 648 LEU B CA 1
ATOM 11041 C C . LEU B 1 648 ? -19.219 37.25 11.648 1 94.94 648 LEU B C 1
ATOM 11043 O O . LEU B 1 648 ? -20.438 37.094 11.609 1 94.94 648 LEU B O 1
ATOM 11047 N N . LEU B 1 649 ? -18.469 36.344 12.219 1 95.56 649 LEU B N 1
ATOM 11048 C CA . LEU B 1 649 ? -18.984 35.219 12.969 1 95.56 649 LEU B CA 1
ATOM 11049 C C . LEU B 1 649 ? -19.875 35.688 14.117 1 95.56 649 LEU B C 1
ATOM 11051 O O . LEU B 1 649 ? -21 35.188 14.281 1 95.56 649 LEU B O 1
ATOM 11055 N N . LEU B 1 650 ? -19.375 36.656 14.867 1 95.44 650 LEU B N 1
ATOM 11056 C CA . LEU B 1 650 ? -20.078 37.125 16.047 1 95.44 650 LEU B CA 1
ATOM 11057 C C . LEU B 1 650 ? -21.375 37.844 15.664 1 95.44 650 LEU B C 1
ATOM 11059 O O . LEU B 1 650 ? -22.375 37.75 16.375 1 95.44 650 LEU B O 1
ATOM 11063 N N . THR B 1 651 ? -21.328 38.5 14.523 1 93.69 651 THR B N 1
ATOM 11064 C CA . THR B 1 651 ? -22.5 39.281 14.109 1 93.69 651 THR B CA 1
ATOM 11065 C C . THR B 1 651 ? -23.516 38.406 13.398 1 93.69 651 THR B C 1
ATOM 11067 O O . THR B 1 651 ? -24.719 38.594 13.523 1 93.69 651 THR B O 1
ATOM 11070 N N . SER B 1 652 ? -23.031 37.438 12.617 1 93.25 652 SER B N 1
ATOM 11071 C CA . SER B 1 652 ? -23.922 36.594 11.844 1 93.25 652 SER B CA 1
ATOM 11072 C C . SER B 1 652 ? -24.516 35.469 12.711 1 93.25 652 SER B C 1
ATOM 11074 O O . SER B 1 652 ? -25.578 34.938 12.391 1 93.25 652 SER B O 1
ATOM 11076 N N . LYS B 1 653 ? -23.844 35.094 13.828 1 94.69 653 LYS B N 1
ATOM 11077 C CA . LYS B 1 653 ? -24.281 34 14.664 1 94.69 653 LYS B CA 1
ATOM 11078 C C . LYS B 1 653 ? -24.641 34.469 16.078 1 94.69 653 LYS B C 1
ATOM 11080 O O . LYS B 1 653 ? -24.203 33.875 17.062 1 94.69 653 LYS B O 1
ATOM 11085 N N . GLN B 1 654 ? -25.406 35.438 16.141 1 92.5 654 GLN B N 1
ATOM 11086 C CA . GLN B 1 654 ? -25.734 36.062 17.406 1 92.5 654 GLN B CA 1
ATOM 11087 C C . GLN B 1 654 ? -26.562 35.156 18.297 1 92.5 654 GLN B C 1
ATOM 11089 O O . GLN B 1 654 ? -26.438 35.188 19.516 1 92.5 654 GLN B O 1
ATOM 11094 N N . ASP B 1 655 ? -27.328 34.312 17.656 1 92.25 655 ASP B N 1
ATOM 11095 C CA . ASP B 1 655 ? -28.25 33.469 18.406 1 92.25 655 ASP B CA 1
ATOM 11096 C C . ASP B 1 655 ? -27.609 32.125 18.766 1 92.25 655 ASP B C 1
ATOM 11098 O O . ASP B 1 655 ? -28.203 31.312 19.469 1 92.25 655 ASP B O 1
ATOM 11102 N N . SER B 1 656 ? -26.438 31.891 18.391 1 95.62 656 SER B N 1
ATOM 11103 C CA . SER B 1 656 ? -25.766 30.625 18.641 1 95.62 656 SER B CA 1
ATOM 11104 C C . SER B 1 656 ? -24.797 30.734 19.812 1 95.62 656 SER B C 1
ATOM 11106 O O . SER B 1 656 ? -24.406 31.828 20.203 1 95.62 656 SER B O 1
ATOM 11108 N N . LEU B 1 657 ? -24.5 29.609 20.422 1 96.44 657 LEU B N 1
ATOM 11109 C CA . LEU B 1 657 ? -23.438 29.547 21.422 1 96.44 657 LEU B CA 1
ATOM 11110 C C . LEU B 1 657 ? -22.078 29.328 20.766 1 96.44 657 LEU B C 1
ATOM 11112 O O . LEU B 1 657 ? -21.922 28.422 19.922 1 96.44 657 LEU B O 1
ATOM 11116 N N . ILE B 1 658 ? -21.125 30.234 21.031 1 97.06 658 ILE B N 1
ATOM 11117 C CA . ILE B 1 658 ? -19.812 30.156 20.391 1 97.06 658 ILE B CA 1
ATOM 11118 C C . ILE B 1 658 ? -18.734 30.031 21.469 1 97.06 658 ILE B C 1
ATOM 11120 O O . ILE B 1 658 ? -18.672 30.828 22.406 1 97.06 658 ILE B O 1
ATOM 11124 N N . ILE B 1 659 ? -17.969 29 21.406 1 96.75 659 ILE B N 1
ATOM 11125 C CA . ILE B 1 659 ? -16.766 28.875 22.203 1 96.75 659 ILE B CA 1
ATOM 11126 C C . ILE B 1 659 ? -15.539 28.953 21.297 1 96.75 659 ILE B C 1
ATOM 11128 O O . ILE B 1 659 ? -15.289 28.047 20.5 1 96.75 659 ILE B O 1
ATOM 11132 N N . TYR B 1 660 ? -14.789 29.984 21.359 1 96.19 660 TYR B N 1
ATOM 11133 C CA . TYR B 1 660 ? -13.602 30.219 20.547 1 96.19 660 TYR B CA 1
ATOM 11134 C C . TYR B 1 660 ? -12.336 30.094 21.391 1 96.19 660 TYR B C 1
ATOM 11136 O O . TYR B 1 660 ? -12.086 30.891 22.297 1 96.19 660 TYR B O 1
ATOM 11144 N N . CYS B 1 661 ? -11.523 29.047 21.062 1 92.94 661 CYS B N 1
ATOM 11145 C CA . CYS B 1 661 ? -10.258 28.859 21.75 1 92.94 661 CYS B CA 1
ATOM 11146 C C . CYS B 1 661 ? -9.125 29.594 21.031 1 92.94 661 CYS B C 1
ATOM 11148 O O . CYS B 1 661 ? -9.023 29.547 19.812 1 92.94 661 CYS B O 1
ATOM 11150 N N . GLY B 1 662 ? -8.305 30.297 21.75 1 85.94 662 GLY B N 1
ATOM 11151 C CA . GLY B 1 662 ? -7.168 30.969 21.125 1 85.94 662 GLY B CA 1
ATOM 11152 C C . GLY B 1 662 ? -6.281 31.672 22.141 1 85.94 662 GLY B C 1
ATOM 11153 O O . GLY B 1 662 ? -6.477 31.547 23.344 1 85.94 662 GLY B O 1
ATOM 11154 N N . HIS B 1 663 ? -5.309 32.406 21.609 1 77.44 663 HIS B N 1
ATOM 11155 C CA . HIS B 1 663 ? -4.383 33.156 22.453 1 77.44 663 HIS B CA 1
ATOM 11156 C C . HIS B 1 663 ? -4.242 34.594 21.953 1 77.44 663 HIS B C 1
ATOM 11158 O O . HIS B 1 663 ? -3.574 35.406 22.594 1 77.44 663 HIS B O 1
ATOM 11164 N N . ASP B 1 664 ? -4.914 34.938 20.938 1 79.44 664 ASP B N 1
ATOM 11165 C CA . ASP B 1 664 ? -4.75 36.25 20.328 1 79.44 664 ASP B CA 1
ATOM 11166 C C . ASP B 1 664 ? -5.496 37.344 21.125 1 79.44 664 ASP B C 1
ATOM 11168 O O . ASP B 1 664 ? -6.727 37.312 21.172 1 79.44 664 ASP B O 1
ATOM 11172 N N . PRO B 1 665 ? -4.801 38.25 21.656 1 80.81 665 PRO B N 1
ATOM 11173 C CA . PRO B 1 665 ? -5.449 39.25 22.484 1 80.81 665 PRO B CA 1
ATOM 11174 C C . PRO B 1 665 ? -6.426 40.125 21.703 1 80.81 665 PRO B C 1
ATOM 11176 O O . PRO B 1 665 ? -7.434 40.594 22.25 1 80.81 665 PRO B O 1
ATOM 11179 N N . LYS B 1 666 ? -6.094 40.438 20.484 1 82.62 666 LYS B N 1
ATOM 11180 C CA . LYS B 1 666 ? -6.988 41.281 19.688 1 82.62 666 LYS B CA 1
ATOM 11181 C C . LYS B 1 666 ? -8.328 40.562 19.453 1 82.62 666 LYS B C 1
ATOM 11183 O O . LYS B 1 666 ? -9.375 41.219 19.453 1 82.62 666 LYS B O 1
ATOM 11188 N N . ILE B 1 667 ? -8.273 39.312 19.266 1 89.44 667 ILE B N 1
ATOM 11189 C CA . ILE B 1 667 ? -9.492 38.562 19.078 1 89.44 667 ILE B CA 1
ATOM 11190 C C . ILE B 1 667 ? -10.242 38.438 20.406 1 89.44 667 ILE B C 1
ATOM 11192 O O . ILE B 1 667 ? -11.477 38.5 20.422 1 89.44 667 ILE B O 1
ATOM 11196 N N . GLU B 1 668 ? -9.477 38.281 21.406 1 90.81 668 GLU B N 1
ATOM 11197 C CA . GLU B 1 668 ? -10.047 38.219 22.75 1 90.81 668 GLU B CA 1
ATOM 11198 C C . GLU B 1 668 ? -10.938 39.406 23.047 1 90.81 668 GLU B C 1
ATOM 11200 O O . GLU B 1 668 ? -12 39.281 23.656 1 90.81 668 GLU B O 1
ATOM 11205 N N . GLN B 1 669 ? -10.562 40.531 22.578 1 91.38 669 GLN B N 1
ATOM 11206 C CA . GLN B 1 669 ? -11.258 41.781 22.859 1 91.38 669 GLN B CA 1
ATOM 11207 C C . GLN B 1 669 ? -12.625 41.844 22.172 1 91.38 669 GLN B C 1
ATOM 11209 O O . GLN B 1 669 ? -13.516 42.562 22.578 1 91.38 669 GLN B O 1
ATOM 11214 N N . SER B 1 670 ? -12.789 41.031 21.188 1 91.69 670 SER B N 1
ATOM 11215 C CA . SER B 1 670 ? -14.047 41 20.438 1 91.69 670 SER B CA 1
ATOM 11216 C C . SER B 1 670 ? -15.125 40.219 21.172 1 91.69 670 SER B C 1
ATOM 11218 O O . SER B 1 670 ? -16.297 40.281 20.797 1 91.69 670 SER B O 1
ATOM 11220 N N . PHE B 1 671 ? -14.727 39.562 22.188 1 94.25 671 PHE B N 1
ATOM 11221 C CA . PHE B 1 671 ? -15.672 38.719 22.906 1 94.25 671 PHE B CA 1
ATOM 11222 C C . PHE B 1 671 ? -16.094 39.375 24.219 1 94.25 671 PHE B C 1
ATOM 11224 O O . PHE B 1 671 ? -15.297 40.062 24.859 1 94.25 671 PHE B O 1
ATOM 11231 N N . SER B 1 672 ? -17.344 39.125 24.625 1 87.94 672 SER B N 1
ATOM 11232 C CA . SER B 1 672 ? -17.875 39.719 25.844 1 87.94 672 SER B CA 1
ATOM 11233 C C . SER B 1 672 ? -17.469 38.938 27.078 1 87.94 672 S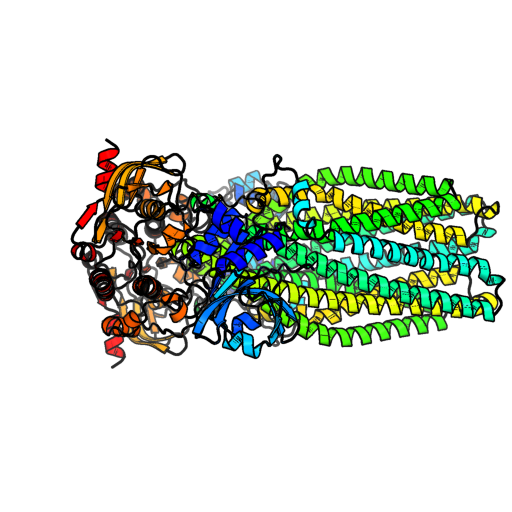ER B C 1
ATOM 11235 O O . SER B 1 672 ? -17.375 39.5 28.172 1 87.94 672 SER B O 1
ATOM 11237 N N . GLN B 1 673 ? -17.281 37.656 26.922 1 92.44 673 GLN B N 1
ATOM 11238 C CA . GLN B 1 673 ? -16.891 36.781 28.016 1 92.44 673 GLN B CA 1
ATOM 11239 C C . GLN B 1 673 ? -15.594 36.062 27.703 1 92.44 673 GLN B C 1
ATOM 11241 O O . GLN B 1 673 ? -15.398 35.562 26.594 1 92.44 673 GLN B O 1
ATOM 11246 N N . VAL B 1 674 ? -14.695 36.094 28.672 1 94.81 674 VAL B N 1
ATOM 11247 C CA . VAL B 1 674 ? -13.398 35.438 28.531 1 94.81 674 VAL B CA 1
ATOM 11248 C C . VAL B 1 674 ? -13.164 34.5 29.703 1 94.81 674 VAL B C 1
ATOM 11250 O O . VAL B 1 674 ? -13.367 34.875 30.859 1 94.81 674 VAL B O 1
ATOM 11253 N N . ILE B 1 675 ? -12.867 33.281 29.422 1 94.31 675 ILE B N 1
ATOM 11254 C CA . ILE B 1 675 ? -12.531 32.281 30.438 1 94.31 675 ILE B CA 1
ATOM 11255 C C . ILE B 1 675 ? -11.078 31.844 30.266 1 94.31 675 ILE B C 1
ATOM 11257 O O . ILE B 1 675 ? -10.648 31.516 29.156 1 94.31 675 ILE B O 1
ATOM 11261 N N . ASP B 1 676 ? -10.359 31.844 31.297 1 93.06 676 ASP B N 1
ATOM 11262 C CA . ASP B 1 676 ? -8.984 31.359 31.281 1 93.06 676 ASP B CA 1
ATOM 11263 C C . ASP B 1 676 ? -8.906 29.922 31.812 1 93.06 676 ASP B C 1
ATOM 11265 O O . ASP B 1 676 ? -8.891 29.703 33.031 1 93.06 676 ASP B O 1
ATOM 11269 N N . LEU B 1 677 ? -8.703 29.062 30.891 1 92.44 677 LEU B N 1
ATOM 11270 C CA . LEU B 1 677 ? -8.711 27.641 31.234 1 92.44 677 LEU B CA 1
ATOM 11271 C C . LEU B 1 677 ? -7.512 27.281 32.094 1 92.44 677 LEU B C 1
ATOM 11273 O O . LEU B 1 677 ? -7.609 26.406 32.969 1 92.44 677 LEU B O 1
ATOM 11277 N N . SER B 1 678 ? -6.383 27.875 31.891 1 87.44 678 SER B N 1
ATOM 11278 C CA . SER B 1 678 ? -5.195 27.609 32.688 1 87.44 678 SER B CA 1
ATOM 11279 C C . SER B 1 678 ? -5.441 27.969 34.156 1 87.44 678 SER B C 1
ATOM 11281 O O . SER B 1 678 ? -5.035 27.219 35.062 1 87.44 678 SER B O 1
ATOM 11283 N N . ALA B 1 679 ? -6.043 29.047 34.344 1 88.69 679 ALA B N 1
ATOM 11284 C CA . ALA B 1 679 ? -6.352 29.484 35.688 1 88.69 679 ALA B CA 1
ATOM 11285 C C . ALA B 1 679 ? -7.352 28.547 36.375 1 88.69 679 ALA B C 1
ATOM 11287 O O . ALA B 1 679 ? -7.234 28.25 37.562 1 88.69 679 ALA B O 1
ATOM 11288 N N . GLU B 1 680 ? -8.312 28.125 35.594 1 90.19 680 GLU B N 1
ATOM 11289 C CA . GLU B 1 680 ? -9.344 27.25 36.125 1 90.19 680 GLU B CA 1
ATOM 11290 C C . GLU B 1 680 ? -8.758 25.891 36.5 1 90.19 680 GLU B C 1
ATOM 11292 O O . GLU B 1 680 ? -9.156 25.297 37.5 1 90.19 680 GLU B O 1
ATOM 11297 N N . VAL B 1 681 ? -7.898 25.406 35.688 1 89.19 681 VAL B N 1
ATOM 11298 C CA . VAL B 1 681 ? -7.281 24.109 35.906 1 89.19 681 VAL B CA 1
ATOM 11299 C C . VAL B 1 681 ? -6.359 24.203 37.125 1 89.19 681 VAL B C 1
ATOM 11301 O O . VAL B 1 681 ? -6.293 23.266 37.938 1 89.19 681 VAL B O 1
ATOM 11304 N N . GLN B 1 682 ? -5.586 25.234 37.25 1 83 682 GLN B N 1
ATOM 11305 C CA . GLN B 1 682 ? -4.684 25.438 38.406 1 83 682 GLN B CA 1
ATOM 11306 C C . GLN B 1 682 ? -5.461 25.562 39.688 1 83 682 GLN B C 1
ATOM 11308 O O . GLN B 1 682 ? -5.008 25.078 40.75 1 83 682 GLN B O 1
ATOM 11313 N N . ARG B 1 683 ? -6.477 26.172 39.656 1 85.25 683 ARG B N 1
ATOM 11314 C CA . ARG B 1 683 ? -7.305 26.359 40.844 1 85.25 683 ARG B CA 1
ATOM 11315 C C . ARG B 1 683 ? -7.816 25.016 41.375 1 85.25 683 ARG B C 1
ATOM 11317 O O . ARG B 1 683 ? -7.949 24.844 42.594 1 85.25 683 ARG B O 1
ATOM 11324 N N . ASN B 1 684 ? -8.055 24.156 40.469 1 79.25 684 ASN B N 1
ATOM 11325 C CA . ASN B 1 684 ? -8.625 22.875 40.875 1 79.25 684 ASN B CA 1
ATOM 11326 C C . ASN B 1 684 ? -7.535 21.891 41.25 1 79.25 684 ASN B C 1
ATOM 11328 O O . ASN B 1 684 ? -7.812 20.875 41.906 1 79.25 684 ASN B O 1
ATOM 11332 N N . ASN B 1 685 ? -6.273 22 40.719 1 66.31 685 ASN B N 1
ATOM 11333 C CA . ASN B 1 685 ? -5.176 21.109 41.062 1 66.31 685 ASN B CA 1
ATOM 11334 C C . ASN B 1 685 ? -4.684 21.375 42.5 1 66.31 685 ASN B C 1
ATOM 11336 O O . ASN B 1 685 ? -3.945 20.562 43.062 1 66.31 685 ASN B O 1
ATOM 11340 N N . VAL B 1 686 ? -5.047 22.578 43.219 1 51.06 686 VAL B N 1
ATOM 11341 C CA . VAL B 1 686 ? -4.688 22.812 44.625 1 51.06 686 VAL B CA 1
ATOM 11342 C C . VAL B 1 686 ? -5.719 22.172 45.531 1 51.06 686 VAL B C 1
ATOM 11344 O O . VAL B 1 686 ? -6.922 22.219 45.25 1 51.06 686 VAL B O 1
#

InterPro domains:
  IPR003439 ABC transporter-like, ATP-binding domain [PF00005] (493-633)
  IPR003439 ABC transporter-like, ATP-binding domain [PS50893] (476-683)
  IPR003593 AAA+ ATPase domain [SM00382] (498-681)
  IPR005074 Peptidase C39, bacteriocin processing [PF03412] (3-140)
  IPR005074 Peptidase C39, bacteriocin processing [PS50990] (7-136)
  IPR011527 ABC transporter type 1, transmembrane domain [PF00664] (165-428)
  IPR011527 ABC transporter type 1, transmembrane domain [PS50929] (164-441)
  IPR027417 P-loop containing nucleoside triphosphate hydrolase [G3DSA:3.40.50.300] (470-684)
  IPR027417 P-loop containing nucleoside triphosphate hydrolase [SSF52540] (476-677)
  IPR036640 ABC transporter type 1, transmembrane domain superfamily [G3DSA:1.20.1560.10] (149-457)
  IPR036640 ABC transporter type 1, transmembrane domain superfamily [SSF90123] (152-456)
  IPR039421 Type 1 protein exporter [PTHR43394] (143-664)

Radius of gyration: 37.23 Å; Cα contacts (8 Å, |Δi|>4): 1964; chains: 2; bounding box: 105×111×84 Å

Sequence (1372 aa):
MWYPFVQQEQTNDCAYACLAMLVNYYHHRNLSISEIKTTNQLNSNGDVSIYELVKLAQNYQITLSPYQVTKTEFLKIKTFSPMVVYLLTKEGQGHFVILYQKKRHHYLIANPGAQSLQWMPEDDFLGAFQHVAIFTKKNENLKFKNKSFANIFYFLKPYWKTSLMLIIIGMFVNFVLILNKSFIKIYLDQLHKLIHHEIILLFLVFTLIILLKSFLNFCWQKLLLKFQFRITHDVVASFMNNLNSLSLTEYEKFDHSDWLKRMEDLALLANFIGTTMLTALIRTIMMVMSFILLLTISNVILLIVILETIFNFLLALIFWQINKIIYYRWYEKSLSYQSQVLQYFTSFISRKSRNLTAHFYYQWNKEYQDLLQATYQLEKDSYHQQSALNIFSQLLNLVIFYLAVNLITTQHLSIGDLMFYSALALYFNDFSNLFANLIANKSHFVNAYQRVEWLLFKNCESAPAPNNLPTKIKEITINNLTYEINGINLFKNLSLTFQHHIFLKGTSGVGKTTLLAILGRLKENYQGEILINKQVNLATVDEAEWRAKVMILHQQDYLFANSVYDNIINFNPNADIAILRNPVIQTILQTNQIDLTRMLVNNGDNLSKGQRQIILFLNLLCQRKEVYFIDESLSNVDEKTKLALVNLLLTSKQDSLIIYCGHDPKIEQSFSQVIDLSAEVQRNNVMWYPFVQQEQTNDCAYACLAMLVNYYHHRNLSISEIKTTNQLNSNGDVSIYELVKLAQNYQITLSPYQVTKTEFLKIKTFSPMVVYLLTKEGQGHFVILYQKKRHHYLIANPGAQSLQWMPEDDFLGAFQHVAIFTKKNENLKFKNKSFANIFYFLKPYWKTSLMLIIIGMFVNFVLILNKSFIKIYLDQLHKLIHHEIILLFLVFTLIILLKSFLNFCWQKLLLKFQFRITHDVVASFMNNLNSLSLTEYEKFDHSDWLKRMEDLALLANFIGTTMLTALIRTIMMVMSFILLLTISNVILLIVILETIFNFLLALIFWQINKIIYYRWYEKSLSYQSQVLQYFTSFISRKSRNLTAHFYYQWNKEYQDLLQATYQLEKDSYHQQSALNIFSQLLNLVIFYLAVNLITTQHLSIGDLMFYSALALYFNDFSNLFANLIANKSHFVNAYQRVEWLLFKNCESAPAPNNLPTKIKEITINNLTYEINGINLFKNLSLTFQHHIFLKGTSGVGKTTLLAILGRLKENYQGEILINKQVNLATVDEAEWRAKVMILHQQDYLFANSVYDNIINFNPNADIAILRNPVIQTILQTNQIDLTRMLVNNGDNLSKGQRQIILFLNLLCQRKEVYFIDESLSNVDEKTKLALVNLLLTSKQDSLIIYCGHDPKIEQSFSQVIDLSAEVQRNNV

Organism: NCBI:txid315358

Foldseek 3Di:
DDQDAAADPDPQLQLLRVLQRQLCVPVVDNDHSVNLCVVVVPDDDDRQDPVNSQQSSVVSQKHKAKDQAALVRVVVDADPAKKWFWFQDPVRDIGIWIWGHDDDQWTFIHGNNDDDTDTHGNVVCNVGTPRMMIDMDRRPLPPDVDLDLCCLCVLCVVVVVLLVVLLVLLLVLLVLVLVLLLLLLVCVVCVVPDDPVRVVVSVVVSVVSVVVSVVSVVVSVVSLVVQLVVSLCVLVVLLVVLVVLDFLVRVVVPDPLCVVVLNVLSSVSSCCNSPLVSVLVSLVSSLVVLLVVVVVQDPVLSVLLVVLLVVLVVLLLVLLVVLLVLVVQLVVLVSVLSVLVVCLVVCVVVCVVVVNNVVSVVVNVVSVVSNVVSVVVNVVSVVVSVVVSVVSLVVSLVVLVVVVVVCVVVVSHPPSRNSSNVVSSVSSSVSSVSVSVCSSCVSVNVVSCVVRVCSSSPRSPSFFDQDCDDPAFFKKWWAQKWDDDPRHTLFGGFTDMFGFAEEEEEDPPSQLQVVLCVVLVSDDDIDGFMDTVNPDTPNRHGNVVSNLAEAEAAQQDFDDFAFLQCSLQVVDPQFQCVLCVDPLNVVVCVVLVPDRGDTADDRRPVHDLQNSLSSSLSSVVRDDHQEYHYYASRVPHDPVNVQSSLLSCCVSNRRHGYYHYDHDVVSNVSTPHYHYSHVSRVVSVD/DDQDAAADPDPQLQLLRVLQRQLCVPVVDNDHSVNLCVVVVPDDDDRQDPVNSQQSNVVSQKHKAKDQAALVRVVVDADPAKKWFWFQDPVRDIGIWIFGHDDDQWTFIHGNNDDDTDTHGNVVRNVGTPRMMIDMDRRPLPPDVDLDLCCLCVLCVVVVVLLVVLLVLLLVLLVLVLVLLLLLLVCVVCVVPDDPVVVVVSVVVSVVSVVVSVVSVVVSVVSLVVQLVVSLCVLVVLLVVLVVLDFPVRVVVPDPLCVVVLNVLSSVSSCCNSPLVSVLSSLVSSLVVLLVVVVVQDPVLSVLLVVLLVVLVVLLLVLLVVLLVLVVQLVVLVSVLSVLVVCLVVCVVVCVVVVNNVVSVVVNVVSVVSNVVSVVVNVVSVVVSVVVSVVSLVVSLVVLVVVVVVCVVVVSHDPSRNSSNVVSSVSSSVSSVSVSVCSSCVSVNVVSCVVRVCSSSPRSPNFFDQDCDDPAFFKKWWAQKWDDDPRHILFGGFTDMFGFEEEEEEDPPSQLQVVLCVVLVSDDDIDGFMDTVNPDTPNRHGNVVSNLAEAEAAQQDFDDFAFLQCSLQVVDPQFQCVLCVDPLNVVVCVVLVPDRGDTADDRRPVHDLQNSLSSSLSSVVRDDHQEYHYYASRVPHDPVNVQSSLLSCCVSNRRHGYYHYDHDVVSVVSTPHYHYSHVSRVVSVD

pLDDT: mean 85.39, std 9.31, range [44.12, 97.12]